Protein AF-A0A8X6WCB4-F1 (afdb_monomer)

Mean predicted aligned error: 22.07 Å

InterPro domains:
  IPR000477 Reverse transcriptase domain [PF00078] (650-810)
  IPR000477 Reverse transcriptase domain [PS50878] (629-819)
  IPR006579 Pre-C2HC domain [PF07530] (255-314)
  IPR006579 Pre-C2HC domain [SM00596] (254-322)
  IPR043502 DNA/RNA polymerase superfamily [SSF56672] (540-805)

Solvent-accessible surface area (backbone atoms only — not comparable to full-atom values): 52122 Å² total; per-residue (Å²): 131,92,86,82,90,86,89,81,88,80,80,88,85,78,88,82,89,78,90,80,92,76,88,79,87,86,87,85,84,86,88,88,85,84,87,78,88,79,82,85,83,89,86,89,86,88,86,89,88,82,89,88,85,87,87,84,87,87,88,83,90,82,89,84,88,89,85,86,90,84,90,88,86,88,87,81,82,88,79,89,85,86,89,89,80,90,92,75,68,71,75,59,54,61,62,48,54,66,50,51,55,61,57,68,74,68,78,85,80,88,90,88,82,91,81,89,87,89,88,88,91,86,82,89,89,88,88,84,88,86,90,85,90,85,90,90,86,89,82,86,89,83,86,85,86,91,91,87,86,90,82,84,84,87,90,81,86,84,80,83,83,74,77,80,79,82,79,76,74,82,86,69,64,51,37,34,34,56,72,77,72,70,53,66,58,56,53,55,55,46,45,75,64,24,78,69,51,48,78,45,86,51,96,81,24,43,32,36,39,53,78,48,74,64,40,45,52,53,48,50,55,50,37,59,76,68,69,53,63,62,48,70,60,80,53,84,85,72,46,59,48,48,35,32,43,31,67,57,63,64,83,66,60,56,67,61,61,46,52,60,42,44,71,74,68,44,56,70,79,40,71,43,69,39,54,42,88,85,80,61,44,74,38,51,35,36,39,40,30,32,50,64,52,94,67,55,70,57,58,62,74,48,46,65,56,97,95,38,65,38,48,48,40,77,60,78,79,81,71,92,84,63,97,66,79,72,76,83,73,88,73,73,75,100,80,68,87,82,77,77,74,69,82,88,77,92,83,84,81,85,75,54,42,52,66,48,80,45,75,43,92,57,84,90,52,90,48,67,52,72,48,75,48,71,42,81,92,43,80,66,68,83,71,82,58,53,71,49,62,42,60,70,51,25,25,52,50,46,60,68,51,82,80,53,72,83,68,48,87,46,74,66,42,42,51,51,28,50,49,47,47,51,48,52,52,50,52,25,47,53,75,26,35,40,78,42,66,95,64,75,83,78,90,68,56,71,65,60,52,49,53,51,49,52,37,53,49,35,47,57,49,26,76,73,69,65,44,67,67,46,47,52,50,32,52,49,52,49,52,47,52,54,50,51,54,49,52,53,54,46,54,57,46,52,59,53,57,75,67,41,41,74,90,78,43,48,36,58,55,57,57,54,72,76,44,86,73,91,73,78,84,59,57,25,57,38,77,96,76,41,72,24,72,52,52,54,48,44,9,40,44,41,39,53,57,45,38,76,49,15,47,61,81,89,57,86,96,34,65,72,58,56,48,53,47,45,50,56,44,49,51,60,69,68,53,88,76,94,68,86,75,91,76,67,49,56,65,59,57,48,54,50,47,71,67,57,67,50,96,44,82,36,18,74,77,61,47,33,46,51,56,62,62,38,59,36,69,71,57,49,48,48,52,29,52,50,48,43,41,32,51,74,68,24,47,42,61,70,89,46,38,43,24,37,24,40,72,43,73,43,87,98,51,65,72,40,39,48,82,36,40,39,79,38,37,25,44,30,51,66,50,54,53,49,32,47,51,53,39,47,57,52,48,53,52,48,66,74,71,55,74,71,50,92,50,53,36,38,84,38,86,96,50,41,73,67,58,54,52,50,51,55,52,49,52,52,52,52,26,57,76,72,72,45,91,77,81,88,84,89,86,79,66,86,59,59,54,36,46,37,52,57,56,72,39,52,49,52,40,57,78,65,70,51,61,62,47,61,53,42,28,48,48,38,60,54,56,90,20,31,36,25,23,47,30,98,90,40,65,28,72,80,41,67,41,74,17,35,48,66,60,72,55,73,37,41,60,56,52,52,49,60,66,60,50,80,64,83,76,50,98,91,44,87,65,72,52,84,107

Nearest PDB structures (foldseek):
  8c8j-assembly1_A  TM=7.013E-01  e=1.090E-15  Homo sapiens
  8uw3-assembly1_A  TM=5.853E-01  e=3.586E-15  Homo sapiens
  8sxu-assembly1_A  TM=6.939E-01  e=5.985E-14  Homo sapiens
  9hql-assembly1_A  TM=4.671E-01  e=7.102E-05  Homo sapiens
  9f5k-assembly1_A  TM=4.704E-01  e=2.213E-04  Homo sapiens

Sequence (819 aa):
MLGVTGKRNAKRSSIPYLDSVCGLMWVGLPGTTTTGLGASPSQTVIGDRRITSPKIPTSSERRLRPGKSTRLGPANSQMQNPPIQMYSSTTRKFRKQKRETKRRFGRLRSPKQLVRKARSPRSSPPPSPTPPSATSVEDARLEGEEEEMDSSQPAELQDQVVEPEVIKKPRIPPFFVSPKGDWRQLVALAKLIAPSFQSQMSGRFLKVTVGDELEYRNLSHWLEQTGVEFKSFMLKKDRPIKVVIRGLPSNTEPEDIKSEIEAEGFKVAKISQMKNYRSKAPMPLFYLQIENGAEAHKIYDFTELFGTRIEVKPFERGNKGSETGRTADCHTPPTAPAVRSVIDLAVFKHIPYNHSVRVLSDLSSDHYPVILEINLNTSLIKNPEQLSTNWSNFKFVLSKKPLPSTDLTSNENIELAISELNQNFSEAFVEASKPKFKNAPKILSPEIKSKIYQRNRLRKFWQRSRCPSIYSEFRTLSREIAKDIKSHSQAQWEKHIEALSPEDNTLWRNSSLLRKPFRSIPPLKGALGSTAITPIEKAEVIADSLQEQFEPNHVADREVFDQRIHEEVANFLATPHVQEIEPTTPTEVLTYVQRIKPKKSPGLDQISNRMLKNLPLKFLLFITFLINQLFKNNYFPDSWKTAVVIPILKPDKNPELAQNYRPISLLSCLSKVYEFVLMQRLNQHCAAVNFIIPQQCGFRPKCSTVHQLLRVTELIHSGFAKHEATGILFLDIAKAFDKIWHDGLLIKLIRLDFPAPLIKSIHSFLSHRSFRVRVDRILSSPRPIRSGLPQGSLSSPLLFTLYVNDIPQTDSSHFSNVC

pLDDT: mean 70.98, std 25.36, range [20.8, 97.38]

Foldseek 3Di:
DDDDDDDDDDDDDDDDDDDDDDDDDDDDDDDDDDDDDDDDDDDDDDDDDDDDDDDDDDDDDDDDDDDDDDDDDDDDDDDDDDDDDDDDPPVVVVVVVVVVVVVVPPDDDDDDDDDDDDDDDDDDDDDDDDDDDDDDDDDDDDDDDDDDDDDDDDDDDDDDPDDDPPPDQFDAKKKWFAPDPDVVVVVVVLCVLAVQWDWDDDPRTITIDGRDPNSVVSSVVVCVVVVTDMDIDDGPQFAWFKKKKAFDDQPDDFVLVVVQVVVVVWAWPDKDFDADPPPRHTDRIMITTTGRDPCNVCVQVDADDPNTGMGIGGDDDDDPPDPPPDPPPPDDPPPDDDLDADDDDPDDDDPFFDKDKDFAPDPPDSYTDIDIDGDPVGDGPPDPQPKDFDLLQLQVQLVPDDQQDLPLQDLVSLVRNVVSVLVSSVVSRVVRIDRDDPDDPDPADPVLVVLVVVLVVLVVVCVPPVDVVSVVVNVVSVVVSVVRVVVVVVVVVVVQVVPDDPVVCSVVVVVVVVDDDDDAQCFAQAPPRDTRHDQQSVQVRLQVVLLVLLDADDDPPCPVVVVVLVVVLVVLLPDDDPDDADQFDLVLLVVVLVPDDQPDAFWPSRDGSSSSVSHDPVVSVVLSSSLRSCLVVLADRPLQQEWAWEWDAAPPDDSRYSVRTDTATRTHPSSQSSLSVLLVRVVVLCVVLVLQDPLDQQPDPPRDPVVLVVVVVVVVVVCVVVVHDDDDDDDDDVSLQSHAQQSLLLVLCVVSVPPSSSSSNSVNSQPFHWYWYGRPHDTYDIRTRRHGDRNHHPCSSVSSSSSCSPPDDDPPDRDHDDD

Secondary structure (DSSP, 8-state):
--------------------------------------------------------------------------------PPPP----SHHHHHHHHHHHHHHHTT--------------------------------------------------------PPP------PPPEEE---S-HHHHHHHHHHH-TT-EEEEETTEEEEE-SSHHHHHHHHHHHHHTT--EE----GGGS-EEEEEESS-TT--HHHHHHHHHHTT--EEEEEEEE-TTT--EEEEEEEEE---GGGGGGGG--EETTEE-EEEE-----TT------------SSS------------S---SEEEEEE---SSSSS--EEEEEETTS------PPEEE-HHHHHHHHHHSPPPPS--SSHHHHHHHHHHHHHHHHHHHHHTEEE--SSPPP---HHHHHHHHHHHHHHHHHHHH--HHHHHHHHHHHHHHHHHHHHHHHHHHHHHHHT--TTTTHHHHHHHHTS-PPPPP--EE-GGG-EE-SHHHHHHHHHHHHHTTSS----TT-HHHHHHHHHHHHHHHHS------PPPPHHHHHHHHHHS-SS----TT---HHHHTT--HHHHHHHHHHHHHHHHTT---GGGTEEEE--EEPTTS-TTBGGGEEP-EE--TTHHHHHHHHHHHHHHHHHHH--S-TTB-SS-TT--HHHHHHHHHHHHHHHHHTT----------TTTTTT--SHHHHHHHHHTT--HHHHHHHHHHHTT-EEEEEETTEEPPPEE--SS--TT-SSHHHHHHHHTTT---BTTB---B--

Radius of gyration: 45.09 Å; Cα contacts (8 Å, |Δi|>4): 803; chains: 1; bounding box: 119×93×126 Å

Organism: Trichonephila clavipes (NCBI:txid2585209)

Structure (mmCIF, N/CA/C/O backbone):
data_AF-A0A8X6WCB4-F1
#
_entry.id   AF-A0A8X6WCB4-F1
#
loop_
_atom_site.group_PDB
_atom_site.id
_atom_site.type_symbol
_atom_site.label_atom_id
_atom_site.label_alt_id
_atom_site.label_comp_id
_atom_site.label_asym_id
_atom_site.label_entity_id
_atom_site.label_seq_id
_atom_site.pdbx_PDB_ins_code
_atom_site.Cartn_x
_atom_site.Cartn_y
_atom_site.Cartn_z
_atom_site.occupancy
_atom_site.B_iso_or_equiv
_atom_site.auth_seq_id
_atom_site.auth_comp_id
_atom_site.auth_asym_id
_atom_site.auth_atom_id
_atom_site.pdbx_PDB_model_num
ATOM 1 N N . MET A 1 1 ? -52.600 -9.130 -45.611 1.00 28.97 1 MET A N 1
ATOM 2 C CA . MET A 1 1 ? -53.657 -10.147 -45.815 1.00 28.97 1 MET A CA 1
ATOM 3 C C . MET A 1 1 ? -53.021 -11.523 -45.726 1.00 28.97 1 MET A C 1
ATOM 5 O O . MET A 1 1 ? -51.832 -11.593 -45.997 1.00 28.97 1 MET A O 1
ATOM 9 N N . LEU A 1 2 ? -53.818 -12.552 -45.410 1.00 25.88 2 LEU A N 1
ATOM 10 C CA . LEU A 1 2 ? -53.472 -13.985 -45.413 1.00 25.88 2 LEU A CA 1
ATOM 11 C C . LEU A 1 2 ? -52.319 -14.432 -44.489 1.00 25.88 2 LEU A C 1
ATOM 13 O O . LEU A 1 2 ? -51.318 -13.753 -44.292 1.00 25.88 2 LEU A O 1
ATOM 17 N N . GLY A 1 3 ? -52.488 -15.619 -43.912 1.00 22.73 3 GLY A N 1
ATOM 18 C CA . GLY A 1 3 ? -51.498 -16.302 -43.086 1.00 22.73 3 GLY A CA 1
ATOM 19 C C . GLY A 1 3 ? -51.922 -17.750 -42.848 1.00 22.73 3 GLY A C 1
ATOM 20 O O . GLY A 1 3 ? -53.114 -18.042 -42.817 1.00 22.73 3 GLY A O 1
ATOM 21 N N . VAL A 1 4 ? -50.943 -18.644 -42.702 1.00 24.61 4 VAL A N 1
ATOM 22 C CA . VAL A 1 4 ? -51.116 -20.097 -42.521 1.00 24.61 4 VAL A CA 1
ATOM 23 C C . VAL A 1 4 ? -50.069 -20.528 -41.484 1.00 24.61 4 VAL A C 1
ATOM 25 O O . VAL A 1 4 ? -48.877 -20.502 -41.758 1.00 24.61 4 VAL A O 1
ATOM 28 N N . THR A 1 5 ? -50.395 -20.579 -40.190 1.00 27.38 5 THR A N 1
ATOM 29 C CA . THR A 1 5 ? -50.854 -21.775 -39.448 1.00 27.38 5 THR A CA 1
ATOM 30 C C . THR A 1 5 ? -50.008 -23.040 -39.655 1.00 27.38 5 THR A C 1
ATOM 32 O O . THR A 1 5 ? -50.206 -23.774 -40.615 1.00 27.38 5 THR A O 1
ATOM 35 N N . GLY A 1 6 ? -49.157 -23.366 -38.675 1.00 24.11 6 GLY A N 1
ATOM 36 C CA . GLY A 1 6 ? -48.469 -24.658 -38.570 1.00 24.11 6 GLY A CA 1
ATOM 37 C C . GLY A 1 6 ? -47.955 -24.902 -37.146 1.00 24.11 6 GLY A C 1
ATOM 38 O O . GLY A 1 6 ? -47.140 -24.136 -36.642 1.00 24.11 6 GLY A O 1
ATOM 39 N N . LYS A 1 7 ? -48.452 -25.946 -36.466 1.00 23.64 7 LYS A N 1
ATOM 40 C CA . LYS A 1 7 ? -48.003 -26.365 -35.121 1.00 23.64 7 LYS A CA 1
ATOM 41 C C . LYS A 1 7 ? -47.250 -27.695 -35.217 1.00 23.64 7 LYS A C 1
ATOM 43 O O . LYS A 1 7 ? -47.822 -28.614 -35.796 1.00 23.64 7 LYS A O 1
ATOM 48 N N . ARG A 1 8 ? -46.124 -27.844 -34.495 1.00 22.77 8 ARG A N 1
ATOM 49 C CA . ARG A 1 8 ? -45.859 -28.897 -33.469 1.00 22.77 8 ARG A CA 1
ATOM 50 C C . ARG A 1 8 ? -44.367 -29.230 -33.297 1.00 22.77 8 ARG A C 1
ATOM 52 O O . ARG A 1 8 ? -43.708 -29.544 -34.273 1.00 22.77 8 ARG A O 1
ATOM 59 N N . ASN A 1 9 ? -43.970 -29.375 -32.024 1.00 22.12 9 ASN A N 1
ATOM 60 C CA . ASN A 1 9 ? -42.912 -30.266 -31.501 1.00 22.12 9 ASN A CA 1
ATOM 61 C C . ASN A 1 9 ? -41.454 -29.975 -31.982 1.00 22.12 9 ASN A C 1
ATOM 63 O O . ASN A 1 9 ? -41.247 -29.243 -32.934 1.00 22.12 9 ASN A O 1
ATOM 67 N N . ALA A 1 10 ? -40.379 -30.439 -31.327 1.00 24.33 10 ALA A N 1
ATOM 68 C CA . ALA A 1 10 ? -40.266 -31.439 -30.262 1.00 24.33 10 ALA A CA 1
ATOM 69 C C . ALA A 1 10 ? -39.114 -31.170 -29.256 1.00 24.33 10 ALA A C 1
ATOM 71 O O . ALA A 1 10 ? -38.167 -30.459 -29.556 1.00 24.33 10 ALA A O 1
ATOM 72 N N . LYS A 1 11 ? -39.224 -31.829 -28.089 1.00 24.12 11 LYS A N 1
ATOM 73 C CA . LYS A 1 11 ? -38.172 -32.402 -27.212 1.00 24.12 11 LYS A CA 1
ATOM 74 C C . LYS A 1 11 ? -36.849 -31.642 -26.957 1.00 24.12 11 LYS A C 1
ATOM 76 O O . LYS A 1 11 ? -36.017 -31.459 -27.834 1.00 24.12 11 LYS A O 1
ATOM 81 N N . ARG A 1 12 ? -36.566 -31.442 -25.660 1.00 25.02 12 ARG A N 1
ATOM 82 C CA . ARG A 1 12 ? -35.192 -31.444 -25.119 1.00 25.02 12 ARG A CA 1
ATOM 83 C C . ARG A 1 12 ? -34.539 -32.821 -25.328 1.00 25.02 12 ARG A C 1
ATOM 85 O O . ARG A 1 12 ? -35.200 -33.835 -25.113 1.00 25.02 12 ARG A O 1
ATOM 92 N N . SER A 1 13 ? -33.236 -32.832 -25.576 1.00 23.19 13 SER A N 1
ATOM 93 C CA . SER A 1 13 ? -32.303 -33.919 -25.239 1.00 23.19 13 SER A CA 1
ATOM 94 C C . SER A 1 13 ? -31.035 -33.299 -24.624 1.00 23.19 13 SER A C 1
ATOM 96 O O . SER A 1 13 ? -30.945 -32.072 -24.513 1.00 23.19 13 SER A O 1
ATOM 98 N N . SER A 1 14 ? -30.113 -34.111 -24.105 1.00 23.00 14 SER A N 1
ATOM 99 C CA . SER A 1 14 ? -29.112 -33.660 -23.126 1.00 23.00 14 SER A CA 1
ATOM 100 C C . SER A 1 14 ? -27.823 -34.476 -23.160 1.00 23.00 14 SER A C 1
ATOM 102 O O . SER A 1 14 ? -27.926 -35.692 -23.289 1.00 23.00 14 SER A O 1
ATOM 104 N N . ILE A 1 15 ? -26.690 -33.820 -22.838 1.00 23.00 15 ILE A N 1
ATOM 105 C CA . ILE A 1 15 ? -25.380 -34.424 -22.475 1.00 23.00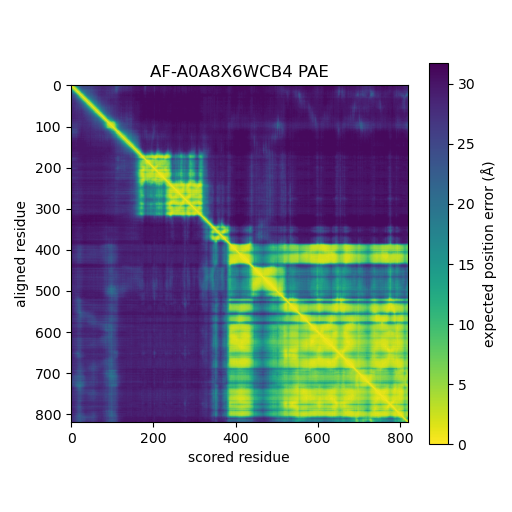 15 ILE A CA 1
ATOM 106 C C . ILE A 1 15 ? -24.655 -35.057 -23.699 1.00 23.00 15 ILE A C 1
ATOM 108 O O . ILE A 1 15 ? -25.341 -35.477 -24.629 1.00 23.00 15 ILE A O 1
ATOM 112 N N . PRO A 1 16 ? -23.300 -35.109 -23.763 1.00 28.41 16 PRO A N 1
ATOM 113 C CA . PRO A 1 16 ? -22.295 -34.725 -22.760 1.00 28.41 16 PRO A CA 1
ATOM 114 C C . PRO A 1 16 ? -21.383 -33.536 -23.131 1.00 28.41 16 PRO A C 1
ATOM 116 O O . PRO A 1 16 ? -21.298 -33.104 -24.276 1.00 28.41 16 PRO A O 1
ATOM 119 N N . TYR A 1 17 ? -20.653 -33.053 -22.122 1.00 27.06 17 TYR A N 1
ATOM 120 C CA . TYR A 1 17 ? -19.337 -32.423 -22.291 1.00 27.06 17 TYR A CA 1
ATOM 121 C C . TYR A 1 17 ? -18.300 -33.545 -22.472 1.00 27.06 17 TYR A C 1
ATOM 123 O O . TYR A 1 17 ? -18.382 -34.544 -21.759 1.00 27.06 17 TYR A O 1
ATOM 131 N N . LEU A 1 18 ? -17.322 -33.377 -23.362 1.00 23.14 18 LEU A N 1
ATOM 132 C CA . LEU A 1 18 ? -16.156 -34.260 -23.462 1.00 23.14 18 LEU A CA 1
ATOM 133 C C . LEU A 1 18 ? -14.881 -33.422 -23.389 1.00 23.14 18 LEU A C 1
ATOM 135 O O . LEU A 1 18 ? -14.783 -32.386 -24.048 1.00 23.14 18 LEU A O 1
ATOM 139 N N . ASP A 1 19 ? -13.924 -33.872 -22.582 1.00 26.66 19 ASP A N 1
ATOM 140 C CA . ASP A 1 19 ? -12.596 -33.272 -22.503 1.00 26.66 19 ASP A CA 1
ATOM 141 C C . ASP A 1 19 ? -11.800 -33.561 -23.782 1.00 26.66 19 ASP A C 1
ATOM 143 O O . ASP A 1 19 ? -11.786 -34.687 -24.279 1.00 26.66 19 ASP A O 1
ATOM 147 N N . SER A 1 20 ? -11.096 -32.552 -24.296 1.00 23.94 20 SER A N 1
ATOM 148 C CA . SER A 1 20 ? -10.191 -32.696 -25.439 1.00 23.94 20 SER A CA 1
ATOM 149 C C . SER A 1 20 ? -8.756 -32.365 -25.030 1.00 23.94 20 SER A C 1
ATOM 151 O O . SER A 1 20 ? -8.320 -31.212 -25.092 1.00 23.94 20 SER A O 1
ATOM 153 N N . VAL A 1 21 ? -8.010 -33.394 -24.627 1.00 27.17 21 VAL A N 1
ATOM 154 C CA . VAL A 1 21 ? -6.544 -33.342 -24.608 1.00 27.17 21 VAL A CA 1
ATOM 155 C C . VAL A 1 21 ? -6.059 -33.224 -26.052 1.00 27.17 21 VAL A C 1
ATOM 157 O O . VAL A 1 21 ? -6.329 -34.109 -26.856 1.00 27.17 21 VAL A O 1
ATOM 160 N N . CYS A 1 22 ? -5.314 -32.164 -26.366 1.00 22.81 22 CYS A N 1
ATOM 161 C CA . CYS A 1 22 ? -4.600 -32.018 -27.635 1.00 22.81 22 CYS A CA 1
ATOM 162 C C . CYS A 1 22 ? -3.202 -31.441 -27.387 1.00 22.81 22 CYS A C 1
ATOM 164 O O . CYS A 1 22 ? -3.008 -30.226 -27.383 1.00 22.81 22 CYS A O 1
ATOM 166 N N . GLY A 1 23 ? -2.220 -32.325 -27.222 1.00 24.28 23 GLY A N 1
ATOM 167 C CA . GLY A 1 23 ? -0.881 -32.048 -27.736 1.00 24.28 23 GLY A CA 1
ATOM 168 C C . GLY A 1 23 ? -0.854 -32.426 -29.218 1.00 24.28 23 GLY A C 1
ATOM 169 O O . GLY A 1 23 ? -1.484 -33.410 -29.601 1.00 24.28 23 GLY A O 1
ATOM 170 N N . LEU A 1 24 ? -0.151 -31.662 -30.051 1.00 24.53 24 LEU A N 1
ATOM 171 C CA . LEU A 1 24 ? 0.047 -32.001 -31.460 1.00 24.53 24 LEU A CA 1
ATOM 172 C C . LEU A 1 24 ? 1.436 -31.548 -31.911 1.00 24.53 24 LEU A C 1
ATOM 174 O O . LEU A 1 24 ? 1.748 -30.359 -31.900 1.00 24.53 24 LEU A O 1
ATOM 178 N N . MET A 1 25 ? 2.260 -32.518 -32.306 1.00 22.14 25 MET A N 1
ATOM 179 C CA . MET A 1 25 ? 3.464 -32.271 -33.098 1.00 22.14 25 MET A CA 1
ATOM 180 C C . MET A 1 25 ? 3.080 -31.675 -34.458 1.00 22.14 25 MET A C 1
ATOM 182 O O . MET A 1 25 ? 1.989 -31.936 -34.966 1.00 22.14 25 MET A O 1
ATOM 186 N N . TRP A 1 26 ? 4.015 -30.974 -35.096 1.00 23.00 26 TRP A N 1
ATOM 187 C CA . TRP A 1 26 ? 3.995 -30.794 -36.547 1.00 23.00 26 TRP A CA 1
ATOM 188 C C . TRP A 1 26 ? 5.187 -31.521 -37.161 1.00 23.00 26 TRP A C 1
ATOM 190 O O . TRP A 1 26 ? 6.337 -31.207 -36.868 1.00 23.00 26 TRP A O 1
ATOM 200 N N . VAL A 1 27 ? 4.888 -32.508 -38.004 1.00 24.27 27 VAL A N 1
ATOM 201 C CA . VAL A 1 27 ? 5.863 -33.222 -38.834 1.00 24.27 27 VAL A CA 1
ATOM 202 C C . VAL A 1 27 ? 5.771 -32.643 -40.241 1.00 24.27 27 VAL A C 1
ATOM 204 O O . VAL A 1 27 ? 4.685 -32.594 -40.813 1.00 24.27 27 VAL A O 1
ATOM 207 N N . GLY A 1 28 ? 6.903 -32.220 -40.799 1.00 23.98 28 GLY A N 1
ATOM 208 C CA . GLY A 1 28 ? 7.016 -31.781 -42.189 1.00 23.98 28 GLY A CA 1
ATOM 209 C C . GLY A 1 28 ? 8.081 -32.595 -42.912 1.00 23.98 28 GLY A C 1
ATOM 210 O O . GLY A 1 28 ? 9.247 -32.551 -42.529 1.00 23.98 28 GLY A O 1
ATOM 211 N N . LEU A 1 29 ? 7.682 -33.328 -43.952 1.00 25.70 29 LEU A N 1
ATOM 212 C CA . LEU A 1 29 ? 8.580 -34.019 -44.883 1.00 25.70 29 LEU A CA 1
ATOM 213 C C . LEU A 1 29 ? 8.402 -33.453 -46.310 1.00 25.70 29 LEU A C 1
ATOM 215 O O . LEU A 1 29 ? 7.396 -32.790 -46.573 1.00 25.70 29 LEU A O 1
ATOM 219 N N . PRO A 1 30 ? 9.406 -33.597 -47.197 1.00 34.78 30 PRO A N 1
ATOM 220 C CA . PRO A 1 30 ? 9.693 -32.568 -48.198 1.00 34.78 30 PRO A CA 1
ATOM 221 C C . PRO A 1 30 ? 9.117 -32.835 -49.596 1.00 34.78 30 PRO A C 1
ATOM 223 O O . PRO A 1 30 ? 8.891 -33.975 -49.991 1.00 34.78 30 PRO A O 1
ATOM 226 N N . GLY A 1 31 ? 9.000 -31.761 -50.384 1.00 26.55 31 GLY A N 1
ATOM 227 C CA . GLY A 1 31 ? 8.931 -31.816 -51.848 1.00 26.55 31 GLY A CA 1
ATOM 228 C C . GLY A 1 31 ? 10.293 -31.477 -52.463 1.00 26.55 31 GLY A C 1
ATOM 229 O O . GLY A 1 31 ? 10.941 -30.523 -52.035 1.00 26.55 31 GLY A O 1
ATOM 230 N N . THR A 1 32 ? 10.741 -32.259 -53.446 1.00 26.75 32 THR A N 1
ATOM 231 C CA . THR A 1 32 ? 12.090 -32.190 -54.032 1.00 26.75 32 THR A CA 1
ATOM 232 C C . THR A 1 32 ? 12.072 -31.822 -55.518 1.00 26.75 32 THR A C 1
ATOM 234 O O . THR A 1 32 ? 11.396 -32.479 -56.301 1.00 26.75 32 THR A O 1
ATOM 237 N N . THR A 1 33 ? 12.917 -30.870 -55.934 1.00 26.75 33 THR A N 1
ATOM 238 C CA . THR A 1 33 ? 13.441 -30.787 -57.316 1.00 26.75 33 THR A CA 1
ATOM 239 C C . THR A 1 33 ? 14.881 -30.260 -57.335 1.00 26.75 33 THR A C 1
ATOM 241 O O . THR A 1 33 ? 15.142 -29.071 -57.196 1.00 26.75 33 THR A O 1
ATOM 244 N N . THR A 1 34 ? 15.777 -31.228 -57.494 1.00 27.22 34 THR A N 1
ATOM 245 C CA . THR A 1 34 ? 17.190 -31.265 -57.922 1.00 27.22 34 THR A CA 1
ATOM 246 C C . THR A 1 34 ? 17.827 -30.128 -58.751 1.00 27.22 34 THR A C 1
ATOM 248 O O . THR A 1 34 ? 17.169 -29.415 -59.498 1.00 27.22 34 THR A O 1
ATOM 251 N N . THR A 1 35 ? 19.173 -30.173 -58.756 1.00 27.14 35 THR A N 1
ATOM 252 C CA . THR A 1 35 ? 20.185 -29.451 -59.575 1.00 27.14 35 THR A CA 1
ATOM 253 C C . THR A 1 35 ? 20.517 -28.002 -59.165 1.00 27.14 35 THR A C 1
ATOM 255 O O . THR A 1 35 ? 19.622 -27.191 -58.986 1.00 27.14 35 THR A O 1
ATOM 258 N N . GLY A 1 36 ? 21.793 -27.615 -59.006 1.00 24.59 36 GLY A N 1
ATOM 259 C CA . GLY A 1 36 ? 23.019 -28.434 -58.926 1.00 24.59 36 GLY A CA 1
ATOM 260 C C . GLY A 1 36 ? 24.323 -27.622 -59.038 1.00 24.59 36 GLY A C 1
ATOM 261 O O . GLY A 1 36 ? 24.354 -26.665 -59.799 1.00 24.59 36 GLY A O 1
ATOM 262 N N . LEU A 1 37 ? 25.393 -28.076 -58.355 1.00 26.23 37 LEU A N 1
ATOM 263 C CA . LEU A 1 37 ? 26.775 -27.528 -58.362 1.00 26.23 37 LEU A CA 1
ATOM 264 C C . LEU A 1 37 ? 26.914 -26.090 -57.783 1.00 26.23 37 LEU A C 1
ATOM 266 O O . LEU A 1 37 ? 26.012 -25.276 -57.896 1.00 26.23 37 LEU A O 1
ATOM 270 N N . GLY A 1 38 ? 28.015 -25.693 -57.134 1.00 23.72 38 GLY A N 1
ATOM 271 C CA . GLY A 1 38 ? 29.203 -26.433 -56.688 1.00 23.72 38 GLY A CA 1
ATOM 272 C C . GLY A 1 38 ? 30.266 -25.488 -56.084 1.00 23.72 38 GLY A C 1
ATOM 273 O O . GLY A 1 38 ? 30.147 -24.278 -56.217 1.00 23.72 38 GLY A O 1
ATOM 274 N N . ALA A 1 39 ? 31.309 -26.063 -55.469 1.00 25.55 39 ALA A N 1
ATOM 275 C CA . ALA A 1 39 ? 32.575 -25.430 -55.048 1.00 25.55 39 ALA A CA 1
ATOM 276 C C . ALA A 1 39 ? 32.557 -24.253 -54.032 1.00 25.55 39 ALA A C 1
ATOM 278 O O . ALA A 1 39 ? 32.147 -23.132 -54.317 1.00 25.55 39 ALA A O 1
ATOM 279 N N . SER A 1 40 ? 33.208 -24.470 -52.883 1.00 23.36 40 SER A N 1
ATOM 280 C CA . SER A 1 40 ? 34.044 -23.429 -52.254 1.00 23.36 40 SER A CA 1
ATOM 281 C C . SER A 1 40 ? 35.341 -23.267 -53.068 1.00 23.36 40 SER A C 1
ATOM 283 O O . SER A 1 40 ? 35.753 -24.225 -53.727 1.00 23.36 40 SER A O 1
ATOM 285 N N . PRO A 1 41 ? 36.031 -22.113 -52.999 1.00 33.62 41 PRO A N 1
ATOM 286 C CA . PRO A 1 41 ? 37.143 -22.068 -52.044 1.00 33.62 41 PRO A CA 1
ATOM 287 C C . PRO A 1 41 ? 37.373 -20.702 -51.372 1.00 33.62 41 PRO A C 1
ATOM 289 O O . PRO A 1 41 ? 36.901 -19.655 -51.806 1.00 33.62 41 PRO A O 1
ATOM 292 N N . SER A 1 42 ? 38.183 -20.724 -50.318 1.00 25.25 42 SER A N 1
ATOM 293 C CA . SER A 1 42 ? 38.829 -19.552 -49.721 1.00 25.25 42 SER A CA 1
ATOM 294 C C . SER A 1 42 ? 40.051 -19.098 -50.527 1.00 25.25 42 SER A C 1
ATOM 296 O O . SER A 1 42 ? 40.881 -19.949 -50.848 1.00 25.25 42 SER A O 1
ATOM 298 N N . GLN A 1 43 ? 40.269 -17.787 -50.696 1.00 26.19 43 GLN A N 1
ATOM 299 C CA . GLN A 1 43 ? 41.632 -17.226 -50.683 1.00 26.19 43 GLN A CA 1
ATOM 300 C C . GLN A 1 43 ? 41.688 -15.709 -50.441 1.00 26.19 43 GLN A C 1
ATOM 302 O O . GLN A 1 43 ? 40.732 -14.977 -50.690 1.00 26.19 43 GLN A O 1
ATOM 307 N N . THR A 1 44 ? 42.839 -15.261 -49.936 1.00 26.00 44 THR A N 1
ATOM 308 C CA . THR A 1 44 ? 43.147 -13.888 -49.508 1.00 26.00 44 THR A CA 1
ATOM 309 C C . THR A 1 44 ? 44.052 -13.199 -50.532 1.00 26.00 44 THR A C 1
ATOM 311 O O . THR A 1 44 ? 45.104 -13.752 -50.842 1.00 26.00 44 THR A O 1
ATOM 314 N N . VAL A 1 45 ? 43.734 -11.976 -50.982 1.00 25.28 45 VAL A N 1
ATOM 315 C CA . VAL A 1 45 ? 44.680 -11.076 -51.687 1.00 25.28 45 VAL A CA 1
ATOM 316 C C . VAL A 1 45 ? 44.436 -9.612 -51.276 1.00 25.28 45 VAL A C 1
ATOM 318 O O . VAL A 1 45 ? 43.328 -9.231 -50.906 1.00 25.28 45 VAL A O 1
ATOM 321 N N . ILE A 1 46 ? 45.501 -8.806 -51.305 1.00 26.42 46 ILE A N 1
ATOM 322 C CA . ILE A 1 46 ? 45.581 -7.391 -50.897 1.00 26.42 46 ILE A CA 1
ATOM 323 C C . ILE A 1 46 ? 45.372 -6.464 -52.117 1.00 26.42 46 ILE A C 1
ATOM 325 O O . ILE A 1 46 ? 45.880 -6.765 -53.194 1.00 26.42 46 ILE A O 1
ATOM 329 N N . GLY A 1 47 ? 44.699 -5.312 -51.956 1.00 25.97 47 GLY A N 1
ATOM 330 C CA . GLY A 1 47 ? 44.491 -4.327 -53.037 1.00 25.97 47 GLY A CA 1
ATOM 331 C C . GLY A 1 47 ? 44.246 -2.892 -52.538 1.00 25.97 47 GLY A C 1
ATOM 332 O O . GLY A 1 47 ? 43.195 -2.594 -51.983 1.00 25.97 47 GLY A O 1
ATOM 333 N N . ASP A 1 48 ? 45.235 -2.014 -52.719 1.00 25.92 48 ASP A N 1
ATOM 334 C CA . ASP A 1 48 ? 45.331 -0.644 -52.173 1.00 25.92 48 ASP A CA 1
ATOM 335 C C . ASP A 1 48 ? 44.566 0.437 -53.003 1.00 25.92 48 ASP A C 1
ATOM 337 O O . ASP A 1 48 ? 44.320 0.254 -54.192 1.00 25.92 48 ASP A O 1
ATOM 341 N N . ARG A 1 49 ? 44.347 1.622 -52.391 1.00 27.42 49 ARG A N 1
ATOM 342 C CA . ARG A 1 49 ? 44.161 2.987 -52.981 1.00 27.42 49 ARG A CA 1
ATOM 343 C C . ARG A 1 49 ? 42.774 3.656 -53.163 1.00 27.42 49 ARG A C 1
ATOM 345 O O . ARG A 1 49 ? 42.136 3.561 -54.200 1.00 27.42 49 ARG A O 1
ATOM 352 N N . ARG A 1 50 ? 42.584 4.655 -52.275 1.00 25.03 50 ARG A N 1
ATOM 353 C CA . ARG A 1 50 ? 42.362 6.112 -52.537 1.00 25.03 50 ARG A CA 1
ATOM 354 C C . ARG A 1 50 ? 40.946 6.737 -52.645 1.00 25.03 50 ARG A C 1
ATOM 356 O O . ARG A 1 50 ? 40.303 6.705 -53.680 1.00 25.03 50 ARG A O 1
ATOM 363 N N . ILE A 1 51 ? 40.671 7.575 -51.631 1.00 25.95 51 ILE A N 1
ATOM 364 C CA . ILE A 1 51 ? 40.318 9.020 -51.698 1.00 25.95 51 ILE A CA 1
ATOM 365 C C . ILE A 1 51 ? 39.092 9.456 -52.534 1.00 25.95 51 ILE A C 1
ATOM 367 O O . ILE A 1 51 ? 39.158 9.557 -53.755 1.00 25.95 51 ILE A O 1
ATOM 371 N N . THR A 1 52 ? 38.085 10.023 -51.852 1.00 25.78 52 THR A N 1
ATOM 372 C CA . THR A 1 52 ? 37.634 11.421 -52.090 1.00 25.78 52 THR A CA 1
ATOM 373 C C . THR A 1 52 ? 36.775 11.960 -50.938 1.00 25.78 52 THR A C 1
ATOM 375 O O . THR A 1 52 ? 36.198 11.201 -50.164 1.00 25.78 52 THR A O 1
ATOM 378 N N . SER A 1 53 ? 36.710 13.290 -50.787 1.00 25.42 53 SER A N 1
ATOM 379 C CA . SER A 1 53 ? 35.879 13.971 -49.777 1.00 25.42 53 SER A CA 1
ATOM 380 C C . SER A 1 53 ? 35.428 15.362 -50.255 1.00 25.42 53 SER A C 1
ATOM 382 O O . SER A 1 53 ? 36.269 16.118 -50.748 1.00 25.42 53 SER A O 1
ATOM 384 N N . PRO A 1 54 ? 34.157 15.755 -50.051 1.00 32.56 54 PRO A N 1
ATOM 385 C CA . PRO A 1 54 ? 33.711 17.152 -50.046 1.00 32.56 54 PRO A CA 1
ATOM 386 C C . PRO A 1 54 ? 33.499 17.618 -48.585 1.00 32.56 54 PRO A C 1
ATOM 388 O O . PRO A 1 54 ? 32.762 16.989 -47.836 1.00 32.56 54 PRO A O 1
ATOM 391 N N . LYS A 1 55 ? 34.274 18.558 -48.032 1.00 26.59 55 LYS A N 1
ATOM 392 C CA . LYS A 1 55 ? 34.385 20.016 -48.287 1.00 26.59 55 LYS A CA 1
ATOM 393 C C . LYS A 1 55 ? 33.230 20.869 -47.733 1.00 26.59 55 LYS A C 1
ATOM 395 O O . LYS A 1 55 ? 32.084 20.757 -48.145 1.00 26.59 55 LYS A O 1
ATOM 400 N N . ILE A 1 56 ? 33.621 21.784 -46.842 1.00 26.55 56 ILE A N 1
ATOM 401 C CA . ILE A 1 56 ? 32.836 22.846 -46.192 1.00 26.55 56 ILE A CA 1
ATOM 402 C C . ILE A 1 56 ? 33.099 24.178 -46.926 1.00 26.55 56 ILE A C 1
ATOM 404 O O . ILE A 1 56 ? 34.236 24.385 -47.361 1.00 26.55 56 ILE A O 1
ATOM 408 N N . PRO A 1 57 ? 32.133 25.113 -47.007 1.00 29.20 57 PRO A N 1
ATOM 409 C CA . PRO A 1 57 ? 32.391 26.509 -47.358 1.00 29.20 57 PRO A CA 1
ATOM 410 C C . PRO A 1 57 ? 32.561 27.423 -46.121 1.00 29.20 57 PRO A C 1
ATOM 412 O O . PRO A 1 57 ? 31.712 27.467 -45.232 1.00 29.20 57 PRO A O 1
ATOM 415 N N . THR A 1 58 ? 33.642 28.204 -46.101 1.00 26.02 58 THR A N 1
ATOM 416 C CA . THR A 1 58 ? 33.780 29.491 -45.376 1.00 26.02 58 THR A CA 1
ATOM 417 C C . THR A 1 58 ? 33.658 30.635 -46.416 1.00 26.02 58 THR A C 1
ATOM 419 O O . THR A 1 58 ? 33.496 30.337 -47.596 1.00 26.02 58 THR A O 1
ATOM 422 N N . SER A 1 59 ? 33.677 31.949 -46.153 1.00 28.72 59 SER A N 1
ATOM 423 C CA . SER A 1 59 ? 34.004 32.807 -44.990 1.00 28.72 59 SER A CA 1
ATOM 424 C C . SER A 1 59 ? 33.030 34.041 -44.984 1.00 28.72 59 SER A C 1
ATOM 426 O O . SER A 1 59 ? 31.983 33.923 -45.609 1.00 28.72 59 SER A O 1
ATOM 428 N N . SER A 1 60 ? 33.155 35.198 -44.302 1.00 25.50 60 SER A N 1
ATOM 429 C CA . SER A 1 60 ? 34.322 36.054 -43.997 1.00 25.50 60 SER A CA 1
ATOM 430 C C . SER A 1 60 ? 34.118 37.076 -42.847 1.00 25.50 60 SER A C 1
ATOM 432 O O . SER A 1 60 ? 33.113 37.774 -42.793 1.00 25.50 60 SER A O 1
ATOM 434 N N . GLU A 1 61 ? 35.150 37.196 -42.004 1.00 29.06 61 GLU A N 1
ATOM 435 C CA . GLU A 1 61 ? 35.689 38.361 -41.255 1.00 29.06 61 GLU A CA 1
ATOM 436 C C . GLU A 1 61 ? 34.911 39.684 -41.000 1.00 29.06 61 GLU A C 1
ATOM 438 O O . GLU A 1 61 ? 34.479 40.359 -41.932 1.00 29.06 61 GLU A O 1
ATOM 443 N N . ARG A 1 62 ? 35.070 40.232 -39.770 1.00 24.84 62 ARG A N 1
ATOM 444 C CA . ARG A 1 62 ? 35.959 41.404 -39.495 1.00 24.84 62 ARG A CA 1
ATOM 445 C C . ARG A 1 62 ? 36.235 41.667 -37.988 1.00 24.84 62 ARG A C 1
ATOM 447 O O . ARG A 1 62 ? 35.317 41.650 -37.186 1.00 24.84 62 ARG A O 1
ATOM 454 N N . ARG A 1 63 ? 37.525 41.917 -37.670 1.00 26.16 63 ARG A N 1
ATOM 455 C CA . ARG A 1 63 ? 38.183 42.859 -36.696 1.00 26.16 63 ARG A CA 1
ATOM 456 C C . ARG A 1 63 ? 37.375 43.427 -35.488 1.00 26.16 63 ARG A C 1
ATOM 458 O O . ARG A 1 63 ? 36.239 43.822 -35.672 1.00 26.16 63 ARG A O 1
ATOM 465 N N . LEU A 1 64 ? 37.918 43.665 -34.273 1.00 25.41 64 LEU A N 1
ATOM 466 C CA . LEU A 1 64 ? 39.299 43.658 -33.712 1.00 25.41 64 LEU A CA 1
ATOM 467 C C . LEU A 1 64 ? 39.288 43.562 -32.141 1.00 25.41 64 LEU A C 1
ATOM 469 O O . LEU A 1 64 ? 38.223 43.552 -31.537 1.00 25.41 64 LEU A O 1
ATOM 473 N N . ARG A 1 65 ? 40.464 43.481 -31.478 1.00 22.50 65 ARG A N 1
ATOM 474 C CA . ARG A 1 65 ? 40.696 43.484 -29.989 1.00 22.50 65 ARG A CA 1
ATOM 475 C C . ARG A 1 65 ? 40.993 44.923 -29.463 1.00 22.50 65 ARG A C 1
ATOM 477 O O . ARG A 1 65 ? 41.124 45.774 -30.344 1.00 22.50 65 ARG A O 1
ATOM 484 N N . PRO A 1 66 ? 41.235 45.244 -28.151 1.00 37.56 66 PRO A N 1
ATOM 485 C CA . PRO A 1 66 ? 41.291 44.475 -26.868 1.00 37.56 66 PRO A CA 1
ATOM 486 C C . PRO A 1 66 ? 40.363 45.088 -25.754 1.00 37.56 66 PRO A C 1
ATOM 488 O O . PRO A 1 66 ? 39.489 45.865 -26.107 1.00 37.56 66 PRO A O 1
ATOM 491 N N . GLY A 1 67 ? 40.431 44.859 -24.420 1.00 25.38 67 GLY A N 1
ATOM 492 C CA . GLY A 1 67 ? 41.118 43.894 -23.521 1.00 25.38 67 GLY A CA 1
ATOM 493 C C . GLY A 1 67 ? 41.327 44.414 -22.060 1.00 25.38 67 GLY A C 1
ATOM 494 O O . GLY A 1 67 ? 40.914 45.520 -21.745 1.00 25.38 67 GLY A O 1
ATOM 495 N N . LYS A 1 68 ? 42.032 43.631 -21.208 1.00 25.98 68 LYS A N 1
ATOM 496 C CA . LYS A 1 68 ? 42.536 43.899 -19.816 1.00 25.98 68 LYS A CA 1
ATOM 497 C C . LYS A 1 68 ? 41.569 43.940 -18.592 1.00 25.98 68 LYS A C 1
ATOM 499 O O . LYS A 1 68 ? 41.031 44.968 -18.216 1.00 25.98 68 LYS A O 1
ATOM 504 N N . SER A 1 69 ? 41.545 42.801 -17.888 1.00 24.59 69 SER A N 1
ATOM 505 C CA . SER A 1 69 ? 41.543 42.560 -16.418 1.00 24.59 69 SER A CA 1
ATOM 506 C C . SER A 1 69 ? 41.703 43.722 -15.405 1.00 24.59 69 SER A C 1
ATOM 508 O O . SER A 1 69 ? 42.745 44.376 -15.421 1.00 24.59 69 SER A O 1
ATOM 510 N N . THR A 1 70 ? 40.879 43.690 -14.337 1.00 27.06 70 THR A N 1
ATOM 511 C CA . THR A 1 70 ? 41.325 43.669 -12.910 1.00 27.06 70 THR A CA 1
ATOM 512 C C . THR A 1 70 ? 40.268 43.051 -11.964 1.00 27.06 70 THR A C 1
ATOM 514 O O . THR A 1 70 ? 39.133 42.805 -12.365 1.00 27.06 70 THR A O 1
ATOM 517 N N . ARG A 1 71 ? 40.654 42.741 -10.711 1.00 27.06 71 ARG A N 1
ATOM 518 C CA . ARG A 1 71 ? 39.783 42.207 -9.635 1.00 27.06 71 ARG A CA 1
ATOM 519 C C . ARG A 1 71 ? 39.084 43.331 -8.856 1.00 27.06 71 ARG A C 1
ATOM 521 O O . ARG A 1 71 ? 39.722 44.356 -8.645 1.00 27.06 71 ARG A O 1
ATOM 528 N N . LEU A 1 72 ? 37.895 43.061 -8.297 1.00 25.28 72 LEU A N 1
ATOM 529 C CA . LEU A 1 72 ? 37.533 43.186 -6.861 1.00 25.28 72 LEU A CA 1
ATOM 530 C C . LEU A 1 72 ? 36.009 43.008 -6.650 1.00 25.28 72 LEU A C 1
ATOM 532 O O . LEU A 1 72 ? 35.219 43.154 -7.576 1.00 25.28 72 LEU A O 1
ATOM 536 N N . GLY A 1 73 ? 35.611 42.700 -5.416 1.00 20.80 73 GLY A N 1
ATOM 537 C CA . GLY A 1 73 ? 34.255 42.900 -4.872 1.00 20.80 73 GLY A CA 1
ATOM 538 C C . GLY A 1 73 ? 34.392 43.477 -3.451 1.00 20.80 73 GLY A C 1
ATOM 539 O O . GLY A 1 73 ? 35.497 43.918 -3.125 1.00 20.80 73 GLY A O 1
ATOM 540 N N . PRO A 1 74 ? 33.384 43.405 -2.558 1.00 50.00 74 PRO A N 1
ATOM 541 C CA . PRO A 1 74 ? 31.973 43.034 -2.738 1.00 50.00 74 PRO A CA 1
ATOM 542 C C . PRO A 1 74 ? 30.999 44.174 -2.326 1.00 50.00 74 PRO A C 1
ATOM 544 O O . PRO A 1 74 ? 31.406 45.149 -1.703 1.00 50.00 74 PRO A O 1
ATOM 547 N N . ALA A 1 75 ? 29.693 44.038 -2.594 1.00 23.06 75 ALA A N 1
ATOM 548 C CA . ALA A 1 75 ? 28.655 44.942 -2.064 1.00 23.06 75 ALA A CA 1
ATOM 549 C C . ALA A 1 75 ? 27.303 44.220 -1.880 1.00 23.06 75 ALA A C 1
ATOM 551 O O . ALA A 1 75 ? 27.104 43.135 -2.426 1.00 23.06 75 ALA A O 1
ATOM 552 N N . ASN A 1 76 ? 26.390 44.795 -1.085 1.00 23.84 76 ASN A N 1
ATOM 553 C CA . ASN A 1 76 ? 25.213 44.097 -0.556 1.00 23.84 76 ASN A CA 1
ATOM 554 C C . ASN A 1 76 ? 23.925 44.952 -0.586 1.00 23.84 76 ASN A C 1
ATOM 556 O O . ASN A 1 76 ? 23.966 46.132 -0.260 1.00 23.84 76 ASN A O 1
ATOM 560 N N . SER A 1 77 ? 22.783 44.289 -0.816 1.00 23.64 77 SER A N 1
ATOM 561 C CA . SER A 1 77 ? 21.404 44.651 -0.408 1.00 23.64 77 SER A CA 1
ATOM 562 C C . SER A 1 77 ? 20.676 45.910 -0.951 1.00 23.64 77 SER A C 1
ATOM 564 O O . SER A 1 77 ? 21.244 46.984 -1.076 1.00 23.64 77 SER A O 1
ATOM 566 N N . GLN A 1 78 ? 19.344 45.751 -1.103 1.00 22.69 78 GLN A N 1
ATOM 567 C CA . GLN A 1 78 ? 18.292 46.746 -1.442 1.00 22.69 78 GLN A CA 1
ATOM 568 C C . GLN A 1 78 ? 18.338 47.274 -2.902 1.00 22.69 78 GLN A C 1
ATOM 570 O O . GLN A 1 78 ? 19.404 47.520 -3.440 1.00 22.69 78 GLN A O 1
ATOM 575 N N . MET A 1 79 ? 17.229 47.401 -3.652 1.00 21.31 79 MET A N 1
ATOM 576 C CA . MET A 1 79 ? 15.878 47.863 -3.279 1.00 21.31 79 MET A CA 1
ATOM 577 C C . MET A 1 79 ? 14.700 47.121 -3.973 1.00 21.31 79 MET A C 1
ATOM 579 O O . MET A 1 79 ? 14.840 46.606 -5.073 1.00 21.31 79 MET A O 1
ATOM 583 N N . GLN A 1 80 ? 13.528 47.180 -3.316 1.00 22.14 80 GLN A N 1
ATOM 584 C CA . GLN A 1 80 ? 12.138 47.275 -3.837 1.00 22.14 80 GLN A CA 1
ATOM 585 C C . GLN A 1 80 ? 11.574 46.294 -4.907 1.00 22.14 80 GLN A C 1
ATOM 587 O O . GLN A 1 80 ? 12.036 46.202 -6.037 1.00 22.14 80 GLN A O 1
ATOM 592 N N . ASN A 1 81 ? 10.419 45.688 -4.577 1.00 24.31 81 ASN A N 1
ATOM 593 C CA . ASN A 1 81 ? 9.501 45.018 -5.517 1.00 24.31 81 ASN A CA 1
ATOM 594 C C . ASN A 1 81 ? 8.352 45.953 -5.957 1.00 24.31 81 ASN A C 1
ATOM 596 O O . ASN A 1 81 ? 7.747 46.585 -5.088 1.00 24.31 81 ASN A O 1
ATOM 600 N N . PRO A 1 82 ? 7.907 45.893 -7.225 1.00 23.17 82 PRO A N 1
ATOM 601 C CA . PRO A 1 82 ? 6.517 46.129 -7.623 1.00 23.17 82 PRO A CA 1
ATOM 602 C C . PRO A 1 82 ? 5.726 44.798 -7.781 1.00 23.17 82 PRO A C 1
ATOM 604 O O . PRO A 1 82 ? 6.330 43.733 -7.928 1.00 23.17 82 PRO A O 1
ATOM 607 N N . PRO A 1 83 ? 4.376 44.804 -7.723 1.00 25.89 83 PRO A N 1
ATOM 608 C CA . PRO A 1 83 ? 3.572 43.581 -7.592 1.00 25.89 83 PRO A CA 1
ATOM 609 C C . PRO A 1 83 ? 3.133 42.940 -8.924 1.00 25.89 83 PRO A C 1
ATOM 611 O O . PRO A 1 83 ? 2.801 43.626 -9.887 1.00 25.89 83 PRO A O 1
ATOM 614 N N . ILE A 1 84 ? 3.006 41.606 -8.939 1.00 27.45 84 ILE A N 1
ATOM 615 C CA . ILE A 1 84 ? 2.441 40.831 -10.061 1.00 27.45 84 ILE A CA 1
ATOM 616 C C . ILE A 1 84 ? 0.978 40.459 -9.774 1.00 27.45 84 ILE A C 1
ATOM 618 O O . ILE A 1 84 ? 0.671 39.863 -8.741 1.00 27.45 84 ILE A O 1
ATOM 622 N N . GLN A 1 85 ? 0.081 40.727 -10.728 1.00 25.58 85 GLN A N 1
ATOM 623 C CA . GLN A 1 85 ? -1.304 40.243 -10.726 1.00 25.58 85 GLN A CA 1
ATOM 624 C C . GLN A 1 85 ? -1.622 39.338 -11.934 1.00 25.58 85 GLN A C 1
ATOM 626 O O . GLN A 1 85 ? -1.050 39.469 -13.008 1.00 25.58 85 GLN A O 1
ATOM 631 N N . MET A 1 86 ? -2.642 38.488 -11.748 1.00 24.33 86 MET A N 1
ATOM 632 C CA . MET A 1 86 ? -3.569 37.997 -12.788 1.00 24.33 86 MET A CA 1
ATOM 633 C C . MET A 1 86 ? -3.035 37.100 -13.929 1.00 24.33 86 MET A C 1
ATOM 635 O O . MET A 1 86 ? -2.903 37.531 -15.066 1.00 24.33 86 MET A O 1
ATOM 639 N N . TYR A 1 87 ? -2.996 35.781 -13.685 1.00 24.64 87 TYR A N 1
ATOM 640 C CA . TYR A 1 87 ? -3.297 34.765 -14.717 1.00 24.64 87 TYR A CA 1
ATOM 641 C C . TYR A 1 87 ? -4.096 33.584 -14.127 1.00 24.64 87 TYR A C 1
ATOM 643 O O . TYR A 1 87 ? -3.540 32.604 -13.638 1.00 24.64 87 TYR A O 1
ATOM 651 N N . SER A 1 88 ? -5.435 33.669 -14.151 1.00 32.28 88 SER A N 1
ATOM 652 C CA . SER A 1 88 ? -6.333 32.651 -13.554 1.00 32.28 88 SER A CA 1
ATOM 653 C C . SER A 1 88 ? -7.588 32.307 -14.382 1.00 32.28 88 SER A C 1
ATOM 655 O O . SER A 1 88 ? -8.381 31.443 -13.999 1.00 32.28 88 SER A O 1
ATOM 657 N N . SER A 1 89 ? -7.783 32.949 -15.537 1.00 26.27 89 SER A N 1
ATOM 658 C CA . SER A 1 89 ? -9.024 32.893 -16.326 1.00 26.27 89 SER A CA 1
ATOM 659 C C . SER A 1 89 ? -9.159 31.642 -17.216 1.00 26.27 89 SER A C 1
ATOM 661 O O . SER A 1 89 ? -10.264 31.115 -17.389 1.00 26.27 89 SER A O 1
ATOM 663 N N . THR A 1 90 ? -8.054 31.122 -17.758 1.00 29.08 90 THR A N 1
ATOM 664 C CA . THR A 1 90 ? -8.047 30.089 -18.815 1.00 29.08 90 THR A CA 1
ATOM 665 C C . THR A 1 90 ? -8.564 28.723 -18.344 1.00 29.08 90 THR A C 1
ATOM 667 O O . THR A 1 90 ? -9.366 28.077 -19.022 1.00 29.08 90 THR A O 1
ATOM 670 N N . THR A 1 91 ? -8.173 28.280 -17.145 1.00 37.44 91 THR A N 1
ATOM 671 C CA . THR A 1 91 ? -8.522 26.947 -16.608 1.00 37.44 91 THR A CA 1
ATOM 672 C C . THR A 1 91 ? -9.993 26.809 -16.198 1.00 37.44 91 THR A C 1
ATOM 674 O O . THR A 1 91 ? -10.503 25.687 -16.090 1.00 37.44 91 THR A O 1
ATOM 677 N N . ARG A 1 92 ? -10.714 27.925 -16.011 1.00 34.03 92 ARG A N 1
ATOM 678 C CA . ARG A 1 92 ? -12.143 27.922 -15.653 1.00 34.03 92 ARG A CA 1
ATOM 679 C C . ARG A 1 92 ? -13.043 27.640 -16.866 1.00 34.03 92 ARG A C 1
ATOM 681 O O . ARG A 1 92 ? -14.042 26.937 -16.711 1.00 34.03 92 ARG A O 1
ATOM 688 N N . LYS A 1 93 ? -12.661 28.090 -18.074 1.00 28.22 93 LYS A N 1
ATOM 689 C CA . LYS A 1 93 ? -13.417 27.867 -19.329 1.00 28.22 93 LYS A CA 1
ATOM 690 C C . LYS A 1 93 ? -13.457 26.381 -19.733 1.00 28.22 93 LYS A C 1
ATOM 692 O O . LYS A 1 93 ? -14.545 25.825 -19.888 1.00 28.22 93 LYS A O 1
ATOM 697 N N . PHE A 1 94 ? -12.308 25.695 -19.767 1.00 33.28 94 PHE A N 1
ATOM 698 C CA . PHE A 1 94 ? -12.221 24.260 -20.113 1.00 33.28 94 PHE A CA 1
ATOM 699 C C . PHE A 1 94 ? -13.078 23.343 -19.216 1.00 33.28 94 PHE A C 1
ATOM 701 O O . PHE A 1 94 ? -13.656 22.357 -19.683 1.00 33.28 94 PHE A O 1
ATOM 708 N N . ARG A 1 95 ? -13.211 23.665 -17.919 1.00 40.28 95 ARG A N 1
ATOM 709 C CA . ARG A 1 95 ? -14.062 22.897 -16.989 1.00 40.28 95 ARG A CA 1
ATOM 710 C C . ARG A 1 95 ? -15.566 23.047 -17.263 1.00 40.28 95 ARG A C 1
ATOM 712 O O . ARG A 1 95 ? -16.320 22.162 -16.857 1.00 40.28 95 ARG A O 1
ATOM 719 N N . LYS A 1 96 ? -16.002 24.111 -17.952 1.00 33.84 96 LYS A N 1
ATOM 720 C CA . LYS A 1 96 ? -17.408 24.315 -18.343 1.00 33.84 96 LYS A CA 1
ATOM 721 C C . LYS A 1 96 ? -17.761 23.481 -19.582 1.00 33.84 96 LYS A C 1
ATOM 723 O O . LYS A 1 96 ? -18.632 22.616 -19.488 1.00 33.84 96 LYS A O 1
ATOM 728 N N . GLN A 1 97 ? -16.970 23.594 -20.655 1.00 30.11 97 GLN A N 1
ATOM 729 C CA . GLN A 1 97 ? -17.139 22.790 -21.878 1.00 30.11 97 GLN A CA 1
ATOM 730 C C . GLN A 1 97 ? -17.164 21.278 -21.594 1.00 30.11 97 GLN A C 1
ATOM 732 O O . GLN A 1 97 ? -18.022 20.567 -22.112 1.00 30.11 97 GLN A O 1
ATOM 737 N N . LYS A 1 98 ? -16.290 20.772 -20.704 1.00 32.69 98 LYS A N 1
ATOM 738 C CA . LYS A 1 98 ? -16.248 19.340 -20.331 1.00 32.69 98 LYS A CA 1
ATOM 739 C C . LYS A 1 98 ? -17.446 18.865 -19.482 1.00 32.69 98 LYS A C 1
ATOM 741 O O . LYS A 1 98 ? -17.631 17.661 -19.311 1.00 32.69 98 LYS A O 1
ATOM 746 N N . ARG A 1 99 ? -18.276 19.780 -18.959 1.00 41.72 99 ARG A N 1
ATOM 747 C CA . ARG A 1 99 ? -19.588 19.470 -18.350 1.00 41.72 99 ARG A CA 1
ATOM 748 C C . ARG A 1 99 ? -20.728 19.544 -19.373 1.00 41.72 99 ARG A C 1
ATOM 750 O O . ARG A 1 99 ? -21.654 18.741 -19.292 1.00 41.72 99 ARG A O 1
ATOM 757 N N . GLU A 1 100 ? -20.656 20.456 -20.338 1.00 34.50 100 GLU A N 1
ATOM 758 C CA . GLU A 1 100 ? -21.683 20.647 -21.374 1.00 34.50 100 GLU A CA 1
ATOM 759 C C . GLU A 1 100 ? -21.667 19.527 -22.428 1.00 34.50 100 GLU A C 1
ATOM 761 O O . GLU A 1 100 ? -22.719 18.957 -22.726 1.00 34.50 100 GLU A O 1
ATOM 766 N N . THR A 1 101 ? -20.490 19.097 -22.899 1.00 36.69 101 THR A N 1
ATOM 767 C CA . THR A 1 101 ? -20.357 17.914 -23.778 1.00 36.69 101 THR A CA 1
ATOM 768 C C . THR A 1 101 ? -20.902 16.647 -23.120 1.00 36.69 101 THR A C 1
ATOM 770 O O . THR A 1 101 ? -21.662 15.900 -23.738 1.00 36.69 101 THR A O 1
ATOM 773 N N . LYS A 1 102 ? -20.614 16.444 -21.826 1.00 36.41 102 LYS A N 1
ATOM 774 C CA . LYS A 1 102 ? -21.115 15.294 -21.056 1.00 36.41 102 LYS A CA 1
ATOM 775 C C . LYS A 1 102 ? -22.625 15.356 -20.762 1.00 36.41 102 LYS A C 1
ATOM 777 O O . LYS A 1 102 ? -23.211 14.327 -20.444 1.00 36.41 102 LYS A O 1
ATOM 782 N N . ARG A 1 103 ? -23.271 16.524 -20.903 1.00 38.62 103 ARG A N 1
ATOM 783 C CA . ARG A 1 103 ? -24.742 16.650 -20.921 1.00 38.62 103 ARG A CA 1
ATOM 784 C C . ARG A 1 103 ? -25.338 16.335 -22.299 1.00 38.62 103 ARG A C 1
ATOM 786 O O . ARG A 1 103 ? -26.389 15.705 -22.342 1.00 38.62 103 ARG A O 1
ATOM 793 N N . ARG A 1 104 ? -24.683 16.719 -23.406 1.00 33.94 104 ARG A N 1
ATOM 794 C CA . ARG A 1 104 ? -25.189 16.464 -24.774 1.00 33.94 104 ARG A CA 1
ATOM 795 C C . ARG A 1 104 ? -25.213 14.976 -25.149 1.00 33.94 104 ARG A C 1
ATOM 797 O O . ARG A 1 104 ? -26.226 14.510 -25.651 1.00 33.94 104 ARG A O 1
ATOM 804 N N . PHE A 1 105 ? -24.170 14.208 -24.828 1.00 32.34 105 PHE A N 1
ATOM 805 C CA . PHE A 1 105 ? -24.104 12.770 -25.163 1.00 32.34 105 PHE A CA 1
ATOM 806 C C . PHE A 1 105 ? -24.862 11.833 -24.195 1.00 32.34 105 PHE A C 1
ATOM 808 O O . PHE A 1 105 ? -24.817 10.617 -24.342 1.00 32.34 105 PHE A O 1
ATOM 815 N N . GLY A 1 106 ? -25.582 12.370 -23.203 1.00 32.34 106 GLY A N 1
ATOM 816 C CA . GLY A 1 106 ? -26.294 11.575 -22.190 1.00 32.34 106 GLY A CA 1
ATOM 817 C C . GLY A 1 106 ? -27.696 11.081 -22.577 1.00 32.34 106 GLY A C 1
ATOM 818 O O . GLY A 1 106 ? -28.392 10.551 -21.713 1.00 32.34 106 GLY A O 1
ATOM 819 N N . ARG A 1 107 ? -28.156 11.292 -23.821 1.00 32.28 107 ARG A N 1
ATOM 820 C CA . ARG A 1 107 ? -29.544 11.023 -24.256 1.00 32.28 107 ARG A CA 1
ATOM 821 C C . ARG A 1 107 ? -29.641 10.243 -25.578 1.00 32.28 107 ARG A C 1
ATOM 823 O O . ARG A 1 107 ? -30.191 10.742 -26.551 1.00 32.28 107 ARG A O 1
ATOM 830 N N . LEU A 1 108 ? -29.185 8.990 -25.580 1.00 29.95 108 LEU A N 1
ATOM 831 C CA . LEU A 1 108 ? -29.581 7.992 -26.584 1.00 29.95 108 LEU A CA 1
ATOM 832 C C . LEU A 1 108 ? -29.914 6.647 -25.914 1.00 29.95 108 LEU A C 1
ATOM 834 O O . LEU A 1 108 ? -29.032 5.857 -25.588 1.00 29.95 108 LEU A O 1
ATOM 838 N N . ARG A 1 109 ? -31.215 6.401 -25.715 1.00 29.89 109 ARG A N 1
ATOM 839 C CA . ARG A 1 109 ? -31.847 5.077 -25.572 1.00 29.89 109 ARG A CA 1
ATOM 840 C C . ARG A 1 109 ? -33.211 5.113 -26.279 1.00 29.89 109 ARG A C 1
ATOM 842 O O . ARG A 1 109 ? -33.746 6.193 -26.518 1.00 29.89 109 ARG A O 1
ATOM 849 N N . SER A 1 110 ? -33.696 3.945 -26.691 1.00 26.64 110 SER A N 1
ATOM 850 C CA . SER A 1 110 ? -34.681 3.756 -27.767 1.00 26.64 110 SER A CA 1
ATOM 851 C C . SER A 1 110 ? -36.155 4.062 -27.405 1.00 26.64 110 SER A C 1
ATOM 853 O O . SER A 1 110 ? -36.502 4.084 -26.223 1.00 26.64 110 SER A O 1
ATOM 855 N N . PRO A 1 111 ? -37.033 4.304 -28.409 1.00 31.42 111 PRO A N 1
ATOM 856 C CA . PRO A 1 111 ? -38.413 4.765 -28.202 1.00 31.42 111 PRO A CA 1
ATOM 857 C C . PRO A 1 111 ? -39.502 3.677 -28.335 1.00 31.42 111 PRO A C 1
ATOM 859 O O . PRO A 1 111 ? -39.346 2.737 -29.112 1.00 31.42 111 PRO A O 1
ATOM 862 N N . LYS A 1 112 ? -40.625 3.879 -27.618 1.00 26.72 112 LYS A N 1
ATOM 863 C CA . LYS A 1 112 ? -42.032 3.410 -27.815 1.00 26.72 112 LYS A CA 1
ATOM 864 C C . LYS A 1 112 ? -42.786 3.622 -26.481 1.00 26.72 112 LYS A C 1
ATOM 866 O O . LYS A 1 112 ? -42.182 3.358 -25.450 1.00 26.72 112 LYS A O 1
ATOM 871 N N . GLN A 1 113 ? -44.053 4.034 -26.344 1.00 29.36 113 GLN A N 1
ATOM 872 C CA . GLN A 1 113 ? -45.025 4.862 -27.098 1.00 29.36 113 GLN A CA 1
ATOM 873 C C . GLN A 1 113 ? -45.781 5.653 -25.985 1.00 29.36 113 GLN A C 1
ATOM 875 O O . GLN A 1 113 ? -46.032 5.086 -24.929 1.00 29.36 113 GLN A O 1
ATOM 880 N N . LEU A 1 114 ? -45.968 6.978 -25.994 1.00 28.05 114 LEU A N 1
ATOM 881 C CA . LEU A 1 114 ? -46.829 7.824 -26.840 1.00 28.05 114 LEU A CA 1
ATOM 882 C C . LEU A 1 114 ? -48.345 7.531 -26.711 1.00 28.05 114 LEU A C 1
ATOM 884 O O . LEU A 1 114 ? -48.796 6.523 -27.236 1.00 28.05 114 LEU A O 1
ATOM 888 N N . VAL A 1 115 ? -49.112 8.451 -26.087 1.00 28.45 115 VAL A N 1
ATOM 889 C CA . VAL A 1 115 ? -50.361 9.086 -26.605 1.00 28.45 115 VAL A CA 1
ATOM 890 C C . VAL A 1 115 ? -50.970 10.066 -25.569 1.00 28.45 115 VAL A C 1
ATOM 892 O O . VAL A 1 115 ? -51.248 9.658 -24.454 1.00 28.45 115 VAL A O 1
ATOM 895 N N . ARG A 1 116 ? -51.146 11.340 -25.995 1.00 28.00 116 ARG A N 1
ATOM 896 C CA . ARG A 1 116 ? -52.164 12.408 -25.701 1.00 28.00 116 ARG A CA 1
ATOM 897 C C . ARG A 1 116 ? -52.840 12.505 -24.299 1.00 28.00 116 ARG A C 1
ATOM 899 O O . ARG A 1 116 ? -53.016 11.526 -23.603 1.00 28.00 116 ARG A O 1
ATOM 906 N N . LYS A 1 117 ? -53.328 13.668 -23.833 1.00 26.86 117 LYS A N 1
ATOM 907 C CA . LYS A 1 117 ? -53.902 14.861 -24.517 1.00 26.86 117 LYS A CA 1
ATOM 908 C C . LYS A 1 117 ? -53.628 16.148 -23.693 1.00 26.86 117 LYS A C 1
ATOM 910 O O . LYS A 1 117 ? -53.115 16.049 -22.586 1.00 26.86 117 LYS A O 1
ATOM 915 N N . ALA A 1 118 ? -53.938 17.341 -24.216 1.00 25.59 118 ALA A N 1
ATOM 916 C CA . ALA A 1 118 ? -53.520 18.632 -23.633 1.00 25.59 118 ALA A CA 1
ATOM 917 C C . ALA A 1 118 ? -54.652 19.675 -23.512 1.00 25.59 118 ALA A C 1
ATOM 919 O O . ALA A 1 118 ? -55.614 19.612 -24.278 1.00 25.59 118 ALA A O 1
ATOM 920 N N . ARG A 1 119 ? -54.472 20.678 -22.631 1.00 25.67 119 ARG A N 1
ATOM 921 C CA . ARG A 1 119 ? -54.985 22.063 -22.768 1.00 25.67 119 ARG A CA 1
ATOM 922 C C . ARG A 1 119 ? -54.212 23.050 -21.864 1.00 25.67 119 ARG A C 1
ATOM 924 O O . ARG A 1 119 ? -53.370 22.623 -21.080 1.00 25.67 119 ARG A O 1
ATOM 931 N N . SER A 1 120 ? -54.430 24.352 -22.063 1.00 27.73 120 SER A N 1
ATOM 932 C CA . SER A 1 120 ? -53.559 25.474 -21.647 1.00 27.73 120 SER A CA 1
ATOM 933 C C . SER A 1 120 ? -54.189 26.427 -20.598 1.00 27.73 120 SER A C 1
ATOM 935 O O . SER A 1 120 ? -55.408 26.394 -20.438 1.00 27.73 120 SER A O 1
ATOM 937 N N . PRO A 1 121 ? -53.402 27.288 -19.906 1.00 42.66 121 PRO A N 1
ATOM 938 C CA . PRO A 1 121 ? -53.855 28.067 -18.739 1.00 42.66 121 PRO A CA 1
ATOM 939 C C . PRO A 1 121 ? -54.114 29.574 -18.982 1.00 42.66 121 PRO A C 1
ATOM 941 O O . PRO A 1 121 ? -53.529 30.166 -19.887 1.00 42.66 121 PRO A O 1
ATOM 944 N N . ARG A 1 122 ? -54.915 30.190 -18.092 1.00 26.56 122 ARG A N 1
ATOM 945 C CA . ARG A 1 122 ? -55.107 31.635 -17.773 1.00 26.56 122 ARG A CA 1
ATOM 946 C C . ARG A 1 122 ? -55.850 31.722 -16.407 1.00 26.56 122 ARG A C 1
ATOM 948 O O . ARG A 1 122 ? -56.544 30.763 -16.092 1.00 26.56 122 ARG A O 1
ATOM 955 N N . SER A 1 123 ? -55.786 32.764 -15.561 1.00 27.12 123 SER A N 1
ATOM 956 C CA . SER A 1 123 ? -54.901 33.952 -15.496 1.00 27.12 123 SER A CA 1
ATOM 957 C C . SER A 1 123 ? -55.083 34.777 -14.190 1.00 27.12 123 SER A C 1
ATOM 959 O O . SER A 1 123 ? -56.210 35.173 -13.918 1.00 27.12 123 SER A O 1
ATOM 961 N N . SER A 1 124 ? -53.967 35.163 -13.531 1.00 28.27 124 SER A N 1
ATOM 962 C CA . SER A 1 124 ? -53.712 36.461 -12.819 1.00 28.27 124 SER A CA 1
ATOM 963 C C . SER A 1 124 ? -54.581 36.904 -11.599 1.00 28.27 124 SER A C 1
ATOM 965 O O . SER A 1 124 ? -55.636 36.329 -11.376 1.00 28.27 124 SER A O 1
ATOM 967 N N . PRO A 1 125 ? -54.220 37.984 -10.854 1.00 36.06 125 PRO A N 1
ATOM 968 C CA . PRO A 1 125 ? -52.951 38.224 -10.127 1.00 36.06 125 PRO A CA 1
ATOM 969 C C . PRO A 1 125 ? -53.150 38.754 -8.659 1.00 36.06 125 PRO A C 1
ATOM 971 O O . PRO A 1 125 ? -54.285 38.980 -8.249 1.00 36.06 125 PRO A O 1
ATOM 974 N N . PRO A 1 126 ? -52.076 38.978 -7.859 1.00 45.94 126 PRO A N 1
ATOM 975 C CA . PRO A 1 126 ? -52.152 39.468 -6.464 1.00 45.94 126 PRO A CA 1
ATOM 976 C C . PRO A 1 126 ? -51.580 40.891 -6.212 1.00 45.94 126 PRO A C 1
ATOM 978 O O . PRO A 1 126 ? -50.701 41.334 -6.956 1.00 45.94 126 PRO A O 1
ATOM 981 N N . PRO A 1 127 ? -51.965 41.545 -5.093 1.00 40.56 127 PRO A N 1
ATOM 982 C CA . PRO A 1 127 ? -51.150 42.574 -4.425 1.00 40.56 127 PRO A CA 1
ATOM 983 C C . PRO A 1 127 ? -50.931 42.325 -2.900 1.00 40.56 127 PRO A C 1
ATOM 985 O O . PRO A 1 127 ? -51.206 41.247 -2.378 1.00 40.56 127 PRO A O 1
ATOM 988 N N . SER A 1 128 ? -50.401 43.339 -2.205 1.00 30.17 128 SER A N 1
ATOM 989 C CA . SER A 1 128 ? -50.209 43.544 -0.743 1.00 30.17 128 SER A CA 1
ATOM 990 C C . SER A 1 128 ? -50.679 45.006 -0.405 1.00 30.17 128 SER A C 1
ATOM 992 O O . SER A 1 128 ? -51.310 45.549 -1.319 1.00 30.17 128 SER A O 1
ATOM 994 N N . PRO A 1 129 ? -50.471 45.710 0.759 1.00 40.72 129 PRO A N 1
ATOM 995 C CA . PRO A 1 129 ? -49.489 45.559 1.863 1.00 40.72 129 PRO A CA 1
ATOM 996 C C . PRO A 1 129 ? -49.977 45.908 3.320 1.00 40.72 129 PRO A C 1
ATOM 998 O O . PRO A 1 129 ? -51.167 45.942 3.610 1.00 40.72 129 PRO A O 1
ATOM 1001 N N . THR A 1 130 ? -49.015 46.138 4.235 1.00 29.58 130 THR A N 1
ATOM 1002 C CA . THR A 1 130 ? -49.061 46.616 5.658 1.00 29.58 130 THR A CA 1
ATOM 1003 C C . THR A 1 130 ? -48.715 48.135 5.764 1.00 29.58 130 THR A C 1
ATOM 1005 O O . THR A 1 130 ? -48.556 48.710 4.685 1.00 29.58 130 THR A O 1
ATOM 1008 N N . PRO A 1 131 ? -48.434 48.816 6.925 1.00 48.78 131 PRO A N 1
ATOM 1009 C CA . PRO A 1 131 ? -48.470 48.524 8.393 1.00 48.78 131 PRO A CA 1
ATOM 1010 C C . PRO A 1 131 ? -49.435 49.543 9.119 1.00 48.78 131 PRO A C 1
ATOM 1012 O O . PRO A 1 131 ? -50.510 49.678 8.539 1.00 48.78 131 PRO A O 1
ATOM 1015 N N . PRO A 1 132 ? -49.200 50.310 10.241 1.00 48.78 132 PRO A N 1
ATOM 1016 C CA . PRO A 1 132 ? -48.213 50.338 11.364 1.00 48.78 132 PRO A CA 1
ATOM 1017 C C . PRO A 1 132 ? -48.801 50.644 12.798 1.00 48.78 132 PRO A C 1
ATOM 1019 O O . PRO A 1 132 ? -50.004 50.549 13.008 1.00 48.78 132 PRO A O 1
ATOM 1022 N N . SER A 1 133 ? -47.948 51.113 13.742 1.00 27.75 133 SER A N 1
ATOM 1023 C CA . SER A 1 133 ? -48.216 51.819 15.042 1.00 27.75 133 SER A CA 1
ATOM 1024 C C . SER A 1 133 ? -48.709 51.003 16.265 1.00 27.75 133 SER A C 1
ATOM 1026 O O . SER A 1 133 ? -49.422 50.026 16.086 1.00 27.75 133 SER A O 1
ATOM 1028 N N . ALA A 1 134 ? -48.387 51.335 17.535 1.00 29.36 134 ALA A N 1
ATOM 1029 C CA . ALA A 1 134 ? -47.288 52.132 18.139 1.00 29.36 134 ALA A CA 1
ATOM 1030 C C . ALA A 1 134 ? -47.113 51.780 19.653 1.00 29.36 134 ALA A C 1
ATOM 1032 O O . ALA A 1 134 ? -47.864 50.969 20.186 1.00 29.36 134 ALA A O 1
ATOM 1033 N N . THR A 1 135 ? -46.105 52.350 20.333 1.00 27.00 135 THR A N 1
ATOM 1034 C CA . THR A 1 135 ? -45.632 51.993 21.698 1.00 27.00 135 THR A CA 1
ATOM 1035 C C . THR A 1 135 ? -45.963 53.005 22.805 1.00 27.00 135 THR A C 1
ATOM 1037 O O . THR A 1 135 ? -45.843 54.205 22.563 1.00 27.00 135 THR A O 1
ATOM 1040 N N . SER A 1 136 ? -46.123 52.532 24.049 1.00 27.36 136 SER A N 1
ATOM 1041 C CA . SER A 1 136 ? -45.647 53.211 25.277 1.00 27.36 136 SER A CA 1
ATOM 1042 C C . SER A 1 136 ? -45.444 52.204 26.434 1.00 27.36 136 SER A C 1
ATOM 1044 O O . SER A 1 136 ? -45.751 51.021 26.278 1.00 27.36 136 SER A O 1
ATOM 1046 N N . VAL A 1 137 ? -44.839 52.649 27.544 1.00 31.66 137 VAL A N 1
ATOM 1047 C CA . VAL A 1 137 ? -44.411 51.858 28.722 1.00 31.66 137 VAL A CA 1
ATOM 1048 C C . VAL A 1 137 ? -44.596 52.714 29.979 1.00 31.66 137 VAL A C 1
ATOM 1050 O O . VAL A 1 137 ? -44.296 53.901 29.909 1.00 31.66 137 VAL A O 1
ATOM 1053 N N . GLU A 1 138 ? -44.994 52.124 31.112 1.00 29.03 138 GLU A N 1
ATOM 1054 C CA . GLU A 1 138 ? -44.774 52.696 32.455 1.00 29.03 138 GLU A CA 1
ATOM 1055 C C . GLU A 1 138 ? -44.766 51.596 33.543 1.00 29.03 138 GLU A C 1
ATOM 1057 O O . GLU A 1 138 ? -45.026 50.432 33.225 1.00 29.03 138 GLU A O 1
ATOM 1062 N N . ASP A 1 139 ? -44.353 51.923 34.778 1.00 29.25 139 ASP A N 1
ATOM 1063 C CA . ASP A 1 139 ? -43.670 50.967 35.674 1.00 29.25 139 ASP A CA 1
ATOM 1064 C C . ASP A 1 139 ? -43.930 51.188 37.194 1.00 29.25 139 ASP A C 1
ATOM 1066 O O . ASP A 1 139 ? -44.087 52.319 37.641 1.00 29.25 139 ASP A O 1
ATOM 1070 N N . ALA A 1 140 ? -43.831 50.094 37.970 1.00 29.08 140 ALA A N 1
ATOM 1071 C CA . ALA A 1 140 ? -43.453 49.992 39.399 1.00 29.08 140 ALA A CA 1
ATOM 1072 C C . ALA A 1 140 ? -44.347 50.489 40.597 1.00 29.08 140 ALA A C 1
ATOM 1074 O O . ALA A 1 140 ? -44.809 51.622 40.630 1.00 29.08 140 ALA A O 1
ATOM 1075 N N . ARG A 1 141 ? -44.339 49.674 41.692 1.00 26.53 141 ARG A N 1
ATOM 1076 C CA . ARG A 1 141 ? -44.537 49.995 43.156 1.00 26.53 141 ARG A CA 1
ATOM 1077 C C . ARG A 1 141 ? -45.979 50.298 43.675 1.00 26.53 141 ARG A C 1
ATOM 1079 O O . ARG A 1 141 ? -46.810 50.705 42.881 1.00 26.53 141 ARG A O 1
ATOM 1086 N N . LEU A 1 142 ? -46.366 50.118 44.964 1.00 28.78 142 LEU A N 1
ATOM 1087 C CA . LEU A 1 142 ? -45.771 49.500 46.190 1.00 28.78 142 LEU A CA 1
ATOM 1088 C C . LEU A 1 142 ? -46.851 49.174 47.282 1.00 28.78 142 LEU A C 1
ATOM 1090 O O . LEU A 1 142 ? -47.961 49.676 47.179 1.00 28.78 142 LEU A O 1
ATOM 1094 N N . GLU A 1 143 ? -46.441 48.431 48.333 1.00 26.78 143 GLU A N 1
ATOM 1095 C CA . GLU A 1 143 ? -46.889 48.453 49.764 1.00 26.78 143 GLU A CA 1
ATOM 1096 C C . GLU A 1 143 ? -48.307 48.039 50.267 1.00 26.78 143 GLU A C 1
ATOM 1098 O O . GLU A 1 143 ? -49.322 48.247 49.614 1.00 26.78 143 GLU A O 1
ATOM 1103 N N . GLY A 1 144 ? -48.309 47.505 51.510 1.00 27.03 144 GLY A N 1
ATOM 1104 C CA . GLY A 1 144 ? -49.416 47.415 52.493 1.00 27.03 144 GLY A CA 1
ATOM 1105 C C . GLY A 1 144 ? -50.383 46.208 52.434 1.00 27.03 144 GLY A C 1
ATOM 1106 O O . GLY A 1 144 ? -50.704 45.733 51.349 1.00 27.03 144 GLY A O 1
ATOM 1107 N N . GLU A 1 145 ? -50.932 45.678 53.543 1.00 28.62 145 GLU A N 1
ATOM 1108 C CA . GLU A 1 145 ? -50.446 45.588 54.946 1.00 28.62 145 GLU A CA 1
ATOM 1109 C C . GLU A 1 145 ? -51.186 44.426 55.688 1.00 28.62 145 GLU A C 1
ATOM 1111 O O . GLU A 1 145 ? -51.738 43.548 55.021 1.00 28.62 145 GLU A O 1
ATOM 1116 N N . GLU A 1 146 ? -51.139 44.349 57.026 1.00 26.28 146 GLU A N 1
ATOM 1117 C CA . GLU A 1 146 ? -51.518 43.178 57.857 1.00 26.28 146 GLU A CA 1
ATOM 1118 C C . GLU A 1 146 ? -52.958 43.217 58.431 1.00 26.28 146 GLU A C 1
ATOM 1120 O O . GLU A 1 146 ? -53.520 44.296 58.572 1.00 26.28 146 GLU A O 1
ATOM 1125 N N . GLU A 1 147 ? -53.514 42.058 58.839 1.00 28.62 147 GLU A N 1
ATOM 1126 C CA . GLU A 1 147 ? -54.279 41.886 60.104 1.00 28.62 147 GLU A CA 1
ATOM 1127 C C . GLU A 1 147 ? -54.594 40.396 60.421 1.00 28.62 147 GLU A C 1
ATOM 1129 O O . GLU A 1 147 ? -54.692 39.559 59.520 1.00 28.62 147 GLU A O 1
ATOM 1134 N N . GLU A 1 148 ? -54.750 40.058 61.711 1.00 26.25 148 GLU A N 1
ATOM 1135 C CA . GLU A 1 148 ? -55.138 38.728 62.232 1.00 26.25 148 GLU A CA 1
ATOM 1136 C C . GLU A 1 148 ? -56.555 38.751 62.840 1.00 26.25 148 GLU A C 1
ATOM 1138 O O . GLU A 1 148 ? -56.909 39.739 63.478 1.00 26.25 148 GLU A O 1
ATOM 1143 N N . MET A 1 149 ? -57.301 37.629 62.815 1.00 26.48 149 MET A N 1
ATOM 1144 C CA . MET A 1 149 ? -58.026 37.176 64.023 1.00 26.48 149 MET A CA 1
ATOM 1145 C C . MET A 1 149 ? -58.458 35.692 63.999 1.00 26.48 149 MET A C 1
ATOM 1147 O O . MET A 1 149 ? -58.473 35.033 62.961 1.00 26.48 149 MET A O 1
ATOM 1151 N N . ASP A 1 150 ? -58.777 35.182 65.192 1.00 24.09 150 ASP A N 1
ATOM 1152 C CA . ASP A 1 150 ? -59.058 33.787 65.565 1.00 24.09 150 ASP A CA 1
ATOM 1153 C C . ASP A 1 150 ? -60.503 33.308 65.272 1.00 24.09 150 ASP A C 1
ATOM 1155 O O . ASP A 1 150 ? -61.435 34.114 65.255 1.00 24.09 150 ASP A O 1
ATOM 1159 N N . SER A 1 151 ? -60.702 31.987 65.104 1.00 25.05 151 SER A N 1
ATOM 1160 C CA . SER A 1 151 ? -61.640 31.175 65.926 1.00 25.05 151 SER A CA 1
ATOM 1161 C C . SER A 1 151 ? -62.008 29.788 65.355 1.00 25.05 151 SER A C 1
ATOM 1163 O O . SER A 1 151 ? -62.486 29.639 64.235 1.00 25.05 151 SER A O 1
ATOM 1165 N N . SER A 1 152 ? -61.945 28.782 66.239 1.00 29.14 152 SER A N 1
ATOM 1166 C CA . SER A 1 152 ? -62.761 27.544 66.283 1.00 29.14 152 SER A CA 1
ATOM 1167 C C . SER A 1 152 ? -62.724 26.498 65.142 1.00 29.14 152 SER A C 1
ATOM 1169 O O . SER A 1 152 ? -63.004 26.756 63.978 1.00 29.14 152 SER A O 1
ATOM 1171 N N . GLN A 1 153 ? -62.524 25.234 65.542 1.00 28.92 153 GLN A N 1
ATOM 1172 C CA . GLN A 1 153 ? -62.999 24.046 64.811 1.00 28.92 153 GLN A CA 1
ATOM 1173 C C . GLN A 1 153 ? -64.459 23.746 65.201 1.00 28.92 153 GLN A C 1
ATOM 1175 O O . GLN A 1 153 ? -64.861 24.042 66.330 1.00 28.92 153 GLN A O 1
ATOM 1180 N N . PRO A 1 154 ? -65.227 23.070 64.332 1.00 29.94 154 PRO A N 1
ATOM 1181 C CA . PRO A 1 154 ? -65.544 21.671 64.652 1.00 29.94 154 PRO A CA 1
ATOM 1182 C C . PRO A 1 154 ? -65.322 20.713 63.465 1.00 29.94 154 PRO A C 1
ATOM 1184 O O . PRO A 1 154 ? -64.959 21.123 62.365 1.00 29.94 154 PRO A O 1
ATOM 1187 N N . ALA A 1 155 ? -65.498 19.410 63.705 1.00 34.69 155 ALA A N 1
ATOM 1188 C CA . ALA A 1 155 ? -65.280 18.358 62.713 1.00 34.69 155 ALA A CA 1
ATOM 1189 C C . ALA A 1 155 ? -66.582 17.933 62.012 1.00 34.69 155 ALA A C 1
ATOM 1191 O O . ALA A 1 155 ? -67.568 17.631 62.680 1.00 34.69 155 ALA A O 1
ATOM 1192 N N . GLU A 1 156 ? -66.539 17.800 60.684 1.00 28.58 156 GLU A N 1
ATOM 1193 C CA . GLU A 1 156 ? -67.582 17.158 59.873 1.00 28.58 156 GLU A CA 1
ATOM 1194 C C . GLU A 1 156 ? -66.991 16.108 58.915 1.00 28.58 156 GLU A C 1
ATOM 1196 O O . GLU A 1 156 ? -65.775 16.003 58.731 1.00 28.58 156 GLU A O 1
ATOM 1201 N N . LEU A 1 157 ? -67.866 15.260 58.369 1.00 34.69 157 LEU A N 1
ATOM 1202 C CA . LEU A 1 157 ? -67.506 14.025 57.677 1.00 34.69 157 LEU A CA 1
ATOM 1203 C C . LEU A 1 157 ? -67.019 14.289 56.243 1.00 34.69 157 LEU A C 1
ATOM 1205 O O . LEU A 1 157 ? -67.585 15.105 55.521 1.00 34.69 157 LEU A O 1
ATOM 1209 N N . GLN A 1 158 ? -66.018 13.527 55.793 1.00 29.48 158 GLN A N 1
ATOM 1210 C CA . GLN A 1 158 ? -65.634 13.482 54.379 1.00 29.48 158 GLN A CA 1
ATOM 1211 C C . GLN A 1 158 ? -66.301 12.296 53.677 1.00 29.48 158 GLN A C 1
ATOM 1213 O O . GLN A 1 158 ? -65.828 11.161 53.772 1.00 29.48 158 GLN A O 1
ATOM 1218 N N . ASP A 1 159 ? -67.372 12.578 52.934 1.00 29.25 159 ASP A N 1
ATOM 1219 C CA . ASP A 1 159 ? -67.927 11.647 51.952 1.00 29.25 159 ASP A CA 1
ATOM 1220 C C . ASP A 1 159 ? -66.875 11.285 50.895 1.00 29.25 159 ASP A C 1
ATOM 1222 O O . ASP A 1 159 ? -66.238 12.150 50.284 1.00 29.25 159 ASP A O 1
ATOM 1226 N N . GLN A 1 160 ? -66.705 9.987 50.635 1.00 31.23 160 GLN A N 1
ATOM 1227 C CA . GLN A 1 160 ? -65.811 9.523 49.578 1.00 31.23 160 GLN A CA 1
ATOM 1228 C C . GLN A 1 160 ? -66.493 9.642 48.214 1.00 31.23 160 GLN A C 1
ATOM 1230 O O . GLN A 1 160 ? -67.213 8.744 47.776 1.00 31.23 160 GLN A O 1
ATOM 1235 N N . VAL A 1 161 ? -66.211 10.737 47.504 1.00 32.72 161 VAL A N 1
ATOM 1236 C CA . VAL A 1 161 ? -66.537 10.870 46.078 1.00 32.72 161 VAL A CA 1
ATOM 1237 C C . VAL A 1 161 ? -65.698 9.867 45.279 1.00 32.72 161 VAL A C 1
ATOM 1239 O O . VAL A 1 161 ? -64.544 10.120 44.933 1.00 32.72 161 VAL A O 1
ATOM 1242 N N . VAL A 1 162 ? -66.280 8.702 44.996 1.00 35.59 162 VAL A N 1
ATOM 1243 C CA . VAL A 1 162 ? -65.662 7.666 44.160 1.00 35.59 162 VAL A CA 1
ATOM 1244 C C . VAL A 1 162 ? -65.706 8.103 42.694 1.00 35.59 162 VAL A C 1
ATOM 1246 O O . VAL A 1 162 ? -66.755 8.045 42.051 1.00 35.59 162 VAL A O 1
ATOM 1249 N N . GLU A 1 163 ? -64.560 8.503 42.135 1.00 35.75 163 GLU A N 1
ATOM 1250 C CA . GLU A 1 163 ? -64.418 8.619 40.679 1.00 35.75 163 GLU A CA 1
ATOM 1251 C C . GLU A 1 163 ? -64.666 7.242 40.023 1.00 35.75 163 GLU A C 1
ATOM 1253 O O . GLU A 1 163 ? -64.061 6.247 40.436 1.00 35.75 163 GLU A O 1
ATOM 1258 N N . PRO A 1 164 ? -65.530 7.138 38.995 1.00 36.69 164 PRO A N 1
ATOM 1259 C CA . PRO A 1 164 ? -65.872 5.850 38.403 1.00 36.69 164 PRO A CA 1
ATOM 1260 C C . PRO A 1 164 ? -64.683 5.250 37.639 1.00 36.69 164 PRO A C 1
ATOM 1262 O O . PRO A 1 164 ? -64.172 5.845 36.685 1.00 36.69 164 PRO A O 1
ATOM 1265 N N . GLU A 1 165 ? -64.270 4.032 38.009 1.00 39.38 165 GLU A N 1
ATOM 1266 C CA . GLU A 1 165 ? -63.192 3.324 37.314 1.00 39.38 165 GLU A CA 1
ATOM 1267 C C . GLU A 1 165 ? -63.492 3.176 35.813 1.00 39.38 165 GLU A C 1
ATOM 1269 O O . GLU A 1 165 ? -64.450 2.521 35.396 1.00 39.38 165 GLU A O 1
ATOM 1274 N N . VAL A 1 166 ? -62.617 3.726 34.965 1.00 42.12 166 VAL A N 1
ATOM 1275 C CA . VAL A 1 166 ? -62.743 3.592 33.507 1.00 42.12 166 VAL A CA 1
ATOM 1276 C C . VAL A 1 166 ? -62.394 2.160 33.084 1.00 42.12 166 VAL A C 1
ATOM 1278 O O . VAL A 1 166 ? -61.237 1.843 32.774 1.00 42.12 166 VAL A O 1
ATOM 1281 N N . ILE A 1 167 ? -63.415 1.297 33.045 1.00 43.09 167 ILE A N 1
ATOM 1282 C CA . ILE A 1 167 ? -63.327 -0.109 32.628 1.00 43.09 167 ILE A CA 1
ATOM 1283 C C . ILE A 1 167 ? -62.752 -0.194 31.206 1.00 43.09 167 ILE A C 1
ATOM 1285 O O . ILE A 1 167 ? -63.411 0.065 30.195 1.00 43.09 167 ILE A O 1
ATOM 1289 N N . LYS A 1 168 ? -61.479 -0.587 31.111 1.00 45.31 168 LYS A N 1
ATOM 1290 C CA . LYS A 1 168 ? -60.765 -0.746 29.838 1.00 45.31 168 LYS A CA 1
ATOM 1291 C C . LYS A 1 168 ? -61.304 -1.972 29.099 1.00 45.31 168 LYS A C 1
ATOM 1293 O O . LYS A 1 168 ? -60.917 -3.094 29.422 1.00 45.31 168 LYS A O 1
ATOM 1298 N N . LYS A 1 169 ? -62.156 -1.741 28.088 1.00 53.31 169 LYS A N 1
ATOM 1299 C CA . LYS A 1 169 ? -62.751 -2.788 27.231 1.00 53.31 169 LYS A CA 1
ATOM 1300 C C . LYS A 1 169 ? -61.719 -3.863 26.821 1.00 53.31 169 LYS A C 1
ATOM 1302 O O . LYS A 1 169 ? -60.583 -3.513 26.468 1.00 53.31 169 LYS A O 1
ATOM 1307 N N . PRO A 1 170 ? -62.085 -5.160 26.855 1.00 58.84 170 PRO A N 1
ATOM 1308 C CA . PRO A 1 170 ? -61.156 -6.253 26.590 1.00 58.84 170 PRO A CA 1
ATOM 1309 C C . PRO A 1 170 ? -60.574 -6.167 25.173 1.00 58.84 170 PRO A C 1
ATOM 1311 O O . PRO A 1 170 ? -61.267 -5.903 24.194 1.00 58.84 170 PRO A O 1
ATOM 1314 N N . ARG A 1 171 ? -59.261 -6.398 25.048 1.00 64.75 171 ARG A N 1
ATOM 1315 C CA . ARG A 1 171 ? -58.570 -6.375 23.749 1.00 64.75 171 ARG A CA 1
ATOM 1316 C C . ARG A 1 171 ? -58.758 -7.697 23.007 1.00 64.75 171 ARG A C 1
ATOM 1318 O O . ARG A 1 171 ? -57.965 -8.624 23.190 1.00 64.75 171 ARG A O 1
ATOM 1325 N N . ILE A 1 172 ? -59.777 -7.737 22.158 1.00 80.50 172 ILE A N 1
ATOM 1326 C CA . ILE A 1 172 ? -60.060 -8.829 21.220 1.00 80.50 172 ILE A CA 1
ATOM 1327 C C . ILE A 1 172 ? -58.910 -8.952 20.192 1.00 80.50 172 ILE A C 1
ATOM 1329 O O . ILE A 1 172 ? -58.390 -7.934 19.718 1.00 80.50 172 ILE A O 1
ATOM 1333 N N . PRO A 1 173 ? -58.446 -10.173 19.870 1.00 80.50 173 PRO A N 1
ATOM 1334 C CA . PRO A 1 173 ? -57.370 -10.388 18.909 1.00 80.50 173 PRO A CA 1
ATOM 1335 C C . PRO A 1 173 ? -57.861 -10.276 17.451 1.00 80.50 173 PRO A C 1
ATOM 1337 O O . PRO A 1 173 ? -58.986 -10.663 17.149 1.00 80.50 173 PRO A O 1
ATOM 1340 N N . PRO A 1 174 ? -57.026 -9.777 16.520 1.00 85.19 174 PRO A N 1
ATOM 1341 C CA . PRO A 1 174 ? -57.381 -9.698 15.106 1.00 85.19 174 PRO A CA 1
ATOM 1342 C C . PRO A 1 174 ? -57.222 -11.040 14.382 1.00 85.19 174 PRO A C 1
ATOM 1344 O O . PRO A 1 174 ? -56.260 -11.775 14.622 1.00 85.19 174 PRO A O 1
ATOM 1347 N N . PHE A 1 175 ? -58.097 -11.280 13.409 1.00 83.12 175 PHE A N 1
ATOM 1348 C CA . PHE A 1 175 ? -57.920 -12.301 12.379 1.00 83.12 175 PHE A CA 1
ATOM 1349 C C . PHE A 1 175 ? -56.994 -11.780 11.267 1.00 83.12 175 PHE A C 1
ATOM 1351 O O . PHE A 1 175 ? -56.963 -10.585 10.967 1.00 83.12 175 PHE A O 1
ATOM 1358 N N . PHE A 1 176 ? -56.261 -12.681 10.618 1.00 84.25 176 PHE A N 1
ATOM 1359 C CA . PHE A 1 176 ? -55.426 -12.414 9.447 1.00 84.25 176 PHE A CA 1
ATOM 1360 C C . PHE A 1 176 ? -55.823 -13.373 8.324 1.00 84.25 176 PHE A C 1
ATOM 1362 O O . PHE A 1 176 ? -55.407 -14.531 8.322 1.00 84.25 176 PHE A O 1
ATOM 1369 N N . VAL A 1 177 ? -56.639 -12.893 7.387 1.00 81.56 177 VAL A N 1
ATOM 1370 C CA . VAL A 1 177 ? -57.192 -13.676 6.270 1.00 81.56 177 VAL A CA 1
ATOM 1371 C C . VAL A 1 177 ? -56.278 -13.579 5.045 1.00 81.56 177 VAL A C 1
ATOM 1373 O O . VAL A 1 177 ? -55.751 -12.507 4.734 1.00 81.56 177 VAL A O 1
ATOM 1376 N N . SER A 1 178 ? -56.067 -14.693 4.346 1.00 75.75 178 SER A N 1
ATOM 1377 C CA . SER A 1 178 ? -55.303 -14.760 3.094 1.00 75.75 178 SER A CA 1
ATOM 1378 C C . SER A 1 178 ? -56.158 -14.246 1.919 1.00 75.75 178 SER A C 1
ATOM 1380 O O . SER A 1 178 ? -57.204 -14.834 1.647 1.00 75.75 178 SER A O 1
ATOM 1382 N N . PRO A 1 179 ? -55.776 -13.169 1.197 1.00 65.38 179 PRO A N 1
ATOM 1383 C CA . PRO A 1 179 ? -56.572 -12.613 0.099 1.00 65.38 179 PRO A CA 1
ATOM 1384 C C . PRO A 1 179 ? -56.388 -13.421 -1.202 1.00 65.38 179 PRO A C 1
ATOM 1386 O O . PRO A 1 179 ? -55.849 -12.931 -2.194 1.00 65.38 179 PRO A O 1
ATOM 1389 N N . LYS A 1 180 ? -56.818 -14.687 -1.182 1.00 61.91 180 LYS A N 1
ATOM 1390 C CA . LYS A 1 180 ? -56.940 -15.563 -2.356 1.00 61.91 180 LYS A CA 1
ATOM 1391 C C . LYS A 1 180 ? -58.378 -15.464 -2.887 1.00 61.91 180 LYS A C 1
ATOM 1393 O O . LYS A 1 180 ? -59.302 -15.872 -2.196 1.00 61.91 180 LYS A O 1
ATOM 1398 N N . GLY A 1 181 ? -58.565 -14.939 -4.100 1.00 63.12 181 GLY A N 1
ATOM 1399 C CA . GLY A 1 181 ? -59.892 -14.748 -4.710 1.00 63.12 181 GLY A CA 1
ATOM 1400 C C . GLY A 1 181 ? -60.538 -13.388 -4.405 1.00 63.12 181 GLY A C 1
ATOM 1401 O O . GLY A 1 181 ? -59.855 -12.434 -4.020 1.00 63.12 181 GLY A O 1
ATOM 1402 N N . ASP A 1 182 ? -61.856 -13.290 -4.605 1.00 66.88 182 ASP A N 1
ATOM 1403 C CA . ASP A 1 182 ? -62.625 -12.040 -4.506 1.00 66.88 182 ASP A CA 1
ATOM 1404 C C . ASP A 1 182 ? -62.871 -11.601 -3.051 1.00 66.88 182 ASP A C 1
ATOM 1406 O O . ASP A 1 182 ? -63.971 -11.664 -2.498 1.00 66.88 182 ASP A O 1
ATOM 1410 N N . TRP A 1 183 ? -61.815 -11.070 -2.430 1.00 68.88 183 TRP A N 1
ATOM 1411 C CA . TRP A 1 183 ? -61.816 -10.525 -1.066 1.00 68.88 183 TRP A CA 1
ATOM 1412 C C . TRP A 1 183 ? -62.929 -9.496 -0.796 1.00 68.88 183 TRP A C 1
ATOM 1414 O O . TRP A 1 183 ? -63.294 -9.289 0.358 1.00 68.88 183 TRP A O 1
ATOM 1424 N N . ARG A 1 184 ? -63.486 -8.863 -1.840 1.00 70.31 184 ARG A N 1
ATOM 1425 C CA . ARG A 1 184 ? -64.638 -7.950 -1.751 1.00 70.31 184 ARG A CA 1
ATOM 1426 C C . ARG A 1 184 ? -65.919 -8.655 -1.301 1.00 70.31 184 ARG A C 1
ATOM 1428 O O . ARG A 1 184 ? -66.634 -8.107 -0.469 1.00 70.31 184 ARG A O 1
ATOM 1435 N N . GLN A 1 185 ? -66.190 -9.858 -1.814 1.00 68.88 185 GLN A N 1
ATOM 1436 C CA . GLN A 1 185 ? -67.346 -10.662 -1.398 1.00 68.88 185 GLN A CA 1
ATOM 1437 C C . GLN A 1 185 ? -67.158 -11.146 0.045 1.00 68.88 185 GLN A C 1
ATOM 1439 O O . GLN A 1 185 ? -68.058 -11.014 0.868 1.00 68.88 185 GLN A O 1
ATOM 1444 N N . LEU A 1 186 ? -65.944 -11.597 0.376 1.00 69.44 186 LEU A N 1
ATOM 1445 C CA . LEU A 1 186 ? -65.559 -12.023 1.725 1.00 69.44 186 LEU A CA 1
ATOM 1446 C C . LEU A 1 186 ? -65.728 -10.879 2.750 1.00 69.44 186 LEU A C 1
ATOM 1448 O O . LEU A 1 186 ? -66.292 -11.083 3.819 1.00 69.44 186 LEU A O 1
ATOM 1452 N N . VAL A 1 187 ? -65.329 -9.652 2.390 1.00 73.25 187 VAL A N 1
ATOM 1453 C CA . VAL A 1 187 ? -65.552 -8.424 3.181 1.00 73.25 187 VAL A CA 1
ATOM 1454 C C . VAL A 1 187 ? -67.037 -8.078 3.341 1.00 73.25 187 VAL A C 1
ATOM 1456 O O . VAL A 1 187 ? -67.435 -7.638 4.418 1.00 73.25 187 VAL A O 1
ATOM 1459 N N . ALA A 1 188 ? -67.862 -8.273 2.308 1.00 73.69 188 ALA A N 1
ATOM 1460 C CA . ALA A 1 188 ? -69.300 -8.014 2.388 1.00 73.69 188 ALA A CA 1
ATOM 1461 C C . ALA A 1 188 ? -70.011 -9.011 3.321 1.00 73.69 188 ALA A C 1
ATOM 1463 O O . ALA A 1 188 ? -70.788 -8.595 4.179 1.00 73.69 188 ALA A O 1
ATOM 1464 N N . LEU A 1 189 ? -69.690 -10.305 3.209 1.00 70.88 189 LEU A N 1
ATOM 1465 C CA . LEU A 1 189 ? -70.237 -11.362 4.066 1.00 70.88 189 LEU A CA 1
ATOM 1466 C C . LEU A 1 189 ? -69.765 -11.223 5.521 1.00 70.88 189 LEU A C 1
ATOM 1468 O O . LEU A 1 189 ? -70.581 -11.289 6.436 1.00 70.88 189 LEU A O 1
ATOM 1472 N N . ALA A 1 190 ? -68.484 -10.916 5.749 1.00 71.62 190 ALA A N 1
ATOM 1473 C CA . ALA A 1 190 ? -67.968 -10.646 7.092 1.00 71.62 190 ALA A CA 1
ATOM 1474 C C . ALA A 1 190 ? -68.695 -9.472 7.780 1.00 71.62 190 ALA A C 1
ATOM 1476 O O . ALA A 1 190 ? -68.907 -9.518 8.989 1.00 71.62 190 ALA A O 1
ATOM 1477 N N . LYS A 1 191 ? -69.142 -8.456 7.022 1.00 77.38 191 LYS A N 1
ATOM 1478 C CA . LYS A 1 191 ? -69.900 -7.313 7.562 1.00 77.38 191 LYS A CA 1
ATOM 1479 C C . LYS A 1 191 ? -71.318 -7.664 8.028 1.00 77.38 191 LYS A C 1
ATOM 1481 O O . LYS A 1 191 ? -71.856 -6.967 8.880 1.00 77.38 191 LYS A O 1
ATOM 1486 N N . LEU A 1 192 ? -71.921 -8.716 7.471 1.00 75.75 192 LEU A N 1
ATOM 1487 C CA . LEU A 1 192 ? -73.231 -9.220 7.903 1.00 75.75 192 LEU A CA 1
ATOM 1488 C C . LEU A 1 192 ? -73.135 -10.025 9.210 1.00 75.75 192 LEU A C 1
ATOM 1490 O O . LEU A 1 192 ? -74.093 -10.061 9.972 1.00 75.75 192 LEU A O 1
ATOM 1494 N N . ILE A 1 193 ? -71.981 -10.648 9.469 1.00 76.88 193 ILE A N 1
ATOM 1495 C CA . ILE A 1 193 ? -71.745 -11.539 10.620 1.00 76.88 193 ILE A CA 1
ATOM 1496 C C . ILE A 1 193 ? -71.130 -10.785 11.809 1.00 76.88 193 ILE A C 1
ATOM 1498 O O . ILE A 1 193 ? -71.428 -11.091 12.962 1.00 76.88 193 ILE A O 1
ATOM 1502 N N . ALA A 1 194 ? -70.292 -9.786 11.528 1.00 78.88 194 ALA A N 1
ATOM 1503 C CA . ALA A 1 194 ? -69.679 -8.897 12.507 1.00 78.88 194 ALA A CA 1
ATOM 1504 C C . ALA A 1 194 ? -69.945 -7.428 12.108 1.00 78.88 194 ALA A C 1
ATOM 1506 O O . ALA A 1 194 ? -69.139 -6.823 11.391 1.00 78.88 194 ALA A O 1
ATOM 1507 N N . PRO A 1 195 ? -71.077 -6.829 12.531 1.00 76.25 195 PRO A N 1
ATOM 1508 C CA . PRO A 1 195 ? -71.423 -5.447 12.190 1.00 76.25 195 PRO A CA 1
ATOM 1509 C C . PRO A 1 195 ? -70.363 -4.421 12.613 1.00 76.25 195 PRO A C 1
ATOM 1511 O O . PRO A 1 195 ? -70.189 -3.403 11.939 1.00 76.25 195 PRO A O 1
ATOM 1514 N N . SER A 1 196 ? -69.622 -4.695 13.694 1.00 78.44 196 SER A N 1
ATOM 1515 C CA . SER A 1 196 ? -68.563 -3.814 14.200 1.00 78.44 196 SER A CA 1
ATOM 1516 C C . SER A 1 196 ? -67.231 -3.907 13.437 1.00 78.44 196 SER A C 1
ATOM 1518 O O . SER A 1 196 ? -66.287 -3.177 13.765 1.00 78.44 196 SER A O 1
ATOM 1520 N N . PHE A 1 197 ? -67.103 -4.808 12.452 1.00 80.12 197 PHE A N 1
ATOM 1521 C CA . PHE A 1 197 ? -65.790 -5.154 11.911 1.00 80.12 197 PHE A CA 1
ATOM 1522 C C . PHE A 1 197 ? -65.108 -4.021 11.131 1.00 80.12 197 PHE A C 1
ATOM 1524 O O . PHE A 1 197 ? -65.718 -3.234 10.404 1.00 80.12 197 PHE A O 1
ATOM 1531 N N . GLN A 1 198 ? -63.781 -4.004 11.233 1.00 80.38 198 GLN A N 1
ATOM 1532 C CA . GLN A 1 198 ? -62.896 -3.153 10.445 1.00 80.38 198 GLN A CA 1
ATOM 1533 C C . GLN A 1 198 ? -61.804 -4.005 9.793 1.00 80.38 198 GLN A C 1
ATOM 1535 O O . GLN A 1 198 ? -61.242 -4.898 10.432 1.00 80.38 198 GLN A O 1
ATOM 1540 N N . SER A 1 199 ? -61.454 -3.702 8.541 1.00 81.94 199 SER A N 1
ATOM 1541 C CA . SER A 1 199 ? -60.343 -4.344 7.826 1.00 81.94 199 SER A CA 1
ATOM 1542 C C . SER A 1 199 ? -59.227 -3.377 7.452 1.00 81.94 199 SER A C 1
ATOM 1544 O O . SER A 1 199 ? -59.477 -2.263 6.999 1.00 81.94 199 SER A O 1
ATOM 1546 N N . GLN A 1 200 ? -57.985 -3.851 7.548 1.00 83.06 200 GLN A N 1
ATOM 1547 C CA . GLN A 1 200 ? -56.781 -3.140 7.125 1.00 83.06 200 GLN A CA 1
ATOM 1548 C C . GLN A 1 200 ? -55.817 -4.112 6.431 1.00 83.06 200 GLN A C 1
ATOM 1550 O O . GLN A 1 200 ? -55.617 -5.237 6.887 1.00 83.06 200 GLN A O 1
ATOM 1555 N N . MET A 1 201 ? -55.166 -3.696 5.343 1.00 77.62 201 MET A N 1
ATOM 1556 C CA . MET A 1 201 ? -54.098 -4.503 4.738 1.00 77.62 201 MET A CA 1
ATOM 1557 C C . MET A 1 201 ? -52.869 -4.545 5.657 1.00 77.62 201 MET A C 1
ATOM 1559 O O . MET A 1 201 ? -52.368 -3.505 6.081 1.00 77.62 201 MET A O 1
ATOM 1563 N N . SER A 1 202 ? -52.366 -5.746 5.954 1.00 70.69 202 SER A N 1
ATOM 1564 C CA . SER A 1 202 ? -51.192 -5.957 6.805 1.00 70.69 202 SER A CA 1
ATOM 1565 C C . SER A 1 202 ? -50.218 -6.932 6.136 1.00 70.69 202 SER A C 1
ATOM 1567 O O . SER A 1 202 ? -50.309 -8.155 6.258 1.00 70.69 202 SER A O 1
ATOM 1569 N N . GLY A 1 203 ? -49.287 -6.377 5.355 1.00 78.31 203 GLY A N 1
ATOM 1570 C CA . GLY A 1 203 ? -48.330 -7.154 4.568 1.00 78.31 203 GLY A CA 1
ATOM 1571 C C . GLY A 1 203 ? -49.017 -7.964 3.465 1.00 78.31 203 GLY A C 1
ATOM 1572 O O . GLY A 1 203 ? -49.411 -7.404 2.449 1.00 78.31 203 GLY A O 1
ATOM 1573 N N . ARG A 1 204 ? -49.133 -9.283 3.661 1.00 77.75 204 ARG A N 1
ATOM 1574 C CA . ARG A 1 204 ? -49.786 -10.220 2.723 1.00 77.75 204 ARG A CA 1
ATOM 1575 C C . ARG A 1 204 ? -51.167 -10.704 3.183 1.00 77.75 204 ARG A C 1
ATOM 1577 O O . ARG A 1 204 ? -51.759 -11.527 2.498 1.00 77.75 204 ARG A O 1
ATOM 1584 N N . PHE A 1 205 ? -51.666 -10.223 4.322 1.00 79.44 205 PHE A N 1
ATOM 1585 C CA . PHE A 1 205 ? -52.937 -10.657 4.905 1.00 79.44 205 PHE A CA 1
ATOM 1586 C C . PHE A 1 205 ? -53.887 -9.475 5.091 1.00 79.44 205 PHE A C 1
ATOM 1588 O O . PHE A 1 205 ? -53.457 -8.361 5.409 1.00 79.44 205 PHE A O 1
ATOM 1595 N N . LEU A 1 206 ? -55.185 -9.722 4.935 1.00 82.00 206 LEU A N 1
ATOM 1596 C CA . LEU A 1 206 ? -56.221 -8.799 5.376 1.00 82.00 206 LEU A CA 1
ATOM 1597 C C . LEU A 1 206 ? -56.373 -8.964 6.892 1.00 82.00 206 LEU A C 1
ATOM 1599 O O . LEU A 1 206 ? -56.830 -10.002 7.369 1.00 82.00 206 LEU A O 1
ATOM 1603 N N . LYS A 1 207 ? -55.942 -7.958 7.655 1.00 85.81 207 LYS A N 1
ATOM 1604 C CA . LYS A 1 207 ? -56.149 -7.907 9.101 1.00 85.81 207 LYS A CA 1
ATOM 1605 C C . LYS A 1 207 ? -57.588 -7.467 9.348 1.00 85.81 207 LYS A C 1
ATOM 1607 O O . LYS A 1 207 ? -57.973 -6.381 8.922 1.00 85.81 207 LYS A O 1
ATOM 1612 N N . VAL A 1 208 ? -58.343 -8.295 10.053 1.00 83.94 208 VAL A N 1
ATOM 1613 C CA . VAL A 1 208 ? -59.748 -8.098 10.408 1.00 83.94 208 VAL A CA 1
ATOM 1614 C C . VAL A 1 208 ? -59.843 -7.952 11.926 1.00 83.94 208 VAL A C 1
ATOM 1616 O O . VAL A 1 208 ? -59.360 -8.800 12.675 1.00 83.94 208 VAL A O 1
ATOM 1619 N N . THR A 1 209 ? -60.415 -6.842 12.384 1.00 85.75 209 THR A N 1
ATOM 1620 C CA . THR A 1 209 ? -60.647 -6.521 13.800 1.00 85.75 209 THR A CA 1
ATOM 1621 C C . THR A 1 209 ? -62.136 -6.418 14.075 1.00 85.75 209 THR A C 1
ATOM 1623 O O . THR A 1 209 ? -62.866 -5.879 13.249 1.00 85.75 209 THR A O 1
ATOM 1626 N N . VAL A 1 210 ? -62.547 -6.912 15.240 1.00 84.81 210 VAL A N 1
ATOM 1627 C CA . VAL A 1 210 ? -63.938 -7.064 15.680 1.00 84.81 210 VAL A CA 1
ATOM 1628 C C . VAL A 1 210 ? -64.082 -6.436 17.073 1.00 84.81 210 VAL A C 1
ATOM 1630 O O . VAL A 1 210 ? -63.122 -6.452 17.848 1.00 84.81 210 VAL A O 1
ATOM 1633 N N . GLY A 1 211 ? -65.236 -5.832 17.359 1.00 78.50 211 GLY A N 1
ATOM 1634 C CA . GLY A 1 211 ? -65.492 -5.032 18.558 1.00 78.50 211 GLY A CA 1
ATOM 1635 C C . GLY A 1 211 ? -66.013 -5.796 19.778 1.00 78.50 211 GLY A C 1
ATOM 1636 O O . GLY A 1 211 ? -65.869 -5.278 20.886 1.00 78.50 211 GLY A O 1
ATOM 1637 N N . ASP A 1 212 ? -66.561 -7.003 19.598 1.00 81.50 212 ASP A N 1
ATOM 1638 C CA . ASP A 1 212 ? -67.107 -7.837 20.680 1.00 81.50 212 ASP A CA 1
ATOM 1639 C C . ASP A 1 212 ? -66.631 -9.311 20.651 1.00 81.50 212 ASP A C 1
ATOM 1641 O O . ASP A 1 212 ? -66.204 -9.833 19.617 1.00 81.50 212 ASP A O 1
ATOM 1645 N N . GLU A 1 213 ? -66.678 -9.983 21.808 1.00 79.69 213 GLU A N 1
ATOM 1646 C CA . GLU A 1 213 ? -66.295 -11.391 21.977 1.00 79.69 213 GLU A CA 1
ATOM 1647 C C . GLU A 1 213 ? -67.284 -12.369 21.305 1.00 79.69 213 GLU A C 1
ATOM 1649 O O . GLU A 1 213 ? -66.845 -13.417 20.822 1.00 79.69 213 GLU A O 1
ATOM 1654 N N . LEU A 1 214 ? -68.581 -12.037 21.206 1.00 79.50 214 LEU A N 1
ATOM 1655 C CA . LEU A 1 214 ? -69.571 -12.857 20.496 1.00 79.50 214 LEU A CA 1
ATOM 1656 C C . LEU A 1 214 ? -69.374 -12.769 18.978 1.00 79.50 214 LEU A C 1
ATOM 1658 O O . LEU A 1 214 ? -69.256 -13.799 18.315 1.00 79.50 214 LEU A O 1
ATOM 1662 N N . GLU A 1 215 ? -69.243 -11.552 18.434 1.00 81.94 215 GLU A N 1
ATOM 1663 C CA . GLU A 1 215 ? -68.907 -11.347 17.016 1.00 81.94 215 GLU A CA 1
ATOM 1664 C C . GLU A 1 215 ? -67.585 -12.051 16.645 1.00 81.94 215 GLU A C 1
ATOM 1666 O O . GLU A 1 215 ? -67.475 -12.637 15.567 1.00 81.94 215 GLU A O 1
ATOM 1671 N N . TYR A 1 216 ? -66.588 -12.054 17.544 1.00 83.75 216 TYR A N 1
ATOM 1672 C CA . TYR A 1 216 ? -65.331 -12.782 17.340 1.00 83.75 216 TYR A CA 1
ATOM 1673 C C . TYR A 1 216 ? -65.555 -14.299 17.216 1.00 83.75 216 TYR A C 1
ATOM 1675 O O . TYR A 1 216 ? -65.013 -14.922 16.301 1.00 83.75 216 TYR A O 1
ATOM 1683 N N . ARG A 1 217 ? -66.356 -14.906 18.105 1.00 82.38 217 ARG A N 1
ATOM 1684 C CA . ARG A 1 217 ? -66.652 -16.350 18.060 1.00 82.38 217 ARG A CA 1
ATOM 1685 C C . ARG A 1 217 ? -67.443 -16.726 16.803 1.00 82.38 217 ARG A C 1
ATOM 1687 O O . ARG A 1 217 ? -67.046 -17.658 16.105 1.00 82.38 217 ARG A O 1
ATOM 1694 N N . ASN A 1 218 ? -68.469 -15.945 16.461 1.00 83.31 218 ASN A N 1
ATOM 1695 C CA . ASN A 1 218 ? -69.276 -16.140 15.252 1.00 83.31 218 ASN A CA 1
ATOM 1696 C C . ASN A 1 218 ? -68.421 -16.065 13.975 1.00 83.31 218 ASN A C 1
ATOM 1698 O O . ASN A 1 218 ? -68.553 -16.907 13.086 1.00 83.31 218 ASN A O 1
ATOM 1702 N N . LEU A 1 219 ? -67.504 -15.092 13.897 1.00 82.38 219 LEU A N 1
ATOM 1703 C CA . LEU A 1 219 ? -66.628 -14.929 12.739 1.00 82.38 219 LEU A CA 1
ATOM 1704 C C . LEU A 1 219 ? -65.574 -16.043 12.624 1.00 82.38 219 LEU A C 1
ATOM 1706 O O . LEU A 1 219 ? -65.274 -16.449 11.504 1.00 82.38 219 LEU A O 1
ATOM 1710 N N . SER A 1 220 ? -65.039 -16.568 13.737 1.00 82.00 220 SER A N 1
ATOM 1711 C CA . SER A 1 220 ? -64.127 -17.728 13.695 1.00 82.00 220 SER A CA 1
ATOM 1712 C C . SER A 1 220 ? -64.845 -18.956 13.137 1.00 82.00 220 SER A C 1
ATOM 1714 O O . SER A 1 220 ? -64.414 -19.511 12.130 1.00 82.00 220 SER A O 1
ATOM 1716 N N . HIS A 1 221 ? -66.005 -19.296 13.708 1.00 84.44 221 HIS A N 1
ATOM 1717 C CA . HIS A 1 221 ? -66.811 -20.440 13.281 1.00 84.44 221 HIS A CA 1
ATOM 1718 C C . HIS A 1 221 ? -67.211 -20.349 11.798 1.00 84.44 221 HIS A C 1
ATOM 1720 O O . HIS A 1 221 ? -67.100 -21.328 11.064 1.00 84.44 221 HIS A O 1
ATOM 1726 N N . TRP A 1 222 ? -67.599 -19.164 11.313 1.00 83.06 222 TRP A N 1
ATOM 1727 C CA . TRP A 1 222 ? -67.903 -18.966 9.893 1.00 83.06 222 TRP A CA 1
ATOM 1728 C C . TRP A 1 222 ? -66.670 -19.086 8.981 1.00 83.06 222 TRP A C 1
ATOM 1730 O O . TRP A 1 222 ? -66.758 -19.696 7.914 1.00 83.06 222 TRP A O 1
ATOM 1740 N N . LEU A 1 223 ? -65.511 -18.544 9.376 1.00 80.94 223 LEU A N 1
ATOM 1741 C CA . LEU A 1 223 ? -64.265 -18.689 8.607 1.00 80.94 223 LEU A CA 1
ATOM 1742 C C . LEU A 1 223 ? -63.792 -20.154 8.544 1.00 80.94 223 LEU A C 1
ATOM 1744 O O . LEU A 1 223 ? -63.245 -20.579 7.527 1.00 80.94 223 LEU A O 1
ATOM 1748 N N . GLU A 1 224 ? -64.036 -20.922 9.608 1.00 80.62 224 GLU A N 1
ATOM 1749 C CA . GLU A 1 224 ? -63.777 -22.364 9.687 1.00 80.62 224 GLU A CA 1
ATOM 1750 C C . GLU A 1 224 ? -64.735 -23.145 8.770 1.00 80.62 224 GLU A C 1
ATOM 1752 O O . GLU A 1 224 ? -64.276 -23.892 7.905 1.00 80.62 224 GLU A O 1
ATOM 1757 N N . GLN A 1 225 ? -66.050 -22.904 8.863 1.00 79.81 225 GLN A N 1
ATOM 1758 C CA . GLN A 1 225 ? -67.063 -23.534 8.001 1.00 79.81 225 GLN A CA 1
ATOM 1759 C C . GLN A 1 225 ? -66.896 -23.207 6.508 1.00 79.81 225 GLN A C 1
ATOM 1761 O O . GLN A 1 225 ? -67.200 -24.042 5.659 1.00 79.81 225 GLN A O 1
ATOM 1766 N N . THR A 1 226 ? -66.407 -22.011 6.166 1.00 75.88 226 THR A N 1
ATOM 1767 C CA . THR A 1 226 ? -66.160 -21.604 4.769 1.00 75.88 226 THR A CA 1
ATOM 1768 C C . THR A 1 226 ? -64.796 -22.041 4.224 1.00 75.88 226 THR A C 1
ATOM 1770 O O . THR A 1 226 ? -64.491 -21.768 3.063 1.00 75.88 226 THR A O 1
ATOM 1773 N N . GLY A 1 227 ? -63.964 -22.724 5.023 1.00 73.88 227 GLY A N 1
ATOM 1774 C CA . GLY A 1 227 ? -62.658 -23.242 4.591 1.00 73.88 227 GLY A CA 1
ATOM 1775 C C . GLY A 1 227 ? -61.630 -22.160 4.230 1.00 73.88 227 GLY A C 1
ATOM 1776 O O . GLY A 1 227 ? -60.674 -22.423 3.497 1.00 73.88 227 GLY A O 1
ATOM 1777 N N . VAL A 1 228 ? -61.820 -20.927 4.708 1.00 77.62 228 VAL A N 1
ATOM 1778 C CA . VAL A 1 228 ? -60.966 -19.783 4.369 1.00 77.62 228 VAL A CA 1
ATOM 1779 C C . VAL A 1 228 ? -59.643 -19.867 5.135 1.00 77.62 228 VAL A C 1
ATOM 1781 O O . VAL A 1 228 ? -59.621 -19.993 6.353 1.00 77.62 228 VAL A O 1
ATOM 1784 N N . GLU A 1 229 ? -58.502 -19.716 4.452 1.00 76.81 229 GLU A N 1
ATOM 1785 C CA . GLU A 1 229 ? -57.199 -19.625 5.129 1.00 76.81 229 GLU A CA 1
ATOM 1786 C C . GLU A 1 229 ? -57.095 -18.350 5.989 1.00 76.81 229 GLU A C 1
ATOM 1788 O O . GLU A 1 229 ? -56.781 -17.262 5.485 1.00 76.81 229 GLU A O 1
ATOM 1793 N N . PHE A 1 230 ? -57.276 -18.488 7.303 1.00 81.62 230 PHE A N 1
ATOM 1794 C CA . PHE A 1 230 ? -57.045 -17.423 8.278 1.00 81.62 230 PHE A CA 1
ATOM 1795 C C . PHE A 1 230 ? -56.055 -17.824 9.379 1.00 81.62 230 PHE A C 1
ATOM 1797 O O . PHE A 1 230 ? -55.684 -18.985 9.547 1.00 81.62 230 PHE A O 1
ATOM 1804 N N . LYS A 1 231 ? -55.599 -16.826 10.142 1.00 79.31 231 LYS A N 1
ATOM 1805 C CA . LYS A 1 231 ? -54.862 -17.005 11.400 1.00 79.31 231 LYS A CA 1
ATOM 1806 C C . LYS A 1 231 ? -55.425 -16.065 12.455 1.00 79.31 231 LYS A C 1
ATOM 1808 O O . LYS A 1 231 ? -55.601 -14.883 12.178 1.00 79.31 231 LYS A O 1
ATOM 1813 N N . SER A 1 232 ? -55.672 -16.569 13.657 1.00 80.56 232 SER A N 1
ATOM 1814 C CA . SER A 1 232 ? -56.122 -15.777 14.808 1.00 80.56 232 SER A CA 1
ATOM 1815 C C . SER A 1 232 ? -55.417 -16.253 16.083 1.00 80.56 232 SER A C 1
ATOM 1817 O O . SER A 1 232 ? -54.613 -17.185 16.046 1.00 80.56 232 SER A O 1
ATOM 1819 N N . PHE A 1 233 ? -55.688 -15.603 17.213 1.00 76.94 233 PHE A N 1
ATOM 1820 C CA . PHE A 1 233 ? -55.186 -16.007 18.529 1.00 76.94 233 PHE A CA 1
ATOM 1821 C C . PHE A 1 233 ? -56.370 -16.249 19.463 1.00 76.94 233 PHE A C 1
ATOM 1823 O O . PHE A 1 233 ? -57.220 -15.375 19.547 1.00 76.94 233 PHE A O 1
ATOM 1830 N N . MET A 1 234 ? -56.385 -17.346 20.227 1.00 71.62 234 MET A N 1
ATOM 1831 C CA . MET A 1 234 ? -57.448 -17.613 21.215 1.00 71.62 234 MET A CA 1
ATOM 1832 C C . MET A 1 234 ? -57.669 -16.414 22.155 1.00 71.62 234 MET A C 1
ATOM 1834 O O . MET A 1 234 ? -56.695 -15.755 22.561 1.00 71.62 234 MET A O 1
ATOM 1838 N N . LEU A 1 235 ? -58.926 -16.140 22.521 1.00 71.75 235 LEU A N 1
ATOM 1839 C CA . LEU A 1 235 ? -59.300 -15.107 23.496 1.00 71.75 235 LEU A CA 1
ATOM 1840 C C . LEU A 1 235 ? -58.543 -15.309 24.815 1.00 71.75 235 LEU A C 1
ATOM 1842 O O . LEU A 1 235 ? -58.129 -16.417 25.141 1.00 71.75 235 LEU A O 1
ATOM 1846 N N . LYS A 1 236 ? -58.325 -14.243 25.597 1.00 64.88 236 LYS A N 1
ATOM 1847 C CA . LYS A 1 236 ? -57.563 -14.362 26.857 1.00 64.88 236 LYS A CA 1
ATOM 1848 C C . LYS A 1 236 ? -58.209 -15.324 27.863 1.00 64.88 236 LYS A C 1
ATOM 1850 O O . LYS A 1 236 ? -57.467 -16.006 28.558 1.00 64.88 236 LYS A O 1
ATOM 1855 N N . LYS A 1 237 ? -59.545 -15.353 27.905 1.00 64.69 237 LYS A N 1
ATOM 1856 C CA . LYS A 1 237 ? -60.369 -16.219 28.764 1.00 64.69 237 LYS A CA 1
ATOM 1857 C C . LYS A 1 237 ? -60.280 -17.704 28.384 1.00 64.69 237 LYS A C 1
ATOM 1859 O O . LYS A 1 237 ? -60.488 -18.558 29.232 1.00 64.69 237 LYS A O 1
ATOM 1864 N N . ASP A 1 238 ? -59.894 -18.002 27.145 1.00 69.00 238 ASP A N 1
ATOM 1865 C CA . ASP A 1 238 ? -59.930 -19.350 26.564 1.00 69.00 238 ASP A CA 1
ATOM 1866 C C . ASP A 1 238 ? -58.507 -19.948 26.443 1.00 69.00 238 ASP A C 1
ATOM 1868 O O . ASP A 1 238 ? -58.229 -20.783 25.585 1.00 69.00 238 ASP A O 1
ATOM 1872 N N . ARG A 1 239 ? -57.546 -19.465 27.248 1.00 74.62 239 ARG A N 1
ATOM 1873 C CA . ARG A 1 239 ? -56.137 -19.901 27.202 1.00 74.62 239 ARG A CA 1
ATOM 1874 C C . ARG A 1 239 ? -55.802 -20.802 28.387 1.00 74.62 239 ARG A C 1
ATOM 1876 O O . ARG A 1 239 ? -56.017 -20.370 29.514 1.00 74.62 239 ARG A O 1
ATOM 1883 N N . PRO A 1 240 ? -55.176 -21.972 28.163 1.00 81.12 240 PRO A N 1
ATOM 1884 C CA . PRO A 1 240 ? -54.753 -22.838 29.254 1.00 81.12 240 PRO A CA 1
ATOM 1885 C C . PRO A 1 240 ? -53.701 -22.148 30.130 1.00 81.12 240 PRO A C 1
ATOM 1887 O O . PRO A 1 240 ? -52.762 -21.517 29.618 1.00 81.12 240 PRO A O 1
ATOM 1890 N N . ILE A 1 241 ? -53.858 -22.294 31.445 1.00 83.62 241 ILE A N 1
ATOM 1891 C CA . ILE A 1 241 ? -52.956 -21.759 32.469 1.00 83.62 241 ILE A CA 1
ATOM 1892 C C . ILE A 1 241 ? -51.625 -22.521 32.402 1.00 83.62 241 ILE A C 1
ATOM 1894 O O . ILE A 1 241 ? -51.563 -23.685 32.004 1.00 83.62 241 ILE A O 1
ATOM 1898 N N . LYS A 1 242 ? -50.517 -21.834 32.702 1.00 88.25 242 LYS A N 1
ATOM 1899 C CA . LYS A 1 242 ? -49.153 -22.352 32.529 1.00 88.25 242 LYS A CA 1
ATOM 1900 C C . LYS A 1 242 ? -48.328 -22.043 33.766 1.00 88.25 242 LYS A C 1
ATOM 1902 O O . LYS A 1 242 ? -48.051 -20.871 34.027 1.00 88.25 242 LYS A O 1
ATOM 1907 N N . VAL A 1 243 ? -47.908 -23.082 34.477 1.00 90.19 243 VAL A N 1
ATOM 1908 C CA . VAL A 1 243 ? -47.175 -22.968 35.744 1.00 90.19 243 VAL A CA 1
ATOM 1909 C C . VAL A 1 243 ? -45.896 -23.807 35.736 1.00 90.19 243 VAL A C 1
ATOM 1911 O O . VAL A 1 243 ? -45.642 -24.594 34.822 1.00 90.19 243 VAL A O 1
ATOM 1914 N N . VAL A 1 244 ? -45.059 -23.581 36.741 1.00 90.75 244 VAL A N 1
ATOM 1915 C CA . VAL A 1 244 ? -43.875 -24.366 37.069 1.00 90.75 244 VAL A CA 1
ATOM 1916 C C . VAL A 1 244 ? -43.964 -24.749 38.535 1.00 90.75 244 VAL A C 1
ATOM 1918 O O . VAL A 1 244 ? -44.042 -23.865 39.389 1.00 90.75 244 VAL A O 1
ATOM 1921 N N . ILE A 1 245 ? -43.920 -26.048 38.803 1.00 89.25 245 ILE A N 1
ATOM 1922 C CA . ILE A 1 245 ? -43.828 -26.615 40.148 1.00 89.25 245 ILE A CA 1
ATOM 1923 C C . ILE A 1 245 ? -42.350 -26.694 40.540 1.00 89.25 245 ILE A C 1
ATOM 1925 O O . ILE A 1 245 ? -41.489 -27.038 39.719 1.00 89.25 245 ILE A O 1
ATOM 1929 N N . ARG A 1 246 ? -42.065 -26.359 41.797 1.00 87.62 246 ARG A N 1
ATOM 1930 C CA . ARG A 1 246 ? -40.748 -26.428 42.443 1.00 87.62 246 ARG A CA 1
ATOM 1931 C C . ARG A 1 246 ? -40.875 -27.140 43.787 1.00 87.62 246 ARG A C 1
ATOM 1933 O O . ARG A 1 246 ? -41.959 -27.149 44.352 1.00 87.62 246 ARG A O 1
ATOM 1940 N N . GLY A 1 247 ? -39.772 -27.668 44.312 1.00 81.38 247 GLY A N 1
ATOM 1941 C CA . GLY A 1 247 ? -39.722 -28.364 45.610 1.00 81.38 247 GLY A CA 1
ATOM 1942 C C . GLY A 1 247 ? -39.553 -29.878 45.472 1.00 81.38 247 GLY A C 1
ATOM 1943 O O . GLY A 1 247 ? -38.825 -30.478 46.253 1.00 81.38 247 GLY A O 1
ATOM 1944 N N . LEU A 1 248 ? -40.111 -30.472 44.412 1.00 85.75 248 LEU A N 1
ATOM 1945 C CA . LEU A 1 248 ? -39.924 -31.890 44.096 1.00 85.75 248 LEU A CA 1
ATOM 1946 C C . LEU A 1 248 ? -38.503 -32.197 43.579 1.00 85.75 248 LEU A C 1
ATOM 1948 O O . LEU A 1 248 ? -37.951 -31.406 42.800 1.00 85.75 248 LEU A O 1
ATOM 1952 N N . PRO A 1 249 ? -37.910 -33.346 43.954 1.00 82.38 249 PRO A N 1
ATOM 1953 C CA . PRO A 1 249 ? -36.569 -33.731 43.530 1.00 82.38 249 PRO A CA 1
ATOM 1954 C C . PRO A 1 249 ? -36.526 -34.146 42.048 1.00 82.38 249 PRO A C 1
ATOM 1956 O O . PRO A 1 249 ? -37.534 -34.494 41.427 1.00 82.38 249 PRO A O 1
ATOM 1959 N N . SER A 1 250 ? -35.330 -34.111 41.452 1.00 80.94 250 SER A N 1
ATOM 1960 C CA . SER A 1 250 ? -35.129 -34.293 40.003 1.00 80.94 250 SER A CA 1
ATOM 1961 C C . SER A 1 250 ? -35.302 -35.729 39.483 1.00 80.94 250 SER A C 1
ATOM 1963 O O . SER A 1 250 ? -35.142 -35.945 38.283 1.00 80.94 250 SER A O 1
ATOM 1965 N N . ASN A 1 251 ? -35.609 -36.690 40.356 1.00 83.31 251 ASN A N 1
ATOM 1966 C CA . ASN A 1 251 ? -35.924 -38.086 40.035 1.00 83.31 251 ASN A CA 1
ATOM 1967 C C . ASN A 1 251 ? -37.430 -38.414 40.094 1.00 83.31 251 ASN A C 1
ATOM 1969 O O . ASN A 1 251 ? -37.785 -39.561 39.863 1.00 83.31 251 ASN A O 1
ATOM 1973 N N . THR A 1 252 ? -38.299 -37.445 40.407 1.00 85.00 252 THR A N 1
ATOM 1974 C CA . THR A 1 252 ? -39.763 -37.633 40.348 1.00 85.00 252 THR A CA 1
ATOM 1975 C C . THR A 1 252 ? -40.211 -37.732 38.888 1.00 85.00 252 THR A C 1
ATOM 1977 O O . THR A 1 252 ? -39.831 -36.867 38.088 1.00 85.00 252 THR A O 1
ATOM 1980 N N . GLU A 1 253 ? -41.012 -38.738 38.529 1.00 87.69 253 GLU A N 1
ATOM 1981 C CA . GLU A 1 253 ? -41.518 -38.879 37.160 1.00 87.69 253 GLU A CA 1
ATOM 1982 C C . GLU A 1 253 ? -42.698 -37.920 36.884 1.00 87.69 253 GLU A C 1
ATOM 1984 O O . GLU A 1 253 ? -43.511 -37.647 37.770 1.00 87.69 253 GLU A O 1
ATOM 1989 N N . PRO A 1 254 ? -42.827 -37.358 35.663 1.00 88.44 254 PRO A N 1
ATOM 1990 C CA . PRO A 1 254 ? -43.889 -36.395 35.372 1.00 88.44 254 PRO A CA 1
ATOM 1991 C C . PRO A 1 254 ? -45.310 -36.973 35.374 1.00 88.44 254 PRO A C 1
ATOM 1993 O O . PRO A 1 254 ? -46.242 -36.233 35.674 1.00 88.44 254 PRO A O 1
ATOM 1996 N N . GLU A 1 255 ? -45.515 -38.246 35.022 1.00 87.75 255 GLU A N 1
ATOM 1997 C CA . GLU A 1 255 ? -46.876 -38.810 34.993 1.00 87.75 255 GLU A CA 1
ATOM 1998 C C . GLU A 1 255 ? -47.442 -39.020 36.409 1.00 87.75 255 GLU A C 1
ATOM 2000 O O . GLU A 1 255 ? -48.636 -38.802 36.608 1.00 87.75 255 GLU A O 1
ATOM 2005 N N . ASP A 1 256 ? -46.595 -39.300 37.409 1.00 88.19 256 ASP A N 1
ATOM 2006 C CA . ASP A 1 256 ? -47.008 -39.386 38.817 1.00 88.19 256 ASP A CA 1
ATOM 2007 C C . ASP A 1 256 ? -47.585 -38.038 39.279 1.00 88.19 256 ASP A C 1
ATOM 2009 O O . ASP A 1 256 ? -48.725 -37.967 39.738 1.00 88.19 256 ASP A O 1
ATOM 2013 N N . ILE A 1 257 ? -46.830 -36.947 39.068 1.00 87.75 257 ILE A N 1
ATOM 2014 C CA . ILE A 1 257 ? -47.239 -35.567 39.405 1.00 87.75 257 ILE A CA 1
ATOM 2015 C C . ILE A 1 257 ? -48.554 -35.199 38.707 1.00 87.75 257 ILE A C 1
ATOM 2017 O O . ILE A 1 257 ? -49.382 -34.478 39.260 1.00 87.75 257 ILE A O 1
ATOM 2021 N N . LYS A 1 258 ? -48.751 -35.672 37.473 1.00 89.06 258 LYS A N 1
ATOM 2022 C CA . LYS A 1 258 ? -50.005 -35.470 36.751 1.00 89.06 258 LYS A CA 1
ATOM 2023 C C . LYS A 1 258 ? -51.157 -36.235 37.409 1.00 89.06 258 LYS A C 1
ATOM 2025 O O . LYS A 1 258 ? -52.222 -35.648 37.544 1.00 89.06 258 LYS A O 1
ATOM 2030 N N . SER A 1 259 ? -50.957 -37.483 37.835 1.00 87.44 259 SER A N 1
ATOM 2031 C CA . SER A 1 259 ? -52.016 -38.287 38.462 1.00 87.44 259 SER A CA 1
ATOM 2032 C C . SER A 1 259 ? -52.526 -37.691 39.782 1.00 87.44 259 SER A C 1
ATOM 2034 O O . SER A 1 259 ? -53.735 -37.639 39.991 1.00 87.44 259 SER A O 1
ATOM 2036 N N . GLU A 1 260 ? -51.633 -37.154 40.621 1.00 88.38 260 GLU A N 1
ATOM 2037 C CA . GLU A 1 260 ? -51.989 -36.490 41.886 1.00 88.38 260 GLU A CA 1
ATOM 2038 C C . GLU A 1 260 ? -52.770 -35.182 41.626 1.00 88.38 260 GLU A C 1
ATOM 2040 O O . GLU A 1 260 ? -53.796 -34.921 42.247 1.00 88.38 260 GLU A O 1
ATOM 2045 N N . ILE A 1 261 ? -52.362 -34.403 40.617 1.00 87.75 261 ILE A N 1
ATOM 2046 C CA . ILE A 1 261 ? -53.039 -33.156 40.215 1.00 87.75 261 ILE A CA 1
ATOM 2047 C C . ILE A 1 261 ? -54.386 -33.412 39.505 1.00 87.75 261 ILE A C 1
ATOM 2049 O O . ILE A 1 261 ? -55.315 -32.614 39.639 1.00 87.75 261 ILE A O 1
ATOM 2053 N N . GLU A 1 262 ? -54.519 -34.513 38.760 1.00 88.44 262 GLU A N 1
ATOM 2054 C CA . GLU A 1 262 ? -55.781 -34.915 38.121 1.00 88.44 262 GLU A CA 1
ATOM 2055 C C . GLU A 1 262 ? -56.779 -35.516 39.129 1.00 88.44 262 GLU A C 1
ATOM 2057 O O . GLU A 1 262 ? -57.984 -35.317 38.962 1.00 88.44 262 GLU A O 1
ATOM 2062 N N . ALA A 1 263 ? -56.309 -36.163 40.206 1.00 85.38 263 ALA A N 1
ATOM 2063 C CA . ALA A 1 263 ? -57.151 -36.606 41.324 1.00 85.38 263 ALA A CA 1
ATOM 2064 C C . ALA A 1 263 ? -57.813 -35.422 42.059 1.00 85.38 263 ALA A C 1
ATOM 2066 O O . ALA A 1 263 ? -58.993 -35.485 42.399 1.00 85.38 263 ALA A O 1
ATOM 2067 N N . GLU A 1 264 ? -57.092 -34.307 42.191 1.00 80.00 264 GLU A N 1
ATOM 2068 C CA . GLU A 1 264 ? -57.577 -33.023 42.727 1.00 80.00 264 GLU A CA 1
ATOM 2069 C C . GLU A 1 264 ? -58.422 -32.211 41.714 1.00 80.00 264 GLU A C 1
ATOM 2071 O O . GLU A 1 264 ? -58.721 -31.032 41.909 1.00 80.00 264 GLU A O 1
ATOM 2076 N N . GLY A 1 265 ? -58.833 -32.829 40.600 1.00 80.31 265 GLY A N 1
ATOM 2077 C CA . GLY A 1 265 ? -59.801 -32.275 39.649 1.00 80.31 265 GLY A CA 1
ATOM 2078 C C . GLY A 1 265 ? -59.240 -31.305 38.600 1.00 80.31 265 GLY A C 1
ATOM 2079 O O . GLY A 1 265 ? -60.004 -30.791 37.774 1.00 80.31 265 GLY A O 1
ATOM 2080 N N . PHE A 1 266 ? -57.927 -31.057 38.563 1.00 86.19 266 PHE A N 1
ATOM 2081 C CA . PHE A 1 266 ? -57.313 -30.190 37.551 1.00 86.19 266 PHE A CA 1
ATOM 2082 C C . PHE A 1 266 ? -57.013 -30.957 36.254 1.00 86.19 266 PHE A C 1
ATOM 2084 O O . PHE A 1 266 ? -56.201 -31.876 36.231 1.00 86.19 266 PHE A O 1
ATOM 2091 N N . LYS A 1 267 ? -57.583 -30.529 35.119 1.00 83.69 267 LYS A N 1
ATOM 2092 C CA . LYS A 1 267 ? -57.307 -31.148 33.807 1.00 83.69 267 LYS A CA 1
ATOM 2093 C C . LYS A 1 267 ? -55.929 -30.763 33.256 1.00 83.69 267 LYS A C 1
ATOM 2095 O O . LYS A 1 267 ? -55.732 -29.629 32.801 1.00 83.69 267 LYS A O 1
ATOM 2100 N N . VAL A 1 268 ? -54.983 -31.703 33.241 1.00 86.56 268 VAL A N 1
ATOM 2101 C CA . VAL A 1 268 ? -53.598 -31.466 32.802 1.00 86.56 268 VAL A CA 1
ATOM 2102 C C . VAL A 1 268 ? -53.439 -31.696 31.295 1.00 86.56 268 VAL A C 1
ATOM 2104 O O . VAL A 1 268 ? -53.146 -32.785 30.812 1.00 86.56 268 VAL A O 1
ATOM 2107 N N . ALA A 1 269 ? -53.523 -30.613 30.520 1.00 83.19 269 ALA A N 1
ATOM 2108 C CA . ALA A 1 269 ? -53.277 -30.642 29.076 1.00 83.19 269 ALA A CA 1
ATOM 2109 C C . ALA A 1 269 ? -51.823 -30.993 28.692 1.00 83.19 269 ALA A C 1
ATOM 2111 O O . ALA A 1 269 ? -51.571 -31.412 27.560 1.00 83.19 269 ALA A O 1
ATOM 2112 N N . LYS A 1 270 ? -50.845 -30.744 29.578 1.00 86.44 270 LYS A N 1
ATOM 2113 C CA . LYS A 1 270 ? -49.451 -31.201 29.421 1.00 86.44 270 LYS A CA 1
ATOM 2114 C C . LYS A 1 270 ? -48.640 -31.060 30.708 1.00 86.44 270 LYS A C 1
ATOM 2116 O O . LYS A 1 270 ? -48.640 -29.985 31.304 1.00 86.44 270 LYS A O 1
ATOM 2121 N N . ILE A 1 271 ? -47.802 -32.052 31.003 1.00 90.44 271 ILE A N 1
ATOM 2122 C CA . ILE A 1 271 ? -46.667 -31.922 31.924 1.00 90.44 271 ILE A CA 1
ATOM 2123 C C . ILE A 1 271 ? -45.326 -32.206 31.214 1.00 90.44 271 ILE A C 1
ATOM 2125 O O . ILE A 1 271 ? -45.290 -32.823 30.146 1.00 90.44 271 ILE A O 1
ATOM 2129 N N . SER A 1 272 ? -44.215 -31.689 31.748 1.00 90.00 272 SER A N 1
ATOM 2130 C CA . SER A 1 272 ? -42.846 -32.089 31.379 1.00 90.00 272 SER A CA 1
ATOM 2131 C C . SER A 1 272 ? -41.803 -31.535 32.355 1.00 90.00 272 SER A C 1
ATOM 2133 O O . SER A 1 272 ? -41.797 -30.331 32.622 1.00 90.00 272 SER A O 1
ATOM 2135 N N . GLN A 1 273 ? -40.850 -32.355 32.797 1.00 90.12 273 GLN A N 1
ATOM 2136 C CA . GLN A 1 273 ? -39.689 -31.881 33.559 1.00 90.12 273 GLN A CA 1
ATOM 2137 C C . GLN A 1 273 ? -38.782 -30.974 32.701 1.00 90.12 273 GLN A C 1
ATOM 2139 O O . GLN A 1 273 ? -38.510 -31.255 31.528 1.00 90.12 273 GLN A O 1
ATOM 2144 N N . MET A 1 274 ? -38.302 -29.867 33.272 1.00 84.50 274 MET A N 1
ATOM 2145 C CA . MET A 1 274 ? -37.392 -28.941 32.596 1.00 84.50 274 MET A CA 1
ATOM 2146 C C . MET A 1 274 ? -35.951 -29.474 32.596 1.00 84.50 274 MET A C 1
ATOM 2148 O O . MET A 1 274 ? -35.513 -30.133 33.533 1.00 84.50 274 MET A O 1
ATOM 2152 N N . LYS A 1 275 ? -35.186 -29.156 31.543 1.00 85.38 275 LYS A N 1
ATOM 2153 C CA . LYS A 1 275 ? -33.783 -29.579 31.383 1.00 85.38 275 LYS A CA 1
ATOM 2154 C C . LYS A 1 275 ? -32.854 -28.376 31.234 1.00 85.38 275 LYS A C 1
ATOM 2156 O O . LYS A 1 275 ? -33.193 -27.401 30.558 1.00 85.38 275 LYS A O 1
ATOM 2161 N N . ASN A 1 276 ? -31.666 -28.453 31.831 1.00 78.75 276 ASN A N 1
ATOM 2162 C CA . ASN A 1 276 ? -30.662 -27.392 31.789 1.00 78.75 276 ASN A CA 1
ATOM 2163 C C . ASN A 1 276 ? -30.248 -27.102 30.335 1.00 78.75 276 ASN A C 1
ATOM 2165 O O . ASN A 1 276 ? -29.860 -28.002 29.587 1.00 78.75 276 ASN A O 1
ATOM 2169 N N . TYR A 1 277 ? -30.297 -25.831 29.920 1.00 71.62 277 TYR A N 1
ATOM 2170 C CA . TYR A 1 277 ? -30.030 -25.451 28.530 1.00 71.62 277 TYR A CA 1
ATOM 2171 C C . TYR A 1 277 ? -28.633 -25.866 28.035 1.00 71.62 277 TYR A C 1
ATOM 2173 O O . TYR A 1 277 ? -28.503 -26.234 26.864 1.00 71.62 277 TYR A O 1
ATOM 2181 N N . ARG A 1 278 ? -27.610 -25.819 28.904 1.00 63.62 278 ARG A N 1
ATOM 2182 C CA . ARG A 1 278 ? -26.221 -26.162 28.559 1.00 63.62 278 ARG A CA 1
ATOM 2183 C C . ARG A 1 278 ? -25.965 -27.666 28.659 1.00 63.62 278 ARG A C 1
ATOM 2185 O O . ARG A 1 278 ? -25.628 -28.269 27.649 1.00 63.62 278 ARG A O 1
ATOM 2192 N N . SER A 1 279 ? -26.157 -28.263 29.837 1.00 80.06 279 SER A N 1
ATOM 2193 C CA . SER A 1 279 ? -25.784 -29.664 30.106 1.00 80.06 279 SER A CA 1
ATOM 2194 C C . SER A 1 279 ? -26.838 -30.704 29.712 1.00 80.06 279 SER A C 1
ATOM 2196 O O . SER A 1 279 ? -26.548 -31.891 29.759 1.00 80.06 279 SER A O 1
ATOM 2198 N N . LYS A 1 280 ? -28.065 -30.290 29.362 1.00 77.56 280 LYS A N 1
ATOM 2199 C CA . LYS A 1 280 ? -29.239 -31.156 29.094 1.00 77.56 280 LYS A CA 1
ATOM 2200 C C . LYS A 1 280 ? -29.698 -32.047 30.256 1.00 77.56 280 LYS A C 1
ATOM 2202 O O . LYS A 1 280 ? -30.716 -32.719 30.111 1.00 77.56 280 LYS A O 1
ATOM 2207 N N . ALA A 1 281 ? -29.018 -31.996 31.400 1.00 79.81 281 ALA A N 1
ATOM 2208 C CA . ALA A 1 281 ? -29.421 -32.666 32.629 1.00 79.81 281 ALA A CA 1
ATOM 2209 C C . ALA A 1 281 ? -30.837 -32.237 33.080 1.00 79.81 281 ALA A C 1
ATOM 2211 O O . ALA A 1 281 ? -31.224 -31.084 32.831 1.00 79.81 281 ALA A O 1
ATOM 2212 N N . PRO A 1 282 ? -31.601 -33.132 33.733 1.00 83.25 282 PRO A N 1
ATOM 2213 C CA . PRO A 1 282 ? -32.877 -32.794 34.359 1.00 83.25 282 PRO A CA 1
ATOM 2214 C C . PRO A 1 282 ? -32.717 -31.718 35.443 1.00 83.25 282 PRO A C 1
ATOM 2216 O O . PRO A 1 282 ? -31.627 -31.502 35.974 1.00 83.25 282 PRO A O 1
ATOM 2219 N N . MET A 1 283 ? -33.805 -31.018 35.755 1.00 81.69 283 MET A N 1
ATOM 2220 C CA . MET A 1 283 ? -33.875 -30.022 36.826 1.00 81.69 283 MET A CA 1
ATOM 2221 C C . MET A 1 283 ? -35.068 -30.318 37.748 1.00 81.69 283 MET A C 1
ATOM 2223 O O . MET A 1 283 ? -36.086 -30.800 37.251 1.00 81.69 283 MET A O 1
ATOM 2227 N N . PRO A 1 284 ? -35.002 -29.961 39.047 1.00 87.00 284 PRO A N 1
ATOM 2228 C CA . PRO A 1 284 ? -36.136 -30.002 39.980 1.00 87.00 284 PRO A CA 1
ATOM 2229 C C . PRO A 1 284 ? -37.126 -28.850 39.699 1.00 87.00 284 PRO A C 1
ATOM 2231 O O . PRO A 1 284 ? -37.351 -27.961 40.519 1.00 87.00 284 PRO A O 1
ATOM 2234 N N . LEU A 1 285 ? -37.635 -28.806 38.466 1.00 88.94 285 LEU A N 1
ATOM 2235 C CA . LEU A 1 285 ? -38.570 -27.818 37.932 1.00 88.94 285 LEU A CA 1
ATOM 2236 C C . LEU A 1 285 ? -39.483 -28.525 36.927 1.00 88.94 285 LEU A C 1
ATOM 2238 O O . LEU A 1 285 ? -39.018 -28.964 35.871 1.00 88.94 285 LEU A O 1
ATOM 2242 N N . PHE A 1 286 ? -40.776 -28.602 37.220 1.00 90.12 286 PHE A N 1
ATOM 2243 C CA . PHE A 1 286 ? -41.744 -29.315 36.385 1.00 90.12 286 PHE A CA 1
ATOM 2244 C C . PHE A 1 286 ? -42.689 -28.314 35.723 1.00 90.12 286 PHE A C 1
ATOM 2246 O O . PHE A 1 286 ? -43.366 -27.545 36.399 1.00 90.12 286 PHE A O 1
ATOM 2253 N N . TYR A 1 287 ? -42.693 -28.273 34.388 1.00 91.38 287 TYR A N 1
ATOM 2254 C CA . TYR A 1 287 ? -43.572 -27.401 33.610 1.00 91.38 287 TYR A CA 1
ATOM 2255 C C . TYR A 1 287 ? -44.940 -28.058 33.426 1.00 91.38 287 TYR A C 1
ATOM 2257 O O . TYR A 1 287 ? -45.011 -29.184 32.935 1.00 91.38 287 TYR A O 1
ATOM 2265 N N . LEU A 1 288 ? -46.002 -27.320 33.748 1.00 90.50 288 LEU A N 1
ATOM 2266 C CA . LEU A 1 288 ? -47.387 -27.776 33.691 1.00 90.50 288 LEU A CA 1
ATOM 2267 C C . LEU A 1 288 ? -48.244 -26.820 32.843 1.00 90.50 288 LEU A C 1
ATOM 2269 O O . LEU A 1 288 ? -48.063 -25.595 32.852 1.00 90.50 288 LEU A O 1
ATOM 2273 N N . GLN A 1 289 ? -49.197 -27.383 32.108 1.00 88.88 289 GLN A N 1
ATOM 2274 C CA . GLN A 1 289 ? -50.244 -26.676 31.383 1.00 88.88 289 GLN A CA 1
ATOM 2275 C C . GLN A 1 289 ? -51.601 -27.284 31.751 1.00 88.88 289 GLN A C 1
ATOM 2277 O O . GLN A 1 289 ? -51.819 -28.467 31.501 1.00 88.88 289 GLN A O 1
ATOM 2282 N N . ILE A 1 290 ? -52.503 -26.461 32.282 1.00 87.56 290 ILE A N 1
ATOM 2283 C CA . ILE A 1 290 ? -53.841 -26.855 32.750 1.00 87.56 290 ILE A CA 1
ATOM 2284 C C . ILE A 1 290 ? -54.889 -26.233 31.825 1.00 87.56 290 ILE A C 1
ATOM 2286 O O . ILE A 1 290 ? -54.727 -25.087 31.393 1.00 87.56 290 ILE A O 1
ATOM 2290 N N . GLU A 1 291 ? -55.942 -26.972 31.486 1.00 83.75 291 GLU A N 1
ATOM 2291 C CA . GLU A 1 291 ? -57.080 -26.431 30.730 1.00 83.75 291 GLU A CA 1
ATOM 2292 C C . GLU A 1 291 ? -57.820 -25.357 31.538 1.00 83.75 291 GLU A C 1
ATOM 2294 O O . GLU A 1 291 ? -57.904 -25.443 32.760 1.00 83.75 291 GLU A O 1
ATOM 2299 N N . ASN A 1 292 ? -58.344 -24.316 30.883 1.00 72.44 292 ASN A N 1
ATOM 2300 C CA . ASN A 1 292 ? -58.995 -23.243 31.632 1.00 72.44 292 ASN A CA 1
ATOM 2301 C C . ASN A 1 292 ? -60.447 -23.604 31.973 1.00 72.44 292 ASN A C 1
ATOM 2303 O O . ASN A 1 292 ? -61.271 -23.789 31.079 1.00 72.44 292 ASN A O 1
ATOM 2307 N N . GLY A 1 293 ? -60.750 -23.651 33.266 1.00 72.25 293 GLY A N 1
ATOM 2308 C CA . GLY A 1 293 ? -62.083 -23.832 33.840 1.00 72.25 293 GLY A CA 1
ATOM 2309 C C . GLY A 1 293 ? -62.221 -22.986 35.107 1.00 72.25 293 GLY A C 1
ATOM 2310 O O . GLY A 1 293 ? -61.242 -22.373 35.533 1.00 72.25 293 GLY A O 1
ATOM 2311 N N . ALA A 1 294 ? -63.412 -22.946 35.711 1.00 67.62 294 ALA A N 1
ATOM 2312 C CA . ALA A 1 294 ? -63.699 -22.087 36.871 1.00 67.62 294 ALA A CA 1
ATOM 2313 C C . ALA A 1 294 ? -62.676 -22.257 38.015 1.00 67.62 294 ALA A C 1
ATOM 2315 O O . ALA A 1 294 ? -62.139 -21.276 38.524 1.00 67.62 294 ALA A O 1
ATOM 2316 N N . GLU A 1 295 ? -62.323 -23.507 38.321 1.00 70.44 295 GLU A N 1
ATOM 2317 C CA . GLU A 1 295 ? -61.411 -23.863 39.413 1.00 70.44 295 GLU A CA 1
ATOM 2318 C C . GLU A 1 295 ? -59.921 -23.792 39.039 1.00 70.44 295 GLU A C 1
ATOM 2320 O O . GLU A 1 295 ? -59.064 -23.825 39.917 1.00 70.44 295 GLU A O 1
ATOM 2325 N N . ALA A 1 296 ? -59.569 -23.651 37.753 1.00 74.88 296 ALA A N 1
ATOM 2326 C CA . ALA A 1 296 ? -58.189 -23.818 37.272 1.00 74.88 296 ALA A CA 1
ATOM 2327 C C . ALA A 1 296 ? -57.192 -22.778 37.831 1.00 74.88 296 ALA A C 1
ATOM 2329 O O . ALA A 1 296 ? -55.977 -22.970 37.757 1.00 74.88 296 ALA A O 1
ATOM 2330 N N . HIS A 1 297 ? -57.693 -21.684 38.412 1.00 78.88 297 HIS A N 1
ATOM 2331 C CA . HIS A 1 297 ? -56.881 -20.699 39.123 1.00 78.88 297 HIS A CA 1
ATOM 2332 C C . HIS A 1 297 ? -56.422 -21.152 40.523 1.00 78.88 297 HIS A C 1
ATOM 2334 O O . HIS A 1 297 ? -55.401 -20.646 40.981 1.00 78.88 297 HIS A O 1
ATOM 2340 N N . LYS A 1 298 ? -57.085 -22.128 41.164 1.00 81.88 298 LYS A N 1
ATOM 2341 C CA . LYS A 1 298 ? -56.728 -22.631 42.509 1.00 81.88 298 LYS A CA 1
ATOM 2342 C C . LYS A 1 298 ? -55.417 -23.424 42.563 1.00 81.88 298 LYS A C 1
ATOM 2344 O O . LYS A 1 298 ? -54.899 -23.696 43.638 1.00 81.88 298 LYS A O 1
ATOM 2349 N N . ILE A 1 299 ? -54.813 -23.746 41.415 1.00 83.62 299 ILE A N 1
ATOM 2350 C CA . ILE A 1 299 ? -53.509 -24.431 41.367 1.00 83.62 299 ILE A CA 1
ATOM 2351 C C . ILE A 1 299 ? -52.385 -23.633 42.057 1.00 83.62 299 ILE A C 1
ATOM 2353 O O . ILE A 1 299 ? -51.378 -24.207 42.456 1.00 83.62 299 ILE A O 1
ATOM 2357 N N . TYR A 1 300 ? -52.520 -22.309 42.204 1.00 85.06 300 TYR A N 1
ATOM 2358 C CA . TYR A 1 300 ? -51.527 -21.499 42.923 1.00 85.06 300 TYR A CA 1
ATOM 2359 C C . TYR A 1 300 ? -51.585 -21.673 44.448 1.00 85.06 300 TYR A C 1
ATOM 2361 O O . TYR A 1 300 ? -50.606 -21.350 45.117 1.00 85.06 300 TYR A O 1
ATOM 2369 N N . ASP A 1 301 ? -52.687 -22.215 44.972 1.00 83.06 301 ASP A N 1
ATOM 2370 C CA . ASP A 1 301 ? -52.884 -22.515 46.394 1.00 83.06 301 ASP A CA 1
ATOM 2371 C C . ASP A 1 301 ? -52.357 -23.924 46.757 1.00 83.06 301 ASP A C 1
ATOM 2373 O O . ASP A 1 301 ? -52.239 -24.282 47.931 1.00 83.06 301 ASP A O 1
ATOM 2377 N N . PHE A 1 302 ? -51.982 -24.719 45.744 1.00 82.62 302 PHE A N 1
ATOM 2378 C CA . PHE A 1 302 ? -51.437 -26.065 45.900 1.00 82.62 302 PHE A CA 1
ATOM 2379 C C . PHE A 1 302 ? -50.014 -26.014 46.481 1.00 82.62 302 PHE A C 1
ATOM 2381 O O . PHE A 1 302 ? -49.097 -25.445 45.881 1.00 82.62 302 PHE A O 1
ATOM 2388 N N . THR A 1 303 ? -49.828 -26.583 47.674 1.00 83.19 303 THR A N 1
ATOM 2389 C CA . THR A 1 303 ? -48.626 -26.364 48.508 1.00 83.19 303 THR A CA 1
ATOM 2390 C C . THR A 1 303 ? -47.886 -27.636 48.923 1.00 83.19 303 THR A C 1
ATOM 2392 O O . THR A 1 303 ? -46.776 -27.535 49.451 1.00 83.19 303 THR A O 1
ATOM 2395 N N . GLU A 1 304 ? -48.417 -28.819 48.616 1.00 84.56 304 GLU A N 1
ATOM 2396 C CA . GLU A 1 304 ? -47.827 -30.123 48.941 1.00 84.56 304 GLU A CA 1
ATOM 2397 C C . GLU A 1 304 ? -48.132 -31.138 47.824 1.00 84.56 304 GLU A C 1
ATOM 2399 O O . GLU A 1 304 ? -49.211 -31.087 47.251 1.00 84.56 304 GLU A O 1
ATOM 2404 N N . LEU A 1 305 ? -47.179 -32.010 47.480 1.00 83.75 305 LEU A N 1
ATOM 2405 C CA . LEU A 1 305 ? -47.326 -33.164 46.568 1.00 83.75 305 LEU A CA 1
ATOM 2406 C C . LEU A 1 305 ? -46.460 -34.301 47.130 1.00 83.75 305 LEU A C 1
ATOM 2408 O O . LEU A 1 305 ? -45.329 -34.033 47.545 1.00 83.75 305 LEU A O 1
ATOM 2412 N N . PHE A 1 306 ? -46.943 -35.543 47.166 1.00 81.88 306 PHE A N 1
ATOM 2413 C CA . PHE A 1 306 ? -46.234 -36.703 47.741 1.00 81.88 306 PHE A CA 1
ATOM 2414 C C . PHE A 1 306 ? -45.672 -36.473 49.163 1.00 81.88 306 PHE A C 1
ATOM 2416 O O . PHE A 1 306 ? -44.540 -36.860 49.466 1.00 81.88 306 PHE A O 1
ATOM 2423 N N . GLY A 1 307 ? -46.405 -35.766 50.031 1.00 76.50 307 GLY A N 1
ATOM 2424 C CA . GLY A 1 307 ? -45.925 -35.397 51.375 1.00 76.50 307 GLY A CA 1
ATOM 2425 C C . GLY A 1 307 ? -44.748 -34.404 51.386 1.00 76.50 307 GLY A C 1
ATOM 2426 O O . GLY A 1 307 ? -44.047 -34.259 52.387 1.00 76.50 307 GLY A O 1
ATOM 2427 N N . THR A 1 308 ? -44.462 -33.762 50.247 1.00 80.50 308 THR A N 1
ATOM 2428 C CA . THR A 1 308 ? -43.343 -32.833 50.052 1.00 80.50 308 THR A CA 1
ATOM 2429 C C . THR A 1 308 ? -43.869 -31.437 49.744 1.00 80.50 308 THR A C 1
ATOM 2431 O O . THR A 1 308 ? -44.626 -31.234 48.796 1.00 80.50 308 THR A O 1
ATOM 2434 N N . ARG A 1 309 ? -43.424 -30.435 50.509 1.00 85.44 309 ARG A N 1
ATOM 2435 C CA . ARG A 1 309 ? -43.833 -29.038 50.312 1.00 85.44 309 ARG A CA 1
ATOM 2436 C C . ARG A 1 309 ? -43.335 -28.482 48.972 1.00 85.44 309 ARG A C 1
ATOM 2438 O O . ARG A 1 309 ? -42.132 -28.486 48.701 1.00 85.44 309 ARG A O 1
ATOM 2445 N N . ILE A 1 310 ? -44.246 -27.931 48.174 1.00 89.19 310 ILE A N 1
ATOM 2446 C CA . ILE A 1 310 ? -43.969 -27.372 46.844 1.00 89.19 310 ILE A CA 1
ATOM 2447 C C . ILE A 1 310 ? -44.202 -25.855 46.755 1.00 89.19 310 ILE A C 1
ATOM 2449 O O . ILE A 1 310 ? -44.750 -25.217 47.650 1.00 89.19 310 ILE A O 1
ATOM 2453 N N . GLU A 1 311 ? -43.781 -25.269 45.632 1.00 87.50 311 GLU A N 1
ATOM 2454 C CA . GLU A 1 311 ? -44.099 -23.897 45.228 1.00 87.50 311 GLU A CA 1
ATOM 2455 C C . GLU A 1 311 ? -44.566 -23.877 43.761 1.00 87.50 311 GLU A C 1
ATOM 2457 O O . GLU A 1 311 ? -43.785 -24.189 42.854 1.00 87.50 311 GLU A O 1
ATOM 2462 N N . VAL A 1 312 ? -45.817 -23.469 43.514 1.00 88.19 312 VAL A N 1
ATOM 2463 C CA . VAL A 1 312 ? -46.382 -23.289 42.164 1.00 88.19 312 VAL A CA 1
ATOM 2464 C C . VAL A 1 312 ? -46.218 -21.836 41.710 1.00 88.19 312 VAL A C 1
ATOM 2466 O O . VAL A 1 312 ? -46.702 -20.908 42.353 1.00 88.19 312 VAL A O 1
ATOM 2469 N N . LYS A 1 313 ? -45.546 -21.605 40.573 1.00 86.25 313 LYS A N 1
ATOM 2470 C CA . LYS A 1 313 ? -45.337 -20.254 40.007 1.00 86.25 313 LYS A CA 1
ATOM 2471 C C . LYS A 1 313 ? -45.742 -20.141 38.537 1.00 86.25 313 LYS A C 1
ATOM 2473 O O . LYS A 1 313 ? -45.577 -21.103 37.793 1.00 86.25 313 LYS A O 1
ATOM 2478 N N . PRO A 1 314 ? -46.218 -18.974 38.063 1.00 85.69 314 PRO A N 1
ATOM 2479 C CA . PRO A 1 314 ? -46.577 -18.779 36.658 1.00 85.69 314 PRO A CA 1
ATOM 2480 C C . PRO A 1 314 ? -45.357 -18.920 35.729 1.00 85.69 314 PRO A C 1
ATOM 2482 O O . PRO A 1 314 ? -44.252 -18.470 36.037 1.00 85.69 314 PRO A O 1
ATOM 2485 N N . PHE A 1 315 ? -45.553 -19.535 34.560 1.00 82.06 315 PHE A N 1
ATOM 2486 C CA . PHE A 1 315 ? -44.476 -19.821 33.608 1.00 82.06 315 PHE A CA 1
ATOM 2487 C C . PHE A 1 315 ? -44.153 -18.626 32.694 1.00 82.06 315 PHE A C 1
ATOM 2489 O O . PHE A 1 315 ? -44.774 -18.426 31.644 1.00 82.06 315 PHE A O 1
ATOM 2496 N N . GLU A 1 316 ? -43.113 -17.863 33.039 1.00 75.19 316 GLU A N 1
ATOM 2497 C CA . GLU A 1 316 ? -42.544 -16.848 32.146 1.00 75.19 316 GLU A CA 1
ATOM 2498 C C . GLU A 1 316 ? -41.638 -17.472 31.066 1.00 75.19 316 GLU A C 1
ATOM 2500 O O . GLU A 1 316 ? -40.588 -18.054 31.349 1.00 75.19 316 GLU A O 1
ATOM 2505 N N . ARG A 1 317 ? -41.982 -17.286 29.782 1.00 52.53 317 ARG A N 1
ATOM 2506 C CA . ARG A 1 317 ? -41.044 -17.555 28.678 1.00 52.53 317 ARG A CA 1
ATOM 2507 C C . ARG A 1 317 ? -40.010 -16.434 28.585 1.00 52.53 317 ARG A C 1
ATOM 2509 O O . ARG A 1 317 ? -40.336 -15.335 28.143 1.00 52.53 317 ARG A O 1
ATOM 2516 N N . GLY A 1 318 ? -38.753 -16.739 28.905 1.00 43.72 318 GLY A N 1
ATOM 2517 C CA . GLY A 1 318 ? -37.631 -15.815 28.717 1.00 43.72 318 GLY A CA 1
ATOM 2518 C C . GLY A 1 318 ? -37.530 -15.301 27.273 1.00 43.72 318 GLY A C 1
ATOM 2519 O O . GLY A 1 318 ? -37.367 -16.082 26.331 1.00 43.72 318 GLY A O 1
ATOM 2520 N N . ASN A 1 319 ? -37.621 -13.980 27.098 1.00 33.16 319 ASN A N 1
ATOM 2521 C CA . ASN A 1 319 ? -37.591 -13.330 25.787 1.00 33.16 319 ASN A CA 1
ATOM 2522 C C . ASN A 1 319 ? -36.214 -13.474 25.117 1.00 33.16 319 ASN A C 1
ATOM 2524 O O . ASN A 1 319 ? -35.248 -12.805 25.488 1.00 33.16 319 ASN A O 1
ATOM 2528 N N . LYS A 1 320 ? -36.135 -14.285 24.054 1.00 37.00 320 LYS A N 1
ATOM 2529 C CA . LYS A 1 320 ? -34.990 -14.292 23.129 1.00 37.00 320 LYS A CA 1
ATOM 2530 C C . LYS A 1 320 ? -34.991 -13.010 22.285 1.00 37.00 320 LYS A C 1
ATOM 2532 O O . LYS A 1 320 ? -35.456 -13.028 21.149 1.00 37.00 320 LYS A O 1
ATOM 2537 N N . GLY A 1 321 ? -34.490 -11.905 22.837 1.00 33.69 321 GLY A N 1
ATOM 2538 C CA . GLY A 1 321 ? -34.388 -10.646 22.087 1.00 33.69 321 GLY A CA 1
ATOM 2539 C C . GLY A 1 321 ? -34.397 -9.343 22.885 1.00 33.69 321 GLY A C 1
ATOM 2540 O O . GLY A 1 321 ? -34.734 -8.313 22.310 1.00 33.69 321 GLY A O 1
ATOM 2541 N N . SER A 1 322 ? -34.042 -9.341 24.173 1.00 26.39 322 SER A N 1
ATOM 2542 C CA . SER A 1 322 ? -33.834 -8.089 24.913 1.00 26.39 322 SER A CA 1
ATOM 2543 C C . SER A 1 322 ? -32.696 -8.207 25.925 1.00 26.39 322 SER A C 1
ATOM 2545 O O . SER A 1 322 ? -32.885 -8.759 27.007 1.00 26.39 322 SER A O 1
ATOM 2547 N N . GLU A 1 323 ? -31.542 -7.607 25.615 1.00 37.38 323 GLU A N 1
ATOM 2548 C CA . GLU A 1 323 ? -30.500 -7.273 26.601 1.00 37.38 323 GLU A CA 1
ATOM 2549 C C . GLU A 1 323 ? -30.949 -6.091 27.480 1.00 37.38 323 GLU A C 1
ATOM 2551 O O . GLU A 1 323 ? -30.310 -5.046 27.573 1.00 37.38 323 GLU A O 1
ATOM 2556 N N . THR A 1 324 ? -32.088 -6.258 28.145 1.00 27.86 324 THR A N 1
ATOM 2557 C CA . THR A 1 324 ? -32.410 -5.513 29.356 1.00 27.86 324 THR A CA 1
ATOM 2558 C C . THR A 1 324 ? -31.968 -6.384 30.517 1.00 27.86 324 THR A C 1
ATOM 2560 O O . THR A 1 324 ? -32.759 -7.176 31.034 1.00 27.86 324 THR A O 1
ATOM 2563 N N . GLY A 1 325 ? -30.698 -6.261 30.907 1.00 32.91 325 GLY A N 1
ATOM 2564 C CA . GLY A 1 325 ? -30.273 -6.725 32.222 1.00 32.91 325 GLY A CA 1
ATOM 2565 C C . GLY A 1 325 ? -31.145 -6.013 33.248 1.00 32.91 325 GLY A C 1
ATOM 2566 O O . GLY A 1 325 ? -31.003 -4.803 33.433 1.00 32.91 325 GLY A O 1
ATOM 2567 N N . ARG A 1 326 ? -32.115 -6.731 33.828 1.00 29.58 326 ARG A N 1
ATOM 2568 C CA . ARG A 1 326 ? -32.925 -6.174 34.907 1.00 29.58 326 ARG A CA 1
ATOM 2569 C C . ARG A 1 326 ? -31.975 -5.841 36.045 1.00 29.58 326 ARG A C 1
ATOM 2571 O O . ARG A 1 326 ? -31.116 -6.644 36.408 1.00 29.58 326 ARG A O 1
ATOM 2578 N N . THR A 1 327 ? -32.160 -4.641 36.571 1.00 27.64 327 THR A N 1
ATOM 2579 C CA . THR A 1 327 ? -31.762 -4.278 37.920 1.00 27.64 327 THR A CA 1
ATOM 2580 C C . THR A 1 327 ? -32.018 -5.456 38.853 1.00 27.64 327 THR A C 1
ATOM 2582 O O . THR A 1 327 ? -33.130 -5.982 38.905 1.00 27.64 327 THR A O 1
ATOM 2585 N N . ALA A 1 328 ? -30.987 -5.878 39.583 1.00 27.59 328 ALA A N 1
ATOM 2586 C CA . ALA A 1 328 ? -31.202 -6.612 40.817 1.00 27.59 328 ALA A CA 1
ATOM 2587 C C . ALA A 1 328 ? -31.782 -5.600 41.812 1.00 27.59 328 ALA A C 1
ATOM 2589 O O . ALA A 1 328 ? -31.047 -4.951 42.553 1.00 27.59 328 ALA A O 1
ATOM 2590 N N . ASP A 1 329 ? -33.095 -5.380 41.728 1.00 27.44 329 ASP A N 1
ATOM 2591 C CA . ASP A 1 329 ? -33.821 -4.551 42.678 1.00 27.44 329 ASP A CA 1
ATOM 2592 C C . ASP A 1 329 ? -33.745 -5.257 44.035 1.00 27.44 329 ASP A C 1
ATOM 2594 O O . ASP A 1 329 ? -34.341 -6.312 44.252 1.00 27.44 329 ASP A O 1
ATOM 2598 N N . CYS A 1 330 ? -32.907 -4.708 44.913 1.00 25.52 330 CYS A N 1
ATOM 2599 C CA . CYS A 1 330 ? -32.494 -5.296 46.180 1.00 25.52 330 CYS A CA 1
ATOM 2600 C C . CYS A 1 330 ? -33.604 -5.204 47.240 1.00 25.52 330 CYS A C 1
ATOM 2602 O O . CYS A 1 330 ? -33.496 -4.473 48.223 1.00 25.52 330 CYS A O 1
ATOM 2604 N N . HIS A 1 331 ? -34.676 -5.962 47.022 1.00 29.48 331 HIS A N 1
ATOM 2605 C CA . HIS A 1 331 ? -35.714 -6.243 48.005 1.00 29.48 331 HIS A CA 1
ATOM 2606 C C . HIS A 1 331 ? -35.520 -7.658 48.554 1.00 29.48 331 HIS A C 1
ATOM 2608 O O . HIS A 1 331 ? -36.079 -8.630 48.048 1.00 29.48 331 HIS A O 1
ATOM 2614 N N . THR A 1 332 ? -34.701 -7.769 49.600 1.00 29.59 332 THR A N 1
ATOM 2615 C CA . THR A 1 332 ? -34.738 -8.920 50.509 1.00 29.59 332 THR A CA 1
ATOM 2616 C C . THR A 1 332 ? -36.066 -8.936 51.283 1.00 29.59 332 THR A C 1
ATOM 2618 O O . THR A 1 332 ? -36.637 -7.865 51.511 1.00 29.59 332 THR A O 1
ATOM 2621 N N . PRO A 1 333 ? -36.558 -10.108 51.728 1.00 29.34 333 PRO A N 1
ATOM 2622 C CA . PRO A 1 333 ? -37.700 -10.187 52.640 1.00 29.34 333 PRO A CA 1
ATOM 2623 C C . PRO A 1 333 ? -37.445 -9.422 53.955 1.00 29.34 333 PRO A C 1
ATOM 2625 O O . PRO A 1 333 ? -36.285 -9.274 54.353 1.00 29.34 333 PRO A O 1
ATOM 2628 N N . PRO A 1 334 ? -38.494 -8.964 54.663 1.00 34.16 334 PRO A N 1
ATOM 2629 C CA . PRO A 1 334 ? -38.373 -8.164 55.887 1.00 34.16 334 PRO A CA 1
ATOM 2630 C C . PRO A 1 334 ? -38.030 -9.003 57.140 1.00 34.16 334 PRO A C 1
ATOM 2632 O O . PRO A 1 334 ? -38.634 -8.826 58.193 1.00 34.16 334 PRO A O 1
ATOM 2635 N N . THR A 1 335 ? -37.073 -9.933 57.040 1.00 33.94 335 THR A N 1
ATOM 2636 C CA . THR A 1 335 ? -36.697 -10.875 58.117 1.00 33.94 335 THR A CA 1
ATOM 2637 C C . THR A 1 335 ? -35.184 -11.151 58.178 1.00 33.94 335 THR A C 1
ATOM 2639 O O . THR A 1 335 ? -34.761 -12.299 58.288 1.00 33.94 335 THR A O 1
ATOM 2642 N N . ALA A 1 336 ? -34.353 -10.107 58.082 1.00 31.25 336 ALA A N 1
ATOM 2643 C CA . ALA A 1 336 ? -32.925 -10.141 58.438 1.00 31.25 336 ALA A CA 1
ATOM 2644 C C . ALA A 1 336 ? -32.390 -8.712 58.692 1.00 31.25 336 ALA A C 1
ATOM 2646 O O . ALA A 1 336 ? -32.848 -7.778 58.027 1.00 31.25 336 ALA A O 1
ATOM 2647 N N . PRO A 1 337 ? -31.419 -8.504 59.605 1.00 37.84 337 PRO A N 1
ATOM 2648 C CA . PRO A 1 337 ? -30.777 -7.202 59.784 1.00 37.84 337 PRO A CA 1
ATOM 2649 C C . PRO A 1 337 ? -29.950 -6.826 58.543 1.00 37.84 337 PRO A C 1
ATOM 2651 O O . PRO A 1 337 ? -29.123 -7.598 58.060 1.00 37.84 337 PRO A O 1
ATOM 2654 N N . ALA A 1 338 ? -30.180 -5.626 58.007 1.00 37.31 338 ALA A N 1
ATOM 2655 C CA . ALA A 1 338 ? -29.620 -5.207 56.723 1.00 37.31 338 ALA A CA 1
ATOM 2656 C C . ALA A 1 338 ? -28.134 -4.802 56.817 1.00 37.31 338 ALA A C 1
ATOM 2658 O O . ALA A 1 338 ? -27.810 -3.642 57.092 1.00 37.31 338 ALA A O 1
ATOM 2659 N N . VAL A 1 339 ? -27.233 -5.746 56.523 1.00 39.22 339 VAL A N 1
ATOM 2660 C CA . VAL A 1 339 ? -25.797 -5.475 56.335 1.00 39.22 339 VAL A CA 1
ATOM 2661 C C . VAL A 1 339 ? -25.604 -4.497 55.171 1.00 39.22 339 VAL A C 1
ATOM 2663 O O . VAL A 1 339 ? -26.082 -4.711 54.055 1.00 39.22 339 VAL A O 1
ATOM 2666 N N . ARG A 1 340 ? -24.913 -3.383 55.435 1.00 38.97 340 ARG A N 1
ATOM 2667 C CA . ARG A 1 340 ? -24.717 -2.290 54.474 1.00 38.97 340 ARG A CA 1
ATOM 2668 C C . ARG A 1 340 ? -23.487 -2.552 53.605 1.00 38.97 340 ARG A C 1
ATOM 2670 O O . ARG A 1 340 ? -22.433 -1.992 53.876 1.00 38.97 340 ARG A O 1
ATOM 2677 N N . SER A 1 341 ? -23.626 -3.334 52.536 1.00 38.22 341 SER A N 1
ATOM 2678 C CA . SER A 1 341 ? -22.532 -3.542 51.576 1.00 38.22 341 SER A CA 1
ATOM 2679 C C . SER A 1 341 ? -22.084 -2.214 50.938 1.00 38.22 341 SER A C 1
ATOM 2681 O O . SER A 1 341 ? -22.740 -1.691 50.026 1.00 38.22 341 SER A O 1
ATOM 2683 N N . VAL A 1 342 ? -20.968 -1.661 51.414 1.00 49.09 342 VAL A N 1
ATOM 2684 C CA . VAL A 1 342 ? -20.222 -0.604 50.721 1.00 49.09 342 VAL A CA 1
ATOM 2685 C C . VAL A 1 342 ? -19.556 -1.226 49.485 1.00 49.09 342 VAL A C 1
ATOM 2687 O O . VAL A 1 342 ? -19.317 -2.430 49.440 1.00 49.09 342 VAL A O 1
ATOM 2690 N N . ILE A 1 343 ? -19.339 -0.433 48.432 1.00 53.12 343 ILE A N 1
ATOM 2691 C CA . ILE A 1 343 ? -18.737 -0.921 47.184 1.00 53.12 343 ILE A CA 1
ATOM 2692 C C . ILE A 1 343 ? -17.267 -0.518 47.151 1.00 53.12 343 ILE A C 1
ATOM 2694 O O . ILE A 1 343 ? -16.964 0.665 46.974 1.00 53.12 343 ILE A O 1
ATOM 2698 N N . ASP A 1 344 ? -16.375 -1.502 47.219 1.00 58.62 344 ASP A N 1
ATOM 2699 C CA . ASP A 1 344 ? -14.957 -1.304 46.935 1.00 58.62 344 ASP A CA 1
ATOM 2700 C C . ASP A 1 344 ? -14.740 -1.030 45.444 1.00 58.62 344 ASP A C 1
ATOM 2702 O O . ASP A 1 344 ? -15.134 -1.801 44.565 1.00 58.62 344 ASP A O 1
ATOM 2706 N N . LEU A 1 345 ? -14.136 0.121 45.143 1.00 59.19 345 LEU A N 1
ATOM 2707 C CA . LEU A 1 345 ? -14.001 0.639 43.782 1.00 59.19 345 LEU A CA 1
ATOM 2708 C C . LEU A 1 345 ? -12.536 0.724 43.358 1.00 59.19 345 LEU A C 1
ATOM 2710 O O . LEU A 1 345 ? -11.886 1.764 43.464 1.00 59.19 345 LEU A O 1
ATOM 2714 N N . ALA A 1 346 ? -12.044 -0.367 42.778 1.00 57.31 346 ALA A N 1
ATOM 2715 C CA . ALA A 1 346 ? -10.760 -0.395 42.093 1.00 57.31 346 ALA A CA 1
ATOM 2716 C C . ALA A 1 346 ? -10.870 0.338 40.732 1.00 57.31 346 ALA A C 1
ATOM 2718 O O . ALA A 1 346 ? -11.369 -0.208 39.746 1.00 57.31 346 ALA A O 1
ATOM 2719 N N . VAL A 1 347 ? -10.458 1.613 40.683 1.00 60.81 347 VAL A N 1
ATOM 2720 C CA . VAL A 1 347 ? -10.589 2.486 39.496 1.00 60.81 347 VAL A CA 1
ATOM 2721 C C . VAL A 1 347 ? -9.244 2.674 38.794 1.00 60.81 347 VAL A C 1
ATOM 2723 O O . VAL A 1 347 ? -8.338 3.316 39.320 1.00 60.81 347 VAL A O 1
ATOM 2726 N N . PHE A 1 348 ? -9.129 2.174 37.561 1.00 61.53 348 PHE A N 1
ATOM 2727 C CA . PHE A 1 348 ? -7.878 2.196 36.793 1.00 61.53 348 PHE A CA 1
ATOM 2728 C C . PHE A 1 348 ? -7.900 3.205 35.645 1.00 61.53 348 PHE A C 1
ATOM 2730 O O . PHE A 1 348 ? -8.924 3.430 34.996 1.00 61.53 348 PHE A O 1
ATOM 2737 N N . LYS A 1 349 ? -6.723 3.743 35.312 1.00 48.53 349 LYS A N 1
ATOM 2738 C CA . LYS A 1 349 ? -6.510 4.560 34.114 1.00 48.53 349 LYS A CA 1
ATOM 2739 C C . LYS A 1 349 ? -5.149 4.238 33.494 1.00 48.53 349 LYS A C 1
ATOM 2741 O O . LYS A 1 349 ? -4.122 4.656 34.008 1.00 48.53 349 LYS A O 1
ATOM 2746 N N . HIS A 1 350 ? -5.171 3.532 32.364 1.00 54.34 350 HIS A N 1
ATOM 2747 C CA . HIS A 1 350 ? -3.988 3.164 31.569 1.00 54.34 350 HIS A CA 1
ATOM 2748 C C . HIS A 1 350 ? -2.940 2.280 32.283 1.00 54.34 350 HIS A C 1
ATOM 2750 O O . HIS A 1 350 ? -1.746 2.482 32.089 1.00 54.34 350 HIS A O 1
ATOM 2756 N N . ILE A 1 351 ? -3.364 1.251 33.032 1.00 56.53 351 ILE A N 1
ATOM 2757 C CA . ILE A 1 351 ? -2.474 0.112 33.339 1.00 56.53 351 ILE A CA 1
ATOM 2758 C C . ILE A 1 351 ? -2.212 -0.629 32.010 1.00 56.53 351 ILE A C 1
ATOM 2760 O O . ILE A 1 351 ? -3.184 -1.053 31.379 1.00 56.53 351 ILE A O 1
ATOM 2764 N N . PRO A 1 352 ? -0.956 -0.764 31.537 1.00 53.72 352 PRO A N 1
ATOM 2765 C CA . PRO A 1 352 ? -0.672 -1.316 30.207 1.00 53.72 352 PRO A CA 1
ATOM 2766 C C . PRO A 1 352 ? -0.429 -2.840 30.200 1.00 53.72 352 PRO A C 1
ATOM 2768 O O . PRO A 1 352 ? -0.289 -3.437 29.129 1.00 53.72 352 PRO A O 1
ATOM 2771 N N . TYR A 1 353 ? -0.374 -3.450 31.385 1.00 62.16 353 TYR A N 1
ATOM 2772 C CA . TYR A 1 353 ? -0.102 -4.866 31.638 1.00 62.16 353 TYR A CA 1
ATOM 2773 C C . TYR A 1 353 ? -1.390 -5.699 31.737 1.00 62.16 353 TYR A C 1
ATOM 2775 O O . TYR A 1 353 ? -2.476 -5.154 31.986 1.00 62.16 353 TYR A O 1
ATOM 2783 N N . ASN A 1 354 ? -1.274 -7.028 31.614 1.00 63.28 354 ASN A N 1
ATOM 2784 C CA . ASN A 1 354 ? -2.360 -7.920 32.026 1.00 63.28 354 ASN A CA 1
ATOM 2785 C C . ASN A 1 354 ? -2.657 -7.716 33.513 1.00 63.28 354 ASN A C 1
ATOM 2787 O O . ASN A 1 354 ? -1.747 -7.679 34.341 1.00 63.28 354 ASN A O 1
ATOM 2791 N N . HIS A 1 355 ? -3.939 -7.605 33.838 1.00 70.31 355 HIS A N 1
ATOM 2792 C CA . HIS A 1 355 ? -4.421 -7.491 35.203 1.00 70.31 355 HIS A CA 1
ATOM 2793 C C . HIS A 1 355 ? -5.623 -8.408 35.413 1.00 70.31 355 HIS A C 1
ATOM 2795 O O . HIS A 1 355 ? -6.388 -8.681 34.486 1.00 70.31 355 HIS A O 1
ATOM 2801 N N . SER A 1 356 ? -5.761 -8.890 36.639 1.00 70.50 356 SER A N 1
ATOM 2802 C CA . SER A 1 356 ? -6.816 -9.788 37.096 1.00 70.50 356 SER A CA 1
ATOM 2803 C C . SER A 1 356 ? -7.428 -9.181 38.356 1.00 70.50 356 SER A C 1
ATOM 2805 O O . SER A 1 356 ? -6.719 -8.601 39.175 1.00 70.50 356 SER A O 1
ATOM 2807 N N . VAL A 1 357 ? -8.751 -9.259 38.483 1.00 73.19 357 VAL A N 1
ATOM 2808 C CA . VAL A 1 357 ? -9.482 -8.782 39.660 1.00 73.19 357 VAL A CA 1
ATOM 2809 C C . VAL A 1 357 ? -10.206 -9.975 40.256 1.00 73.19 357 VAL A C 1
ATOM 2811 O O . VAL A 1 357 ? -10.974 -10.638 39.556 1.00 73.19 357 VAL A O 1
ATOM 2814 N N . ARG A 1 358 ? -9.954 -10.254 41.534 1.00 70.06 358 ARG A N 1
ATOM 2815 C CA . ARG A 1 358 ? -10.560 -11.367 42.269 1.00 70.06 358 ARG A CA 1
ATOM 2816 C C . ARG A 1 358 ? -11.195 -10.836 43.544 1.00 70.06 358 ARG A C 1
ATOM 2818 O O . ARG A 1 358 ? -10.563 -10.093 44.287 1.00 70.06 358 ARG A O 1
ATOM 2825 N N . VAL A 1 359 ? -12.436 -11.231 43.794 1.00 68.69 359 VAL A N 1
ATOM 2826 C CA . VAL A 1 359 ? -13.099 -10.991 45.079 1.00 68.69 359 VAL A CA 1
ATOM 2827 C C . VAL A 1 359 ? -12.714 -12.138 46.008 1.00 68.69 359 VAL A C 1
ATOM 2829 O O . VAL A 1 359 ? -12.882 -13.301 45.638 1.00 68.69 359 VAL A O 1
ATOM 2832 N N . LEU A 1 360 ? -12.179 -11.820 47.183 1.00 65.12 360 LEU A N 1
ATOM 2833 C CA . LEU A 1 360 ? -11.949 -12.787 48.246 1.00 65.12 360 LEU A CA 1
ATOM 2834 C C . LEU A 1 360 ? -13.250 -13.022 49.014 1.00 65.12 360 LEU A C 1
ATOM 2836 O O . LEU A 1 360 ? -13.920 -12.080 49.434 1.00 65.12 360 LEU A O 1
ATOM 2840 N N . SER A 1 361 ? -13.567 -14.288 49.266 1.00 55.19 361 SER A N 1
ATOM 2841 C CA . SER A 1 361 ? -14.575 -14.692 50.248 1.00 55.19 361 SER A CA 1
ATOM 2842 C C . SER A 1 361 ? -13.951 -14.776 51.646 1.00 55.19 361 SER A C 1
ATOM 2844 O O . SER A 1 361 ? -13.954 -15.840 52.264 1.00 55.19 361 SER A O 1
ATOM 2846 N N . ASP A 1 362 ? -13.352 -13.677 52.104 1.00 53.03 362 ASP A N 1
ATOM 2847 C CA . ASP A 1 362 ? -12.883 -13.552 53.485 1.00 53.03 362 ASP A CA 1
ATOM 2848 C C . ASP A 1 362 ? -14.080 -13.256 54.405 1.00 53.03 362 ASP A C 1
ATOM 2850 O O . ASP A 1 362 ? -14.994 -12.524 54.023 1.00 53.03 362 ASP A O 1
ATOM 2854 N N . LEU A 1 363 ? -14.092 -13.862 55.592 1.00 51.12 363 LEU A N 1
ATOM 2855 C CA . LEU A 1 363 ? -15.165 -13.753 56.588 1.00 51.12 363 LEU A CA 1
ATOM 2856 C C . LEU A 1 363 ? -14.809 -12.801 57.744 1.00 51.12 363 LEU A C 1
ATOM 2858 O O . LEU A 1 363 ? -15.632 -12.587 58.629 1.00 51.12 363 LEU A O 1
ATOM 2862 N N . SER A 1 364 ? -13.597 -12.238 57.747 1.00 46.69 364 SER A N 1
ATOM 2863 C CA . SER A 1 364 ? -13.092 -11.336 58.793 1.00 46.69 364 SER A CA 1
ATOM 2864 C C . SER A 1 364 ? -13.455 -9.854 58.598 1.00 46.69 364 SER A C 1
ATOM 2866 O O . SER A 1 364 ? -13.112 -9.028 59.443 1.00 46.69 364 SER A O 1
ATOM 2868 N N . SER A 1 365 ? -14.153 -9.506 57.511 1.00 51.97 365 SER A N 1
ATOM 2869 C CA . SER A 1 365 ? -14.465 -8.125 57.115 1.00 51.97 365 SER A CA 1
ATOM 2870 C C . SER A 1 365 ? -15.967 -7.904 56.879 1.00 51.97 365 SER A C 1
ATOM 2872 O O . SER A 1 365 ? -16.692 -8.833 56.523 1.00 51.97 365 SER A O 1
ATOM 2874 N N . ASP A 1 366 ? -16.444 -6.663 57.038 1.00 52.78 366 ASP A N 1
ATOM 2875 C CA . ASP A 1 366 ? -17.840 -6.263 56.769 1.00 52.78 366 ASP A CA 1
ATOM 2876 C C . ASP A 1 366 ? -18.148 -6.050 55.268 1.00 52.78 366 ASP A C 1
ATOM 2878 O O . ASP A 1 366 ? -19.290 -5.789 54.876 1.00 52.78 366 ASP A O 1
ATOM 2882 N N . HIS A 1 367 ? -17.130 -6.211 54.422 1.00 63.69 367 HIS A N 1
ATOM 2883 C CA . HIS A 1 367 ? -17.158 -6.154 52.963 1.00 63.69 367 HIS A CA 1
ATOM 2884 C C . HIS A 1 367 ? -16.270 -7.268 52.380 1.00 63.69 367 HIS A C 1
ATOM 2886 O O . HIS A 1 367 ? -15.321 -7.705 53.025 1.00 63.69 367 HIS A O 1
ATOM 2892 N N . TYR A 1 368 ? -16.543 -7.726 51.153 1.00 62.28 368 TYR A N 1
ATOM 2893 C CA . TYR A 1 368 ? -15.708 -8.734 50.483 1.00 62.28 368 TYR A CA 1
ATOM 2894 C C . TYR A 1 368 ? -14.446 -8.087 49.881 1.00 62.28 368 TYR A C 1
ATOM 2896 O O . TYR A 1 368 ? -14.578 -7.364 48.887 1.00 62.28 368 TYR A O 1
ATOM 2904 N N . PRO A 1 369 ? -13.227 -8.344 50.400 1.00 68.56 369 PRO A N 1
ATOM 2905 C CA . PRO A 1 369 ? -12.042 -7.635 49.933 1.00 68.56 369 PRO A CA 1
ATOM 2906 C C . PRO A 1 369 ? -11.676 -8.003 48.487 1.00 68.56 369 PRO A C 1
ATOM 2908 O O . PRO A 1 369 ? -11.813 -9.146 48.046 1.00 68.56 369 PRO A O 1
ATOM 2911 N N . VAL A 1 370 ? -11.189 -7.020 47.724 1.00 69.38 370 VAL A N 1
ATOM 2912 C CA . VAL A 1 370 ? -10.918 -7.159 46.284 1.00 69.38 370 VAL A CA 1
ATOM 2913 C C . VAL A 1 370 ? -9.416 -7.111 46.002 1.00 69.38 370 VAL A C 1
ATOM 2915 O O . VAL A 1 370 ? -8.788 -6.059 46.110 1.00 69.38 370 VAL A O 1
ATOM 2918 N N . ILE A 1 371 ? -8.843 -8.235 45.565 1.00 74.06 371 ILE A N 1
ATOM 2919 C CA . ILE A 1 371 ? -7.468 -8.295 45.059 1.00 74.06 371 ILE A CA 1
ATOM 2920 C C . ILE A 1 371 ? -7.420 -7.812 43.604 1.00 74.06 371 ILE A C 1
ATOM 2922 O O . ILE A 1 371 ? -8.181 -8.272 42.748 1.00 74.06 371 ILE A O 1
ATOM 2926 N N . LEU A 1 372 ? -6.443 -6.949 43.316 1.00 77.06 372 LEU A N 1
ATOM 2927 C CA . LEU A 1 372 ? -5.963 -6.635 41.972 1.00 77.06 372 LEU A CA 1
ATOM 2928 C C . LEU A 1 372 ? -4.574 -7.256 41.766 1.00 77.06 372 LEU A C 1
ATOM 2930 O O . LEU A 1 372 ? -3.596 -6.818 42.365 1.00 77.06 372 LEU A O 1
ATOM 2934 N N . GLU A 1 373 ? -4.471 -8.221 40.860 1.00 73.69 373 GLU A N 1
ATOM 2935 C CA . GLU A 1 373 ? -3.195 -8.739 40.362 1.00 73.69 373 GLU A CA 1
ATOM 2936 C C . GLU A 1 373 ? -2.776 -7.927 39.126 1.00 73.69 373 GLU A C 1
ATOM 2938 O O . GLU A 1 373 ? -3.563 -7.793 38.188 1.00 73.69 373 GLU A O 1
ATOM 2943 N N . ILE A 1 374 ? -1.537 -7.422 39.075 1.00 75.62 374 ILE A N 1
ATOM 2944 C CA . ILE A 1 374 ? -0.956 -6.784 37.877 1.00 75.62 374 ILE A CA 1
ATOM 2945 C C . ILE A 1 374 ? 0.290 -7.570 37.463 1.00 75.62 374 ILE A C 1
ATOM 2947 O O . ILE A 1 374 ? 1.289 -7.588 38.177 1.00 75.62 374 ILE A O 1
ATOM 2951 N N . ASN A 1 375 ? 0.254 -8.209 36.294 1.00 74.38 375 ASN A N 1
ATOM 2952 C CA . ASN A 1 375 ? 1.353 -9.035 35.802 1.00 74.38 375 ASN A CA 1
ATOM 2953 C C . ASN A 1 375 ? 2.331 -8.207 34.950 1.00 74.38 375 ASN A C 1
ATOM 2955 O O . ASN A 1 375 ? 2.211 -8.134 33.722 1.00 74.38 375 ASN A O 1
ATOM 2959 N N . LEU A 1 376 ? 3.317 -7.605 35.620 1.00 69.75 376 LEU A N 1
ATOM 2960 C CA . LEU A 1 376 ? 4.367 -6.774 35.012 1.00 69.75 376 LEU A CA 1
ATOM 2961 C C . LEU A 1 376 ? 5.226 -7.518 33.971 1.00 69.75 376 LEU A C 1
ATOM 2963 O O . LEU A 1 376 ? 5.796 -6.883 33.088 1.00 69.75 376 LEU A O 1
ATOM 2967 N N . ASN A 1 377 ? 5.264 -8.854 34.016 1.00 62.34 377 ASN A N 1
ATOM 2968 C CA . ASN A 1 377 ? 6.071 -9.689 33.119 1.00 62.34 377 ASN A CA 1
ATOM 2969 C C . ASN A 1 377 ? 5.373 -9.975 31.771 1.00 62.34 377 ASN A C 1
ATOM 2971 O O . ASN A 1 377 ? 5.891 -10.735 30.953 1.00 62.34 377 ASN A O 1
ATOM 2975 N N . THR A 1 378 ? 4.189 -9.402 31.522 1.00 49.91 378 THR A N 1
ATOM 2976 C CA . THR A 1 378 ? 3.423 -9.622 30.282 1.00 49.91 378 THR A CA 1
ATOM 2977 C C . THR A 1 378 ? 3.574 -8.483 29.277 1.00 49.91 378 THR A C 1
ATOM 2979 O O . THR A 1 378 ? 3.558 -7.302 29.621 1.00 49.91 378 THR A O 1
ATOM 2982 N N . SER A 1 379 ? 3.678 -8.840 27.994 1.00 48.84 379 SER A N 1
ATOM 2983 C CA . SER A 1 379 ? 3.793 -7.878 26.897 1.00 48.84 379 SER A CA 1
ATOM 2984 C C . SER A 1 379 ? 2.573 -6.952 26.811 1.00 48.84 379 SER A C 1
ATOM 2986 O O . SER A 1 379 ? 1.440 -7.434 26.778 1.00 48.84 379 SER A O 1
ATOM 2988 N N . LEU A 1 380 ? 2.830 -5.644 26.694 1.00 45.84 380 LEU A N 1
ATOM 2989 C CA . LEU A 1 380 ? 1.844 -4.554 26.635 1.00 45.84 380 LEU A CA 1
ATOM 2990 C C . LEU A 1 380 ? 0.580 -4.913 25.832 1.00 45.84 380 LEU A C 1
ATOM 2992 O O . LEU A 1 380 ? 0.673 -5.228 24.638 1.00 45.84 380 LEU A O 1
ATOM 2996 N N . ILE A 1 381 ? -0.608 -4.766 26.434 1.00 43.00 381 ILE A N 1
ATOM 2997 C CA . ILE A 1 381 ? -1.882 -4.989 25.730 1.00 43.00 381 ILE A CA 1
ATOM 2998 C C . ILE A 1 381 ? -2.094 -3.870 24.702 1.00 43.00 381 ILE A C 1
ATOM 3000 O O . ILE A 1 381 ? -2.710 -2.836 24.977 1.00 43.00 381 ILE A O 1
ATOM 3004 N N . LYS A 1 382 ? -1.615 -4.086 23.472 1.00 41.28 382 LYS A N 1
ATOM 3005 C CA . LYS A 1 382 ? -1.827 -3.195 22.321 1.00 41.28 382 LYS A CA 1
ATOM 3006 C C . LYS A 1 382 ? -3.279 -3.265 21.837 1.00 41.28 382 LYS A C 1
ATOM 3008 O O . LYS A 1 382 ? -3.559 -3.756 20.747 1.00 41.28 382 LYS A O 1
ATOM 3013 N N . ASN A 1 383 ? -4.209 -2.746 22.638 1.00 39.84 383 ASN A N 1
ATOM 3014 C CA . ASN A 1 383 ? -5.571 -2.435 22.217 1.00 39.84 383 ASN A CA 1
ATOM 3015 C C . ASN A 1 383 ? -5.526 -1.274 21.207 1.00 39.84 383 ASN A C 1
ATOM 3017 O O . ASN A 1 383 ? -5.244 -0.144 21.608 1.00 39.84 383 ASN A O 1
ATOM 3021 N N . PRO A 1 384 ? -5.830 -1.490 19.910 1.00 44.09 384 PRO A N 1
ATOM 3022 C CA . PRO A 1 384 ? -5.882 -0.414 18.938 1.00 44.09 384 PRO A CA 1
ATOM 3023 C C . PRO A 1 384 ? -7.250 0.267 19.036 1.00 44.09 384 PRO A C 1
ATOM 3025 O O . PRO A 1 384 ? -8.086 0.185 18.131 1.00 44.09 384 PRO A O 1
ATOM 3028 N N . GLU A 1 385 ? -7.490 0.947 20.158 1.00 53.19 385 GLU A N 1
ATOM 3029 C CA . GLU A 1 385 ? -8.435 2.055 20.145 1.00 53.19 385 GLU A CA 1
ATOM 3030 C C . GLU A 1 385 ? -7.974 3.052 19.076 1.00 53.19 385 GLU A C 1
ATOM 3032 O O . GLU A 1 385 ? -6.775 3.229 18.845 1.00 53.19 385 GLU A O 1
ATOM 3037 N N . GLN A 1 386 ? -8.912 3.680 18.363 1.00 58.47 386 GLN A N 1
ATOM 3038 C CA . GLN A 1 386 ? -8.537 4.623 17.308 1.00 58.47 386 GLN A CA 1
ATOM 3039 C C . GLN A 1 386 ? -7.667 5.724 17.925 1.00 58.47 386 GLN A C 1
ATOM 3041 O O . GLN A 1 386 ? -8.071 6.331 18.908 1.00 58.47 386 GLN A O 1
ATOM 3046 N N . LEU A 1 387 ? -6.488 6.007 17.376 1.00 68.75 387 LEU A N 1
ATOM 3047 C CA . LEU A 1 387 ? -5.647 7.079 17.909 1.00 68.75 387 LEU A CA 1
ATOM 3048 C C . LEU A 1 387 ? -6.048 8.436 17.318 1.00 68.75 387 LEU A C 1
ATOM 3050 O O . LEU A 1 387 ? -6.304 8.574 16.117 1.00 68.75 387 LEU A O 1
ATOM 3054 N N . SER A 1 388 ? -6.100 9.448 18.181 1.00 79.69 388 SER A N 1
ATOM 3055 C CA . SER A 1 388 ? -6.285 10.853 17.827 1.00 79.69 388 SER A CA 1
ATOM 3056 C C . SER A 1 388 ? -4.972 11.603 18.033 1.00 79.69 388 SER A C 1
ATOM 3058 O O . SER A 1 388 ? -4.702 12.134 19.109 1.00 79.69 388 SER A O 1
ATOM 3060 N N . THR A 1 389 ? -4.146 11.623 16.990 1.00 85.06 389 THR A N 1
ATOM 3061 C CA . THR A 1 389 ? -2.843 12.299 16.969 1.00 85.06 389 THR A CA 1
ATOM 3062 C C . THR A 1 389 ? -2.991 13.810 16.793 1.00 85.06 389 THR A C 1
ATOM 3064 O O . THR A 1 389 ? -3.640 14.264 15.843 1.00 85.06 389 THR A O 1
ATOM 3067 N N . ASN A 1 390 ? -2.350 14.592 17.664 1.00 90.62 390 ASN A N 1
ATOM 3068 C CA . ASN A 1 390 ? -2.149 16.024 17.461 1.00 90.62 390 ASN A CA 1
ATOM 3069 C C . ASN A 1 390 ? -0.946 16.227 16.526 1.00 90.62 390 ASN A C 1
ATOM 3071 O O . ASN A 1 390 ? 0.202 16.091 16.938 1.00 90.62 390 ASN A O 1
ATOM 3075 N N . TRP A 1 391 ? -1.210 16.560 15.263 1.00 92.75 391 TRP A N 1
ATOM 3076 C CA . TRP A 1 391 ? -0.174 16.677 14.230 1.00 92.75 391 TRP A CA 1
ATOM 3077 C C . TRP A 1 391 ? 0.784 17.859 14.434 1.00 92.75 391 TRP A C 1
ATOM 3079 O O . TRP A 1 391 ? 1.949 17.759 14.052 1.00 92.75 391 TRP A O 1
ATOM 3089 N N . SER A 1 392 ? 0.340 18.927 15.104 1.00 92.88 392 SER A N 1
ATOM 3090 C CA . SER A 1 392 ? 1.220 20.025 15.519 1.00 92.88 392 SER A CA 1
ATOM 3091 C C . SER A 1 392 ? 2.178 19.572 16.623 1.00 92.88 392 SER A C 1
ATOM 3093 O O . SER A 1 392 ? 3.371 19.855 16.545 1.00 92.88 392 SER A O 1
ATOM 3095 N N . ASN A 1 393 ? 1.687 18.796 17.601 1.00 92.19 393 ASN A N 1
ATOM 3096 C CA . ASN A 1 393 ? 2.545 18.219 18.640 1.00 92.19 393 ASN A CA 1
ATOM 3097 C C . ASN A 1 393 ? 3.510 17.176 18.062 1.00 92.19 393 ASN A C 1
ATOM 3099 O O . ASN A 1 393 ? 4.686 17.210 18.384 1.00 92.19 393 ASN A O 1
ATOM 3103 N N . PHE A 1 394 ? 3.050 16.312 17.149 1.00 95.38 394 PHE A N 1
ATOM 3104 C CA . PHE A 1 394 ? 3.908 15.359 16.430 1.00 95.38 394 PHE A CA 1
ATOM 3105 C C . PHE A 1 394 ? 5.093 16.069 15.765 1.00 95.38 394 PHE A C 1
ATOM 3107 O O . PHE A 1 394 ? 6.237 15.658 15.939 1.00 95.38 394 PHE A O 1
ATOM 3114 N N . LYS A 1 395 ? 4.832 17.177 15.057 1.00 95.38 395 LYS A N 1
ATOM 3115 C CA . LYS A 1 395 ? 5.883 17.983 14.427 1.00 95.38 395 LYS A CA 1
ATOM 3116 C C . LYS A 1 395 ? 6.817 18.630 15.457 1.00 95.38 395 LYS A C 1
ATOM 3118 O O . LYS A 1 395 ? 8.019 18.680 15.219 1.00 95.38 395 LYS A O 1
ATOM 3123 N N . PHE A 1 396 ? 6.298 19.105 16.591 1.00 94.44 396 PHE A N 1
ATOM 3124 C CA . PHE A 1 396 ? 7.118 19.674 17.666 1.00 94.44 396 PHE A CA 1
ATOM 3125 C C . PHE A 1 396 ? 8.026 18.620 18.321 1.00 94.44 396 PHE A C 1
ATOM 3127 O O . PHE A 1 396 ? 9.243 18.797 18.328 1.00 94.44 396 PHE A O 1
ATOM 3134 N N . VAL A 1 397 ? 7.467 17.497 18.777 1.00 94.56 397 VAL A N 1
ATOM 3135 C CA . VAL A 1 397 ? 8.204 16.378 19.392 1.00 94.56 397 VAL A CA 1
ATOM 3136 C C . VAL A 1 397 ? 9.271 15.842 18.439 1.00 94.56 397 VAL A C 1
ATOM 3138 O O . VAL A 1 397 ? 10.451 15.784 18.787 1.00 94.56 397 VAL A O 1
ATOM 3141 N N . LEU A 1 398 ? 8.898 15.558 17.187 1.00 96.06 398 LEU A N 1
ATOM 3142 C CA . LEU A 1 398 ? 9.850 15.114 16.170 1.00 96.06 398 LEU A CA 1
ATOM 3143 C C . LEU A 1 398 ? 10.913 16.186 15.866 1.00 96.06 398 LEU A C 1
ATOM 3145 O O . LEU A 1 398 ? 12.041 15.844 15.543 1.00 96.06 398 LEU A O 1
ATOM 3149 N N . SER A 1 399 ? 10.629 17.486 16.014 1.00 94.81 399 SER A N 1
ATOM 3150 C CA . SER A 1 399 ? 11.668 18.520 15.856 1.00 94.81 399 SER A CA 1
ATOM 3151 C C . SER A 1 399 ? 12.731 18.499 16.965 1.00 94.81 399 SER A C 1
ATOM 3153 O O . SER A 1 399 ? 13.847 18.970 16.727 1.00 94.81 399 SER A O 1
ATOM 3155 N N . LYS A 1 400 ? 12.424 17.919 18.135 1.00 94.75 400 LYS A N 1
ATOM 3156 C CA . LYS A 1 400 ? 13.344 17.773 19.277 1.00 94.75 400 LYS A CA 1
ATOM 3157 C C . LYS A 1 400 ? 14.155 16.474 19.253 1.00 94.75 400 LYS A C 1
ATOM 3159 O O . LYS A 1 400 ? 15.310 16.507 19.659 1.00 94.75 400 LYS A O 1
ATOM 3164 N N . LYS A 1 401 ? 13.603 15.376 18.724 1.00 94.56 401 LYS A N 1
ATOM 3165 C CA . LYS A 1 401 ? 14.324 14.104 18.500 1.00 94.56 401 LYS A CA 1
ATOM 3166 C C . LYS A 1 401 ? 15.621 14.301 17.682 1.00 94.56 401 LYS A C 1
ATOM 3168 O O . LYS A 1 401 ? 15.634 15.196 16.828 1.00 94.56 401 LYS A O 1
ATOM 3173 N N . PRO A 1 402 ? 16.701 13.526 17.913 1.00 94.69 402 PRO A N 1
ATOM 3174 C CA . PRO A 1 402 ? 17.936 13.623 17.126 1.00 94.69 402 PRO A CA 1
ATOM 3175 C C . PRO A 1 402 ? 17.691 13.276 15.648 1.00 94.69 402 PRO A C 1
ATOM 3177 O O . PRO A 1 402 ? 16.657 12.707 15.300 1.00 94.69 402 PRO A O 1
ATOM 3180 N N . LEU A 1 403 ? 18.622 13.647 14.767 1.00 94.44 403 LEU A N 1
ATOM 3181 C CA . LEU A 1 403 ? 18.689 13.039 13.434 1.00 94.44 403 LEU A CA 1
ATOM 3182 C C . LEU A 1 403 ? 19.457 11.707 13.529 1.00 94.44 403 LEU A C 1
ATOM 3184 O O . LEU A 1 403 ? 20.311 11.603 14.409 1.00 94.44 403 LEU A O 1
ATOM 3188 N N . PRO A 1 404 ? 19.178 10.729 12.647 1.00 93.62 404 PRO A N 1
ATOM 3189 C CA . PRO A 1 404 ? 20.008 9.534 12.508 1.00 93.62 404 PRO A CA 1
ATOM 3190 C C . PRO A 1 404 ? 21.444 9.858 12.071 1.00 93.62 404 PRO A C 1
ATOM 3192 O O . PRO A 1 404 ? 21.723 10.987 11.648 1.00 93.62 404 PRO A O 1
ATOM 3195 N N . SER A 1 405 ? 22.331 8.858 12.112 1.00 89.31 405 SER A N 1
ATOM 3196 C CA . SER A 1 405 ? 23.712 9.000 11.618 1.00 89.31 405 SER A CA 1
ATOM 3197 C C . SER A 1 405 ? 23.783 9.564 10.189 1.00 89.31 405 SER A C 1
ATOM 3199 O O . SER A 1 405 ? 22.981 9.226 9.314 1.00 89.31 405 SER A O 1
ATOM 3201 N N . THR A 1 406 ? 24.768 10.434 9.946 1.00 89.06 406 THR A N 1
ATOM 3202 C CA . THR A 1 406 ? 25.073 10.996 8.619 1.00 89.06 406 THR A CA 1
ATOM 3203 C C . THR A 1 406 ? 26.140 10.217 7.856 1.00 89.06 406 THR A C 1
ATOM 3205 O O . THR A 1 406 ? 26.299 10.450 6.658 1.00 89.06 406 THR A O 1
ATOM 3208 N N . ASP A 1 407 ? 26.865 9.304 8.511 1.00 90.56 407 ASP A N 1
ATOM 3209 C CA . ASP A 1 407 ? 27.693 8.333 7.798 1.00 90.56 407 ASP A CA 1
ATOM 3210 C C . ASP A 1 407 ? 26.788 7.241 7.224 1.00 90.56 407 ASP A C 1
ATOM 3212 O O . ASP A 1 407 ? 26.335 6.349 7.934 1.00 90.56 407 ASP A O 1
ATOM 3216 N N . LEU A 1 408 ? 26.523 7.347 5.925 1.00 91.00 408 LEU A N 1
ATOM 3217 C CA . LEU A 1 408 ? 25.728 6.409 5.137 1.00 91.00 408 LEU A CA 1
ATOM 3218 C C . LEU A 1 408 ? 26.590 5.773 4.032 1.00 91.00 408 LEU A C 1
ATOM 3220 O O . LEU A 1 408 ? 26.113 5.545 2.923 1.00 91.00 408 LEU A O 1
ATOM 3224 N N . THR A 1 409 ? 27.885 5.571 4.299 1.00 87.25 409 THR A N 1
ATOM 3225 C CA . THR A 1 409 ? 28.828 4.998 3.323 1.00 87.25 409 THR A CA 1
ATOM 3226 C C . THR A 1 409 ? 28.557 3.521 3.043 1.00 87.25 409 THR A C 1
ATOM 3228 O O . THR A 1 409 ? 28.605 3.111 1.884 1.00 87.25 409 THR A O 1
ATOM 3231 N N . SER A 1 410 ? 28.213 2.732 4.066 1.00 92.69 410 SER A N 1
ATOM 3232 C CA . SER A 1 410 ? 27.836 1.319 3.936 1.00 92.69 410 SER A CA 1
ATOM 3233 C C . SER A 1 410 ? 26.313 1.120 3.876 1.00 92.69 410 SER A C 1
ATOM 3235 O O . SER A 1 410 ? 25.530 1.925 4.389 1.00 92.69 410 SER A O 1
ATOM 3237 N N . ASN A 1 411 ? 25.877 0.003 3.286 1.00 93.25 411 ASN A N 1
ATOM 3238 C CA . ASN A 1 411 ? 24.457 -0.374 3.254 1.00 93.25 411 ASN A CA 1
ATOM 3239 C C . ASN A 1 411 ? 23.922 -0.747 4.653 1.00 93.25 411 ASN A C 1
ATOM 3241 O O . ASN A 1 411 ? 22.743 -0.547 4.937 1.00 93.25 411 ASN A O 1
ATOM 3245 N N . GLU A 1 412 ? 24.794 -1.220 5.547 1.00 93.69 412 GLU A N 1
ATOM 3246 C CA . GLU A 1 412 ? 24.467 -1.507 6.948 1.00 93.69 412 GLU A CA 1
ATOM 3247 C C . GLU A 1 412 ? 24.171 -0.215 7.722 1.00 93.69 412 GLU A C 1
ATOM 3249 O O . GLU A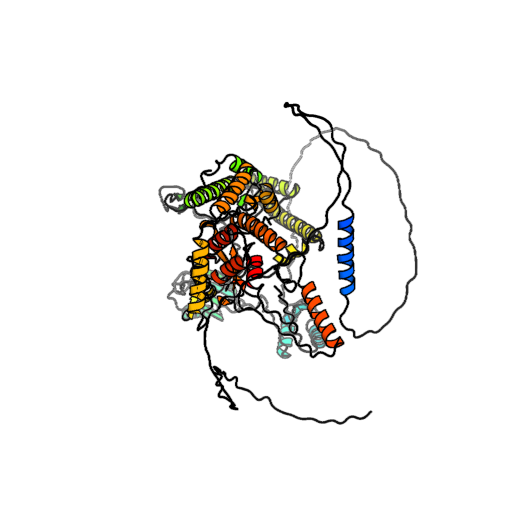 1 412 ? 23.131 -0.110 8.373 1.00 93.69 412 GLU A O 1
ATOM 3254 N N . ASN A 1 413 ? 25.009 0.816 7.563 1.00 94.56 413 ASN A N 1
ATOM 3255 C CA . ASN A 1 413 ? 24.785 2.134 8.163 1.00 94.56 413 ASN A CA 1
ATOM 3256 C C . ASN A 1 413 ? 23.492 2.781 7.633 1.00 94.56 413 ASN A C 1
ATOM 3258 O O . ASN A 1 413 ? 22.773 3.447 8.379 1.00 94.56 413 ASN A O 1
ATOM 3262 N N . ILE A 1 414 ? 23.159 2.545 6.358 1.00 95.56 414 ILE A N 1
ATOM 3263 C CA . ILE A 1 414 ? 21.892 2.964 5.746 1.00 95.56 414 ILE A CA 1
ATOM 3264 C C . ILE A 1 414 ? 20.682 2.301 6.426 1.00 95.56 414 ILE A C 1
ATOM 3266 O O . ILE A 1 414 ? 19.726 3.003 6.764 1.00 95.56 414 ILE A O 1
ATOM 3270 N N . GLU A 1 415 ? 20.702 0.986 6.662 1.00 95.56 415 GLU A N 1
ATOM 3271 C CA . GLU A 1 415 ? 19.607 0.299 7.367 1.00 95.56 415 GLU A CA 1
ATOM 3272 C C . GLU A 1 415 ? 19.513 0.708 8.843 1.00 95.56 415 GLU A C 1
ATOM 3274 O O . GLU A 1 415 ? 18.407 0.923 9.348 1.00 95.56 415 GLU A O 1
ATOM 3279 N N . LEU A 1 416 ? 20.645 0.914 9.525 1.00 95.31 416 LEU A N 1
ATOM 3280 C CA . LEU A 1 416 ? 20.672 1.457 10.888 1.00 95.31 416 LEU A CA 1
ATOM 3281 C C . LEU A 1 416 ? 20.023 2.848 10.944 1.00 95.31 416 LEU A C 1
ATOM 3283 O O . LEU A 1 416 ? 19.096 3.061 11.727 1.00 95.31 416 LEU A O 1
ATOM 3287 N N . ALA A 1 417 ? 20.409 3.766 10.055 1.00 96.12 417 ALA A N 1
ATOM 3288 C CA . ALA A 1 417 ? 19.834 5.108 9.993 1.00 96.12 417 ALA A CA 1
ATOM 3289 C C . ALA A 1 417 ? 18.338 5.110 9.611 1.00 96.12 417 ALA A C 1
ATOM 3291 O O . ALA A 1 417 ? 17.571 5.963 10.071 1.00 96.12 417 ALA A O 1
ATOM 3292 N N . ILE A 1 418 ? 17.885 4.145 8.801 1.00 96.06 418 ILE A N 1
ATOM 3293 C CA . ILE A 1 418 ? 16.459 3.927 8.516 1.00 96.06 418 ILE A CA 1
ATOM 3294 C C . ILE A 1 418 ? 15.733 3.382 9.754 1.00 96.06 418 ILE A C 1
ATOM 3296 O O . ILE A 1 418 ? 14.625 3.833 10.050 1.00 96.06 418 ILE A O 1
ATOM 3300 N N . SER A 1 419 ? 16.343 2.474 10.516 1.00 95.19 419 SER A N 1
ATOM 3301 C CA . SER A 1 419 ? 15.798 1.965 11.779 1.00 95.19 419 SER A CA 1
ATOM 3302 C C . SER A 1 419 ? 15.632 3.086 12.815 1.00 95.19 419 SER A C 1
ATOM 3304 O O . SER A 1 419 ? 14.534 3.284 13.341 1.00 95.19 419 SER A O 1
ATOM 3306 N N . GLU A 1 420 ? 16.664 3.912 13.010 1.00 95.62 420 GLU A N 1
ATOM 3307 C CA . GLU A 1 420 ? 16.628 5.113 13.855 1.00 95.62 420 GLU A CA 1
ATOM 3308 C C . GLU A 1 420 ? 15.536 6.097 13.402 1.00 95.62 420 GLU A C 1
ATOM 3310 O O . GLU A 1 420 ? 14.784 6.631 14.223 1.00 95.62 420 GLU A O 1
ATOM 3315 N N . LEU A 1 421 ? 15.390 6.327 12.092 1.00 95.81 421 LEU A N 1
ATOM 3316 C CA . LEU A 1 421 ? 14.329 7.170 11.530 1.00 95.81 421 LEU A CA 1
ATOM 3317 C C . LEU A 1 421 ? 12.929 6.607 11.842 1.00 95.81 421 LEU A C 1
ATOM 3319 O O . LEU A 1 421 ? 12.040 7.351 12.270 1.00 95.81 421 LEU A O 1
ATOM 3323 N N . ASN A 1 422 ? 12.745 5.294 11.681 1.00 95.19 422 ASN A N 1
ATOM 3324 C CA . ASN A 1 422 ? 11.497 4.587 11.971 1.00 95.19 422 ASN A CA 1
ATOM 3325 C C . ASN A 1 422 ? 11.146 4.635 13.470 1.00 95.19 422 ASN A C 1
ATOM 3327 O O . ASN A 1 422 ? 9.980 4.846 13.825 1.00 95.19 422 ASN A O 1
ATOM 3331 N N . GLN A 1 423 ? 12.141 4.495 14.353 1.00 94.94 423 GLN A N 1
ATOM 3332 C CA . GLN A 1 423 ? 11.983 4.611 15.803 1.00 94.94 423 GLN A CA 1
ATOM 3333 C C . GLN A 1 423 ? 11.589 6.036 16.207 1.00 94.94 423 GLN A C 1
ATOM 3335 O O . GLN A 1 423 ? 10.539 6.223 16.825 1.00 94.94 423 GLN A O 1
ATOM 3340 N N . ASN A 1 424 ? 12.348 7.051 15.777 1.00 95.56 424 ASN A N 1
ATOM 3341 C CA . ASN A 1 424 ? 12.052 8.464 16.049 1.00 95.56 424 ASN A CA 1
ATOM 3342 C C . ASN A 1 424 ? 10.629 8.855 15.603 1.00 95.56 424 ASN A C 1
ATOM 3344 O O . ASN A 1 424 ? 9.916 9.573 16.309 1.00 95.56 424 ASN A O 1
ATOM 3348 N N . PHE A 1 425 ? 10.186 8.351 14.446 1.00 94.81 425 PHE A N 1
ATOM 3349 C CA . PHE A 1 425 ? 8.826 8.553 13.942 1.00 94.81 425 PHE A CA 1
ATOM 3350 C C . PHE A 1 425 ? 7.764 7.839 14.786 1.00 94.81 425 PHE A C 1
ATOM 3352 O O . PHE A 1 425 ? 6.690 8.402 15.012 1.00 94.81 425 PHE A O 1
ATOM 3359 N N . SER A 1 426 ? 8.044 6.618 15.243 1.00 92.81 426 SER A N 1
ATOM 3360 C CA . SER A 1 426 ? 7.124 5.812 16.052 1.00 92.81 426 SER A CA 1
ATOM 3361 C C . SER A 1 426 ? 6.935 6.400 17.450 1.00 92.81 426 SER A C 1
ATOM 3363 O O . SER A 1 426 ? 5.801 6.568 17.896 1.00 92.81 426 SER A O 1
ATOM 3365 N N . GLU A 1 427 ? 8.024 6.795 18.110 1.00 92.38 427 GLU A N 1
ATOM 3366 C CA . GLU A 1 427 ? 8.000 7.437 19.428 1.00 92.38 427 GLU A CA 1
ATOM 3367 C C . GLU A 1 427 ? 7.250 8.772 19.388 1.00 92.38 427 GLU A C 1
ATOM 3369 O O . GLU A 1 427 ? 6.291 8.964 20.138 1.00 92.38 427 GLU A O 1
ATOM 3374 N N . ALA A 1 428 ? 7.600 9.661 18.448 1.00 93.69 428 ALA A N 1
ATOM 3375 C CA . ALA A 1 428 ? 6.910 10.941 18.288 1.00 93.69 428 ALA A CA 1
ATOM 3376 C C . ALA A 1 428 ? 5.419 10.763 17.940 1.00 93.69 428 ALA A C 1
ATOM 3378 O O . ALA A 1 428 ? 4.584 11.585 18.326 1.00 93.69 428 ALA A O 1
ATOM 3379 N N . PHE A 1 429 ? 5.057 9.689 17.226 1.00 91.75 429 PHE A N 1
ATOM 3380 C CA . PHE A 1 429 ? 3.662 9.353 16.942 1.00 91.75 429 PHE A CA 1
ATOM 3381 C C . PHE A 1 429 ? 2.905 8.867 18.183 1.00 91.75 429 PHE A C 1
ATOM 3383 O O . PHE A 1 429 ? 1.750 9.263 18.357 1.00 91.75 429 PHE A O 1
ATOM 3390 N N . VAL A 1 430 ? 3.525 8.051 19.042 1.00 89.38 430 VAL A N 1
ATOM 3391 C CA . VAL A 1 430 ? 2.933 7.600 20.312 1.00 89.38 430 VAL A CA 1
ATOM 3392 C C . VAL A 1 430 ? 2.739 8.786 21.257 1.00 89.38 430 VAL A C 1
ATOM 3394 O O . VAL A 1 430 ? 1.616 9.021 21.696 1.00 89.38 430 VAL A O 1
ATOM 3397 N N . GLU A 1 431 ? 3.780 9.588 21.488 1.00 89.62 431 GLU A N 1
ATOM 3398 C CA . GLU A 1 431 ? 3.751 10.750 22.390 1.00 89.62 431 GLU A CA 1
ATOM 3399 C C . GLU A 1 431 ? 2.713 11.807 21.959 1.00 89.62 431 GLU A C 1
ATOM 3401 O O . GLU A 1 431 ? 1.987 12.375 22.777 1.00 89.62 431 GLU A O 1
ATOM 3406 N N . ALA A 1 432 ? 2.570 12.038 20.650 1.00 89.06 432 ALA A N 1
ATOM 3407 C CA . ALA A 1 432 ? 1.575 12.961 20.109 1.00 89.06 432 ALA A CA 1
ATOM 3408 C C . ALA A 1 432 ? 0.155 12.373 19.969 1.00 89.06 432 ALA A C 1
ATOM 3410 O O . ALA A 1 432 ? -0.750 13.087 19.518 1.00 89.06 432 ALA A O 1
ATOM 3411 N N . SER A 1 433 ? -0.067 11.103 20.324 1.00 86.88 433 SER A N 1
ATOM 3412 C CA . SER A 1 433 ? -1.353 10.412 20.174 1.00 86.88 433 SER A CA 1
ATOM 3413 C C . SER A 1 433 ? -2.074 10.189 21.497 1.00 86.88 433 SER A C 1
ATOM 3415 O O . SER A 1 433 ? -1.489 9.826 22.508 1.00 86.88 433 SER A O 1
ATOM 3417 N N . LYS A 1 434 ? -3.400 10.354 21.473 1.00 79.31 434 LYS A N 1
ATOM 3418 C CA . LYS A 1 434 ? -4.289 10.016 22.594 1.00 79.31 434 LYS A CA 1
ATOM 3419 C C . LYS A 1 434 ? -5.360 9.023 22.128 1.00 79.31 434 LYS A C 1
ATOM 3421 O O . LYS A 1 434 ? -5.772 9.112 20.964 1.00 79.31 434 LYS A O 1
ATOM 3426 N N . PRO A 1 435 ? -5.830 8.090 22.978 1.00 66.62 435 PRO A N 1
ATOM 3427 C CA . PRO A 1 435 ? -6.942 7.211 22.628 1.00 66.62 435 PRO A CA 1
ATOM 3428 C C . PRO A 1 435 ? -8.192 8.042 22.316 1.00 66.62 435 PRO A C 1
ATOM 3430 O O . PRO A 1 435 ? -8.558 8.966 23.045 1.00 66.62 435 PRO A O 1
ATOM 3433 N N . LYS A 1 436 ? -8.834 7.745 21.187 1.00 58.53 436 LYS A N 1
ATOM 3434 C CA . LYS A 1 436 ? -10.048 8.417 20.727 1.00 58.53 436 LYS A CA 1
ATOM 3435 C C . LYS A 1 436 ? -11.258 7.638 21.225 1.00 58.53 436 LYS A C 1
ATOM 3437 O O . LYS A 1 436 ? -11.618 6.605 20.655 1.00 58.53 436 LYS A O 1
ATOM 3442 N N . PHE A 1 437 ? -11.925 8.187 22.235 1.00 51.94 437 PHE A N 1
ATOM 3443 C CA . PHE A 1 437 ? -13.212 7.689 22.716 1.00 51.94 437 PHE A CA 1
ATOM 3444 C C . PHE A 1 437 ? -14.180 7.441 21.546 1.00 51.94 437 PHE A C 1
ATOM 3446 O O . PHE A 1 437 ? -14.330 8.286 20.657 1.00 51.94 437 PHE A O 1
ATOM 3453 N N . LYS A 1 438 ? -14.830 6.266 21.536 1.00 51.31 438 LYS A N 1
ATOM 3454 C CA . LYS A 1 438 ? -15.706 5.810 20.434 1.00 51.31 438 LYS A CA 1
ATOM 3455 C C . LYS A 1 438 ? -16.797 6.831 20.091 1.00 51.31 438 LYS A C 1
ATOM 3457 O O . LYS A 1 438 ? -17.103 7.028 18.918 1.00 51.31 438 LYS A O 1
ATOM 3462 N N . ASN A 1 439 ? -17.318 7.501 21.116 1.00 49.72 439 ASN A N 1
ATOM 3463 C CA . ASN A 1 439 ? -18.267 8.596 21.002 1.00 49.72 439 ASN A CA 1
ATOM 3464 C C . ASN A 1 439 ? -17.550 9.913 21.316 1.00 49.72 439 ASN A C 1
ATOM 3466 O O . ASN A 1 439 ? -16.993 10.065 22.403 1.00 49.72 439 ASN A O 1
ATOM 3470 N N . ALA A 1 440 ? -17.622 10.886 20.406 1.00 49.50 440 ALA A N 1
ATOM 3471 C CA . ALA A 1 440 ? -17.416 12.278 20.795 1.00 49.50 440 ALA A CA 1
ATOM 3472 C C . ALA A 1 440 ? -18.516 12.678 21.803 1.00 49.50 440 ALA A C 1
ATOM 3474 O O . ALA A 1 440 ? -19.642 12.176 21.684 1.00 49.50 440 ALA A O 1
ATOM 3475 N N . PRO A 1 441 ? -18.239 13.555 22.786 1.00 56.06 441 PRO A N 1
ATOM 3476 C CA . PRO A 1 441 ? -19.274 14.029 23.699 1.00 56.06 441 PRO A CA 1
ATOM 3477 C C . PRO A 1 441 ? -20.400 14.684 22.890 1.00 56.06 441 PRO A C 1
ATOM 3479 O O . PRO A 1 441 ? -20.146 15.572 22.075 1.00 56.06 441 PRO A O 1
ATOM 3482 N N . LYS A 1 442 ? -21.645 14.227 23.087 1.00 64.25 442 LYS A N 1
ATOM 3483 C CA . LYS A 1 442 ? -22.803 14.808 22.395 1.00 64.25 442 LYS A CA 1
ATOM 3484 C C . LYS A 1 442 ? -22.881 16.298 22.723 1.00 64.25 442 LYS A C 1
ATOM 3486 O O . LYS A 1 442 ? -22.896 16.672 23.895 1.00 64.25 442 LYS A O 1
ATOM 3491 N N . ILE A 1 443 ? -22.982 17.139 21.696 1.00 71.88 443 ILE A N 1
ATOM 3492 C CA . ILE A 1 443 ? -23.237 18.571 21.868 1.00 71.88 443 ILE A CA 1
ATOM 3493 C C . ILE A 1 443 ? -24.721 18.723 22.217 1.00 71.88 443 ILE A C 1
ATOM 3495 O O . ILE A 1 443 ? -25.559 18.865 21.330 1.00 71.88 443 ILE A O 1
ATOM 3499 N N . LEU A 1 444 ? -25.039 18.598 23.507 1.00 81.81 444 LEU A N 1
ATOM 3500 C CA . LEU A 1 444 ? -26.374 18.791 24.080 1.00 81.81 444 LEU A CA 1
ATOM 3501 C C . LEU A 1 444 ? -26.708 20.289 24.174 1.00 81.81 444 LEU A C 1
ATOM 3503 O O . LEU A 1 444 ? -25.800 21.101 24.399 1.00 81.81 444 LEU A O 1
ATOM 3507 N N . SER A 1 445 ? -27.994 20.641 24.052 1.00 86.69 445 SER A N 1
ATOM 3508 C CA . SER A 1 445 ? -28.473 22.014 24.277 1.00 86.69 445 SER A CA 1
ATOM 3509 C C . SER A 1 445 ? -28.205 22.484 25.721 1.00 86.69 445 SER A C 1
ATOM 3511 O O . SER A 1 445 ? -28.014 21.650 26.619 1.00 86.69 445 SER A O 1
ATOM 3513 N N . PRO A 1 446 ? -28.182 23.808 25.978 1.00 87.62 446 PRO A N 1
ATOM 3514 C CA . PRO A 1 446 ? -28.110 24.348 27.335 1.00 87.62 446 PRO A CA 1
ATOM 3515 C C . PRO A 1 446 ? -29.242 23.842 28.244 1.00 87.62 446 PRO A C 1
ATOM 3517 O O . PRO A 1 446 ? -28.980 23.510 29.398 1.00 87.62 446 PRO A O 1
ATOM 3520 N N . GLU A 1 447 ? -30.464 23.687 27.722 1.00 89.25 447 GLU A N 1
ATOM 3521 C CA . GLU A 1 447 ? -31.623 23.213 28.497 1.00 89.25 447 GLU A CA 1
ATOM 3522 C C . GLU A 1 447 ? -31.409 21.784 29.009 1.00 89.25 447 GLU A C 1
ATOM 3524 O O . GLU A 1 447 ? -31.562 21.515 30.200 1.00 89.25 447 GLU A O 1
ATOM 3529 N N . ILE A 1 448 ? -30.971 20.867 28.135 1.00 88.94 448 ILE A N 1
ATOM 3530 C CA . ILE A 1 448 ? -30.688 19.475 28.511 1.00 88.94 448 ILE A CA 1
ATOM 3531 C C . ILE A 1 448 ? -29.562 19.419 29.557 1.00 88.94 448 ILE A C 1
ATOM 3533 O O . ILE A 1 448 ? -29.622 18.606 30.481 1.00 88.94 448 ILE A O 1
ATOM 3537 N N . LYS A 1 449 ? -28.551 20.297 29.467 1.00 87.75 449 LYS A N 1
ATOM 3538 C CA . LYS A 1 449 ? -27.500 20.412 30.497 1.00 87.75 449 LYS A CA 1
ATOM 3539 C C . LYS A 1 449 ? -28.070 20.902 31.835 1.00 87.75 449 LYS A C 1
ATOM 3541 O O . LYS A 1 449 ? -27.704 20.347 32.870 1.00 87.75 449 LYS A O 1
ATOM 3546 N N . SER A 1 450 ? -28.986 21.873 31.813 1.00 89.69 450 SER A N 1
ATOM 3547 C CA . SER A 1 450 ? -29.676 22.384 33.005 1.00 89.69 450 SER A CA 1
ATOM 3548 C C . SER A 1 450 ? -30.532 21.302 33.676 1.00 89.69 450 SER A C 1
ATOM 3550 O O . SER A 1 450 ? -30.323 21.002 34.853 1.00 89.69 450 SER A O 1
ATOM 3552 N N . LYS A 1 451 ? -31.380 20.591 32.914 1.00 90.00 451 LYS A N 1
ATOM 3553 C CA . LYS A 1 451 ? -32.137 19.432 33.424 1.00 90.00 451 LYS A CA 1
ATOM 3554 C C . LYS A 1 451 ? -31.209 18.355 34.002 1.00 90.00 451 LYS A C 1
ATOM 3556 O O . LYS A 1 451 ? -31.479 17.815 35.073 1.00 90.00 451 LYS A O 1
ATOM 3561 N N . ILE A 1 452 ? -30.078 18.057 33.350 1.00 87.81 452 ILE A N 1
ATOM 3562 C CA . ILE A 1 452 ? -29.068 17.112 33.869 1.00 87.81 452 ILE A CA 1
ATOM 3563 C C . ILE A 1 452 ? -28.489 17.577 35.213 1.00 87.81 452 ILE A C 1
ATOM 3565 O O . ILE A 1 452 ? -28.319 16.748 36.110 1.00 87.81 452 ILE A O 1
ATOM 3569 N N . TYR A 1 453 ? -28.212 18.873 35.378 1.00 88.00 453 TYR A N 1
ATOM 3570 C CA . TYR A 1 453 ? -27.748 19.441 36.645 1.00 88.00 453 TYR A CA 1
ATOM 3571 C C . TYR A 1 453 ? -28.820 19.335 37.741 1.00 88.00 453 TYR A C 1
ATOM 3573 O O . TYR A 1 453 ? -28.537 18.799 38.814 1.00 88.00 453 TYR A O 1
ATOM 3581 N N . GLN A 1 454 ? -30.063 19.730 37.451 1.00 88.69 454 GLN A N 1
ATOM 3582 C CA . GLN A 1 454 ? -31.209 19.598 38.361 1.00 88.69 454 GLN A CA 1
ATOM 3583 C C . GLN A 1 454 ? -31.444 18.136 38.783 1.00 88.69 454 GLN A C 1
ATOM 3585 O O . GLN A 1 454 ? -31.520 17.842 39.973 1.00 88.69 454 GLN A O 1
ATOM 3590 N N . ARG A 1 455 ? -31.432 17.183 37.841 1.00 92.06 455 ARG A N 1
ATOM 3591 C CA . ARG A 1 455 ? -31.523 15.739 38.132 1.00 92.06 455 ARG A CA 1
ATOM 3592 C C . ARG A 1 455 ? -30.372 15.262 39.020 1.00 92.06 455 ARG A C 1
ATOM 3594 O O . ARG A 1 455 ? -30.581 14.451 39.919 1.00 92.06 455 ARG A O 1
ATOM 3601 N N . ASN A 1 456 ? -29.151 15.743 38.785 1.00 81.94 456 ASN A N 1
ATOM 3602 C CA . ASN A 1 456 ? -28.000 15.403 39.621 1.00 81.94 456 ASN A CA 1
ATOM 3603 C C . ASN A 1 456 ? -28.117 16.008 41.035 1.00 81.94 456 ASN A C 1
ATOM 3605 O O . ASN A 1 456 ? -27.694 15.359 41.992 1.00 81.94 456 ASN A O 1
ATOM 3609 N N . ARG A 1 457 ? -28.722 17.197 41.182 1.00 86.44 457 ARG A N 1
ATOM 3610 C CA . ARG A 1 457 ? -29.091 17.793 42.478 1.00 86.44 457 ARG A CA 1
ATOM 3611 C C . ARG A 1 457 ? -30.133 16.920 43.184 1.00 86.44 457 ARG A C 1
ATOM 3613 O O . ARG A 1 457 ? -29.834 16.421 44.264 1.00 86.44 457 ARG A O 1
ATOM 3620 N N . LEU A 1 458 ? -31.279 16.641 42.558 1.00 84.06 458 LEU A N 1
ATOM 3621 C CA . LEU A 1 458 ? -32.339 15.785 43.119 1.00 84.06 458 LEU A CA 1
ATOM 3622 C C . LEU A 1 458 ? -31.817 14.401 43.533 1.00 84.06 458 LEU A C 1
ATOM 3624 O O . LEU A 1 458 ? -32.102 13.949 44.638 1.00 84.06 458 LEU A O 1
ATOM 3628 N N . ARG A 1 459 ? -30.960 13.765 42.717 1.00 83.56 459 ARG A N 1
ATOM 3629 C CA . ARG A 1 459 ? -30.303 12.495 43.078 1.00 83.56 459 ARG A CA 1
ATOM 3630 C C . ARG A 1 459 ? -29.492 12.613 44.374 1.00 83.56 459 ARG A C 1
ATOM 3632 O O . ARG A 1 459 ? -29.622 11.743 45.228 1.00 83.56 459 ARG A O 1
ATOM 3639 N N . LYS A 1 460 ? -28.685 13.671 44.538 1.00 80.81 460 LYS A N 1
ATOM 3640 C CA . LYS A 1 460 ? -27.902 13.911 45.766 1.00 80.81 460 LYS A CA 1
ATOM 3641 C C . LYS A 1 460 ? -28.792 14.173 46.986 1.00 80.81 460 LYS A C 1
ATOM 3643 O O . LYS A 1 460 ? -28.459 13.706 48.071 1.00 80.81 460 LYS A O 1
ATOM 3648 N N . PHE A 1 461 ? -29.902 14.896 46.819 1.00 76.12 461 PHE A N 1
ATOM 3649 C CA . PHE A 1 461 ? -30.867 15.130 47.898 1.00 76.12 461 PHE A CA 1
ATOM 3650 C C . PHE A 1 461 ? -31.567 13.827 48.307 1.00 76.12 461 PHE A C 1
ATOM 3652 O O . PHE A 1 461 ? -31.482 13.450 49.472 1.00 76.12 461 PHE A O 1
ATOM 3659 N N . TRP A 1 462 ? -32.129 13.072 47.356 1.00 79.81 462 TRP A N 1
ATOM 3660 C CA . TRP A 1 462 ? -32.735 11.763 47.625 1.00 79.81 462 TRP A CA 1
ATOM 3661 C C . TRP A 1 462 ? -31.753 10.768 48.263 1.00 79.81 462 TRP A C 1
ATOM 3663 O O . TRP A 1 462 ? -32.128 10.049 49.182 1.00 79.81 462 TRP A O 1
ATOM 3673 N N . GLN A 1 463 ? -30.481 10.740 47.846 1.00 76.88 463 GLN A N 1
ATOM 3674 C CA . GLN A 1 463 ? -29.478 9.864 48.469 1.00 76.88 463 GLN A CA 1
ATOM 3675 C C . GLN A 1 463 ? -29.282 10.137 49.972 1.00 76.88 463 GLN A C 1
ATOM 3677 O O . GLN A 1 463 ? -28.937 9.202 50.695 1.00 76.88 463 GLN A O 1
ATOM 3682 N N . ARG A 1 464 ? -29.525 11.377 50.426 1.00 79.06 464 ARG A N 1
ATOM 3683 C CA . ARG A 1 464 ? -29.447 11.804 51.833 1.00 79.06 464 ARG A CA 1
ATOM 3684 C C . ARG A 1 464 ? -30.771 11.621 52.581 1.00 79.06 464 ARG A C 1
ATOM 3686 O O . ARG A 1 464 ? -30.771 11.001 53.633 1.00 79.06 464 ARG A O 1
ATOM 3693 N N . SER A 1 465 ? -31.882 12.136 52.049 1.00 81.06 465 SER A N 1
ATOM 3694 C CA . SER A 1 465 ? -33.181 12.156 52.748 1.00 81.06 465 SER A CA 1
ATOM 3695 C C . SER A 1 465 ? -34.057 10.924 52.515 1.00 81.06 465 SER A C 1
ATOM 3697 O O . SER A 1 465 ? -35.041 10.739 53.218 1.00 81.06 465 SER A O 1
ATOM 3699 N N . ARG A 1 466 ? -33.757 10.115 51.487 1.00 82.38 466 ARG A N 1
ATOM 3700 C CA . ARG A 1 466 ? -34.528 8.942 51.020 1.00 82.38 466 ARG A CA 1
ATOM 3701 C C . ARG A 1 466 ? -36.012 9.179 50.690 1.00 82.38 466 ARG A C 1
ATOM 3703 O O . ARG A 1 466 ? -36.688 8.231 50.301 1.00 82.38 466 ARG A O 1
ATOM 3710 N N . CYS A 1 467 ? -36.488 10.424 50.736 1.00 83.38 467 CYS A N 1
ATOM 3711 C CA . CYS A 1 467 ? -37.896 10.781 50.569 1.00 83.38 467 CYS A CA 1
ATOM 3712 C C . CYS A 1 467 ? -38.491 10.321 49.210 1.00 83.38 467 CYS A C 1
ATOM 3714 O O . CYS A 1 467 ? -37.891 10.603 48.162 1.00 83.38 467 CYS A O 1
ATOM 3716 N N . PRO A 1 468 ? -39.668 9.655 49.189 1.00 84.81 468 PRO A N 1
ATOM 3717 C CA . PRO A 1 468 ? -40.295 9.158 47.960 1.00 84.81 468 PRO A CA 1
ATOM 3718 C C . PRO A 1 468 ? -40.662 10.228 46.918 1.00 84.81 468 PRO A C 1
ATOM 3720 O O . PRO A 1 468 ? -40.550 9.957 45.721 1.00 84.81 468 PRO A O 1
ATOM 3723 N N . SER A 1 469 ? -41.050 11.444 47.327 1.00 86.38 469 SER A N 1
ATOM 3724 C CA . SER A 1 469 ? -41.394 12.533 46.391 1.00 86.38 469 SER A CA 1
ATOM 3725 C C . SER A 1 469 ? -40.196 12.921 45.519 1.00 86.38 469 SER A C 1
ATOM 3727 O O . SER A 1 469 ? -40.265 12.849 44.291 1.00 86.38 469 SER A O 1
ATOM 3729 N N . ILE A 1 470 ? -39.046 13.170 46.152 1.00 83.44 470 ILE A N 1
ATOM 3730 C CA . ILE A 1 470 ? -37.778 13.505 45.487 1.00 83.44 470 ILE A CA 1
ATOM 3731 C C . ILE A 1 470 ? -37.321 12.360 44.560 1.00 83.44 470 ILE A C 1
ATOM 3733 O O . ILE A 1 470 ? -36.731 12.608 43.506 1.00 83.44 470 ILE A O 1
ATOM 3737 N N . TYR A 1 471 ? -37.625 11.096 44.893 1.00 84.06 471 TYR A N 1
ATOM 3738 C CA . TYR A 1 471 ? -37.389 9.962 43.988 1.00 84.06 471 TYR A CA 1
ATOM 3739 C C . TYR A 1 471 ? -38.305 9.985 42.753 1.00 84.06 471 TYR A C 1
ATOM 3741 O O . TYR A 1 471 ? -37.847 9.697 41.642 1.00 84.06 471 TYR A O 1
ATOM 3749 N N . SER A 1 472 ? -39.581 10.342 42.925 1.00 88.62 472 SER A N 1
ATOM 3750 C CA . SER A 1 472 ? -40.556 10.481 41.836 1.00 88.62 472 SER A CA 1
ATOM 3751 C C . SER A 1 472 ? -40.178 11.616 40.876 1.00 88.62 472 SER A C 1
ATOM 3753 O O . SER A 1 472 ? -40.122 11.408 39.659 1.00 88.62 472 SER A O 1
ATOM 3755 N N . GLU A 1 473 ? -39.804 12.781 41.410 1.00 89.31 473 GLU A N 1
ATOM 3756 C CA . GLU A 1 473 ? -39.251 13.907 40.645 1.00 89.31 473 GLU A CA 1
ATOM 3757 C C . GLU A 1 473 ? -37.979 13.496 39.894 1.00 89.31 473 GLU A C 1
ATOM 3759 O O . GLU A 1 473 ? -37.885 13.662 38.676 1.00 89.31 473 GLU A O 1
ATOM 3764 N N . PHE A 1 474 ? -37.021 12.867 40.588 1.00 87.88 474 PHE A N 1
ATOM 3765 C CA . PHE A 1 474 ? -35.794 12.348 39.985 1.00 87.88 474 PHE A CA 1
ATOM 3766 C C . PHE A 1 474 ? -36.081 11.361 38.840 1.00 87.88 474 PHE A C 1
ATOM 3768 O O . PHE A 1 474 ? -35.449 11.462 37.782 1.00 87.88 474 PHE A O 1
ATOM 3775 N N . ARG A 1 475 ? -37.036 10.430 38.997 1.00 89.19 475 ARG A N 1
ATOM 3776 C CA . ARG A 1 475 ? -37.457 9.515 37.919 1.00 89.19 475 ARG A CA 1
ATOM 3777 C C . ARG A 1 475 ? -38.132 10.256 36.767 1.00 89.19 475 ARG A C 1
ATOM 3779 O O . ARG A 1 475 ? -37.902 9.901 35.613 1.00 89.19 475 ARG A O 1
ATOM 3786 N N . THR A 1 476 ? -38.957 11.258 37.041 1.00 92.69 476 THR A N 1
ATOM 3787 C CA . THR A 1 476 ? -39.683 12.027 36.017 1.00 92.69 476 THR A CA 1
ATOM 3788 C C . THR A 1 476 ? -38.726 12.865 35.182 1.00 92.69 476 THR A C 1
ATOM 3790 O O . THR A 1 476 ? -38.635 12.649 33.972 1.00 92.69 476 THR A O 1
ATOM 3793 N N . LEU A 1 477 ? -37.876 13.660 35.828 1.00 91.62 477 LEU A N 1
ATOM 3794 C CA . LEU A 1 477 ? -36.842 14.441 35.158 1.00 91.62 477 LEU A CA 1
ATOM 3795 C C . LEU A 1 477 ? -35.825 13.543 34.421 1.00 91.62 477 LEU A C 1
ATOM 3797 O O . LEU A 1 477 ? -35.342 13.893 33.346 1.00 91.62 477 LEU A O 1
ATOM 3801 N N . SER A 1 478 ? -35.542 12.334 34.928 1.00 88.00 478 SER A N 1
ATOM 3802 C CA . SER A 1 478 ? -34.721 11.342 34.209 1.00 88.00 478 SER A CA 1
ATOM 3803 C C . SER A 1 478 ? -35.389 10.802 32.937 1.00 88.00 478 SER A C 1
ATOM 3805 O O . SER A 1 478 ? -34.700 10.612 31.933 1.00 88.00 478 SER A O 1
ATOM 3807 N N . ARG A 1 479 ? -36.713 10.572 32.952 1.00 91.06 479 ARG A N 1
ATOM 3808 C CA . ARG A 1 479 ? -37.491 10.174 31.762 1.00 91.06 479 ARG A CA 1
ATOM 3809 C C . ARG A 1 479 ? -37.529 11.294 30.724 1.00 91.06 479 ARG A C 1
ATOM 3811 O O . ARG A 1 479 ? -37.335 11.020 29.541 1.00 91.06 479 ARG A O 1
ATOM 3818 N N . GLU A 1 480 ? -37.711 12.539 31.159 1.00 93.25 480 GLU A N 1
ATOM 3819 C CA . GLU A 1 480 ? -37.637 13.714 30.285 1.00 93.25 480 GLU A CA 1
ATOM 3820 C C . GLU A 1 480 ? -36.269 13.851 29.628 1.00 93.25 480 GLU A C 1
ATOM 3822 O O . GLU A 1 480 ? -36.188 13.871 28.410 1.00 93.25 480 GLU A O 1
ATOM 3827 N N . ILE A 1 481 ? -35.176 13.831 30.396 1.00 90.88 481 ILE A N 1
ATOM 3828 C CA . ILE A 1 481 ? -33.815 13.924 29.843 1.00 90.88 481 ILE A CA 1
ATOM 3829 C C . ILE A 1 481 ? -33.555 12.818 28.807 1.00 90.88 481 ILE A C 1
ATOM 3831 O O . ILE A 1 481 ? -32.898 13.066 27.798 1.00 90.88 481 ILE A O 1
ATOM 3835 N N . ALA A 1 482 ? -34.086 11.607 29.005 1.00 88.00 482 ALA A N 1
ATOM 3836 C CA . ALA A 1 482 ? -33.991 10.534 28.015 1.00 88.00 482 ALA A CA 1
ATOM 3837 C C . ALA A 1 482 ? -34.802 10.823 26.732 1.00 88.00 482 ALA A C 1
ATOM 3839 O O . ALA A 1 482 ? -34.311 10.556 25.631 1.00 88.00 482 ALA A O 1
ATOM 3840 N N . LYS A 1 483 ? -36.007 11.400 26.857 1.00 93.31 483 LYS A N 1
ATOM 3841 C CA . LYS A 1 483 ? -36.836 11.874 25.733 1.00 93.31 483 LYS A CA 1
ATOM 3842 C C . LYS A 1 483 ? -36.141 13.016 24.985 1.00 93.31 483 LYS A C 1
ATOM 3844 O O . LYS A 1 483 ? -35.947 12.915 23.777 1.00 93.31 483 LYS A O 1
ATOM 3849 N N . ASP A 1 484 ? -35.691 14.039 25.699 1.00 92.00 484 ASP A N 1
ATOM 3850 C CA . ASP A 1 484 ? -35.093 15.258 25.154 1.00 92.00 484 ASP A CA 1
ATOM 3851 C C . ASP A 1 484 ? -33.758 14.950 24.453 1.00 92.00 484 ASP A C 1
ATOM 3853 O O . ASP A 1 484 ? -33.533 15.385 23.325 1.00 92.00 484 ASP A O 1
ATOM 3857 N N . ILE A 1 485 ? -32.906 14.093 25.039 1.00 89.88 485 ILE A N 1
ATOM 3858 C CA . ILE A 1 485 ? -31.684 13.598 24.376 1.00 89.88 485 ILE A CA 1
ATOM 3859 C C . ILE A 1 485 ? -32.018 12.810 23.103 1.00 89.88 485 ILE A C 1
ATOM 3861 O O . ILE A 1 485 ? -31.260 12.901 22.132 1.00 89.88 485 ILE A O 1
ATOM 3865 N N . LYS A 1 486 ? -33.111 12.033 23.075 1.00 88.44 486 LYS A N 1
ATOM 3866 C CA . LYS A 1 486 ? -33.538 11.301 21.873 1.00 88.44 486 LYS A CA 1
ATOM 3867 C C . LYS A 1 486 ? -33.988 12.273 20.781 1.00 88.44 486 LYS A C 1
ATOM 3869 O O . LYS A 1 486 ? -33.433 12.207 19.687 1.00 88.44 486 LYS A O 1
ATOM 3874 N N . SER A 1 487 ? -34.904 13.192 21.090 1.00 90.75 487 SER A N 1
ATOM 3875 C CA . SER A 1 487 ? -35.399 14.217 20.160 1.00 90.75 487 SER A CA 1
ATOM 3876 C C . SER A 1 487 ? -34.263 15.078 19.606 1.00 90.75 487 SER A C 1
ATOM 3878 O O . SER A 1 487 ? -34.133 15.223 18.396 1.00 90.75 487 SER A O 1
ATOM 3880 N N . HIS A 1 488 ? -33.363 15.559 20.469 1.00 89.44 488 HIS A N 1
ATOM 3881 C CA . HIS A 1 488 ? -32.188 16.342 20.073 1.00 89.44 488 HIS A CA 1
ATOM 3882 C C . HIS A 1 488 ? -31.226 15.551 19.175 1.00 89.44 488 HIS A C 1
ATOM 3884 O O . HIS A 1 488 ? -30.713 16.078 18.192 1.00 89.44 488 HIS A O 1
ATOM 3890 N N . SER A 1 489 ? -31.010 14.261 19.467 1.00 83.81 489 SER A N 1
ATOM 3891 C CA . SER A 1 489 ? -30.188 13.389 18.609 1.00 83.81 489 SER A CA 1
ATOM 3892 C C . SER A 1 489 ? -30.833 13.138 17.242 1.00 83.81 489 SER A C 1
ATOM 3894 O O . SER A 1 489 ? -30.114 12.971 16.261 1.00 83.81 489 SER A O 1
ATOM 3896 N N . GLN A 1 490 ? -32.167 13.095 17.181 1.00 87.62 490 GLN A N 1
ATOM 3897 C CA . GLN A 1 490 ? -32.925 12.923 15.945 1.00 87.62 490 GLN A CA 1
ATOM 3898 C C . GLN A 1 490 ? -32.911 14.208 15.101 1.00 87.62 490 GLN A C 1
ATOM 3900 O O . GLN A 1 490 ? -32.490 14.144 13.952 1.00 87.62 490 GLN A O 1
ATOM 3905 N N . ALA A 1 491 ? -33.202 15.372 15.687 1.00 89.12 491 ALA A N 1
ATOM 3906 C CA . ALA A 1 491 ? -33.139 16.662 14.993 1.00 89.12 491 ALA A CA 1
ATOM 3907 C C . ALA A 1 491 ? -31.723 16.986 14.468 1.00 89.12 491 ALA A C 1
ATOM 3909 O O . ALA A 1 491 ? -31.560 17.504 13.364 1.00 89.12 491 ALA A O 1
ATOM 3910 N N . GLN A 1 492 ? -30.668 16.623 15.216 1.00 86.00 492 GLN A N 1
ATOM 3911 C CA . GLN A 1 492 ? -29.283 16.712 14.728 1.00 86.00 492 GLN A CA 1
ATOM 3912 C C . GLN A 1 492 ? -29.002 15.783 13.533 1.00 86.00 492 GLN A C 1
ATOM 3914 O O . GLN A 1 492 ? -28.150 16.102 12.704 1.00 86.00 492 GLN A O 1
ATOM 3919 N N . TRP A 1 493 ? -29.691 14.644 13.435 1.00 82.81 493 TRP A N 1
ATOM 3920 C CA . TRP A 1 493 ? -29.540 13.689 12.336 1.00 82.81 493 TRP A CA 1
ATOM 3921 C C . TRP A 1 493 ? -30.364 14.078 11.102 1.00 82.81 493 TRP A C 1
ATOM 3923 O O . TRP A 1 493 ? -29.860 13.983 9.986 1.00 82.81 493 TRP A O 1
ATOM 3933 N N . GLU A 1 494 ? -31.579 14.589 11.295 1.00 89.12 494 GLU A N 1
ATOM 3934 C CA . GLU A 1 494 ? -32.436 15.147 10.241 1.00 89.12 494 GLU A CA 1
ATOM 3935 C C . GLU A 1 494 ? -31.738 16.335 9.566 1.00 89.12 494 GLU A C 1
ATOM 3937 O O . GLU A 1 494 ? -31.456 16.275 8.369 1.00 89.12 494 GLU A O 1
ATOM 3942 N N . LYS A 1 495 ? -31.266 17.314 10.351 1.00 89.38 495 LYS A N 1
ATOM 3943 C CA . LYS A 1 495 ? -30.459 18.442 9.855 1.00 89.38 495 LYS A CA 1
ATOM 3944 C C . LYS A 1 495 ? -29.148 18.013 9.177 1.00 89.38 495 LYS A C 1
ATOM 3946 O O . LYS A 1 495 ? -28.649 18.702 8.288 1.00 89.38 495 LYS A O 1
ATOM 3951 N N . HIS A 1 496 ? -28.568 16.874 9.572 1.00 84.81 496 HIS A N 1
ATOM 3952 C CA . HIS A 1 496 ? -27.394 16.306 8.893 1.00 84.81 496 HIS A CA 1
ATOM 3953 C C . HIS A 1 496 ? -27.748 15.651 7.552 1.00 84.81 496 HIS A C 1
ATOM 3955 O O . HIS A 1 496 ? -26.940 15.720 6.630 1.00 84.81 496 HIS A O 1
ATOM 3961 N N . ILE A 1 497 ? -28.933 15.042 7.423 1.00 85.25 497 ILE A N 1
ATOM 3962 C CA . ILE A 1 497 ? -29.451 14.482 6.163 1.00 85.25 497 ILE A CA 1
ATOM 3963 C C . ILE A 1 497 ? -29.827 15.596 5.178 1.00 85.25 497 ILE A C 1
ATOM 3965 O O . ILE A 1 497 ? -29.462 15.513 4.006 1.00 85.25 497 ILE A O 1
ATOM 3969 N N . GLU A 1 498 ? -30.494 16.651 5.644 1.00 88.12 498 GLU A N 1
ATOM 3970 C CA . GLU A 1 498 ? -30.858 17.825 4.835 1.00 88.12 498 GLU A CA 1
ATOM 3971 C C . GLU A 1 498 ? -29.624 18.523 4.238 1.00 88.12 498 GLU A C 1
ATOM 3973 O O . GLU A 1 498 ? -29.652 18.989 3.101 1.00 88.12 498 GLU A O 1
ATOM 3978 N N . ALA A 1 499 ? -28.498 18.517 4.958 1.00 87.69 499 ALA A N 1
ATOM 3979 C CA . ALA A 1 499 ? -27.221 19.064 4.499 1.00 87.69 499 ALA A CA 1
ATOM 3980 C C . ALA A 1 499 ? -26.455 18.177 3.477 1.00 87.69 499 ALA A C 1
ATOM 3982 O O . ALA A 1 499 ? -25.304 18.477 3.135 1.00 87.69 499 ALA A O 1
ATOM 3983 N N . LEU A 1 500 ? -27.029 17.070 2.980 1.00 87.38 500 LEU A N 1
ATOM 3984 C CA . LEU A 1 500 ? -26.346 16.151 2.052 1.00 87.38 500 LEU A CA 1
ATOM 3985 C C . LEU A 1 500 ? -26.535 16.515 0.571 1.00 87.38 500 LEU A C 1
ATOM 3987 O O . LEU A 1 500 ? -27.361 15.942 -0.138 1.00 87.38 500 LEU A O 1
ATOM 3991 N N . SER A 1 501 ? -25.665 17.391 0.070 1.00 83.75 501 SER A N 1
ATOM 3992 C CA . SER A 1 501 ? -25.548 17.709 -1.360 1.00 83.75 501 SER A CA 1
ATOM 3993 C C . SER A 1 501 ? -24.985 16.542 -2.217 1.00 83.75 501 SER A C 1
ATOM 3995 O O . SER A 1 501 ? -24.026 15.856 -1.819 1.00 83.75 501 SER A O 1
ATOM 3997 N N . PRO A 1 502 ? -25.518 16.332 -3.442 1.00 78.44 502 PRO A N 1
ATOM 3998 C CA . PRO A 1 502 ? -24.878 15.529 -4.487 1.00 78.44 502 PRO A CA 1
ATOM 3999 C C . PRO A 1 502 ? -23.574 16.141 -5.034 1.00 78.44 502 PRO A C 1
ATOM 4001 O O . PRO A 1 502 ? -22.639 15.398 -5.338 1.00 78.44 502 PRO A O 1
ATOM 4004 N N . GLU A 1 503 ? -23.491 17.471 -5.160 1.00 79.38 503 GLU A N 1
ATOM 4005 C CA . GLU A 1 503 ? -22.323 18.203 -5.677 1.00 79.38 503 GLU A CA 1
ATOM 4006 C C . GLU A 1 503 ? -21.071 17.977 -4.814 1.00 79.38 503 GLU A C 1
ATOM 4008 O O . GLU A 1 503 ? -19.994 17.678 -5.342 1.00 79.38 503 GLU A O 1
ATOM 4013 N N . ASP A 1 504 ? -21.219 18.046 -3.488 1.00 78.62 504 ASP A N 1
ATOM 4014 C CA . ASP A 1 504 ? -20.108 17.971 -2.526 1.00 78.62 504 ASP A CA 1
ATOM 4015 C C . ASP A 1 504 ? -19.673 16.537 -2.180 1.00 78.62 504 ASP A C 1
ATOM 4017 O O . ASP A 1 504 ? -18.757 16.311 -1.381 1.00 78.62 504 ASP A O 1
ATOM 4021 N N . ASN A 1 505 ? -20.287 15.532 -2.815 1.00 75.00 505 ASN A N 1
ATOM 4022 C CA . ASN A 1 505 ? -20.075 14.101 -2.561 1.00 75.00 505 ASN A CA 1
ATOM 4023 C C . ASN A 1 505 ? -20.403 13.661 -1.113 1.00 75.00 505 ASN A C 1
ATOM 4025 O O . ASN A 1 505 ? -20.086 12.528 -0.734 1.00 75.00 505 ASN A O 1
ATOM 4029 N N . THR A 1 506 ? -21.032 14.506 -0.288 1.00 81.25 506 THR A N 1
ATOM 4030 C CA . THR A 1 506 ? -21.422 14.169 1.094 1.00 81.25 506 THR A CA 1
ATOM 4031 C C . THR A 1 506 ? -22.509 13.096 1.099 1.00 81.25 506 THR A C 1
ATOM 4033 O O . THR A 1 506 ? -22.367 12.087 1.796 1.00 81.25 506 THR A O 1
ATOM 4036 N N . LEU A 1 507 ? -23.505 13.230 0.216 1.00 83.06 507 LEU A N 1
ATOM 4037 C CA . LEU A 1 507 ? -24.529 12.214 -0.043 1.00 83.06 507 LEU A CA 1
ATOM 4038 C C . LEU A 1 507 ? -23.922 10.869 -0.482 1.00 83.06 507 LEU A C 1
ATOM 4040 O O . LEU A 1 507 ? -24.313 9.812 0.017 1.00 83.06 507 LEU A O 1
ATOM 4044 N N . TRP A 1 508 ? -22.920 10.884 -1.371 1.00 75.69 508 TRP A N 1
ATOM 4045 C CA . TRP A 1 508 ? -22.242 9.661 -1.828 1.00 75.69 508 TRP A CA 1
ATOM 4046 C C . TRP A 1 508 ? -21.459 8.979 -0.699 1.00 75.69 508 TRP A C 1
ATOM 4048 O O . TRP A 1 508 ? -21.523 7.761 -0.552 1.00 75.69 508 TRP A O 1
ATOM 4058 N N . ARG A 1 509 ? -20.762 9.751 0.148 1.00 73.62 509 ARG A N 1
ATOM 4059 C CA . ARG A 1 509 ? -20.036 9.207 1.307 1.00 73.62 509 ARG A CA 1
ATOM 4060 C C . ARG A 1 509 ? -20.987 8.544 2.300 1.00 73.62 509 ARG A C 1
ATOM 4062 O O . ARG A 1 509 ? -20.765 7.386 2.639 1.00 73.62 509 ARG A O 1
ATOM 4069 N N . ASN A 1 510 ? -22.057 9.217 2.717 1.00 75.69 510 ASN A N 1
ATOM 4070 C CA . ASN A 1 510 ? -22.982 8.645 3.700 1.00 75.69 510 ASN A CA 1
ATOM 4071 C C . ASN A 1 510 ? -23.782 7.465 3.127 1.00 75.69 510 ASN A C 1
ATOM 4073 O O . ASN A 1 510 ? -23.863 6.423 3.770 1.00 75.69 510 ASN A O 1
ATOM 4077 N N . SER A 1 511 ? -24.255 7.542 1.878 1.00 77.06 511 SER A N 1
ATOM 4078 C CA . SER A 1 511 ? -24.893 6.388 1.221 1.00 77.06 511 SER A CA 1
ATOM 4079 C C . SER A 1 511 ? -23.928 5.227 0.935 1.00 77.06 511 SER A C 1
ATOM 4081 O O . SER A 1 511 ? -24.379 4.093 0.783 1.00 77.06 511 SER A O 1
ATOM 4083 N N . SER A 1 512 ? -22.606 5.450 0.908 1.00 66.94 512 SER A N 1
ATOM 4084 C CA . SER A 1 512 ? -21.627 4.354 0.843 1.00 66.94 512 SER A CA 1
ATOM 4085 C C . SER A 1 512 ? -21.507 3.568 2.157 1.00 66.94 512 SER A C 1
ATOM 4087 O O . SER A 1 512 ? -21.226 2.374 2.104 1.00 66.94 512 SER A O 1
ATOM 4089 N N . LEU A 1 513 ? -21.799 4.187 3.311 1.00 65.44 513 LEU A N 1
ATOM 4090 C CA . LEU A 1 513 ? -21.846 3.515 4.622 1.00 65.44 513 LEU A CA 1
ATOM 4091 C C . LEU A 1 513 ? -23.086 2.619 4.792 1.00 65.44 513 LEU A C 1
ATOM 4093 O O . LEU A 1 513 ? -23.079 1.725 5.630 1.00 65.44 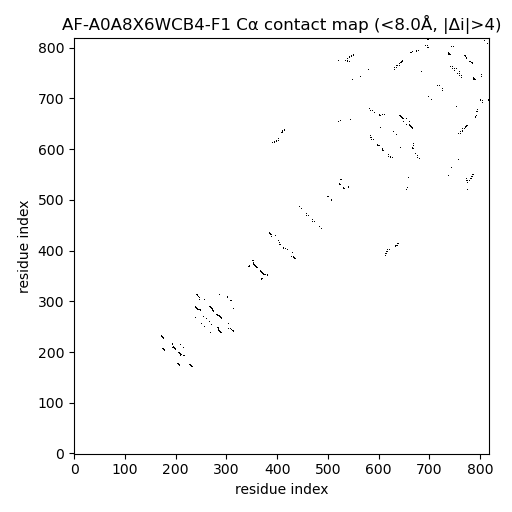513 LEU A O 1
ATOM 4097 N N . LEU A 1 514 ? -24.125 2.830 3.977 1.00 67.56 514 LEU A N 1
ATOM 4098 C CA . LEU A 1 514 ? -25.324 1.983 3.902 1.00 67.56 514 LEU A CA 1
ATOM 4099 C C . LEU A 1 514 ? -25.149 0.771 2.963 1.00 67.56 514 LEU A C 1
ATOM 4101 O O . LEU A 1 514 ? -26.083 -0.005 2.765 1.00 67.56 514 LEU A O 1
ATOM 4105 N N . ARG A 1 515 ? -23.973 0.605 2.342 1.00 61.44 515 ARG A N 1
ATOM 4106 C CA . ARG A 1 515 ? -23.655 -0.555 1.491 1.00 61.44 515 ARG A CA 1
ATOM 4107 C C . ARG A 1 515 ? -23.128 -1.711 2.348 1.00 61.44 515 ARG A C 1
ATOM 4109 O O . ARG A 1 515 ? -22.796 -1.523 3.513 1.00 61.44 515 ARG A O 1
ATOM 4116 N N . LYS A 1 516 ? -23.095 -2.919 1.763 1.00 55.47 516 LYS A N 1
ATOM 4117 C CA . LYS A 1 516 ? -22.786 -4.191 2.451 1.0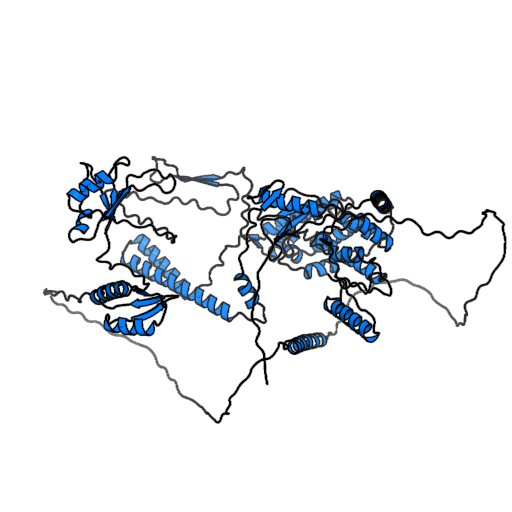0 55.47 516 LYS A CA 1
ATOM 4118 C C . LYS A 1 516 ? -21.611 -4.038 3.443 1.00 55.47 516 LYS A C 1
ATOM 4120 O O . LYS A 1 516 ? -20.565 -3.535 3.027 1.00 55.47 516 LYS A O 1
ATOM 4125 N N . PRO A 1 517 ? -21.748 -4.494 4.706 1.00 57.91 517 PRO A N 1
ATOM 4126 C CA . PRO A 1 517 ? -20.674 -4.410 5.692 1.00 57.91 517 PRO A CA 1
ATOM 4127 C C . PRO A 1 517 ? -19.446 -5.211 5.248 1.00 57.91 517 PRO A C 1
ATOM 4129 O O . PRO A 1 517 ? -19.547 -6.116 4.413 1.00 57.91 517 PRO A O 1
ATOM 4132 N N . PHE A 1 518 ? -18.290 -4.897 5.841 1.00 59.03 518 PHE A N 1
ATOM 4133 C CA . PHE A 1 518 ? -17.069 -5.681 5.663 1.00 59.03 518 PHE A CA 1
ATOM 4134 C C . PHE A 1 518 ? -17.345 -7.151 6.003 1.00 59.03 518 PHE A C 1
ATOM 4136 O O . PHE A 1 518 ? -17.740 -7.477 7.122 1.00 59.03 518 PHE A O 1
ATOM 4143 N N . ARG A 1 519 ? -17.158 -8.031 5.018 1.00 65.88 519 ARG A N 1
ATOM 4144 C CA . ARG A 1 519 ? -17.235 -9.479 5.204 1.00 65.88 519 ARG A CA 1
ATOM 4145 C C . ARG A 1 519 ? -15.844 -9.968 5.584 1.00 65.88 519 ARG A C 1
ATOM 4147 O O . ARG A 1 519 ? -14.916 -9.774 4.803 1.00 65.88 519 ARG A O 1
ATOM 4154 N N . SER A 1 520 ? -15.716 -10.592 6.756 1.00 79.25 520 SER A N 1
ATOM 4155 C CA . SER A 1 520 ? -14.514 -11.369 7.077 1.00 79.25 520 SER A CA 1
ATOM 4156 C C . SER A 1 520 ? -14.356 -12.511 6.064 1.00 79.25 520 SER A C 1
ATOM 4158 O O . SER A 1 520 ? -15.324 -12.927 5.417 1.00 79.25 520 SER A O 1
ATOM 4160 N N . ILE A 1 521 ? -13.125 -12.984 5.901 1.00 85.94 521 ILE A N 1
ATOM 4161 C CA . ILE A 1 521 ? -12.785 -14.067 4.981 1.00 85.94 521 ILE A CA 1
ATOM 4162 C C . ILE A 1 521 ? -13.408 -15.364 5.539 1.00 85.94 521 ILE A C 1
ATOM 4164 O O . ILE A 1 521 ? -13.121 -15.721 6.691 1.00 85.94 521 ILE A O 1
ATOM 4168 N N . PRO A 1 522 ? -14.285 -16.057 4.781 1.00 88.81 522 PRO A N 1
ATOM 4169 C CA . PRO A 1 522 ? -14.871 -17.325 5.219 1.00 88.81 522 PRO A CA 1
ATOM 4170 C C . PRO A 1 522 ? -13.781 -18.404 5.325 1.00 88.81 522 PRO A C 1
ATOM 4172 O O . PRO A 1 522 ? -12.628 -18.134 4.985 1.00 88.81 522 PRO A O 1
ATOM 4175 N N . PRO A 1 523 ? -14.090 -19.612 5.823 1.00 91.50 523 PRO A N 1
ATOM 4176 C CA . PRO A 1 523 ? -13.150 -20.723 5.745 1.00 91.50 523 PRO A CA 1
ATOM 4177 C C . PRO A 1 523 ? -12.630 -20.910 4.313 1.00 91.50 523 PRO A C 1
ATOM 4179 O O . PRO A 1 523 ? -13.411 -20.852 3.361 1.00 91.50 523 PRO A O 1
ATOM 4182 N N . LEU A 1 524 ? -11.316 -21.079 4.166 1.00 91.62 524 LEU A N 1
ATOM 4183 C CA . LEU A 1 524 ? -10.669 -21.268 2.867 1.00 91.62 524 LEU A CA 1
ATOM 4184 C C . LEU A 1 524 ? -10.310 -22.734 2.665 1.00 91.62 524 LEU A C 1
ATOM 4186 O O . LEU A 1 524 ? -9.926 -23.415 3.613 1.00 91.62 524 LEU A O 1
ATOM 4190 N N . LYS A 1 525 ? -10.381 -23.198 1.421 1.00 87.50 525 LYS A N 1
ATOM 4191 C CA . LYS A 1 525 ? -9.877 -24.514 1.021 1.00 87.50 525 LYS A CA 1
ATOM 4192 C C . LYS A 1 525 ? -8.377 -24.389 0.765 1.00 87.50 525 LYS A C 1
ATOM 4194 O O . LYS A 1 525 ? -7.970 -23.671 -0.149 1.00 87.50 525 LYS A O 1
ATOM 4199 N N . GLY A 1 526 ? -7.581 -25.018 1.625 1.00 78.62 526 GLY A N 1
ATOM 4200 C CA . GLY A 1 526 ? -6.133 -25.123 1.489 1.00 78.62 526 GLY A CA 1
ATOM 4201 C C . GLY A 1 526 ? -5.725 -26.279 0.578 1.00 78.62 526 GLY A C 1
ATOM 4202 O O . GLY A 1 526 ? -6.566 -26.961 -0.015 1.00 78.62 526 GLY A O 1
ATOM 4203 N N . ALA A 1 527 ? -4.418 -26.525 0.497 1.00 66.25 527 ALA A N 1
ATOM 4204 C CA . ALA A 1 527 ? -3.895 -27.731 -0.134 1.00 66.25 527 ALA A CA 1
ATOM 4205 C C . ALA A 1 527 ? -4.449 -28.999 0.551 1.00 66.25 527 ALA A C 1
ATOM 4207 O O . ALA A 1 527 ? -4.831 -28.979 1.728 1.00 66.25 527 ALA A O 1
ATOM 4208 N N . LEU A 1 528 ? -4.505 -30.104 -0.202 1.00 65.06 528 LEU A N 1
ATOM 4209 C CA . LEU A 1 528 ? -4.950 -31.426 0.270 1.00 65.06 528 LEU A CA 1
ATOM 4210 C C . LEU A 1 528 ? -6.384 -31.462 0.854 1.00 65.06 528 LEU A C 1
ATOM 4212 O O . LEU A 1 528 ? -6.725 -32.361 1.614 1.00 65.06 528 LEU A O 1
ATOM 4216 N N . GLY A 1 529 ? -7.240 -30.488 0.518 1.00 70.62 529 GLY A N 1
ATOM 4217 C CA . GLY A 1 529 ? -8.633 -30.431 0.991 1.00 70.62 529 GLY A CA 1
ATOM 4218 C C . GLY A 1 529 ? -8.808 -29.949 2.438 1.00 70.62 529 GLY A C 1
ATOM 4219 O O . GLY A 1 529 ? -9.935 -29.887 2.933 1.00 70.62 529 GLY A O 1
ATOM 4220 N N . SER A 1 530 ? -7.717 -29.561 3.104 1.00 80.25 530 SER A N 1
ATOM 4221 C CA . SER A 1 530 ? -7.752 -28.927 4.425 1.00 80.25 530 SER A CA 1
ATOM 4222 C C . SER A 1 530 ? -8.601 -27.644 4.417 1.00 80.25 530 SER A C 1
ATOM 4224 O O . SER A 1 530 ? -8.687 -26.935 3.411 1.00 80.25 530 SER A O 1
ATOM 4226 N N . THR A 1 531 ? -9.258 -27.331 5.538 1.00 87.75 531 THR A N 1
ATOM 4227 C CA . THR A 1 531 ? -10.100 -26.129 5.666 1.00 87.75 531 THR A CA 1
ATOM 4228 C C . THR A 1 531 ? -9.499 -25.163 6.682 1.00 87.75 531 THR A C 1
ATOM 4230 O O . THR A 1 531 ? -9.525 -25.422 7.880 1.00 87.75 531 THR A O 1
ATOM 4233 N N . ALA A 1 532 ? -8.991 -24.030 6.198 1.00 88.75 532 ALA A N 1
ATOM 4234 C CA . ALA A 1 532 ? -8.409 -22.960 7.001 1.00 88.75 532 ALA A CA 1
ATOM 4235 C C . ALA A 1 532 ? -9.505 -22.087 7.633 1.00 88.75 532 ALA A C 1
ATOM 4237 O O . ALA A 1 532 ? -10.216 -21.351 6.941 1.00 88.75 532 ALA A O 1
ATOM 4238 N N . ILE A 1 533 ? -9.638 -22.150 8.957 1.00 88.00 533 ILE A N 1
ATOM 4239 C CA . ILE A 1 533 ? -10.687 -21.505 9.754 1.00 88.00 533 ILE A CA 1
ATOM 4240 C C . ILE A 1 533 ? -10.133 -20.297 10.516 1.00 88.00 533 ILE A C 1
ATOM 4242 O O . ILE A 1 533 ? -10.780 -19.238 10.520 1.00 88.00 533 ILE A O 1
ATOM 4246 N N . THR A 1 534 ? -8.956 -20.413 11.138 1.00 88.50 534 THR A N 1
ATOM 4247 C CA . THR A 1 534 ? -8.374 -19.315 11.927 1.00 88.50 534 THR A CA 1
ATOM 4248 C C . THR A 1 534 ? -7.759 -18.228 11.032 1.00 88.50 534 THR A C 1
ATOM 4250 O O . THR A 1 534 ? -7.462 -18.470 9.858 1.00 88.50 534 THR A O 1
ATOM 4253 N N . PRO A 1 535 ? -7.551 -16.994 11.539 1.00 88.00 535 PRO A N 1
ATOM 4254 C CA . PRO A 1 535 ? -6.942 -15.933 10.739 1.00 88.00 535 PRO A CA 1
ATOM 4255 C C . PRO A 1 535 ? -5.486 -16.219 10.339 1.00 88.00 535 PRO A C 1
ATOM 4257 O O . PRO A 1 535 ? -5.052 -15.685 9.324 1.00 88.00 535 PRO A O 1
ATOM 4260 N N . ILE A 1 536 ? -4.748 -17.053 11.089 1.00 91.88 536 ILE A N 1
ATOM 4261 C CA . ILE A 1 536 ? -3.383 -17.460 10.716 1.00 91.88 536 ILE A CA 1
ATOM 4262 C C . ILE A 1 536 ? -3.406 -18.479 9.571 1.00 91.88 536 ILE A C 1
ATOM 4264 O O . ILE A 1 536 ? -2.806 -18.211 8.537 1.00 91.88 536 ILE A O 1
ATOM 4268 N N . GLU A 1 537 ? -4.192 -19.558 9.669 1.00 90.75 537 GLU A N 1
ATOM 4269 C CA . GLU A 1 537 ? -4.344 -20.541 8.578 1.00 90.75 537 GLU A CA 1
ATOM 4270 C C . GLU A 1 537 ? -4.788 -19.869 7.269 1.00 90.75 537 GLU A C 1
ATOM 4272 O O . GLU A 1 537 ? -4.275 -20.168 6.195 1.00 90.75 537 GLU A O 1
ATOM 4277 N N . LYS A 1 538 ? -5.718 -18.908 7.354 1.00 92.38 538 LYS A N 1
ATOM 4278 C CA . LYS A 1 538 ? -6.183 -18.131 6.194 1.00 92.38 538 LYS A CA 1
ATOM 4279 C C . LYS A 1 538 ? -5.117 -17.197 5.628 1.00 92.38 538 LYS A C 1
ATOM 4281 O O . LYS A 1 538 ? -5.181 -16.872 4.445 1.00 92.38 538 LYS A O 1
ATOM 4286 N N . ALA A 1 539 ? -4.182 -16.728 6.453 1.00 93.50 539 ALA A N 1
ATOM 4287 C CA . ALA A 1 539 ? -3.061 -15.923 5.992 1.00 93.50 539 ALA A CA 1
ATOM 4288 C C . ALA A 1 539 ? -2.030 -16.800 5.267 1.00 93.50 539 ALA A C 1
ATOM 4290 O O . ALA A 1 539 ? -1.640 -16.430 4.164 1.00 93.50 539 ALA A O 1
ATOM 4291 N N . GLU A 1 540 ? -1.669 -17.966 5.818 1.00 94.50 540 GLU A N 1
ATOM 4292 C CA . GLU A 1 540 ? -0.760 -18.921 5.161 1.00 94.50 540 GLU A CA 1
ATOM 4293 C C . GLU A 1 540 ? -1.353 -19.464 3.849 1.00 94.50 540 GLU A C 1
ATOM 4295 O O . GLU A 1 540 ? -0.736 -19.305 2.806 1.00 94.50 540 GLU A O 1
ATOM 4300 N N . VAL A 1 541 ? -2.598 -19.962 3.832 1.00 93.94 541 VAL A N 1
ATOM 4301 C CA . VAL A 1 541 ? -3.232 -20.505 2.605 1.00 93.94 541 VAL A CA 1
ATOM 4302 C C . VAL A 1 541 ? -3.335 -19.470 1.472 1.00 93.94 541 VAL A C 1
ATOM 4304 O O . VAL A 1 541 ? -3.242 -19.818 0.293 1.00 93.94 541 VAL A O 1
ATOM 4307 N N . ILE A 1 542 ? -3.500 -18.182 1.795 1.00 93.19 542 ILE A N 1
ATOM 4308 C CA . ILE A 1 542 ? -3.419 -17.106 0.794 1.00 93.19 542 ILE A CA 1
ATOM 4309 C C . ILE A 1 542 ? -1.961 -16.795 0.427 1.00 93.19 542 ILE A C 1
ATOM 4311 O O . ILE A 1 542 ? -1.704 -16.456 -0.725 1.00 93.19 542 ILE A O 1
ATOM 4315 N N . ALA A 1 543 ? -1.014 -16.885 1.363 1.00 93.88 543 ALA A N 1
ATOM 4316 C CA . ALA A 1 543 ? 0.401 -16.637 1.102 1.00 93.88 543 ALA A CA 1
ATOM 4317 C C . ALA A 1 543 ? 1.005 -17.702 0.178 1.00 93.88 543 ALA A C 1
ATOM 4319 O O . ALA A 1 543 ? 1.664 -17.346 -0.794 1.00 93.88 543 ALA A O 1
ATOM 4320 N N . ASP A 1 544 ? 0.699 -18.973 0.416 1.00 92.75 544 ASP A N 1
ATOM 4321 C CA . ASP A 1 544 ? 1.142 -20.117 -0.386 1.00 92.75 544 ASP A CA 1
ATOM 4322 C C . ASP A 1 544 ? 0.572 -20.022 -1.799 1.00 92.75 544 ASP A C 1
ATOM 4324 O O . ASP A 1 544 ? 1.313 -19.962 -2.780 1.00 92.75 544 ASP A O 1
ATOM 4328 N N . SER A 1 545 ? -0.750 -19.837 -1.895 1.00 91.56 545 SER A N 1
ATOM 4329 C CA . SER A 1 545 ? -1.424 -19.642 -3.177 1.00 91.56 545 SER A CA 1
ATOM 4330 C C . SER A 1 545 ? -0.971 -18.373 -3.907 1.00 91.56 545 SER A C 1
ATOM 4332 O O . SER A 1 545 ? -1.210 -18.265 -5.104 1.00 91.56 545 SER A O 1
ATOM 4334 N N . LEU A 1 546 ? -0.341 -17.395 -3.244 1.00 90.06 546 LEU A N 1
ATOM 4335 C CA . LEU A 1 546 ? 0.306 -16.248 -3.896 1.00 90.06 546 LEU A CA 1
ATOM 4336 C C . LEU A 1 546 ? 1.761 -16.533 -4.284 1.00 90.06 546 LEU A C 1
ATOM 4338 O O . LEU A 1 546 ? 2.186 -16.055 -5.331 1.00 90.06 546 LEU A O 1
ATOM 4342 N N . GLN A 1 547 ? 2.511 -17.313 -3.502 1.00 91.62 547 GLN A N 1
ATOM 4343 C CA . GLN A 1 547 ? 3.886 -17.693 -3.833 1.00 91.62 547 GLN A CA 1
ATOM 4344 C C . GLN A 1 547 ? 3.926 -18.460 -5.162 1.00 91.62 547 GLN A C 1
ATOM 4346 O O . GLN A 1 547 ? 4.677 -18.071 -6.051 1.00 91.62 547 GLN A O 1
ATOM 4351 N N . GLU A 1 548 ? 3.013 -19.420 -5.357 1.00 88.69 548 GLU A N 1
ATOM 4352 C CA . GLU A 1 548 ? 2.768 -20.125 -6.634 1.00 88.69 548 GLU A CA 1
ATOM 4353 C C . GLU A 1 548 ? 2.565 -19.190 -7.847 1.00 88.69 548 GLU A C 1
ATOM 4355 O O . GLU A 1 548 ? 2.697 -19.604 -8.998 1.00 88.69 548 GLU A O 1
ATOM 4360 N N . GLN A 1 549 ? 2.177 -17.929 -7.620 1.00 86.69 549 GLN A N 1
ATOM 4361 C CA . GLN A 1 549 ? 1.893 -16.949 -8.675 1.00 86.69 549 GLN A CA 1
ATOM 4362 C C . GLN A 1 549 ? 3.086 -16.042 -8.986 1.00 86.69 549 GLN A C 1
ATOM 4364 O O . GLN A 1 549 ? 3.100 -15.467 -10.073 1.00 86.69 549 GLN A O 1
ATOM 4369 N N . PHE A 1 550 ? 4.053 -15.944 -8.066 1.00 86.50 550 PHE A N 1
ATOM 4370 C CA . PHE A 1 550 ? 5.281 -15.156 -8.192 1.00 86.50 550 PHE A CA 1
ATOM 4371 C C . PHE A 1 550 ? 6.501 -15.999 -8.608 1.00 86.50 550 PHE A C 1
ATOM 4373 O O . PHE A 1 550 ? 7.618 -15.480 -8.625 1.00 86.50 550 PHE A O 1
ATOM 4380 N N . GLU A 1 551 ? 6.324 -17.270 -8.972 1.00 86.12 551 GLU A N 1
ATOM 4381 C CA . GLU A 1 551 ? 7.364 -18.076 -9.628 1.00 86.12 551 GLU A CA 1
ATOM 4382 C C . GLU A 1 551 ? 7.468 -17.737 -11.138 1.00 86.12 551 GLU A C 1
ATOM 4384 O O . GLU A 1 551 ? 6.436 -17.475 -11.776 1.00 86.12 551 GLU A O 1
ATOM 4389 N N . PRO A 1 552 ? 8.682 -17.745 -11.732 1.00 82.38 552 PRO A N 1
ATOM 4390 C CA . PRO A 1 552 ? 8.886 -17.529 -13.166 1.00 82.38 552 PRO A CA 1
ATOM 4391 C C . PRO A 1 552 ? 8.073 -18.473 -14.071 1.00 82.38 552 PRO A C 1
ATOM 4393 O O . PRO A 1 552 ? 7.628 -19.550 -13.676 1.00 82.38 552 PRO A O 1
ATOM 4396 N N . ASN A 1 553 ? 7.889 -18.082 -15.335 1.00 80.75 553 ASN A N 1
ATOM 4397 C CA . ASN A 1 553 ? 7.297 -18.971 -16.335 1.00 80.75 553 ASN A CA 1
ATOM 4398 C C . ASN A 1 553 ? 8.350 -19.959 -16.844 1.00 80.75 553 ASN A C 1
ATOM 4400 O O . ASN A 1 553 ? 9.151 -19.593 -17.699 1.00 80.75 553 ASN A O 1
ATOM 4404 N N . HIS A 1 554 ? 8.306 -21.206 -16.377 1.00 73.06 554 HIS A N 1
ATOM 4405 C CA . HIS A 1 554 ? 9.041 -22.292 -17.022 1.00 73.06 554 HIS A CA 1
ATOM 4406 C C . HIS A 1 554 ? 8.523 -22.485 -18.454 1.00 73.06 554 HIS A C 1
ATOM 4408 O O . HIS A 1 554 ? 7.325 -22.684 -18.673 1.00 73.06 554 HIS A O 1
ATOM 4414 N N . VAL A 1 555 ? 9.430 -22.410 -19.424 1.00 74.69 555 VAL A N 1
ATOM 4415 C CA . VAL A 1 555 ? 9.184 -22.702 -20.838 1.00 74.69 555 VAL A CA 1
ATOM 4416 C C . VAL A 1 555 ? 10.293 -23.649 -21.274 1.00 74.69 555 VAL A C 1
ATOM 4418 O O . VAL A 1 555 ? 11.461 -23.367 -21.009 1.00 74.69 555 VAL A O 1
ATOM 4421 N N . ALA A 1 556 ? 9.932 -24.762 -21.914 1.00 64.06 556 ALA A N 1
ATOM 4422 C CA . ALA A 1 556 ? 10.909 -25.698 -22.460 1.00 64.06 556 ALA A CA 1
ATOM 4423 C C . ALA A 1 556 ? 11.884 -24.987 -23.418 1.00 64.06 556 ALA A C 1
ATOM 4425 O O . ALA A 1 556 ? 11.553 -23.954 -24.008 1.00 64.06 556 ALA A O 1
ATOM 4426 N N . ASP A 1 557 ? 13.093 -25.532 -23.529 1.00 67.88 557 ASP A N 1
ATOM 4427 C CA . ASP A 1 557 ? 14.151 -25.080 -24.442 1.00 67.88 557 ASP A CA 1
ATOM 4428 C C . ASP A 1 557 ? 14.665 -23.639 -24.211 1.00 67.88 557 ASP A C 1
ATOM 4430 O O . ASP A 1 557 ? 15.370 -23.081 -25.054 1.00 67.88 557 ASP A O 1
ATOM 4434 N N . ARG A 1 558 ? 14.364 -23.023 -23.053 1.00 79.00 558 ARG A N 1
ATOM 4435 C CA . ARG A 1 558 ? 14.866 -21.681 -22.686 1.00 79.00 558 ARG A CA 1
ATOM 4436 C C . ARG A 1 558 ? 16.053 -21.636 -21.740 1.00 79.00 558 ARG A C 1
ATOM 4438 O O . ARG A 1 558 ? 16.685 -20.591 -21.673 1.00 79.00 558 ARG A O 1
ATOM 4445 N N . GLU A 1 559 ? 16.382 -22.710 -21.031 1.00 80.88 559 GLU A N 1
ATOM 4446 C CA . GLU A 1 559 ? 17.331 -22.655 -19.904 1.00 80.88 559 GLU A CA 1
ATOM 4447 C C . GLU A 1 559 ? 18.698 -22.063 -20.300 1.00 80.88 559 GLU A C 1
ATOM 4449 O O . GLU A 1 559 ? 19.208 -21.177 -19.618 1.00 80.88 559 GLU A O 1
ATOM 4454 N N . VAL A 1 560 ? 19.223 -22.429 -21.476 1.00 85.12 560 VAL A N 1
ATOM 4455 C CA . VAL A 1 560 ? 20.469 -21.871 -22.044 1.00 85.12 560 VAL A CA 1
ATOM 4456 C C . VAL A 1 560 ? 20.343 -20.380 -22.405 1.00 85.12 560 VAL A C 1
ATOM 4458 O O . VAL A 1 560 ? 21.298 -19.614 -22.266 1.00 85.12 560 VAL A O 1
ATOM 4461 N N . PHE A 1 561 ? 19.170 -19.936 -22.870 1.00 87.31 561 PHE A N 1
ATOM 4462 C CA . PHE A 1 561 ? 18.913 -18.522 -23.156 1.00 87.31 561 PHE A CA 1
ATOM 4463 C C . PHE A 1 561 ? 18.821 -17.714 -21.859 1.00 87.31 561 PHE A C 1
ATOM 4465 O O . PHE A 1 561 ? 19.457 -16.665 -21.754 1.00 87.31 561 PHE A O 1
ATOM 4472 N N . ASP A 1 562 ? 18.057 -18.206 -20.884 1.00 88.25 562 ASP A N 1
ATOM 4473 C CA . ASP A 1 562 ? 17.821 -17.532 -19.610 1.00 88.25 562 ASP A CA 1
ATOM 4474 C C . ASP A 1 562 ? 19.122 -17.457 -18.787 1.00 88.25 562 ASP A C 1
ATOM 4476 O O . ASP A 1 562 ? 19.437 -16.386 -18.267 1.00 88.25 562 ASP A O 1
ATOM 4480 N N . GLN A 1 563 ? 19.942 -18.520 -18.769 1.00 88.88 563 GLN A N 1
ATOM 4481 C CA . GLN A 1 563 ? 21.280 -18.514 -18.159 1.00 88.88 563 GLN A CA 1
ATOM 4482 C C . GLN A 1 563 ? 22.204 -17.474 -18.810 1.00 88.88 563 GLN A C 1
ATOM 4484 O O . GLN A 1 563 ? 22.788 -16.652 -18.108 1.00 88.88 563 GLN A O 1
ATOM 4489 N N . ARG A 1 564 ? 22.304 -17.441 -20.145 1.00 92.56 564 ARG A N 1
ATOM 4490 C CA . ARG A 1 564 ? 23.143 -16.452 -20.846 1.00 92.56 564 ARG A CA 1
ATOM 4491 C C . ARG A 1 564 ? 22.710 -15.010 -20.548 1.00 92.56 564 ARG A C 1
ATOM 4493 O O . ARG A 1 564 ? 23.554 -14.128 -20.420 1.00 92.56 564 ARG A O 1
ATOM 4500 N N . ILE A 1 565 ? 21.404 -14.755 -20.440 1.00 93.19 565 ILE A N 1
ATOM 4501 C CA . ILE A 1 565 ? 20.871 -13.434 -20.066 1.00 93.19 565 ILE A CA 1
ATOM 4502 C C . ILE A 1 565 ? 21.196 -13.108 -18.600 1.00 93.19 565 ILE A C 1
ATOM 4504 O O . ILE A 1 565 ? 21.540 -11.967 -18.296 1.00 93.19 565 ILE A O 1
ATOM 4508 N N . HIS A 1 566 ? 21.135 -14.095 -17.703 1.00 93.31 566 HIS A N 1
ATOM 4509 C CA . HIS A 1 566 ? 21.551 -13.945 -16.309 1.00 93.31 566 HIS A CA 1
ATOM 4510 C C . HIS A 1 566 ? 23.043 -13.586 -16.199 1.00 93.31 566 HIS A C 1
ATOM 4512 O O . HIS A 1 566 ? 23.397 -12.653 -15.484 1.00 93.31 566 HIS A O 1
ATOM 4518 N N . GLU A 1 567 ? 23.910 -14.247 -16.970 1.00 94.50 567 GLU A N 1
ATOM 4519 C CA . GLU A 1 567 ? 25.346 -13.948 -17.062 1.00 94.50 567 GLU A CA 1
ATOM 4520 C C . GLU A 1 567 ? 25.614 -12.548 -17.654 1.00 94.50 567 GLU A C 1
ATOM 4522 O O . GLU A 1 567 ? 26.421 -11.792 -17.111 1.00 94.50 567 GLU A O 1
ATOM 4527 N N . GLU A 1 568 ? 24.912 -12.149 -18.722 1.00 95.44 568 GLU A N 1
ATOM 4528 C CA . GLU A 1 568 ? 25.000 -10.805 -19.326 1.00 95.44 568 GLU A CA 1
ATOM 4529 C C . GLU A 1 568 ? 24.618 -9.705 -18.312 1.00 95.44 568 GLU A C 1
ATOM 4531 O O . GLU A 1 568 ? 25.321 -8.698 -18.176 1.00 95.44 568 GLU A O 1
ATOM 4536 N N . VAL A 1 569 ? 23.551 -9.926 -17.532 1.00 96.06 569 VAL A N 1
ATOM 4537 C CA . VAL A 1 569 ? 23.118 -9.028 -16.449 1.00 96.06 569 VAL A CA 1
ATOM 4538 C C . VAL A 1 569 ? 24.115 -9.028 -15.285 1.00 96.06 569 VAL A C 1
ATOM 4540 O O . VAL A 1 569 ? 24.501 -7.952 -14.827 1.00 96.06 569 VAL A O 1
ATOM 4543 N N . ALA A 1 570 ? 24.579 -10.190 -14.819 1.00 95.62 570 ALA A N 1
ATOM 4544 C CA . ALA A 1 570 ? 25.537 -10.302 -13.718 1.00 95.62 570 ALA A CA 1
ATOM 4545 C C . ALA A 1 570 ? 26.856 -9.576 -14.032 1.00 95.62 570 ALA A C 1
ATOM 4547 O O . ALA A 1 570 ? 27.345 -8.801 -13.207 1.00 95.62 570 ALA A O 1
ATOM 4548 N N . ASN A 1 571 ? 27.375 -9.740 -15.253 1.00 95.69 571 ASN A N 1
ATOM 4549 C CA . ASN A 1 571 ? 28.558 -9.028 -15.729 1.00 95.69 571 ASN A CA 1
ATOM 4550 C C . ASN A 1 571 ? 28.345 -7.504 -15.713 1.00 95.69 571 ASN A C 1
ATOM 4552 O O . ASN A 1 571 ? 29.156 -6.785 -15.131 1.00 95.69 571 ASN A O 1
ATOM 4556 N N . PHE A 1 572 ? 27.220 -7.001 -16.240 1.00 95.38 572 PHE A N 1
ATOM 4557 C CA . PHE A 1 572 ? 26.892 -5.567 -16.199 1.00 95.38 572 PHE A CA 1
ATOM 4558 C C . PHE A 1 572 ? 26.779 -5.011 -14.765 1.00 95.38 572 PHE A C 1
ATOM 4560 O O . PHE A 1 572 ? 27.195 -3.878 -14.486 1.00 95.38 572 PHE A O 1
ATOM 4567 N N . LEU A 1 573 ? 26.211 -5.798 -13.843 1.00 94.06 573 LEU A N 1
ATOM 4568 C CA . LEU A 1 573 ? 26.078 -5.443 -12.429 1.00 94.06 573 LEU A CA 1
ATOM 4569 C C . LEU A 1 573 ? 27.434 -5.427 -11.705 1.00 94.06 573 LEU A C 1
ATOM 4571 O O . LEU A 1 573 ? 27.639 -4.556 -10.855 1.00 94.06 573 LEU A O 1
ATOM 4575 N N . ALA A 1 574 ? 28.361 -6.320 -12.060 1.00 93.00 574 ALA A N 1
ATOM 4576 C CA . ALA A 1 574 ? 29.721 -6.362 -11.522 1.00 93.00 574 ALA A CA 1
ATOM 4577 C C . ALA A 1 574 ? 30.622 -5.239 -12.075 1.00 93.00 574 ALA A C 1
ATOM 4579 O O . ALA A 1 574 ? 31.417 -4.668 -11.329 1.00 93.00 574 ALA A O 1
AT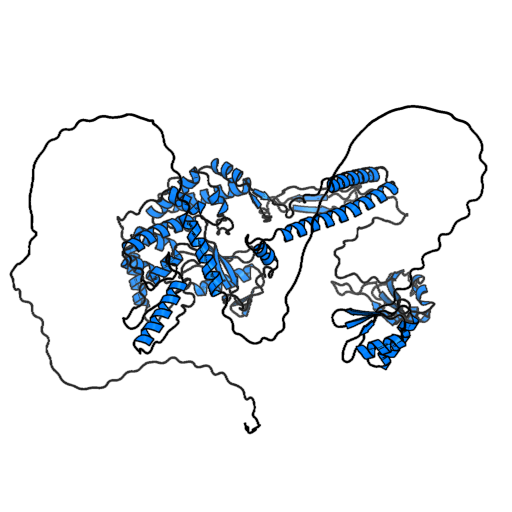OM 4580 N N . THR A 1 575 ? 30.478 -4.869 -13.354 1.00 90.62 575 THR A N 1
ATOM 4581 C CA . THR A 1 575 ? 31.262 -3.791 -13.984 1.00 90.62 575 THR A CA 1
ATOM 4582 C C . THR A 1 575 ? 31.093 -2.449 -13.243 1.00 90.62 575 THR A C 1
ATOM 4584 O O . THR A 1 575 ? 29.959 -2.062 -12.932 1.00 90.62 575 THR A O 1
ATOM 4587 N N . PRO A 1 576 ? 32.173 -1.696 -12.954 1.00 87.19 576 PRO A N 1
ATOM 4588 C CA . PRO A 1 576 ? 32.078 -0.329 -12.445 1.00 87.19 576 PRO A CA 1
ATOM 4589 C C . PRO A 1 576 ? 31.678 0.646 -13.565 1.00 87.19 576 PRO A C 1
ATOM 4591 O O . PRO A 1 576 ? 32.227 0.598 -14.661 1.00 87.19 576 PRO A O 1
ATOM 4594 N N . HIS A 1 577 ? 30.749 1.564 -13.283 1.00 87.06 577 HIS A N 1
ATOM 4595 C CA . HIS A 1 577 ? 30.265 2.564 -14.248 1.00 87.06 577 HIS A CA 1
ATOM 4596 C C . HIS A 1 577 ? 30.430 3.970 -13.670 1.00 87.06 577 HIS A C 1
ATOM 4598 O O . HIS A 1 577 ? 30.040 4.209 -12.530 1.00 87.06 577 HIS A O 1
ATOM 4604 N N . VAL A 1 578 ? 30.964 4.904 -14.461 1.00 75.12 578 VAL A N 1
ATOM 4605 C CA . VAL A 1 578 ? 31.299 6.283 -14.032 1.00 75.12 578 VAL A CA 1
ATOM 4606 C C . VAL A 1 578 ? 30.206 7.290 -14.442 1.00 75.12 578 VAL A C 1
ATOM 4608 O O . VAL A 1 578 ? 30.472 8.447 -14.750 1.00 75.12 578 VAL A O 1
ATOM 4611 N N . GLN A 1 579 ? 28.952 6.837 -14.509 1.00 80.56 579 GLN A N 1
ATOM 4612 C CA . GLN A 1 579 ? 27.803 7.676 -14.857 1.00 80.56 579 GLN A CA 1
ATOM 4613 C C . GLN A 1 579 ? 27.183 8.265 -13.585 1.00 80.56 579 GLN A C 1
ATOM 4615 O O . GLN A 1 579 ? 26.686 7.520 -12.742 1.00 80.56 579 GLN A O 1
ATOM 4620 N N . GLU A 1 580 ? 27.168 9.591 -13.456 1.00 79.19 580 GLU A N 1
ATOM 4621 C CA . GLU A 1 580 ? 26.417 10.277 -12.398 1.00 79.19 580 GLU A CA 1
ATOM 4622 C C . GLU A 1 580 ? 24.957 10.527 -12.812 1.00 79.19 580 GLU A C 1
ATOM 4624 O O . GLU A 1 580 ? 24.624 10.601 -13.996 1.00 79.19 580 GLU A O 1
ATOM 4629 N N . ILE A 1 581 ? 24.070 10.679 -11.823 1.00 87.44 581 ILE A N 1
ATOM 4630 C CA . ILE A 1 581 ? 22.660 11.037 -12.030 1.00 87.44 581 ILE A CA 1
ATOM 4631 C C . ILE A 1 581 ? 22.310 12.323 -11.276 1.00 87.44 581 ILE A C 1
ATOM 4633 O O . ILE A 1 581 ? 22.893 12.621 -10.236 1.00 87.44 581 ILE A O 1
ATOM 4637 N N . GLU A 1 582 ? 21.324 13.070 -11.781 1.00 90.00 582 GLU A N 1
ATOM 4638 C CA . GLU A 1 582 ? 20.870 14.335 -11.187 1.00 90.00 582 GLU A CA 1
ATOM 4639 C C . GLU A 1 582 ? 20.507 14.157 -9.690 1.00 90.00 582 GLU A C 1
ATOM 4641 O O . GLU A 1 582 ? 19.578 13.399 -9.369 1.00 90.00 582 GLU A O 1
ATOM 4646 N N . PRO A 1 583 ? 21.196 14.843 -8.755 1.00 92.44 583 PRO A N 1
ATOM 4647 C CA . PRO A 1 583 ? 20.969 14.665 -7.326 1.00 92.44 583 PRO A CA 1
ATOM 4648 C C . PRO A 1 583 ? 19.577 15.154 -6.913 1.00 92.44 583 PRO A C 1
ATOM 4650 O O . PRO A 1 583 ? 19.042 16.127 -7.439 1.00 92.44 583 PRO A O 1
ATOM 4653 N N . THR A 1 584 ? 18.971 14.471 -5.947 1.00 95.62 584 THR A N 1
ATOM 4654 C CA . THR A 1 584 ? 17.645 14.809 -5.416 1.00 95.62 584 THR A CA 1
ATOM 4655 C C . THR A 1 584 ? 17.696 16.113 -4.637 1.00 95.62 584 THR A C 1
ATOM 4657 O O . THR A 1 584 ? 18.513 16.277 -3.727 1.00 95.62 584 THR A O 1
ATOM 4660 N N . THR A 1 585 ? 16.763 17.011 -4.934 1.00 96.62 585 THR A N 1
ATOM 4661 C CA . THR A 1 585 ? 16.574 18.271 -4.211 1.00 96.62 585 THR A CA 1
ATOM 4662 C C . THR A 1 585 ? 15.492 18.142 -3.127 1.00 96.62 585 THR A C 1
ATOM 4664 O O . THR A 1 585 ? 14.509 17.411 -3.302 1.00 96.62 585 THR A O 1
ATOM 4667 N N . PRO A 1 586 ? 15.569 18.915 -2.022 1.00 96.94 586 PRO A N 1
ATOM 4668 C CA . PRO A 1 586 ? 14.511 18.923 -1.007 1.00 96.94 586 PRO A CA 1
ATOM 4669 C C . PRO A 1 586 ? 13.147 19.358 -1.564 1.00 96.94 586 PRO A C 1
ATOM 4671 O O . PRO A 1 586 ? 12.102 18.970 -1.041 1.00 96.94 586 PRO A O 1
ATOM 4674 N N . THR A 1 587 ? 13.149 20.141 -2.647 1.00 96.12 587 THR A N 1
ATOM 4675 C CA . THR A 1 587 ? 11.953 20.621 -3.348 1.00 96.12 587 THR A CA 1
ATOM 4676 C C . THR A 1 587 ? 11.204 19.492 -4.057 1.00 96.12 587 THR A C 1
ATOM 4678 O O . THR A 1 587 ? 9.972 19.474 -4.014 1.00 96.12 587 THR A O 1
ATOM 4681 N N . GLU A 1 588 ? 11.900 18.520 -4.656 1.00 95.19 588 GLU A N 1
ATOM 4682 C CA . GLU A 1 588 ? 11.278 17.331 -5.265 1.00 95.19 588 GLU A CA 1
ATOM 4683 C C . GLU A 1 588 ? 10.588 16.471 -4.198 1.00 95.19 588 GLU A C 1
ATOM 4685 O O . GLU A 1 588 ? 9.391 16.175 -4.304 1.00 95.19 588 GLU A O 1
ATOM 4690 N N . VAL A 1 589 ? 11.311 16.163 -3.113 1.00 96.62 589 VAL A N 1
ATOM 4691 C CA . VAL A 1 589 ? 10.799 15.403 -1.961 1.00 96.62 589 VAL A CA 1
ATOM 4692 C C . VAL A 1 589 ? 9.581 16.101 -1.347 1.00 96.62 589 VAL A C 1
ATOM 4694 O O . VAL A 1 589 ? 8.530 15.481 -1.161 1.00 96.62 589 VAL A O 1
ATOM 4697 N N . LEU A 1 590 ? 9.676 17.411 -1.090 1.00 95.88 590 LEU A N 1
ATOM 4698 C CA . LEU A 1 590 ? 8.578 18.216 -0.554 1.00 95.88 590 LEU A CA 1
ATOM 4699 C C . LEU A 1 590 ? 7.366 18.226 -1.490 1.00 95.88 590 LEU A C 1
ATOM 4701 O O . LEU A 1 590 ? 6.232 18.071 -1.034 1.00 95.88 590 LEU A O 1
ATOM 4705 N N . THR A 1 591 ? 7.592 18.367 -2.795 1.00 94.31 591 THR A N 1
ATOM 4706 C CA . THR A 1 591 ? 6.535 18.377 -3.813 1.00 94.31 591 THR A CA 1
ATOM 4707 C C . THR A 1 591 ? 5.771 17.054 -3.834 1.00 94.31 591 THR A C 1
ATOM 4709 O O . THR A 1 591 ? 4.537 17.056 -3.898 1.00 94.31 591 THR A O 1
ATOM 4712 N N . TYR A 1 592 ? 6.462 15.918 -3.718 1.00 95.19 592 TYR A N 1
ATOM 4713 C CA . TYR A 1 592 ? 5.813 14.615 -3.581 1.00 95.19 592 TYR A CA 1
ATOM 4714 C C . TYR A 1 592 ? 5.044 14.492 -2.255 1.00 95.19 592 TYR A C 1
ATOM 4716 O O . TYR A 1 592 ? 3.843 14.195 -2.259 1.00 95.19 592 TYR A O 1
ATOM 4724 N N . VAL A 1 593 ? 5.684 14.809 -1.125 1.00 95.56 593 VAL A N 1
ATOM 4725 C CA . VAL A 1 593 ? 5.082 14.752 0.220 1.00 95.56 593 VAL A CA 1
ATOM 4726 C C . VAL A 1 593 ? 3.847 15.654 0.346 1.00 95.56 593 VAL A C 1
ATOM 4728 O O . VAL A 1 593 ? 2.858 15.270 0.970 1.00 95.56 593 VAL A O 1
ATOM 4731 N N . GLN A 1 594 ? 3.811 16.817 -0.304 1.00 93.69 594 GLN A N 1
ATOM 4732 C CA . GLN A 1 594 ? 2.608 17.652 -0.354 1.00 93.69 594 GLN A CA 1
ATOM 4733 C C . GLN A 1 594 ? 1.472 17.007 -1.169 1.00 93.69 594 GLN A C 1
ATOM 4735 O O . GLN A 1 594 ? 0.298 17.186 -0.826 1.00 93.69 594 GLN A O 1
ATOM 4740 N N . ARG A 1 595 ? 1.781 16.209 -2.200 1.00 93.56 595 ARG A N 1
ATOM 4741 C CA . ARG A 1 595 ? 0.802 15.583 -3.112 1.00 93.56 595 ARG A CA 1
ATOM 4742 C C . ARG A 1 595 ? 0.217 14.256 -2.607 1.00 93.56 595 ARG A C 1
ATOM 4744 O O . ARG A 1 595 ? -0.916 13.938 -2.978 1.00 93.56 595 ARG A O 1
ATOM 4751 N N . ILE A 1 596 ? 0.905 13.492 -1.747 1.00 93.94 596 ILE A N 1
ATOM 4752 C CA . ILE A 1 596 ? 0.400 12.182 -1.268 1.00 93.94 596 ILE A CA 1
ATOM 4753 C C . ILE A 1 596 ? -0.982 12.272 -0.592 1.00 93.94 596 ILE A C 1
ATOM 4755 O O . ILE A 1 596 ? -1.354 13.272 0.029 1.00 93.94 596 ILE A O 1
ATOM 4759 N N . LYS A 1 597 ? -1.773 11.196 -0.677 1.00 92.19 597 LYS A N 1
ATOM 4760 C CA . LYS A 1 597 ? -3.101 11.120 -0.042 1.00 92.19 597 LYS A CA 1
ATOM 4761 C C . LYS A 1 597 ? -2.943 10.700 1.432 1.00 92.19 597 LYS A C 1
ATOM 4763 O O . LYS A 1 597 ? -2.469 9.590 1.669 1.00 92.19 597 LYS A O 1
ATOM 4768 N N . PRO A 1 598 ? -3.346 11.522 2.425 1.00 89.19 598 PRO A N 1
ATOM 4769 C CA . PRO A 1 598 ? -2.999 11.294 3.835 1.00 89.19 598 PRO A CA 1
ATOM 4770 C C . PRO A 1 598 ? -3.719 10.096 4.472 1.00 89.19 598 PRO A C 1
ATOM 4772 O O . PRO A 1 598 ? -3.178 9.465 5.369 1.00 89.19 598 PRO A O 1
ATOM 4775 N N . LYS A 1 599 ? -4.934 9.758 4.018 1.00 86.88 599 LYS A N 1
ATOM 4776 C CA . LYS A 1 599 ? -5.709 8.602 4.508 1.00 86.88 599 LYS A CA 1
ATOM 4777 C C . LYS A 1 599 ? -5.383 7.331 3.705 1.00 86.88 599 LYS A C 1
ATOM 4779 O O . LYS A 1 599 ? -6.263 6.754 3.070 1.00 86.88 599 LYS A O 1
ATOM 4784 N N . LYS A 1 600 ? -4.108 6.948 3.679 1.00 88.06 600 LYS A N 1
ATOM 4785 C CA . LYS A 1 600 ? -3.612 5.678 3.125 1.00 88.06 600 LYS A CA 1
ATOM 4786 C C . LYS A 1 600 ? -3.011 4.849 4.260 1.00 88.06 600 LYS A C 1
ATOM 4788 O O . LYS A 1 600 ? -2.437 5.425 5.181 1.00 88.06 600 LYS A O 1
ATOM 4793 N N . SER A 1 601 ? -3.176 3.532 4.189 1.00 87.31 601 SER A N 1
ATOM 4794 C CA . SER A 1 601 ? -2.556 2.590 5.125 1.00 87.31 601 SER A CA 1
ATOM 4795 C C . SER A 1 601 ? -1.025 2.623 4.987 1.00 87.31 601 SER A C 1
ATOM 4797 O O . SER A 1 601 ? -0.557 2.781 3.855 1.00 87.31 601 SER A O 1
ATOM 4799 N N . PRO A 1 602 ? -0.270 2.486 6.093 1.00 91.50 602 PRO A N 1
ATOM 4800 C CA . PRO A 1 602 ? 1.188 2.350 6.069 1.00 91.50 602 PRO A CA 1
ATOM 4801 C C . PRO A 1 602 ? 1.618 0.956 5.579 1.00 91.50 602 PRO A C 1
ATOM 4803 O O . PRO A 1 602 ? 0.757 0.103 5.341 1.00 91.50 602 PRO A O 1
ATOM 4806 N N . GLY A 1 603 ? 2.930 0.734 5.443 1.00 90.44 603 GLY A N 1
ATOM 4807 C CA . GLY A 1 603 ? 3.514 -0.580 5.164 1.00 90.44 603 GLY A CA 1
ATOM 4808 C C . GLY A 1 603 ? 3.716 -1.415 6.432 1.00 90.44 603 GLY A C 1
ATOM 4809 O O . GLY A 1 603 ? 2.972 -1.276 7.406 1.00 90.44 603 GLY A O 1
ATOM 4810 N N . LEU A 1 604 ? 4.732 -2.286 6.427 1.00 89.94 604 LEU A N 1
ATOM 4811 C CA . LEU A 1 604 ? 5.170 -3.015 7.627 1.00 89.94 604 LEU A CA 1
ATOM 4812 C C . LEU A 1 604 ? 5.718 -2.054 8.701 1.00 89.94 604 LEU A C 1
ATOM 4814 O O . LEU A 1 604 ? 5.409 -2.211 9.879 1.00 89.94 604 LEU A O 1
ATOM 4818 N N . ASP A 1 605 ? 6.423 -1.012 8.252 1.00 90.50 605 ASP A N 1
ATOM 4819 C CA . ASP A 1 605 ? 7.017 0.101 9.012 1.00 90.50 605 ASP A CA 1
ATOM 4820 C C . ASP A 1 605 ? 6.046 0.919 9.888 1.00 90.50 605 ASP A C 1
ATOM 4822 O O . ASP A 1 605 ? 6.480 1.705 10.723 1.00 90.50 605 ASP A O 1
ATOM 4826 N N . GLN A 1 606 ? 4.732 0.792 9.682 1.00 89.81 606 GLN A N 1
ATOM 4827 C CA . GLN A 1 606 ? 3.677 1.621 10.289 1.00 89.81 606 GLN A CA 1
ATOM 4828 C C . GLN A 1 606 ? 3.778 3.142 10.029 1.00 89.81 606 GLN A C 1
ATOM 4830 O O . GLN A 1 606 ? 2.888 3.893 10.444 1.00 89.81 606 GLN A O 1
ATOM 4835 N N . ILE A 1 607 ? 4.764 3.615 9.258 1.00 92.75 607 ILE A N 1
ATOM 4836 C CA . ILE A 1 607 ? 4.909 5.028 8.894 1.00 92.75 607 ILE A CA 1
ATOM 4837 C C . ILE A 1 607 ? 3.767 5.426 7.968 1.00 92.75 607 ILE A C 1
ATOM 4839 O O . ILE A 1 607 ? 3.628 4.933 6.852 1.00 92.75 607 ILE A O 1
ATOM 4843 N N . SER A 1 608 ? 2.933 6.359 8.421 1.00 93.62 608 SER A N 1
ATOM 4844 C CA . SER A 1 608 ? 1.771 6.808 7.657 1.00 93.62 608 SER A CA 1
ATOM 4845 C C . SER A 1 608 ? 2.072 8.024 6.777 1.00 93.62 608 SER A C 1
ATOM 4847 O O . SER A 1 608 ? 2.815 8.933 7.154 1.00 93.62 608 SER A O 1
ATOM 4849 N N . ASN A 1 609 ? 1.348 8.148 5.658 1.00 94.62 609 ASN A N 1
ATOM 4850 C CA . ASN A 1 609 ? 1.337 9.366 4.834 1.00 94.62 609 ASN A CA 1
ATOM 4851 C C . ASN A 1 609 ? 0.976 10.649 5.620 1.00 94.62 609 ASN A C 1
ATOM 4853 O O . ASN A 1 609 ? 1.208 11.746 5.120 1.00 94.62 609 ASN A O 1
ATOM 4857 N N . ARG A 1 610 ? 0.380 10.557 6.819 1.00 94.00 610 ARG A N 1
ATOM 4858 C CA . ARG A 1 610 ? 0.142 11.722 7.690 1.00 94.00 610 ARG A CA 1
ATOM 4859 C C . ARG A 1 610 ? 1.392 12.167 8.441 1.00 94.00 610 ARG A C 1
ATOM 4861 O O . ARG A 1 610 ? 1.558 13.369 8.612 1.00 94.00 610 ARG A O 1
ATOM 4868 N N . MET A 1 611 ? 2.257 11.240 8.841 1.00 95.00 611 MET A N 1
ATOM 4869 C CA . MET A 1 611 ? 3.532 11.552 9.495 1.00 95.00 611 MET A CA 1
ATOM 4870 C C . MET A 1 611 ? 4.447 12.285 8.512 1.00 95.00 611 MET A C 1
ATOM 4872 O O . MET A 1 611 ? 4.891 13.389 8.812 1.00 95.00 611 MET A O 1
ATOM 4876 N N . LEU A 1 612 ? 4.571 11.774 7.277 1.00 95.38 612 LEU A N 1
ATOM 4877 C CA . LEU A 1 612 ? 5.325 12.444 6.208 1.00 95.38 612 LEU A CA 1
ATOM 4878 C C . LEU A 1 612 ? 4.821 13.873 5.919 1.00 95.38 612 LEU A C 1
ATOM 4880 O O . LEU A 1 612 ? 5.618 14.788 5.743 1.00 95.38 612 LEU A O 1
ATOM 4884 N N . LYS A 1 613 ? 3.502 14.119 5.942 1.00 95.00 613 LYS A N 1
ATOM 4885 C CA . LYS A 1 613 ? 2.956 15.481 5.756 1.00 95.00 613 LYS A CA 1
ATOM 4886 C C . LYS A 1 613 ? 3.226 16.460 6.901 1.00 95.00 613 LYS A C 1
ATOM 4888 O O . LYS A 1 613 ? 2.974 17.648 6.724 1.00 95.00 613 LYS A O 1
ATOM 4893 N N . ASN A 1 614 ? 3.698 15.990 8.053 1.00 94.56 614 ASN A N 1
ATOM 4894 C CA . ASN A 1 614 ? 3.951 16.816 9.235 1.00 94.56 614 ASN A CA 1
ATOM 4895 C C . ASN A 1 614 ? 5.427 16.787 9.664 1.00 94.56 614 ASN A C 1
ATOM 4897 O O . ASN A 1 614 ? 5.738 17.076 10.816 1.00 94.56 614 ASN A O 1
ATOM 4901 N N . LEU A 1 615 ? 6.340 16.470 8.740 1.00 94.69 615 LEU A N 1
ATOM 4902 C CA . LEU A 1 615 ? 7.777 16.479 9.006 1.00 94.69 615 LEU A CA 1
ATOM 4903 C C . LEU A 1 615 ? 8.293 17.885 9.386 1.00 94.69 615 LEU A C 1
ATOM 4905 O O . LEU A 1 615 ? 7.902 18.889 8.775 1.00 94.69 615 LEU A O 1
ATOM 4909 N N . PRO A 1 616 ? 9.208 17.981 10.367 1.00 95.69 616 PRO A N 1
ATOM 4910 C CA . PRO A 1 616 ? 10.107 19.120 10.526 1.00 95.69 616 PRO A CA 1
ATOM 4911 C C . PRO A 1 616 ? 11.055 19.257 9.327 1.00 95.69 616 PRO A C 1
ATOM 4913 O O . PRO A 1 616 ? 11.425 18.259 8.709 1.00 95.69 616 PRO A O 1
ATOM 4916 N N . LEU A 1 617 ? 11.522 20.480 9.052 1.00 94.81 617 LEU A N 1
ATOM 4917 C CA . LEU A 1 617 ? 12.446 20.752 7.942 1.00 94.81 617 LEU A CA 1
ATOM 4918 C C . LEU A 1 617 ? 13.726 19.901 8.022 1.00 94.81 617 LEU A C 1
ATOM 4920 O O . LEU A 1 617 ? 14.136 19.337 7.015 1.00 94.81 617 LEU A O 1
ATOM 4924 N N . LYS A 1 618 ? 14.301 19.716 9.220 1.00 95.69 618 LYS A N 1
ATOM 4925 C CA . LYS A 1 618 ? 15.517 18.903 9.400 1.00 95.69 618 LYS A CA 1
ATOM 4926 C C . LYS A 1 618 ? 15.355 17.445 8.941 1.00 95.69 618 LYS A C 1
ATOM 4928 O O . LYS A 1 618 ? 16.259 16.899 8.324 1.00 95.69 618 LYS A O 1
ATOM 4933 N N . PHE A 1 619 ? 14.183 16.843 9.158 1.00 96.38 619 PHE A N 1
ATOM 4934 C CA . PHE A 1 619 ? 13.897 15.473 8.716 1.00 96.38 619 PHE A CA 1
ATOM 4935 C C . PHE A 1 619 ? 13.589 15.383 7.217 1.00 96.38 619 PHE A C 1
ATOM 4937 O O . PHE A 1 619 ? 13.913 14.381 6.591 1.00 96.38 619 PHE A O 1
ATOM 4944 N N . LEU A 1 620 ? 13.015 16.432 6.618 1.00 96.56 620 LEU A N 1
ATOM 4945 C CA . LEU A 1 620 ? 12.871 16.535 5.162 1.00 96.56 620 LEU A CA 1
ATOM 4946 C C . LEU A 1 620 ? 14.246 16.603 4.470 1.00 96.56 620 LEU A C 1
ATOM 4948 O O . LEU A 1 620 ? 14.473 15.906 3.481 1.00 96.56 620 LEU A O 1
ATOM 4952 N N . LEU A 1 621 ? 15.166 17.407 5.013 1.00 96.88 621 LEU A N 1
ATOM 4953 C CA . LEU A 1 621 ? 16.547 17.498 4.533 1.00 96.88 621 LEU A CA 1
ATOM 4954 C C . LEU A 1 621 ? 17.283 16.160 4.704 1.00 96.88 621 LEU A C 1
ATOM 4956 O O . LEU A 1 621 ? 17.861 15.672 3.738 1.00 96.88 621 LEU A O 1
ATOM 4960 N N . PHE A 1 622 ? 17.172 15.517 5.873 1.00 97.25 622 PHE A N 1
ATOM 4961 C CA . PHE A 1 622 ? 17.763 14.196 6.111 1.00 97.25 622 PHE A CA 1
ATOM 4962 C C . PHE A 1 622 ? 17.237 13.122 5.144 1.00 97.25 622 PHE A C 1
ATOM 4964 O O . PHE A 1 622 ? 18.029 12.398 4.554 1.00 97.25 622 PHE A O 1
ATOM 4971 N N . ILE A 1 623 ? 15.922 13.052 4.898 1.00 97.06 623 ILE A N 1
ATOM 4972 C CA . ILE A 1 623 ? 15.348 12.114 3.912 1.00 97.06 623 ILE A CA 1
ATOM 4973 C C . ILE A 1 623 ? 15.874 12.396 2.496 1.00 97.06 623 ILE A C 1
ATOM 4975 O O . ILE A 1 623 ? 16.089 11.462 1.730 1.00 97.06 623 ILE A O 1
ATOM 4979 N N . THR A 1 624 ? 16.118 13.662 2.147 1.00 97.38 624 THR A N 1
ATOM 4980 C CA . THR A 1 624 ? 16.709 14.024 0.848 1.00 97.38 624 THR A CA 1
ATOM 4981 C C . THR A 1 624 ? 18.165 13.553 0.748 1.00 97.38 624 THR A C 1
ATOM 4983 O O . THR A 1 624 ? 18.552 12.968 -0.260 1.00 97.38 624 THR A O 1
ATOM 4986 N N . PHE A 1 625 ? 18.956 13.755 1.808 1.00 96.62 625 PHE A N 1
ATOM 4987 C CA . PHE A 1 625 ? 20.332 13.260 1.907 1.00 96.62 625 PHE A CA 1
ATOM 4988 C C . PHE A 1 625 ? 20.389 11.729 1.811 1.00 96.62 625 PHE A C 1
ATOM 4990 O O . PHE A 1 625 ? 21.108 11.207 0.964 1.00 96.62 625 PHE A O 1
ATOM 4997 N N . LEU A 1 626 ? 19.562 11.021 2.589 1.00 97.00 626 LEU A N 1
ATOM 4998 C CA . LEU A 1 626 ? 19.419 9.564 2.543 1.00 97.00 626 LEU A CA 1
ATOM 4999 C C . LEU A 1 626 ? 19.124 9.070 1.119 1.00 97.00 626 LEU A C 1
ATOM 5001 O O . LEU A 1 626 ? 19.824 8.193 0.631 1.00 97.00 626 LEU A O 1
ATOM 5005 N N . ILE A 1 627 ? 18.144 9.659 0.421 1.00 96.50 627 ILE A N 1
ATOM 5006 C CA . ILE A 1 627 ? 17.808 9.281 -0.964 1.00 96.50 627 ILE A CA 1
ATOM 5007 C C . ILE A 1 627 ? 19.015 9.437 -1.906 1.00 96.50 627 ILE A C 1
ATOM 5009 O O . ILE A 1 627 ? 19.228 8.576 -2.758 1.00 96.50 627 ILE A O 1
ATOM 5013 N N . ASN A 1 628 ? 19.834 10.478 -1.735 1.00 95.31 628 ASN A N 1
ATOM 5014 C CA . ASN A 1 628 ? 21.042 10.666 -2.543 1.00 95.31 628 ASN A CA 1
ATOM 5015 C C . ASN A 1 628 ? 22.125 9.616 -2.250 1.00 95.31 628 ASN A C 1
ATOM 5017 O O . ASN A 1 628 ? 22.769 9.152 -3.188 1.00 95.31 628 ASN A O 1
ATOM 5021 N N . GLN A 1 629 ? 22.282 9.179 -0.997 1.00 95.00 629 GLN A N 1
ATOM 5022 C CA . GLN A 1 629 ? 23.207 8.086 -0.664 1.00 95.00 629 GLN A CA 1
ATOM 5023 C C . GLN A 1 629 ? 22.684 6.723 -1.151 1.00 95.00 629 GLN A C 1
ATOM 5025 O O . GLN A 1 629 ? 23.456 5.940 -1.693 1.00 95.00 629 GLN A O 1
ATOM 5030 N N . LEU A 1 630 ? 21.368 6.470 -1.094 1.00 95.50 630 LEU A N 1
ATOM 5031 C CA . LEU A 1 630 ? 20.750 5.279 -1.704 1.00 95.50 630 LEU A CA 1
ATOM 5032 C C . LEU A 1 630 ? 21.027 5.188 -3.213 1.00 95.50 630 LEU A C 1
ATOM 5034 O O . LEU A 1 630 ? 21.310 4.109 -3.729 1.00 95.50 630 LEU A O 1
ATOM 5038 N N . PHE A 1 631 ? 20.979 6.317 -3.927 1.00 93.50 631 PHE A N 1
ATOM 5039 C CA . PHE A 1 631 ? 21.375 6.367 -5.335 1.00 93.50 631 PHE A CA 1
ATOM 5040 C C . PHE A 1 631 ? 22.879 6.164 -5.536 1.00 93.50 631 PHE A C 1
ATOM 5042 O O . PHE A 1 631 ? 23.257 5.356 -6.377 1.00 93.50 631 PHE A O 1
ATOM 5049 N N . LYS A 1 632 ? 23.732 6.830 -4.747 1.00 92.06 632 LYS A N 1
ATOM 5050 C CA . LYS A 1 632 ? 25.194 6.676 -4.823 1.00 92.06 632 LYS A CA 1
ATOM 5051 C C . LYS A 1 632 ? 25.642 5.222 -4.600 1.00 92.06 632 LYS A C 1
ATOM 5053 O O . LYS A 1 632 ? 26.491 4.720 -5.331 1.00 92.06 632 LYS A O 1
ATOM 5058 N N . ASN A 1 633 ? 25.024 4.537 -3.640 1.00 92.44 633 ASN A N 1
ATOM 5059 C CA . ASN A 1 633 ? 25.285 3.133 -3.319 1.00 92.44 633 ASN A CA 1
ATOM 5060 C C . ASN A 1 633 ? 24.520 2.149 -4.225 1.00 92.44 633 ASN A C 1
ATOM 5062 O O . ASN A 1 633 ? 24.710 0.940 -4.114 1.00 92.44 633 ASN A O 1
ATOM 5066 N N . ASN A 1 634 ? 23.657 2.639 -5.124 1.00 93.75 634 ASN A N 1
ATOM 5067 C CA . ASN A 1 634 ? 22.761 1.843 -5.974 1.00 93.75 634 ASN A CA 1
ATOM 5068 C C . ASN A 1 634 ? 21.834 0.884 -5.195 1.00 93.75 634 ASN A C 1
ATOM 5070 O O . ASN A 1 634 ? 21.367 -0.123 -5.730 1.00 93.75 634 ASN A O 1
ATOM 5074 N N . TYR A 1 635 ? 21.570 1.190 -3.925 1.00 95.00 635 TYR A N 1
ATOM 5075 C CA . TYR A 1 635 ? 20.957 0.285 -2.960 1.00 95.00 635 TYR A CA 1
ATOM 5076 C C . TYR A 1 635 ? 19.500 0.665 -2.683 1.00 95.00 635 TYR A C 1
ATOM 5078 O O . TYR A 1 635 ? 19.173 1.824 -2.427 1.00 95.00 635 TYR A O 1
ATOM 5086 N N . PHE A 1 636 ? 18.614 -0.330 -2.706 1.00 96.38 636 PHE A N 1
ATOM 5087 C CA . PHE A 1 636 ? 17.255 -0.211 -2.194 1.00 96.38 636 PHE A CA 1
ATOM 5088 C C . PHE A 1 636 ? 17.167 -0.947 -0.842 1.00 96.38 636 PHE A C 1
ATOM 5090 O O . PHE A 1 636 ? 17.460 -2.144 -0.815 1.00 96.38 636 PHE A O 1
ATOM 5097 N N . PRO A 1 637 ? 16.736 -0.286 0.250 1.00 96.31 637 PRO A N 1
ATOM 5098 C CA . PRO A 1 637 ? 16.674 -0.872 1.591 1.00 96.31 637 PRO A CA 1
ATOM 5099 C C . PRO A 1 637 ? 15.871 -2.176 1.673 1.00 96.31 637 PRO A C 1
ATOM 5101 O O . PRO A 1 637 ? 14.722 -2.252 1.228 1.00 96.31 637 PRO A O 1
ATOM 5104 N N . ASP A 1 638 ? 16.453 -3.200 2.289 1.00 94.31 638 ASP A N 1
ATOM 5105 C CA . ASP A 1 638 ? 15.830 -4.485 2.609 1.00 94.31 638 ASP A CA 1
ATOM 5106 C C . ASP A 1 638 ? 14.622 -4.325 3.546 1.00 94.31 638 ASP A C 1
ATOM 5108 O O . ASP A 1 638 ? 13.576 -4.958 3.335 1.00 94.31 638 ASP A O 1
ATOM 5112 N N . SER A 1 639 ? 14.676 -3.375 4.487 1.00 91.88 639 SER A N 1
ATOM 5113 C CA . SER A 1 639 ? 13.520 -2.996 5.317 1.00 91.88 639 SER A CA 1
ATOM 5114 C C . SER A 1 639 ? 12.330 -2.462 4.499 1.00 91.88 639 SER A C 1
ATOM 5116 O O . SER A 1 639 ? 11.183 -2.498 4.957 1.00 91.88 639 SER A O 1
ATOM 5118 N N . TRP A 1 640 ? 12.558 -2.023 3.255 1.00 94.88 640 TRP A N 1
ATOM 5119 C CA . TRP A 1 640 ? 11.529 -1.571 2.309 1.00 94.88 640 TRP A CA 1
ATOM 5120 C C . TRP A 1 640 ? 11.120 -2.641 1.277 1.00 94.88 640 TRP A C 1
ATOM 5122 O O . TRP A 1 640 ? 10.138 -2.453 0.544 1.00 94.88 640 TRP A O 1
ATOM 5132 N N . LYS A 1 641 ? 11.829 -3.775 1.197 1.00 94.50 641 LYS A N 1
ATOM 5133 C CA . LYS A 1 641 ? 11.520 -4.867 0.253 1.00 94.50 641 LYS A CA 1
ATOM 5134 C C . LYS A 1 641 ? 10.311 -5.696 0.683 1.00 94.50 641 LYS A C 1
ATOM 5136 O O . LYS A 1 641 ? 9.543 -6.134 -0.180 1.00 94.50 641 LYS A O 1
ATOM 5141 N N . THR A 1 642 ? 10.086 -5.835 1.989 1.00 93.94 642 THR A N 1
ATOM 5142 C CA . THR A 1 642 ? 8.983 -6.630 2.556 1.00 93.94 642 THR A CA 1
ATOM 5143 C C . THR A 1 642 ? 7.621 -5.937 2.399 1.00 93.94 642 THR A C 1
ATOM 5145 O O . THR A 1 642 ? 7.385 -4.855 2.941 1.00 93.94 642 THR A O 1
ATOM 5148 N N . ALA A 1 643 ? 6.684 -6.576 1.694 1.00 94.25 643 ALA A N 1
ATOM 5149 C CA . ALA A 1 643 ? 5.325 -6.071 1.476 1.00 94.25 643 ALA A CA 1
ATOM 5150 C C . ALA A 1 643 ? 4.288 -6.685 2.439 1.00 94.25 643 ALA A C 1
ATOM 5152 O O . ALA A 1 643 ? 4.264 -7.898 2.634 1.00 94.25 643 ALA A O 1
ATOM 5153 N N . VAL A 1 644 ? 3.353 -5.883 2.968 1.00 94.44 644 VAL A N 1
ATOM 5154 C CA . VAL A 1 644 ? 2.167 -6.416 3.673 1.00 94.44 644 VAL A CA 1
ATOM 5155 C C . VAL A 1 644 ? 0.989 -6.509 2.703 1.00 94.44 644 VAL A C 1
ATOM 5157 O O . VAL A 1 644 ? 0.408 -5.494 2.320 1.00 94.44 644 VAL A O 1
ATOM 5160 N N . VAL A 1 645 ? 0.633 -7.723 2.294 1.00 93.12 645 VAL A N 1
ATOM 5161 C CA . VAL A 1 645 ? -0.409 -7.993 1.296 1.00 93.12 645 VAL A CA 1
ATOM 5162 C C . VAL A 1 645 ? -1.783 -8.082 1.953 1.00 93.12 645 VAL A C 1
ATOM 5164 O O . VAL A 1 645 ? -2.005 -8.880 2.863 1.00 93.12 645 VAL A O 1
ATOM 5167 N N . ILE A 1 646 ? -2.731 -7.279 1.464 1.00 91.38 646 ILE A N 1
ATOM 5168 C CA . ILE A 1 646 ? -4.137 -7.326 1.884 1.00 91.38 646 ILE A CA 1
ATOM 5169 C C . ILE A 1 646 ? -4.965 -8.031 0.803 1.00 91.38 646 ILE A C 1
ATOM 5171 O O . ILE A 1 646 ? -5.101 -7.475 -0.289 1.00 91.38 646 ILE A O 1
ATOM 5175 N N . PRO A 1 647 ? -5.541 -9.213 1.077 1.00 90.56 647 PRO A N 1
ATOM 5176 C CA . PRO A 1 647 ? -6.343 -9.929 0.096 1.00 90.56 647 PRO A CA 1
ATOM 5177 C C . PRO A 1 647 ? -7.720 -9.273 -0.076 1.00 90.56 647 PRO A C 1
ATOM 5179 O O . PRO A 1 647 ? -8.472 -9.107 0.885 1.00 90.56 647 PRO A O 1
ATOM 5182 N N . ILE A 1 648 ? -8.085 -8.925 -1.314 1.00 88.81 648 ILE A N 1
ATOM 5183 C CA . ILE A 1 648 ? -9.424 -8.417 -1.660 1.00 88.81 648 ILE A CA 1
ATOM 5184 C C . ILE A 1 648 ? -10.085 -9.325 -2.695 1.00 88.81 648 ILE A C 1
ATOM 5186 O O . ILE A 1 648 ? -9.582 -9.486 -3.804 1.00 88.81 648 ILE A O 1
ATOM 5190 N N . LEU A 1 649 ? -11.239 -9.890 -2.341 1.00 89.94 649 LEU A N 1
ATOM 5191 C CA . LEU A 1 649 ? -12.022 -10.784 -3.195 1.00 89.94 649 LEU A CA 1
ATOM 5192 C C . LEU A 1 649 ? -12.360 -10.133 -4.551 1.00 89.94 649 LEU A C 1
ATOM 5194 O O . LEU A 1 649 ? -12.864 -9.007 -4.605 1.00 89.94 649 LEU A O 1
ATOM 5198 N N . LYS A 1 650 ? -12.112 -10.857 -5.649 1.00 87.06 650 LYS A N 1
ATOM 5199 C CA . LYS A 1 650 ? -12.546 -10.484 -7.005 1.00 87.06 650 LYS A CA 1
ATOM 5200 C C . LYS A 1 650 ? -14.087 -10.446 -7.049 1.00 87.06 650 LYS A C 1
ATOM 5202 O O . LYS A 1 650 ? -14.708 -11.354 -6.495 1.00 87.06 650 LYS A O 1
ATOM 5207 N N . PRO A 1 651 ? -14.721 -9.438 -7.684 1.00 85.50 651 PRO A N 1
ATOM 5208 C CA . PRO A 1 651 ? -16.178 -9.377 -7.795 1.00 85.50 651 PRO A CA 1
ATOM 5209 C C . PRO A 1 651 ? -16.774 -10.689 -8.313 1.00 85.50 651 PRO A C 1
ATOM 5211 O O . PRO A 1 651 ? -16.242 -11.282 -9.250 1.00 85.50 651 PRO A O 1
ATOM 5214 N N . ASP A 1 652 ? -17.854 -11.127 -7.665 1.00 86.25 652 ASP A N 1
ATOM 5215 C CA . ASP A 1 652 ? -18.698 -12.256 -8.075 1.00 86.25 652 ASP A CA 1
ATOM 5216 C C . ASP A 1 652 ? -17.951 -13.599 -8.265 1.00 86.25 652 ASP A C 1
ATOM 5218 O O . ASP A 1 652 ? -18.359 -14.466 -9.036 1.00 86.25 652 ASP A O 1
ATOM 5222 N N . LYS A 1 653 ? -16.859 -13.796 -7.509 1.00 89.94 653 LYS A N 1
ATOM 5223 C CA . LYS A 1 653 ? -16.113 -15.062 -7.397 1.00 89.94 653 LYS A CA 1
ATOM 5224 C C . LYS A 1 653 ? -16.336 -15.761 -6.046 1.00 89.94 653 LYS A C 1
ATOM 5226 O O . LYS A 1 653 ? -16.676 -15.115 -5.055 1.00 89.94 653 LYS A O 1
ATOM 5231 N N . ASN A 1 654 ? -16.121 -17.084 -6.001 1.00 89.00 654 ASN A N 1
ATOM 5232 C CA . ASN A 1 654 ? -16.262 -17.891 -4.780 1.00 89.00 654 ASN A CA 1
ATOM 5233 C C . ASN A 1 654 ? -15.221 -17.457 -3.716 1.00 89.00 654 ASN A C 1
ATOM 5235 O O . ASN A 1 654 ? -14.023 -17.557 -3.997 1.00 89.00 654 ASN A O 1
ATOM 5239 N N . PRO A 1 655 ? -15.641 -17.011 -2.514 1.00 89.56 655 PRO A N 1
ATOM 5240 C CA . PRO A 1 655 ? -14.736 -16.566 -1.456 1.00 89.56 655 PRO A CA 1
ATOM 5241 C C . PRO A 1 655 ? -14.009 -17.690 -0.698 1.00 89.56 655 PRO A C 1
ATOM 5243 O O . PRO A 1 655 ? -13.143 -17.385 0.107 1.00 89.56 655 PRO A O 1
ATOM 5246 N N . GLU A 1 656 ? -14.326 -18.964 -0.928 1.00 90.56 656 GLU A N 1
ATOM 5247 C CA . GLU A 1 656 ? -13.636 -20.105 -0.293 1.00 90.56 656 GLU A CA 1
ATOM 5248 C C . GLU A 1 656 ? -12.270 -20.425 -0.930 1.00 90.56 656 GLU A C 1
ATOM 5250 O O . GLU A 1 656 ? -11.516 -21.241 -0.403 1.00 90.56 656 GLU A O 1
ATOM 5255 N N . LEU A 1 657 ? -11.955 -19.829 -2.087 1.00 89.69 657 LEU A N 1
ATOM 5256 C CA . LEU A 1 657 ? -10.769 -20.153 -2.886 1.00 89.69 657 LEU A CA 1
ATOM 5257 C C . LEU A 1 657 ? -9.754 -19.005 -2.832 1.00 89.69 657 LEU A C 1
ATOM 5259 O O . LEU A 1 657 ? -10.048 -17.899 -3.291 1.00 89.69 657 LEU A O 1
ATOM 5263 N N . ALA A 1 658 ? -8.540 -19.272 -2.341 1.00 90.38 658 ALA A N 1
ATOM 5264 C CA . ALA A 1 658 ? -7.476 -18.269 -2.204 1.00 90.38 658 ALA A CA 1
ATOM 5265 C C . ALA A 1 658 ? -7.163 -17.538 -3.528 1.00 90.38 658 ALA A C 1
ATOM 5267 O O . ALA A 1 658 ? -7.090 -16.308 -3.569 1.00 90.38 658 ALA A O 1
ATOM 5268 N N . GLN A 1 659 ? -7.126 -18.278 -4.641 1.00 88.44 659 GLN A N 1
ATOM 5269 C CA . GLN A 1 659 ? -6.916 -17.754 -5.997 1.00 88.44 659 GLN A CA 1
ATOM 5270 C C . GLN A 1 659 ? -7.950 -16.693 -6.438 1.00 88.44 659 GLN A C 1
ATOM 5272 O O . GLN A 1 659 ? -7.693 -15.923 -7.368 1.00 88.44 659 GLN A O 1
ATOM 5277 N N . ASN A 1 660 ? -9.123 -16.611 -5.795 1.00 90.44 660 ASN A N 1
ATOM 5278 C CA . ASN A 1 660 ? -10.139 -15.594 -6.089 1.00 90.44 660 ASN A CA 1
ATOM 5279 C C . ASN A 1 660 ? -9.893 -14.248 -5.395 1.00 90.44 660 ASN A C 1
ATOM 5281 O O . ASN A 1 660 ? -10.614 -13.287 -5.666 1.00 90.44 660 ASN A O 1
ATOM 5285 N N . TYR A 1 661 ? -8.863 -14.127 -4.562 1.00 89.50 661 TYR A N 1
ATOM 5286 C CA . TYR A 1 661 ? -8.438 -12.854 -3.991 1.00 89.50 661 TYR A CA 1
ATOM 5287 C C . TYR A 1 661 ? -7.428 -12.149 -4.915 1.00 89.50 661 TYR A C 1
ATOM 5289 O O . TYR A 1 661 ? -6.742 -12.766 -5.730 1.00 89.50 661 TYR A O 1
ATOM 5297 N N . ARG A 1 662 ? -7.394 -10.817 -4.850 1.00 83.94 662 ARG A N 1
ATOM 5298 C CA . ARG A 1 662 ? -6.337 -9.965 -5.411 1.00 83.94 662 ARG A CA 1
ATOM 5299 C C . ARG A 1 662 ? -5.388 -9.584 -4.275 1.00 83.94 662 ARG A C 1
ATOM 5301 O O . ARG A 1 662 ? -5.903 -9.156 -3.235 1.00 83.94 662 ARG A O 1
ATOM 5308 N N . PRO A 1 663 ? -4.061 -9.681 -4.444 1.00 87.50 663 PRO A N 1
ATOM 5309 C CA . PRO A 1 663 ? -3.140 -9.051 -3.513 1.00 87.50 663 PRO A CA 1
ATOM 5310 C C . PRO A 1 663 ? -3.282 -7.521 -3.602 1.00 87.50 663 PRO A C 1
ATOM 5312 O O . PRO A 1 663 ? -3.613 -6.970 -4.648 1.00 87.50 663 PRO A O 1
ATOM 5315 N N . ILE A 1 664 ? -3.051 -6.813 -2.498 1.00 87.50 664 ILE A N 1
ATOM 5316 C CA . ILE A 1 664 ? -2.788 -5.368 -2.506 1.00 87.50 664 ILE A CA 1
ATOM 5317 C C . ILE A 1 664 ? -1.613 -5.114 -1.572 1.00 87.50 664 ILE A C 1
ATOM 5319 O O . ILE A 1 664 ? -1.756 -5.232 -0.353 1.00 87.50 664 ILE A O 1
ATOM 5323 N N . SER A 1 665 ? -0.463 -4.757 -2.140 1.00 90.62 665 SER A N 1
ATOM 5324 C CA . SER A 1 665 ? 0.792 -4.630 -1.401 1.00 90.62 665 SER A CA 1
ATOM 5325 C C . SER A 1 665 ? 0.912 -3.273 -0.711 1.00 90.62 665 SER A C 1
ATOM 5327 O O . SER A 1 665 ? 1.087 -2.221 -1.335 1.00 90.62 665 SER A O 1
ATOM 5329 N N . LEU A 1 666 ? 0.868 -3.290 0.619 1.00 92.00 666 LEU A N 1
ATOM 5330 C CA . LEU A 1 666 ? 1.223 -2.153 1.457 1.00 92.00 666 LEU A CA 1
ATOM 5331 C C . LEU A 1 666 ? 2.750 -2.101 1.620 1.00 92.00 666 LEU A C 1
ATOM 5333 O O . LEU A 1 666 ? 3.315 -2.662 2.556 1.00 92.00 666 LEU A O 1
ATOM 5337 N N . LEU A 1 667 ? 3.411 -1.441 0.666 1.00 93.25 667 LEU A N 1
ATOM 5338 C CA . LEU A 1 667 ? 4.832 -1.062 0.764 1.00 93.25 667 LEU A CA 1
ATOM 5339 C C . LEU A 1 667 ? 5.010 0.144 1.704 1.00 93.25 667 LEU A C 1
ATOM 5341 O O . LEU A 1 667 ? 4.074 0.941 1.843 1.00 93.25 667 LEU A O 1
ATOM 5345 N N . SER A 1 668 ? 6.215 0.323 2.252 1.00 94.31 668 SER A N 1
ATOM 5346 C CA . SER A 1 668 ? 6.606 1.472 3.089 1.00 94.31 668 SER A CA 1
ATOM 5347 C C . SER A 1 668 ? 6.187 2.826 2.495 1.00 94.31 668 SER A C 1
ATOM 5349 O O . SER A 1 668 ? 6.159 3.016 1.272 1.00 94.31 668 SER A O 1
ATOM 5351 N N . CYS A 1 669 ? 5.884 3.796 3.359 1.00 94.31 669 CYS A N 1
ATOM 5352 C CA . CYS A 1 669 ? 5.642 5.174 2.933 1.00 94.31 669 CYS A CA 1
ATOM 5353 C C . CYS A 1 669 ? 6.936 5.929 2.578 1.00 94.31 669 CYS A C 1
ATOM 5355 O O . CYS A 1 669 ? 6.869 6.809 1.721 1.00 94.31 669 CYS A O 1
ATOM 5357 N N . LEU A 1 670 ? 8.085 5.572 3.168 1.00 94.69 670 LEU A N 1
ATOM 5358 C CA . LEU A 1 670 ? 9.400 6.129 2.815 1.00 94.69 670 LEU A CA 1
ATOM 5359 C C . LEU A 1 670 ? 9.918 5.561 1.490 1.00 94.69 670 LEU A C 1
ATOM 5361 O O . LEU A 1 670 ? 10.350 6.337 0.640 1.00 94.69 670 LEU A O 1
ATOM 5365 N N . SER A 1 671 ? 9.752 4.253 1.251 1.00 95.19 671 SER A N 1
ATOM 5366 C CA . SER A 1 671 ? 10.127 3.639 -0.036 1.00 95.19 671 SER A CA 1
ATOM 5367 C C . SER A 1 671 ? 9.504 4.348 -1.236 1.00 95.19 671 SER A C 1
ATOM 5369 O O . SER A 1 671 ? 10.187 4.650 -2.207 1.00 95.19 671 SER A O 1
ATOM 5371 N N . LYS A 1 672 ? 8.238 4.763 -1.114 1.00 94.88 672 LYS A N 1
ATOM 5372 C CA . LYS A 1 672 ? 7.518 5.498 -2.158 1.00 94.88 672 LYS A CA 1
ATOM 5373 C C . LYS A 1 672 ? 7.999 6.936 -2.369 1.00 94.88 672 LYS A C 1
ATOM 5375 O O . LYS A 1 672 ? 7.564 7.562 -3.329 1.00 94.88 672 LYS A O 1
ATOM 5380 N N . VAL A 1 673 ? 8.843 7.483 -1.493 1.00 95.94 673 VAL A N 1
ATOM 5381 C CA . VAL A 1 673 ? 9.552 8.751 -1.735 1.00 95.94 673 VAL A CA 1
ATOM 5382 C C . VAL A 1 673 ? 10.758 8.491 -2.640 1.00 95.94 673 VAL A C 1
ATOM 5384 O O . VAL A 1 673 ? 10.910 9.177 -3.645 1.00 95.94 673 VAL A O 1
ATOM 5387 N N . TYR A 1 674 ? 11.548 7.452 -2.350 1.00 96.06 674 TYR A N 1
ATOM 5388 C CA . TYR A 1 674 ? 12.653 7.016 -3.210 1.00 96.06 674 TYR A CA 1
ATOM 5389 C C . TYR A 1 674 ? 12.155 6.551 -4.592 1.00 96.06 674 TYR A C 1
ATOM 5391 O O . TYR A 1 674 ? 12.613 7.054 -5.615 1.00 96.06 674 TYR A O 1
ATOM 5399 N N . GLU A 1 675 ? 11.131 5.687 -4.641 1.00 95.81 675 GLU A N 1
ATOM 5400 C CA . GLU A 1 675 ? 10.499 5.241 -5.894 1.00 95.81 675 GLU A CA 1
ATOM 5401 C C . GLU A 1 675 ? 9.963 6.409 -6.735 1.00 95.81 675 GLU A C 1
ATOM 5403 O O . GLU A 1 675 ? 9.956 6.313 -7.959 1.00 95.81 675 GLU A O 1
ATOM 5408 N N . PHE A 1 676 ? 9.499 7.501 -6.112 1.00 95.31 676 PHE A N 1
ATOM 5409 C CA . PHE A 1 676 ? 9.039 8.686 -6.841 1.00 95.31 676 PHE A CA 1
ATOM 5410 C C . PHE A 1 676 ? 10.194 9.368 -7.586 1.00 95.31 676 PHE A C 1
ATOM 5412 O O . PHE A 1 676 ? 10.029 9.714 -8.755 1.00 95.31 676 PHE A O 1
ATOM 5419 N N . VAL A 1 677 ? 11.355 9.523 -6.942 1.00 95.69 677 VAL A N 1
ATOM 5420 C CA . VAL A 1 677 ? 12.542 10.131 -7.565 1.00 95.69 677 VAL A CA 1
ATOM 5421 C C . VAL A 1 677 ? 13.133 9.198 -8.621 1.00 95.69 677 VAL A C 1
ATOM 5423 O O . VAL A 1 677 ? 13.386 9.638 -9.738 1.00 95.69 677 VAL A O 1
ATOM 5426 N N . LEU A 1 678 ? 13.246 7.896 -8.330 1.00 95.06 678 LEU A N 1
ATOM 5427 C CA . LEU A 1 678 ? 13.669 6.881 -9.304 1.00 95.06 678 LEU A CA 1
ATOM 5428 C C . LEU A 1 678 ? 12.766 6.916 -10.548 1.00 95.06 678 LEU A C 1
ATOM 5430 O O . LEU A 1 678 ? 13.250 7.024 -11.670 1.00 95.06 678 LEU A O 1
ATOM 5434 N N . MET A 1 679 ? 11.444 6.925 -10.356 1.00 93.38 679 MET A N 1
ATOM 5435 C CA . MET A 1 679 ? 10.470 7.074 -11.438 1.00 93.38 679 MET A CA 1
ATOM 5436 C C . MET A 1 679 ? 10.634 8.408 -12.190 1.00 93.38 679 MET A C 1
ATOM 5438 O O . MET A 1 679 ? 10.419 8.434 -13.401 1.00 93.38 679 MET A O 1
ATOM 5442 N N . GLN A 1 680 ? 11.018 9.506 -11.530 1.00 92.62 680 GLN A N 1
ATOM 5443 C CA . GLN A 1 680 ? 11.282 10.785 -12.197 1.00 92.62 680 GLN A CA 1
ATOM 5444 C C . GLN A 1 680 ? 12.517 10.703 -13.109 1.00 92.62 680 GLN A C 1
ATOM 5446 O O . GLN A 1 680 ? 12.387 11.006 -14.296 1.00 92.62 680 GLN A O 1
ATOM 5451 N N . ARG A 1 681 ? 13.657 10.205 -12.604 1.00 93.19 681 ARG A N 1
ATOM 5452 C CA . ARG A 1 681 ? 14.893 10.029 -13.394 1.00 93.19 681 ARG A CA 1
ATOM 5453 C C . ARG A 1 681 ? 14.678 9.072 -14.577 1.00 93.19 681 ARG A C 1
ATOM 5455 O O . ARG A 1 681 ? 15.064 9.385 -15.700 1.00 93.19 681 ARG A O 1
ATOM 5462 N N . LEU A 1 682 ? 13.948 7.969 -14.371 1.00 92.06 682 LEU A N 1
ATOM 5463 C CA . LEU A 1 682 ? 13.553 7.053 -15.452 1.00 92.06 682 LEU A CA 1
ATOM 5464 C C . LEU A 1 682 ? 12.683 7.744 -16.518 1.00 92.06 682 LEU A C 1
ATOM 5466 O O . LEU A 1 682 ? 12.914 7.548 -17.708 1.00 92.06 682 LEU A O 1
ATOM 5470 N N . ASN A 1 683 ? 11.705 8.573 -16.125 1.00 90.12 683 ASN A N 1
ATOM 5471 C CA . ASN A 1 683 ? 10.882 9.326 -17.083 1.00 90.12 683 ASN A CA 1
ATOM 5472 C C . ASN A 1 683 ? 11.682 10.403 -17.837 1.00 90.12 683 ASN A C 1
ATOM 5474 O O . ASN A 1 683 ? 11.373 10.649 -19.001 1.00 90.12 683 ASN A O 1
ATOM 5478 N N . GLN A 1 684 ? 12.687 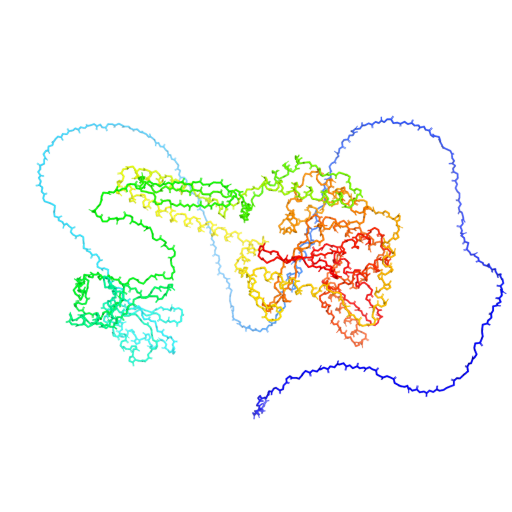11.032 -17.213 1.00 89.94 684 GLN A N 1
ATOM 5479 C CA . GLN A 1 684 ? 13.587 11.975 -17.893 1.00 89.94 684 GLN A CA 1
ATOM 5480 C C . GLN A 1 684 ? 14.346 11.270 -19.031 1.00 89.94 684 GLN A C 1
ATOM 5482 O O . GLN A 1 684 ? 14.292 11.741 -20.165 1.00 89.94 684 GLN A O 1
ATOM 5487 N N . HIS A 1 685 ? 14.934 10.093 -18.773 1.00 89.69 685 HIS A N 1
ATOM 5488 C CA . HIS A 1 685 ? 15.584 9.271 -19.810 1.00 89.69 685 HIS A CA 1
ATOM 5489 C C . HIS A 1 685 ? 14.606 8.832 -20.913 1.00 89.69 685 HIS A C 1
ATOM 5491 O O . HIS A 1 685 ? 14.861 9.041 -22.099 1.00 89.69 685 HIS A O 1
ATOM 5497 N N . CYS A 1 686 ? 13.425 8.322 -20.535 1.00 88.56 686 CYS A N 1
ATOM 5498 C CA . CYS A 1 686 ? 12.377 7.933 -21.491 1.00 88.56 686 CYS A CA 1
ATOM 5499 C C . CYS A 1 686 ? 11.944 9.081 -22.416 1.00 88.56 686 CYS A C 1
ATOM 5501 O O . CYS A 1 686 ? 11.588 8.840 -23.570 1.00 88.56 686 CYS A O 1
ATOM 5503 N N . ALA A 1 687 ? 11.930 10.318 -21.911 1.00 85.81 687 ALA A N 1
ATOM 5504 C CA . ALA A 1 687 ? 11.554 11.502 -22.676 1.00 85.81 687 ALA A CA 1
ATOM 5505 C C . ALA A 1 687 ? 12.683 12.020 -23.582 1.00 85.81 687 ALA A C 1
ATOM 5507 O O . ALA A 1 687 ? 12.381 12.623 -24.609 1.00 85.81 687 ALA A O 1
ATOM 5508 N N . ALA A 1 688 ? 13.949 11.779 -23.224 1.00 85.12 688 ALA A N 1
ATOM 5509 C CA . ALA A 1 688 ? 15.109 12.154 -24.029 1.00 85.12 688 ALA A CA 1
ATOM 5510 C C . ALA A 1 688 ? 15.300 11.223 -25.240 1.00 85.12 688 ALA A C 1
ATOM 5512 O O . ALA A 1 688 ? 15.478 11.704 -26.355 1.00 85.12 688 ALA A O 1
ATOM 5513 N N . VAL A 1 689 ? 15.212 9.902 -25.034 1.00 81.06 689 VAL A N 1
ATOM 5514 C CA . VAL A 1 689 ? 15.447 8.895 -26.092 1.00 81.06 689 VAL A CA 1
ATOM 5515 C C . VAL A 1 689 ? 14.163 8.541 -26.868 1.00 81.06 689 VAL A C 1
ATOM 5517 O O . VAL A 1 689 ? 14.221 8.087 -28.005 1.00 81.06 689 VAL A O 1
ATOM 5520 N N . ASN A 1 690 ? 12.979 8.780 -26.286 1.00 80.00 690 ASN A N 1
ATOM 5521 C CA . ASN A 1 690 ? 11.660 8.622 -26.925 1.00 80.00 690 ASN A CA 1
ATOM 5522 C C . ASN A 1 690 ? 11.355 7.215 -27.507 1.00 80.00 690 ASN A C 1
ATOM 5524 O O . ASN A 1 690 ? 10.514 7.066 -28.392 1.00 80.00 690 ASN A O 1
ATOM 5528 N N . PHE A 1 691 ? 11.955 6.153 -26.963 1.00 78.12 691 PHE A N 1
ATOM 5529 C CA . PHE A 1 691 ? 11.716 4.767 -27.402 1.00 78.12 691 PHE A CA 1
ATOM 5530 C C . PHE A 1 691 ? 10.286 4.235 -27.148 1.00 78.12 691 PHE A C 1
ATOM 5532 O O . PHE A 1 691 ? 9.945 3.165 -27.649 1.00 78.12 691 PHE A O 1
ATOM 5539 N N . ILE A 1 692 ? 9.435 4.921 -26.365 1.00 81.12 692 ILE A N 1
ATOM 5540 C CA . ILE A 1 692 ? 8.113 4.388 -25.976 1.00 81.12 692 ILE A CA 1
ATOM 5541 C C . ILE A 1 692 ? 7.124 4.454 -27.147 1.00 81.12 692 ILE A C 1
ATOM 5543 O O . ILE A 1 692 ? 6.642 5.539 -27.506 1.00 81.12 692 ILE A O 1
ATOM 5547 N N . ILE A 1 693 ? 6.740 3.284 -27.668 1.00 81.44 693 ILE A N 1
ATOM 5548 C CA . ILE A 1 693 ? 5.937 3.140 -28.893 1.00 81.44 693 ILE A CA 1
ATOM 5549 C C . ILE A 1 693 ? 4.634 3.976 -28.852 1.00 81.44 693 ILE A C 1
ATOM 5551 O O . ILE A 1 693 ? 3.917 3.955 -27.844 1.00 81.44 693 ILE A O 1
ATOM 5555 N N . PRO A 1 694 ? 4.266 4.722 -29.916 1.00 80.38 694 PRO A N 1
ATOM 5556 C CA . PRO A 1 694 ? 3.031 5.527 -29.956 1.00 80.38 694 PRO A CA 1
ATOM 5557 C C . PRO A 1 694 ? 1.725 4.736 -29.749 1.00 80.38 694 PRO A C 1
ATOM 5559 O O . PRO A 1 694 ? 0.675 5.308 -29.465 1.00 80.38 694 PRO A O 1
ATOM 5562 N N . GLN A 1 695 ? 1.777 3.416 -29.922 1.00 81.19 695 GLN A N 1
ATOM 5563 C CA . GLN A 1 695 ? 0.710 2.435 -29.728 1.00 81.19 695 GLN A CA 1
ATOM 5564 C C . GLN A 1 695 ? 0.382 2.194 -28.243 1.00 81.19 695 GLN A C 1
ATOM 5566 O O . GLN A 1 695 ? -0.692 1.674 -27.936 1.00 81.19 695 GLN A O 1
ATOM 5571 N N . GLN A 1 696 ? 1.293 2.554 -27.333 1.00 82.00 696 GLN A N 1
ATOM 5572 C CA . GLN A 1 696 ? 1.198 2.305 -25.897 1.00 82.00 696 GLN A CA 1
ATOM 5573 C C . GLN A 1 696 ? 0.538 3.487 -25.169 1.00 82.00 696 GLN A C 1
ATOM 5575 O O . GLN A 1 696 ? 1.180 4.503 -24.880 1.00 82.00 696 GLN A O 1
ATOM 5580 N N . CYS A 1 697 ? -0.755 3.344 -24.855 1.00 80.75 697 CYS A N 1
ATOM 5581 C CA . CYS A 1 697 ? -1.502 4.282 -24.006 1.00 80.75 697 CYS A CA 1
ATOM 5582 C C . CYS A 1 697 ? -1.591 3.853 -22.531 1.00 80.75 697 CYS A C 1
ATOM 5584 O O . CYS A 1 697 ? -1.996 4.674 -21.703 1.00 80.75 697 CYS A O 1
ATOM 5586 N N . GLY A 1 698 ? -1.239 2.608 -22.193 1.00 81.69 698 GLY A N 1
ATOM 5587 C CA . GLY A 1 698 ? -1.210 2.103 -20.822 1.00 81.69 698 GLY A CA 1
ATOM 5588 C C . GLY A 1 698 ? -0.219 2.895 -19.970 1.00 81.69 698 GLY A C 1
ATOM 5589 O O . GLY A 1 698 ? 0.926 3.091 -20.362 1.00 81.69 698 GLY A O 1
ATOM 5590 N N . PHE A 1 699 ? -0.687 3.414 -18.831 1.00 76.69 699 PHE A N 1
ATOM 5591 C CA . PHE A 1 699 ? 0.065 4.211 -17.839 1.00 76.69 699 PHE A CA 1
ATOM 5592 C C . PHE A 1 699 ? 0.797 5.485 -18.334 1.00 76.69 699 PHE A C 1
ATOM 5594 O O . PHE A 1 699 ? 1.254 6.278 -17.506 1.00 76.69 699 PHE A O 1
ATOM 5601 N N . ARG A 1 700 ? 0.861 5.742 -19.646 1.00 80.38 700 ARG A N 1
ATOM 5602 C CA . ARG A 1 700 ? 1.579 6.865 -20.266 1.00 80.38 700 ARG A CA 1
ATOM 5603 C C . ARG A 1 700 ? 0.937 8.220 -19.909 1.00 80.38 700 ARG A C 1
ATOM 5605 O O . ARG A 1 700 ? -0.272 8.397 -20.093 1.00 80.38 700 ARG A O 1
ATOM 5612 N N . PRO A 1 701 ? 1.708 9.223 -19.438 1.00 78.56 701 PRO A N 1
ATOM 5613 C CA . PRO A 1 701 ? 1.187 10.564 -19.182 1.00 78.56 701 PRO A CA 1
ATOM 5614 C C . PRO A 1 701 ? 0.492 11.171 -20.409 1.00 78.56 701 PRO A C 1
ATOM 5616 O O . PRO A 1 701 ? 0.947 11.007 -21.535 1.00 78.56 701 PRO A O 1
ATOM 5619 N N . LYS A 1 702 ? -0.601 11.913 -20.178 1.00 82.69 702 LYS A N 1
ATOM 5620 C CA . LYS A 1 702 ? -1.487 12.523 -21.199 1.00 82.69 702 LYS A CA 1
ATOM 5621 C C . LYS A 1 702 ? -2.300 11.526 -22.057 1.00 82.69 702 LYS A C 1
ATOM 5623 O O . LYS A 1 702 ? -3.293 11.949 -22.648 1.00 82.69 702 LYS A O 1
ATOM 5628 N N . CYS A 1 703 ? -1.977 10.231 -22.067 1.00 83.62 703 CYS A N 1
ATOM 5629 C CA . CYS A 1 703 ? -2.775 9.193 -22.729 1.00 83.62 703 CYS A CA 1
ATOM 5630 C C . CYS A 1 703 ? -4.019 8.782 -21.913 1.00 83.62 703 CYS A C 1
ATOM 5632 O O . CYS A 1 703 ? -4.211 9.196 -20.769 1.00 83.62 703 CYS A O 1
ATOM 5634 N N . SER A 1 704 ? -4.927 8.018 -22.537 1.00 87.69 704 SER A N 1
ATOM 5635 C CA . SER A 1 704 ? -6.128 7.461 -21.891 1.00 87.69 704 SER A CA 1
ATOM 5636 C C . SER A 1 704 ? -6.781 6.394 -22.774 1.00 87.69 704 SER A C 1
ATOM 5638 O O . SER A 1 704 ? -6.595 6.410 -23.990 1.00 87.69 704 SER A O 1
ATOM 5640 N N . THR A 1 705 ? -7.627 5.539 -22.192 1.00 87.38 705 THR A N 1
ATOM 5641 C CA . THR A 1 705 ? -8.397 4.511 -22.921 1.00 87.38 705 THR A CA 1
ATOM 5642 C C . THR A 1 705 ? -9.281 5.070 -24.044 1.00 87.38 705 THR A C 1
ATOM 5644 O O . THR A 1 705 ? -9.533 4.377 -25.024 1.00 87.38 705 THR A O 1
ATOM 5647 N N . VAL A 1 706 ? -9.705 6.338 -23.956 1.00 89.50 706 VAL A N 1
ATOM 5648 C CA . VAL A 1 706 ? -10.474 7.016 -25.017 1.00 89.50 706 VAL A CA 1
ATOM 5649 C C . VAL A 1 706 ? -9.626 7.234 -26.274 1.00 89.50 706 VAL A C 1
ATOM 5651 O O . VAL A 1 706 ? -10.152 7.131 -27.377 1.00 89.50 706 VAL A O 1
ATOM 5654 N N . HIS A 1 707 ? -8.321 7.489 -26.129 1.00 87.38 707 HIS A N 1
ATOM 5655 C CA . HIS A 1 707 ? -7.423 7.652 -27.275 1.00 87.38 707 HIS A CA 1
ATOM 5656 C C . HIS A 1 707 ? -7.195 6.319 -28.000 1.00 87.38 707 HIS A C 1
ATOM 5658 O O . HIS A 1 707 ? -7.208 6.298 -29.228 1.00 87.38 707 HIS A O 1
ATOM 5664 N N . GLN A 1 708 ? -7.072 5.201 -27.270 1.00 86.25 708 GLN A N 1
ATOM 5665 C CA . GLN A 1 708 ? -6.957 3.888 -27.914 1.00 86.25 708 GLN A CA 1
ATOM 5666 C C . GLN A 1 708 ? -8.269 3.457 -28.579 1.00 86.25 708 GLN A C 1
ATOM 5668 O O . GLN A 1 708 ? -8.235 2.943 -29.690 1.00 86.25 708 GLN A O 1
ATOM 5673 N N . LEU A 1 709 ? -9.424 3.718 -27.950 1.00 89.75 709 LEU A N 1
ATOM 5674 C CA . LEU A 1 709 ? -10.731 3.453 -28.563 1.00 89.75 709 LEU A CA 1
ATOM 5675 C C . LEU A 1 709 ? -10.912 4.249 -29.863 1.00 89.75 709 LEU A C 1
ATOM 5677 O O . LEU A 1 709 ? -11.360 3.685 -30.858 1.00 89.75 709 LEU A O 1
ATOM 5681 N N . LEU A 1 710 ? -10.520 5.529 -29.876 1.00 90.25 710 LEU A N 1
ATOM 5682 C CA . LEU A 1 710 ? -10.515 6.344 -31.092 1.00 90.25 710 LEU A CA 1
ATOM 5683 C C . LEU A 1 710 ? -9.586 5.744 -32.157 1.00 90.25 710 LEU A C 1
ATOM 5685 O O . LEU A 1 710 ? -10.027 5.557 -33.283 1.00 90.25 710 LEU A O 1
ATOM 5689 N N . ARG A 1 711 ? -8.350 5.365 -31.796 1.00 86.56 711 ARG A N 1
ATOM 5690 C CA . ARG A 1 711 ? -7.396 4.738 -32.726 1.00 86.56 711 ARG A CA 1
ATOM 5691 C C . ARG A 1 711 ? -7.944 3.445 -33.336 1.00 86.56 711 ARG A C 1
ATOM 5693 O O . ARG A 1 711 ? -7.869 3.280 -34.544 1.00 86.56 711 ARG A O 1
ATOM 5700 N N . VAL A 1 712 ? -8.523 2.552 -32.532 1.00 88.75 712 VAL A N 1
ATOM 5701 C CA . VAL A 1 712 ? -9.134 1.304 -33.026 1.00 88.75 712 VAL A CA 1
ATOM 5702 C C . VAL A 1 712 ? -10.325 1.594 -33.947 1.00 88.75 712 VAL A C 1
ATOM 5704 O O . VAL A 1 712 ? -10.454 0.961 -34.988 1.00 88.75 712 VAL A O 1
ATOM 5707 N N . THR A 1 713 ? -11.160 2.581 -33.607 1.00 91.31 713 THR A N 1
ATOM 5708 C CA . THR A 1 713 ? -12.309 2.986 -34.438 1.00 91.31 713 THR A CA 1
ATOM 5709 C C . THR A 1 713 ? -11.854 3.553 -35.789 1.00 91.31 713 THR A C 1
ATOM 5711 O O . THR A 1 713 ? -12.405 3.185 -36.822 1.00 91.31 713 THR A O 1
ATOM 5714 N N . GLU A 1 714 ? -10.811 4.386 -35.795 1.00 90.69 714 GLU A N 1
ATOM 5715 C CA . GLU A 1 714 ? -10.235 4.975 -37.009 1.00 90.69 714 GLU A CA 1
ATOM 5716 C C . GLU A 1 714 ? -9.616 3.913 -37.928 1.00 90.69 714 GLU A C 1
ATOM 5718 O O . GLU A 1 714 ? -9.842 3.928 -39.134 1.00 90.69 714 GLU A O 1
ATOM 5723 N N . LEU A 1 715 ? -8.891 2.941 -37.365 1.00 88.12 715 LEU A N 1
ATOM 5724 C CA . LEU A 1 715 ? -8.323 1.830 -38.134 1.00 88.12 715 LEU A CA 1
ATOM 5725 C C . LEU A 1 715 ? -9.409 0.954 -38.774 1.00 88.12 715 LEU A C 1
ATOM 5727 O O . LEU A 1 715 ? -9.268 0.552 -39.926 1.00 88.12 715 LEU A O 1
ATOM 5731 N N . ILE A 1 716 ? -10.518 0.716 -38.064 1.00 90.50 716 ILE A N 1
ATOM 5732 C CA . ILE A 1 716 ? -11.677 -0.005 -38.607 1.00 90.50 716 ILE A CA 1
ATOM 5733 C C . ILE A 1 716 ? -12.315 0.771 -39.769 1.00 90.50 716 ILE A C 1
ATOM 5735 O O . ILE A 1 716 ? -12.587 0.182 -40.815 1.00 90.50 716 ILE A O 1
ATOM 5739 N N . HIS A 1 717 ? -12.504 2.088 -39.629 1.00 92.00 717 HIS A N 1
ATOM 5740 C CA . HIS A 1 717 ? -13.018 2.928 -40.716 1.00 92.00 717 HIS A CA 1
ATOM 5741 C C . HIS A 1 717 ? -12.062 3.013 -41.914 1.00 92.00 717 HIS A C 1
ATOM 5743 O O . HIS A 1 717 ? -12.529 2.956 -43.049 1.00 92.00 717 HIS A O 1
ATOM 5749 N N . SER A 1 718 ? -10.750 3.097 -41.680 1.00 90.56 718 SER A N 1
ATOM 5750 C CA . SER A 1 718 ? -9.731 3.130 -42.736 1.00 90.56 718 SER A CA 1
ATOM 5751 C C . SER A 1 718 ? -9.719 1.835 -43.552 1.00 90.56 718 SER A C 1
ATOM 5753 O O . SER A 1 718 ? -9.781 1.892 -44.778 1.00 90.56 718 SER A O 1
ATOM 5755 N N . GLY A 1 719 ? -9.757 0.670 -42.892 1.00 90.06 719 GLY A N 1
ATOM 5756 C CA . GLY A 1 719 ? -9.862 -0.618 -43.583 1.00 90.06 719 GLY A CA 1
ATOM 5757 C C . GLY A 1 719 ? -11.134 -0.722 -44.433 1.00 90.06 719 GLY A C 1
ATOM 5758 O O . GLY A 1 719 ? -11.060 -1.041 -45.618 1.00 90.06 719 GLY A O 1
ATOM 5759 N N . PHE A 1 720 ? -12.295 -0.334 -43.887 1.00 91.62 720 PHE A N 1
ATOM 5760 C CA . PHE A 1 720 ? -13.543 -0.287 -44.663 1.00 91.62 720 PHE A CA 1
ATOM 5761 C C . PHE A 1 720 ? -13.476 0.674 -45.862 1.00 91.62 720 PHE A C 1
ATOM 5763 O O . PHE A 1 720 ? -13.983 0.337 -46.930 1.00 91.62 720 PHE A O 1
ATOM 5770 N N . ALA A 1 721 ? -12.841 1.842 -45.717 1.00 93.56 721 ALA A N 1
ATOM 5771 C CA . ALA A 1 721 ? -12.704 2.834 -46.787 1.00 93.56 721 ALA A CA 1
ATOM 5772 C C . ALA A 1 721 ? -11.781 2.382 -47.935 1.00 93.56 721 ALA A C 1
ATOM 5774 O O . ALA A 1 721 ? -11.911 2.880 -49.050 1.00 93.56 721 ALA A O 1
ATOM 5775 N N . LYS A 1 722 ? -10.876 1.433 -47.677 1.00 92.81 722 LYS A N 1
ATOM 5776 C CA . LYS A 1 722 ? -10.009 0.800 -48.683 1.00 92.81 722 LYS A CA 1
ATOM 5777 C C . LYS A 1 722 ? -10.539 -0.546 -49.204 1.00 92.81 722 LYS A C 1
ATOM 5779 O O . LYS A 1 722 ? -9.875 -1.175 -50.022 1.00 92.81 722 LYS A O 1
ATOM 5784 N N . HIS A 1 723 ? -11.684 -1.015 -48.704 1.00 92.19 723 HIS A N 1
ATOM 5785 C CA . HIS A 1 723 ? -12.207 -2.372 -48.927 1.00 92.19 723 HIS A CA 1
ATOM 5786 C C . HIS A 1 723 ? -11.306 -3.514 -48.389 1.00 92.19 723 HIS A C 1
ATOM 5788 O O . HIS A 1 723 ? -11.366 -4.642 -48.875 1.00 92.19 723 HIS A O 1
ATOM 5794 N N . GLU A 1 724 ? -10.499 -3.248 -47.354 1.00 89.81 724 GLU A N 1
ATOM 5795 C CA . GLU A 1 724 ? -9.685 -4.250 -46.647 1.00 89.81 724 GLU A CA 1
ATOM 5796 C C . GLU A 1 724 ? -10.540 -5.128 -45.703 1.00 89.81 724 GLU A C 1
ATOM 5798 O O . GLU A 1 724 ? -11.517 -4.678 -45.096 1.00 89.81 724 GLU A O 1
ATOM 5803 N N . ALA A 1 725 ? -10.141 -6.392 -45.522 1.00 87.06 725 ALA A N 1
ATOM 5804 C CA . ALA A 1 725 ? -10.795 -7.333 -44.610 1.00 87.06 725 ALA A CA 1
ATOM 5805 C C . ALA A 1 725 ? -10.334 -7.134 -43.148 1.00 87.06 725 ALA A C 1
ATOM 5807 O O . ALA A 1 725 ? -9.463 -7.844 -42.646 1.00 87.06 725 ALA A O 1
ATOM 5808 N N . THR A 1 726 ? -10.914 -6.154 -42.450 1.00 86.50 726 THR A N 1
ATOM 5809 C CA . THR A 1 726 ? -10.510 -5.794 -41.079 1.00 86.50 726 THR A CA 1
ATOM 5810 C C . THR A 1 726 ? -10.882 -6.851 -40.027 1.00 86.50 726 THR A C 1
ATOM 5812 O O . THR A 1 726 ? -12.053 -7.015 -39.682 1.00 86.50 726 THR A O 1
ATOM 5815 N N . GLY A 1 727 ? -9.876 -7.497 -39.430 1.00 86.38 727 GLY A N 1
ATOM 5816 C CA . GLY A 1 727 ? -10.007 -8.311 -38.213 1.00 86.38 727 GLY A CA 1
ATOM 5817 C C . GLY A 1 727 ? -9.566 -7.573 -36.938 1.00 86.38 727 GLY A C 1
ATOM 5818 O O . GLY A 1 727 ? -8.831 -6.589 -36.998 1.00 86.38 727 GLY A O 1
ATOM 5819 N N . ILE A 1 728 ? -9.978 -8.065 -35.763 1.00 86.75 728 ILE A N 1
ATOM 5820 C CA . ILE A 1 728 ? -9.478 -7.592 -34.461 1.00 86.75 728 ILE A CA 1
ATOM 5821 C C . ILE A 1 728 ? -9.253 -8.764 -33.499 1.00 86.75 728 ILE A C 1
ATOM 5823 O O . ILE A 1 728 ? -10.115 -9.626 -33.341 1.00 86.75 728 ILE A O 1
ATOM 5827 N N . LEU A 1 729 ? -8.089 -8.779 -32.844 1.00 87.06 729 LEU A N 1
ATOM 5828 C CA . LEU A 1 729 ? -7.690 -9.789 -31.866 1.00 87.06 729 LEU A CA 1
ATOM 5829 C C . LEU A 1 729 ? -7.516 -9.134 -30.492 1.00 87.06 729 LEU A C 1
ATOM 5831 O O . LEU A 1 729 ? -6.774 -8.163 -30.351 1.00 87.06 729 LEU A O 1
ATOM 5835 N N . PHE A 1 730 ? -8.183 -9.680 -29.475 1.00 87.12 730 PHE A N 1
ATOM 5836 C CA . PHE A 1 730 ? -8.045 -9.241 -28.087 1.00 87.12 730 PHE A CA 1
ATOM 5837 C C . PHE A 1 730 ? -7.172 -10.235 -27.319 1.00 87.12 730 PHE A C 1
ATOM 5839 O O . PHE A 1 730 ? -7.531 -11.403 -27.190 1.00 87.12 730 PHE A O 1
ATOM 5846 N N . LEU A 1 731 ? -6.039 -9.761 -26.799 1.00 86.31 731 LEU A N 1
ATOM 5847 C CA . LEU A 1 731 ? -5.118 -10.536 -25.968 1.00 86.31 731 LEU A CA 1
ATOM 5848 C C . LEU A 1 731 ? -5.169 -10.013 -24.526 1.00 86.31 731 LEU A C 1
ATOM 5850 O O . LEU A 1 731 ? -5.050 -8.808 -24.309 1.00 86.31 731 LEU A O 1
ATOM 5854 N N . ASP A 1 732 ? -5.322 -10.912 -23.554 1.00 84.69 732 ASP A N 1
ATOM 5855 C CA . ASP A 1 732 ? -5.233 -10.613 -22.118 1.00 84.69 732 ASP A CA 1
ATOM 5856 C C . ASP A 1 732 ? -4.083 -11.424 -21.505 1.00 84.69 732 ASP A C 1
ATOM 5858 O O . ASP A 1 732 ? -3.999 -12.640 -21.687 1.00 84.69 732 ASP A O 1
ATOM 5862 N N . ILE A 1 733 ? -3.172 -10.751 -20.800 1.00 82.69 733 ILE A N 1
ATOM 5863 C CA . ILE A 1 733 ? -1.978 -11.382 -20.229 1.00 82.69 733 ILE A CA 1
ATOM 5864 C C . ILE A 1 733 ? -2.298 -11.804 -18.794 1.00 82.69 733 ILE A C 1
ATOM 5866 O O . ILE A 1 733 ? -2.313 -10.994 -17.862 1.00 82.69 733 ILE A O 1
ATOM 5870 N N . ALA A 1 734 ? -2.532 -13.104 -18.609 1.00 81.12 734 ALA A N 1
ATOM 5871 C CA . ALA A 1 734 ? -2.871 -13.684 -17.317 1.00 81.12 734 ALA A CA 1
ATOM 5872 C C . ALA A 1 734 ? -1.822 -13.332 -16.243 1.00 81.12 734 ALA A C 1
ATOM 5874 O O . ALA A 1 734 ? -0.699 -13.831 -16.260 1.00 81.12 734 ALA A O 1
ATOM 5875 N N . LYS A 1 735 ? -2.223 -12.494 -15.274 1.00 77.94 735 LYS A N 1
ATOM 5876 C CA . LYS A 1 735 ? -1.383 -12.028 -14.150 1.00 77.94 735 LYS A CA 1
ATOM 5877 C C . LYS A 1 735 ? -0.131 -11.251 -14.599 1.00 77.94 735 LYS A C 1
ATOM 5879 O O . LYS A 1 735 ? 0.933 -11.383 -14.006 1.00 77.94 735 LYS A O 1
ATOM 5884 N N . ALA A 1 736 ? -0.269 -10.410 -15.629 1.00 82.12 736 ALA A N 1
ATOM 5885 C CA . ALA A 1 736 ? 0.829 -9.692 -16.289 1.00 82.12 736 ALA A CA 1
ATOM 5886 C C . ALA A 1 736 ? 1.853 -9.008 -15.355 1.00 82.12 736 ALA A C 1
ATOM 5888 O O . ALA A 1 736 ? 3.047 -9.035 -15.634 1.00 82.12 736 ALA A O 1
ATOM 5889 N N . PHE A 1 737 ? 1.405 -8.403 -14.248 1.00 83.38 737 PHE A N 1
ATOM 5890 C CA . PHE A 1 737 ? 2.298 -7.771 -13.268 1.00 83.38 737 PHE A CA 1
ATOM 5891 C C . PHE A 1 737 ? 3.003 -8.772 -12.349 1.00 83.38 737 PHE A C 1
ATOM 5893 O O . PHE A 1 737 ? 4.117 -8.497 -11.921 1.00 83.38 737 PHE A O 1
ATOM 5900 N N . ASP A 1 738 ? 2.383 -9.911 -12.050 1.00 84.69 738 ASP A N 1
ATOM 5901 C CA . ASP A 1 738 ? 2.873 -10.880 -11.064 1.00 84.69 738 ASP A CA 1
ATOM 5902 C C . ASP A 1 738 ? 3.932 -11.832 -11.660 1.00 84.69 738 ASP A C 1
ATOM 5904 O O . ASP A 1 738 ? 4.645 -12.488 -10.913 1.00 84.69 738 ASP A O 1
ATOM 5908 N N . LYS A 1 739 ? 4.067 -11.875 -12.998 1.00 87.19 739 LYS A N 1
ATOM 5909 C CA . LYS A 1 739 ? 4.897 -12.842 -13.749 1.00 87.19 739 LYS A CA 1
ATOM 5910 C C . LYS A 1 739 ? 6.029 -12.242 -14.603 1.00 87.19 739 LYS A C 1
ATOM 5912 O O . LYS A 1 739 ? 6.513 -12.887 -15.531 1.00 87.19 739 LYS A O 1
ATOM 5917 N N . ILE A 1 740 ? 6.462 -11.009 -14.327 1.00 90.19 740 ILE A N 1
ATOM 5918 C CA . ILE A 1 740 ? 7.619 -10.403 -15.019 1.00 90.19 740 ILE A CA 1
ATOM 5919 C C . ILE A 1 740 ? 8.922 -11.079 -14.581 1.00 90.19 740 ILE A C 1
ATOM 5921 O O . ILE A 1 740 ? 9.289 -11.027 -13.409 1.00 90.19 740 ILE A O 1
ATOM 5925 N N . TRP A 1 741 ? 9.647 -11.659 -15.535 1.00 91.69 741 TRP A N 1
ATOM 5926 C CA . TRP A 1 741 ? 11.013 -12.145 -15.331 1.00 91.69 741 TRP A CA 1
ATOM 5927 C C . TRP A 1 741 ? 11.970 -10.960 -15.126 1.00 91.69 741 TRP A C 1
ATOM 5929 O O . TRP A 1 741 ? 11.993 -10.034 -15.939 1.00 91.69 741 TRP A O 1
ATOM 5939 N N . HIS A 1 742 ? 12.721 -10.969 -14.019 1.00 93.62 742 HIS A N 1
ATOM 5940 C CA . HIS A 1 742 ? 13.545 -9.831 -13.591 1.00 93.62 742 HIS A CA 1
ATOM 5941 C C . HIS A 1 742 ? 14.758 -9.603 -14.495 1.00 93.62 742 HIS A C 1
ATOM 5943 O O . HIS A 1 742 ? 14.929 -8.483 -14.975 1.00 93.62 742 HIS A O 1
ATOM 5949 N N . ASP A 1 743 ? 15.533 -10.638 -14.822 1.00 93.69 743 ASP A N 1
ATOM 5950 C CA . ASP A 1 743 ? 16.711 -10.489 -15.694 1.00 93.69 743 ASP A CA 1
ATOM 5951 C C . ASP A 1 743 ? 16.294 -10.071 -17.111 1.00 93.69 743 ASP A C 1
ATOM 5953 O O . ASP A 1 743 ? 16.872 -9.154 -17.690 1.00 93.69 743 ASP A O 1
ATOM 5957 N N . GLY A 1 744 ? 15.180 -10.621 -17.609 1.00 93.00 744 GLY A N 1
ATOM 5958 C CA . GLY A 1 744 ? 14.532 -10.202 -18.857 1.00 93.00 744 GLY A CA 1
ATOM 5959 C C . GLY A 1 744 ? 14.002 -8.759 -18.871 1.00 93.00 744 GLY A C 1
ATOM 5960 O O . GLY A 1 744 ? 13.746 -8.221 -19.948 1.00 93.00 744 GLY A O 1
ATOM 5961 N N . LEU A 1 745 ? 13.828 -8.116 -17.711 1.00 94.94 745 LEU A N 1
ATOM 5962 C CA . LEU A 1 745 ? 13.576 -6.675 -17.596 1.00 94.94 745 LEU A CA 1
ATOM 5963 C C . LEU A 1 745 ? 14.896 -5.897 -17.532 1.00 94.94 745 LEU A C 1
ATOM 5965 O O . LEU A 1 745 ? 15.049 -4.912 -18.251 1.00 94.94 745 LEU A O 1
ATOM 5969 N N . LEU A 1 746 ? 15.853 -6.341 -16.713 1.00 96.56 746 LEU A N 1
ATOM 5970 C CA . LEU A 1 746 ? 17.157 -5.690 -16.563 1.00 96.56 746 LEU A CA 1
ATOM 5971 C C . LEU A 1 746 ? 17.906 -5.623 -17.898 1.00 96.56 746 LEU A C 1
ATOM 5973 O O . LEU A 1 746 ? 18.375 -4.550 -18.274 1.00 96.56 746 LEU A O 1
ATOM 5977 N N . ILE A 1 747 ? 17.916 -6.706 -18.678 1.00 95.12 747 ILE A N 1
ATOM 5978 C CA . ILE A 1 747 ? 18.579 -6.719 -19.983 1.00 95.12 747 ILE A CA 1
ATOM 5979 C C . ILE A 1 747 ? 17.917 -5.790 -21.009 1.00 95.12 747 ILE A C 1
ATOM 5981 O O . ILE A 1 747 ? 18.605 -5.186 -21.832 1.00 95.12 747 ILE A O 1
ATOM 5985 N N . LYS A 1 748 ? 16.592 -5.596 -20.939 1.00 93.44 748 LYS A N 1
ATOM 5986 C CA . LYS A 1 748 ? 15.901 -4.601 -21.775 1.00 93.44 748 LYS A CA 1
ATOM 5987 C C . LYS A 1 748 ? 16.279 -3.175 -21.378 1.00 93.44 748 LYS A C 1
ATOM 5989 O O . LYS A 1 748 ? 16.393 -2.332 -22.255 1.00 93.44 748 LYS A O 1
ATOM 5994 N N . LEU A 1 749 ? 16.517 -2.901 -20.093 1.00 94.44 749 LEU A N 1
ATOM 5995 C CA . LEU A 1 749 ? 17.003 -1.590 -19.644 1.00 94.44 749 LEU A CA 1
ATOM 5996 C C . LEU A 1 749 ? 18.446 -1.329 -20.103 1.00 94.44 749 LEU A C 1
ATOM 5998 O O . LEU A 1 749 ? 18.727 -0.230 -20.572 1.00 94.44 749 LEU A O 1
ATOM 6002 N N . ILE A 1 750 ? 19.322 -2.341 -20.042 1.00 94.06 750 ILE A N 1
ATOM 6003 C CA . ILE A 1 750 ? 20.701 -2.270 -20.562 1.00 94.06 750 ILE A CA 1
ATOM 6004 C C . ILE A 1 750 ? 20.681 -1.983 -22.073 1.00 94.06 750 ILE A C 1
ATOM 6006 O O . ILE A 1 750 ? 21.322 -1.046 -22.537 1.00 94.06 750 ILE A O 1
ATOM 6010 N N . ARG A 1 751 ? 19.875 -2.723 -22.847 1.00 91.69 751 ARG A N 1
ATOM 6011 C CA . ARG A 1 751 ? 19.749 -2.550 -24.311 1.00 91.69 751 ARG A CA 1
ATOM 6012 C C . ARG A 1 751 ? 18.995 -1.280 -24.743 1.00 91.69 751 ARG A C 1
ATOM 6014 O O . ARG A 1 751 ? 19.005 -0.952 -25.924 1.00 91.69 751 ARG A O 1
ATOM 6021 N N . LEU A 1 752 ? 18.361 -0.567 -23.809 1.00 90.38 752 LEU A N 1
ATOM 6022 C CA . LEU A 1 752 ? 17.763 0.765 -24.001 1.00 90.38 752 LEU A CA 1
ATOM 6023 C C . LEU A 1 752 ? 18.667 1.903 -23.473 1.00 90.38 752 LEU A C 1
ATOM 6025 O O . LEU A 1 752 ? 18.194 3.033 -23.312 1.00 90.38 752 LEU A O 1
ATOM 6029 N N . ASP A 1 753 ? 19.937 1.598 -23.180 1.00 90.69 753 ASP A N 1
ATOM 6030 C CA . ASP A 1 753 ? 20.972 2.527 -22.700 1.00 90.69 753 ASP A CA 1
ATOM 6031 C C . ASP A 1 753 ? 20.532 3.360 -21.479 1.00 90.69 753 ASP A C 1
ATOM 6033 O O . ASP A 1 753 ? 20.784 4.559 -21.373 1.00 90.69 753 ASP A O 1
ATOM 6037 N N . PHE A 1 754 ? 19.790 2.744 -20.549 1.00 92.62 754 PHE A N 1
ATOM 6038 C CA . PHE A 1 754 ? 19.456 3.410 -19.289 1.00 92.62 754 PHE A CA 1
ATOM 6039 C C . PHE A 1 754 ? 20.720 3.612 -18.438 1.00 92.62 754 PHE A C 1
ATOM 6041 O O . PHE A 1 754 ? 21.505 2.672 -18.299 1.00 92.62 754 PHE A O 1
ATOM 6048 N N . PRO A 1 755 ? 20.882 4.774 -17.770 1.00 93.00 755 PRO A N 1
ATOM 6049 C CA . PRO A 1 755 ? 22.027 5.022 -16.906 1.00 93.00 755 PRO A CA 1
ATOM 6050 C C . PRO A 1 755 ? 22.233 3.908 -15.878 1.00 93.00 755 PRO A C 1
ATOM 6052 O O . PRO A 1 755 ? 21.313 3.559 -15.128 1.00 93.00 755 PRO A O 1
ATOM 6055 N N . ALA A 1 756 ? 23.452 3.372 -15.820 1.00 93.88 756 ALA A N 1
ATOM 6056 C CA . ALA A 1 756 ? 23.797 2.197 -15.030 1.00 93.88 756 ALA A CA 1
ATOM 6057 C C . ALA A 1 756 ? 23.383 2.293 -13.547 1.00 93.88 756 ALA A C 1
ATOM 6059 O O . ALA A 1 756 ? 22.890 1.285 -13.030 1.00 93.88 756 ALA A O 1
ATOM 6060 N N . PRO A 1 757 ? 23.460 3.459 -12.861 1.00 93.56 757 PRO A N 1
ATOM 6061 C CA . PRO A 1 757 ? 22.952 3.572 -11.498 1.00 93.56 757 PRO A CA 1
ATOM 6062 C C . PRO A 1 757 ? 21.456 3.275 -11.370 1.00 93.56 757 PRO A C 1
ATOM 6064 O O . PRO A 1 757 ? 21.031 2.591 -10.444 1.00 93.56 757 PRO A O 1
ATOM 6067 N N . LEU A 1 758 ? 20.643 3.714 -12.338 1.00 94.69 758 LEU A N 1
ATOM 6068 C CA . LEU A 1 758 ? 19.203 3.448 -12.336 1.00 94.69 758 LEU A CA 1
ATOM 6069 C C . LEU A 1 758 ? 18.918 1.955 -12.54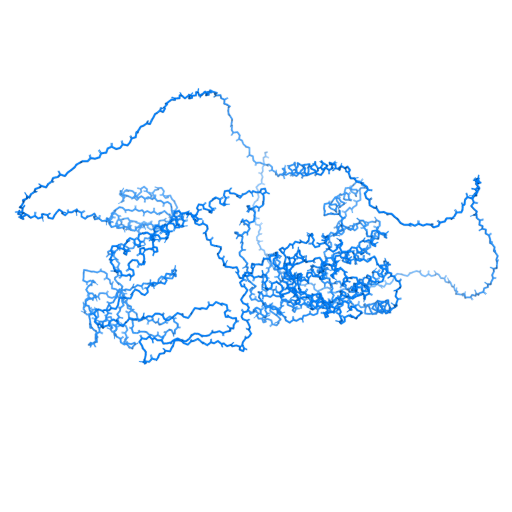4 1.00 94.69 758 LEU A C 1
ATOM 6071 O O . LEU A 1 758 ? 18.029 1.414 -11.888 1.00 94.69 758 LEU A O 1
ATOM 6075 N N . ILE A 1 759 ? 19.693 1.275 -13.398 1.00 96.00 759 ILE A N 1
ATOM 6076 C CA . ILE A 1 759 ? 19.588 -0.178 -13.607 1.00 96.00 759 ILE A CA 1
ATOM 6077 C C . ILE A 1 759 ? 19.980 -0.933 -12.330 1.00 96.00 759 ILE A C 1
ATOM 6079 O O . ILE A 1 759 ? 19.227 -1.799 -11.881 1.00 96.00 759 ILE A O 1
ATOM 6083 N N . LYS A 1 760 ? 21.104 -0.576 -11.691 1.00 95.69 760 LYS A N 1
ATOM 6084 C CA . LYS A 1 760 ? 21.555 -1.206 -10.437 1.00 95.69 760 LYS A CA 1
ATOM 6085 C C . LYS A 1 760 ? 20.571 -0.959 -9.282 1.00 95.69 760 LYS A C 1
ATOM 6087 O O . LYS A 1 760 ? 20.239 -1.902 -8.565 1.00 95.69 760 LYS A O 1
ATOM 6092 N N . SER A 1 761 ? 20.001 0.244 -9.172 1.00 95.38 761 SER A N 1
ATOM 6093 C CA . SER A 1 761 ? 18.905 0.544 -8.238 1.00 95.38 761 SER A CA 1
ATOM 6094 C C . SER A 1 761 ? 17.623 -0.249 -8.528 1.00 95.38 761 SER A C 1
ATOM 6096 O O . SER A 1 761 ? 16.949 -0.662 -7.585 1.00 95.38 761 SER A O 1
ATOM 6098 N N . ILE A 1 762 ? 17.275 -0.503 -9.797 1.00 96.44 762 ILE A N 1
ATOM 6099 C CA . ILE A 1 762 ? 16.132 -1.362 -10.161 1.00 96.44 762 ILE A CA 1
ATOM 6100 C C . ILE A 1 762 ? 16.409 -2.823 -9.797 1.00 96.44 762 ILE A C 1
ATOM 6102 O O . ILE A 1 762 ? 15.538 -3.458 -9.209 1.00 96.44 762 ILE A O 1
ATOM 6106 N N . HIS A 1 763 ? 17.610 -3.342 -10.066 1.00 96.50 763 HIS A N 1
ATOM 6107 C CA . HIS A 1 763 ? 18.019 -4.673 -9.611 1.00 96.50 763 HIS A CA 1
ATOM 6108 C C . HIS A 1 763 ? 17.899 -4.787 -8.081 1.00 96.50 763 HIS A C 1
ATOM 6110 O O . HIS A 1 763 ? 17.177 -5.647 -7.585 1.00 96.50 763 HIS A O 1
ATOM 6116 N N . SER A 1 764 ? 18.488 -3.852 -7.325 1.00 96.31 764 SER A N 1
ATOM 6117 C CA . SER A 1 764 ? 18.395 -3.835 -5.856 1.00 96.31 764 SER A CA 1
ATOM 6118 C C . SER A 1 764 ? 16.946 -3.736 -5.343 1.00 96.31 764 SER A C 1
ATOM 6120 O O . SER A 1 764 ? 16.606 -4.317 -4.312 1.00 96.31 764 S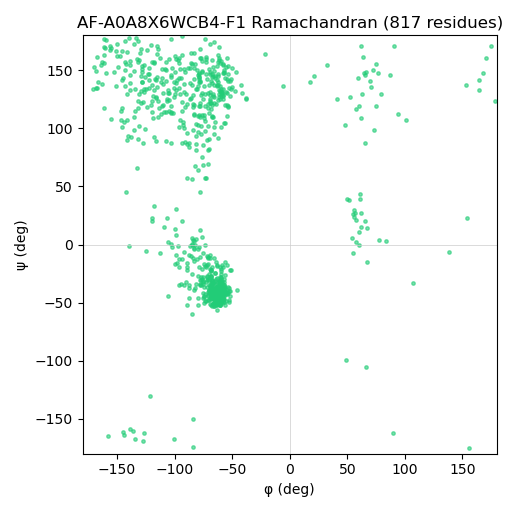ER A O 1
ATOM 6122 N N . PHE A 1 765 ? 16.066 -3.047 -6.078 1.00 95.31 765 PHE A N 1
ATOM 6123 C CA . PHE A 1 765 ? 14.630 -2.953 -5.794 1.00 95.31 765 PHE A CA 1
ATOM 6124 C C . PHE A 1 765 ? 13.853 -4.256 -6.065 1.00 95.31 765 PHE A C 1
ATOM 6126 O O . PHE A 1 765 ? 12.819 -4.463 -5.422 1.00 95.31 765 PHE A O 1
ATOM 6133 N N . LEU A 1 766 ? 14.298 -5.114 -6.989 1.00 94.25 766 LEU A N 1
ATOM 6134 C CA . LEU A 1 766 ? 13.619 -6.361 -7.378 1.00 94.25 766 LEU A CA 1
ATOM 6135 C C . LEU A 1 766 ? 14.156 -7.606 -6.655 1.00 94.25 766 LEU A C 1
ATOM 6137 O O . LEU A 1 766 ? 13.367 -8.489 -6.313 1.00 94.25 766 LEU A O 1
ATOM 6141 N N . SER A 1 767 ? 15.457 -7.660 -6.378 1.00 93.56 767 SER A N 1
ATOM 6142 C CA . SER A 1 767 ? 16.119 -8.811 -5.755 1.00 93.56 767 SER A CA 1
ATOM 6143 C C . SER A 1 767 ? 15.775 -8.956 -4.268 1.00 93.56 767 SER A C 1
ATOM 6145 O O . SER A 1 767 ? 15.570 -7.971 -3.561 1.00 93.56 767 SER A O 1
ATOM 6147 N N . HIS A 1 768 ? 15.709 -10.200 -3.781 1.00 93.00 768 HIS A N 1
ATOM 6148 C CA . HIS A 1 768 ? 15.410 -10.572 -2.383 1.00 93.00 768 HIS A CA 1
ATOM 6149 C C . HIS A 1 768 ? 14.100 -9.999 -1.799 1.00 93.00 768 HIS A C 1
ATOM 6151 O O . HIS A 1 768 ? 13.950 -9.850 -0.583 1.00 93.00 768 HIS A O 1
AT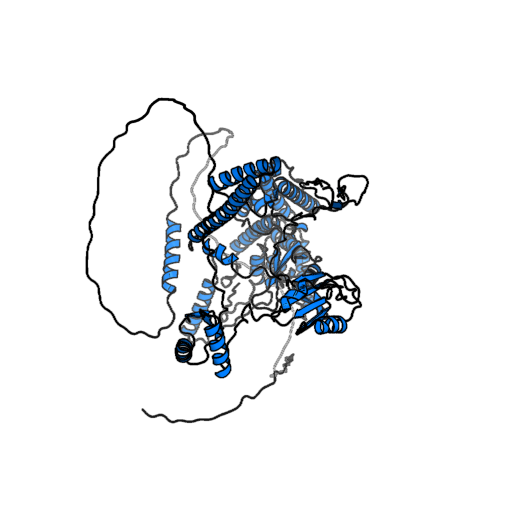OM 6157 N N . ARG A 1 769 ? 13.106 -9.696 -2.644 1.00 93.50 769 ARG A N 1
ATOM 6158 C CA . ARG A 1 769 ? 11.790 -9.250 -2.171 1.00 93.50 769 ARG A CA 1
ATOM 6159 C C . ARG A 1 769 ? 11.006 -10.363 -1.476 1.00 93.50 769 ARG A C 1
ATOM 6161 O O . ARG A 1 769 ? 11.073 -11.533 -1.844 1.00 93.50 769 ARG A O 1
ATOM 6168 N N . SER A 1 770 ? 10.186 -9.968 -0.504 1.00 95.06 770 SER A N 1
ATOM 6169 C CA . SER A 1 770 ? 9.277 -10.862 0.216 1.00 95.06 770 SER A CA 1
ATOM 6170 C C . SER A 1 770 ? 7.927 -10.200 0.498 1.00 95.06 770 SER A C 1
ATOM 6172 O O . SER A 1 770 ? 7.764 -8.978 0.390 1.00 95.06 770 SER A O 1
ATOM 6174 N N . PHE A 1 771 ? 6.941 -11.006 0.881 1.00 94.94 771 PHE A N 1
ATOM 6175 C CA . PHE A 1 771 ? 5.647 -10.531 1.350 1.00 94.94 771 PHE A CA 1
ATOM 6176 C C . PHE A 1 771 ? 5.129 -11.331 2.546 1.00 94.94 771 PHE A C 1
ATOM 6178 O O . PHE A 1 771 ? 5.511 -12.476 2.774 1.00 94.94 771 PHE A O 1
ATOM 6185 N N . ARG A 1 772 ? 4.222 -10.710 3.304 1.00 95.62 772 ARG A N 1
ATOM 6186 C CA . ARG A 1 772 ? 3.388 -11.357 4.325 1.00 95.62 772 ARG A CA 1
ATOM 6187 C C . ARG A 1 772 ? 1.934 -10.984 4.088 1.00 95.62 772 ARG A C 1
ATOM 6189 O O . ARG A 1 772 ? 1.621 -9.804 3.916 1.00 95.62 772 ARG A O 1
ATOM 6196 N N . VAL A 1 773 ? 1.036 -11.958 4.096 1.00 95.25 773 VAL A N 1
ATOM 6197 C CA . VAL A 1 773 ? -0.407 -11.720 3.982 1.00 95.25 773 VAL A CA 1
ATOM 6198 C C . VAL A 1 773 ? -0.952 -11.296 5.340 1.00 95.25 773 VAL A C 1
ATOM 6200 O O . VAL A 1 773 ? -0.603 -11.894 6.355 1.00 95.25 773 VAL A O 1
ATOM 6203 N N . ARG A 1 774 ? -1.821 -10.277 5.384 1.00 92.56 774 ARG A N 1
ATOM 6204 C CA . ARG A 1 774 ? -2.527 -9.883 6.613 1.00 92.56 774 ARG A CA 1
ATOM 6205 C C . ARG A 1 774 ? -4.013 -10.217 6.548 1.00 92.56 774 ARG A C 1
ATOM 6207 O O . ARG A 1 774 ? -4.759 -9.571 5.809 1.00 92.56 774 ARG A O 1
ATOM 6214 N N . VAL A 1 775 ? -4.449 -11.138 7.404 1.00 88.44 775 VAL A N 1
ATOM 6215 C CA . VAL A 1 775 ? -5.868 -11.426 7.661 1.00 88.44 775 VAL A CA 1
ATOM 6216 C C . VAL A 1 775 ? -6.235 -10.856 9.030 1.00 88.44 775 VAL A C 1
ATOM 6218 O O . VAL A 1 775 ? -5.590 -11.132 10.039 1.00 88.44 775 VAL A O 1
ATOM 6221 N N . ASP A 1 776 ? -7.250 -9.991 9.054 1.00 82.62 776 ASP A N 1
ATOM 6222 C CA . ASP A 1 776 ? -7.641 -9.177 10.209 1.00 82.62 776 ASP A CA 1
ATOM 6223 C C . ASP A 1 776 ? -6.448 -8.445 10.864 1.00 82.62 776 ASP A C 1
ATOM 6225 O O . ASP A 1 776 ? -6.023 -7.394 10.369 1.00 82.62 776 ASP A O 1
ATOM 6229 N N . ARG A 1 777 ? -5.894 -8.981 11.961 1.00 82.25 777 ARG A N 1
ATOM 6230 C CA . ARG A 1 777 ? -4.719 -8.433 12.672 1.00 82.25 777 ARG A CA 1
ATOM 6231 C C . ARG A 1 777 ? -3.465 -9.313 12.593 1.00 82.25 777 ARG A C 1
ATOM 6233 O O . ARG A 1 777 ? -2.420 -8.866 13.052 1.00 82.25 777 ARG A O 1
ATOM 6240 N N . ILE A 1 778 ? -3.559 -10.523 12.044 1.00 87.25 778 ILE A N 1
ATOM 6241 C CA . ILE A 1 778 ? -2.468 -11.507 12.024 1.00 87.25 778 ILE A CA 1
ATOM 6242 C C . ILE A 1 778 ? -1.747 -11.452 10.673 1.00 87.25 778 ILE A C 1
ATOM 6244 O O . ILE A 1 778 ? -2.380 -11.246 9.637 1.00 87.25 778 ILE A O 1
ATOM 6248 N N . LEU A 1 779 ? -0.421 -11.595 10.703 1.00 92.31 779 LEU A N 1
ATOM 6249 C CA . LEU A 1 779 ? 0.447 -11.705 9.529 1.00 92.31 779 LEU A CA 1
ATOM 6250 C C . LEU A 1 779 ? 0.868 -13.160 9.327 1.00 92.31 779 LEU A C 1
ATOM 6252 O O . LEU A 1 779 ? 1.134 -13.845 10.312 1.00 92.31 779 LEU A O 1
ATOM 6256 N N . SER A 1 780 ? 0.995 -13.580 8.071 1.00 96.12 780 SER A N 1
ATOM 6257 C CA . SER A 1 780 ? 1.603 -14.861 7.718 1.00 96.12 780 SER A CA 1
ATOM 6258 C C . SER A 1 780 ? 3.115 -14.899 7.991 1.00 96.12 780 SER A C 1
ATOM 6260 O O . SER A 1 780 ? 3.777 -13.871 8.232 1.00 96.12 780 SER A O 1
ATOM 6262 N N . SER A 1 781 ? 3.680 -16.093 7.838 1.00 95.12 781 SER A N 1
ATOM 6263 C CA . SER A 1 781 ? 5.084 -16.303 7.499 1.00 95.12 781 SER A CA 1
ATOM 6264 C C . SER A 1 781 ? 5.504 -15.464 6.270 1.00 95.12 781 SER A C 1
ATOM 6266 O O . SER A 1 781 ? 4.661 -15.106 5.434 1.00 95.12 781 SER A O 1
ATOM 6268 N N . PRO A 1 782 ? 6.787 -15.069 6.157 1.00 95.44 782 PRO A N 1
ATOM 6269 C CA . PRO A 1 782 ? 7.289 -14.394 4.966 1.00 95.44 782 PRO A CA 1
ATOM 6270 C C . PRO A 1 782 ? 7.439 -15.390 3.809 1.00 95.44 782 PRO A C 1
ATOM 6272 O O . PRO A 1 782 ? 8.089 -16.423 3.960 1.00 95.44 782 PRO A O 1
ATOM 6275 N N . ARG A 1 783 ? 6.885 -15.054 2.641 1.00 95.44 783 ARG A N 1
ATOM 6276 C CA . ARG A 1 783 ? 7.103 -15.780 1.380 1.00 95.44 783 ARG A CA 1
ATOM 6277 C C . ARG A 1 783 ? 7.933 -14.919 0.408 1.00 95.44 783 ARG A C 1
ATOM 6279 O O . ARG A 1 783 ? 7.768 -13.694 0.416 1.00 95.44 783 ARG A O 1
ATOM 6286 N N . PRO A 1 784 ? 8.844 -15.501 -0.394 1.00 94.44 784 PRO A N 1
ATOM 6287 C CA . PRO A 1 784 ? 9.654 -14.757 -1.361 1.00 94.44 784 PRO A CA 1
ATOM 6288 C C . PRO A 1 784 ? 8.831 -14.297 -2.577 1.00 94.44 784 PRO A C 1
ATOM 6290 O O . PRO A 1 784 ? 7.765 -14.837 -2.863 1.00 94.44 784 PRO A O 1
ATOM 6293 N N . ILE A 1 785 ? 9.353 -13.316 -3.315 1.00 91.81 785 ILE A N 1
ATOM 6294 C CA . ILE A 1 785 ? 8.870 -12.906 -4.642 1.00 91.81 785 ILE A CA 1
ATOM 6295 C C . ILE A 1 785 ? 10.025 -13.126 -5.627 1.00 91.81 785 ILE A C 1
ATOM 6297 O O . ILE A 1 785 ? 11.016 -12.402 -5.564 1.00 91.81 785 ILE A O 1
ATOM 6301 N N . ARG A 1 786 ? 9.913 -14.131 -6.505 1.00 90.44 786 ARG A N 1
ATOM 6302 C CA . ARG A 1 786 ? 10.960 -14.510 -7.482 1.00 90.44 786 ARG A CA 1
ATOM 6303 C C . ARG A 1 786 ? 10.734 -13.943 -8.887 1.00 90.44 786 ARG A C 1
ATOM 6305 O O . ARG A 1 786 ? 11.644 -13.932 -9.705 1.00 90.44 786 ARG A O 1
ATOM 6312 N N . SER A 1 787 ? 9.526 -13.473 -9.169 1.00 91.00 787 SER A N 1
ATOM 6313 C CA . SER A 1 787 ? 9.147 -12.786 -10.399 1.00 91.00 787 SER A CA 1
ATOM 6314 C C . SER A 1 787 ? 8.011 -11.800 -10.114 1.00 91.00 787 SER A C 1
ATOM 6316 O O . SER A 1 787 ? 7.408 -11.807 -9.039 1.00 91.00 787 SER A O 1
ATOM 6318 N N . GLY A 1 788 ? 7.750 -10.910 -11.066 1.00 90.75 788 GLY A N 1
ATOM 6319 C CA . GLY A 1 788 ? 6.716 -9.888 -10.965 1.00 90.75 788 GLY A CA 1
ATOM 6320 C C . GLY A 1 788 ? 7.181 -8.565 -10.362 1.00 90.75 788 GLY A C 1
ATOM 6321 O O . GLY A 1 788 ? 8.291 -8.418 -9.851 1.00 90.75 788 GLY A O 1
ATOM 6322 N N . LEU A 1 789 ? 6.298 -7.572 -10.452 1.00 90.31 789 LEU A N 1
ATOM 6323 C CA . LEU A 1 789 ? 6.486 -6.208 -9.972 1.00 90.31 789 LEU A CA 1
ATOM 6324 C C . LEU A 1 789 ? 5.488 -5.904 -8.837 1.00 90.31 789 LEU A C 1
ATOM 6326 O O . LEU A 1 789 ? 4.300 -6.211 -8.961 1.00 90.31 789 LEU A O 1
ATOM 6330 N N . PRO A 1 790 ? 5.913 -5.273 -7.726 1.00 83.06 790 PRO A N 1
ATOM 6331 C CA . PRO A 1 790 ? 5.092 -5.162 -6.521 1.00 83.06 790 PRO A CA 1
ATOM 6332 C C . PRO A 1 790 ? 3.835 -4.289 -6.712 1.00 83.06 790 PRO A C 1
ATOM 6334 O O . PRO A 1 790 ? 3.907 -3.058 -6.772 1.00 83.06 790 PRO A O 1
ATOM 6337 N N . GLN A 1 791 ? 2.653 -4.920 -6.723 1.00 79.06 791 GLN A N 1
ATOM 6338 C CA . GLN A 1 791 ? 1.358 -4.270 -6.974 1.00 79.06 791 GLN A CA 1
ATOM 6339 C C . GLN A 1 791 ? 0.992 -3.197 -5.922 1.00 79.06 791 GLN A C 1
ATOM 6341 O O . GLN A 1 791 ? 0.354 -3.466 -4.902 1.00 79.06 791 GLN A O 1
ATOM 6346 N N . GLY A 1 792 ? 1.377 -1.946 -6.196 1.00 80.75 792 GLY A N 1
ATOM 6347 C CA . GLY A 1 792 ? 1.239 -0.801 -5.284 1.00 80.75 792 GLY A CA 1
ATOM 6348 C C . GLY A 1 792 ? 2.453 0.141 -5.243 1.00 80.75 792 GLY A C 1
ATOM 6349 O O . GLY A 1 792 ? 2.376 1.188 -4.594 1.00 80.75 792 GLY A O 1
ATOM 6350 N N . SER A 1 793 ? 3.540 -0.229 -5.925 1.00 88.25 793 SER A N 1
ATOM 6351 C CA . SER A 1 793 ? 4.707 0.603 -6.250 1.00 88.25 793 SER A CA 1
ATOM 6352 C C . SER A 1 793 ? 4.378 1.729 -7.248 1.00 88.25 793 SER A C 1
ATOM 6354 O O . SER A 1 793 ? 3.377 1.666 -7.967 1.00 88.25 793 SER A O 1
ATOM 6356 N N . LEU A 1 794 ? 5.217 2.773 -7.280 1.00 90.56 794 LEU A N 1
ATOM 6357 C CA . LEU A 1 794 ? 5.140 3.884 -8.237 1.00 90.56 794 LEU A CA 1
ATOM 6358 C C . LEU A 1 794 ? 5.903 3.620 -9.542 1.00 90.56 794 LEU A C 1
ATOM 6360 O O . LEU A 1 794 ? 5.432 4.028 -10.600 1.00 90.56 794 LEU A O 1
ATOM 6364 N N . SER A 1 795 ? 7.056 2.951 -9.478 1.00 91.50 795 SER A N 1
ATOM 6365 C CA . SER A 1 795 ? 7.889 2.634 -10.649 1.00 91.50 795 SER A CA 1
ATOM 6366 C C . SER A 1 795 ? 7.313 1.485 -11.482 1.00 91.50 795 SER A C 1
ATOM 6368 O O . SER A 1 795 ? 7.430 1.488 -12.706 1.00 91.50 795 SER A O 1
ATOM 6370 N N . SER A 1 796 ? 6.639 0.529 -10.837 1.00 92.00 796 SER A N 1
ATOM 6371 C CA . SER A 1 796 ? 6.163 -0.713 -11.467 1.00 92.00 796 SER A CA 1
ATOM 6372 C C . SER A 1 796 ? 5.331 -0.536 -12.756 1.00 92.00 796 SER A C 1
ATOM 6374 O O . SER A 1 796 ? 5.563 -1.292 -13.694 1.00 92.00 796 SER A O 1
ATOM 6376 N N . PRO A 1 797 ? 4.413 0.445 -12.896 1.00 90.69 797 PRO A N 1
ATOM 6377 C CA . PRO A 1 797 ? 3.686 0.653 -14.154 1.00 90.69 797 PRO A CA 1
ATOM 6378 C C . PRO A 1 797 ? 4.569 1.144 -15.315 1.00 90.69 797 PRO A C 1
ATOM 6380 O O . PRO A 1 797 ? 4.296 0.820 -16.471 1.00 90.69 797 PRO A O 1
ATOM 6383 N N . LEU A 1 798 ? 5.640 1.895 -15.025 1.00 90.56 798 LEU A N 1
ATOM 6384 C CA . LEU A 1 798 ? 6.631 2.296 -16.029 1.00 90.56 798 LEU A CA 1
ATOM 6385 C C . LEU A 1 798 ? 7.528 1.111 -16.403 1.00 90.56 798 LEU A C 1
ATOM 6387 O O . LEU A 1 798 ? 7.731 0.862 -17.584 1.00 90.56 798 LEU A O 1
ATOM 6391 N N . LEU A 1 799 ? 7.997 0.340 -15.419 1.00 92.94 799 LEU A N 1
ATOM 6392 C CA . LEU A 1 799 ? 8.788 -0.872 -15.663 1.00 92.94 799 LEU A CA 1
ATOM 6393 C C . LEU A 1 799 ? 8.007 -1.903 -16.496 1.00 92.94 799 LEU A C 1
ATOM 6395 O O . LEU A 1 799 ? 8.558 -2.457 -17.440 1.00 92.94 799 LEU A O 1
ATOM 6399 N N . PHE A 1 800 ? 6.707 -2.083 -16.230 1.00 91.44 800 PHE A N 1
ATOM 6400 C CA . PHE A 1 800 ? 5.815 -2.881 -17.079 1.00 91.44 800 PHE A CA 1
ATOM 6401 C C . PHE A 1 800 ? 5.747 -2.330 -18.511 1.00 91.44 800 PHE A C 1
ATOM 6403 O O . PHE A 1 800 ? 5.890 -3.078 -19.471 1.00 91.44 800 PHE A O 1
ATOM 6410 N N . THR A 1 801 ? 5.571 -1.012 -18.656 1.00 89.56 801 THR A N 1
ATOM 6411 C CA . THR A 1 801 ? 5.512 -0.328 -19.960 1.00 89.56 801 THR A CA 1
ATOM 6412 C C . THR A 1 801 ? 6.790 -0.535 -20.780 1.00 89.56 801 THR A C 1
ATOM 6414 O O . THR A 1 801 ? 6.697 -0.765 -21.982 1.00 89.56 801 THR A O 1
ATOM 6417 N N . LEU A 1 802 ? 7.961 -0.497 -20.135 1.00 90.19 802 LEU A N 1
ATOM 6418 C CA . LEU A 1 802 ? 9.265 -0.761 -20.753 1.00 90.19 802 LEU A CA 1
ATOM 6419 C C . LEU A 1 802 ? 9.432 -2.246 -21.114 1.00 90.19 802 LEU A C 1
ATOM 6421 O O . LEU A 1 802 ? 9.890 -2.560 -22.209 1.00 90.19 802 LEU A O 1
ATOM 6425 N N . TYR A 1 803 ? 8.995 -3.157 -20.237 1.00 91.00 803 TYR A N 1
ATOM 6426 C CA . TYR A 1 803 ? 9.067 -4.607 -20.452 1.00 91.00 803 TYR A CA 1
ATOM 6427 C C . TYR A 1 803 ? 8.285 -5.095 -21.681 1.00 91.00 803 TYR A C 1
ATOM 6429 O O . TYR A 1 803 ? 8.647 -6.120 -22.255 1.00 91.00 803 TYR A O 1
ATOM 6437 N N . VAL A 1 804 ? 7.226 -4.378 -22.077 1.00 88.25 804 VAL A N 1
ATOM 6438 C CA . VAL A 1 804 ? 6.353 -4.712 -23.222 1.00 88.25 804 VAL A CA 1
ATOM 6439 C C . VAL A 1 804 ? 6.524 -3.764 -24.419 1.00 88.25 804 VAL A C 1
ATOM 6441 O O . VAL A 1 804 ? 5.656 -3.699 -25.290 1.00 88.25 804 VAL A O 1
ATOM 6444 N N . ASN A 1 805 ? 7.601 -2.975 -24.452 1.00 86.56 805 ASN A N 1
ATOM 6445 C CA . ASN A 1 805 ? 7.820 -1.967 -25.494 1.00 86.56 805 ASN A CA 1
ATOM 6446 C C . ASN A 1 805 ? 8.335 -2.558 -26.823 1.00 86.56 805 ASN A C 1
ATOM 6448 O O . ASN A 1 805 ? 8.202 -1.929 -27.867 1.00 86.56 805 ASN A O 1
ATOM 6452 N N . ASP A 1 806 ? 8.885 -3.770 -26.779 1.00 82.25 806 ASP A N 1
ATOM 6453 C CA . ASP A 1 806 ? 9.433 -4.556 -27.891 1.00 82.25 806 ASP A CA 1
ATOM 6454 C C . ASP A 1 806 ? 8.416 -5.534 -28.514 1.00 82.25 806 ASP A C 1
ATOM 6456 O O . ASP A 1 806 ? 8.794 -6.490 -29.189 1.00 82.25 806 ASP A O 1
ATOM 6460 N N . ILE A 1 807 ? 7.113 -5.308 -28.306 1.00 79.00 807 ILE A N 1
ATOM 6461 C CA . ILE A 1 807 ? 6.065 -6.078 -28.990 1.00 79.00 807 ILE A CA 1
ATOM 6462 C C . ILE A 1 807 ? 6.183 -5.864 -30.514 1.00 79.00 807 ILE A C 1
ATOM 6464 O O . ILE A 1 807 ? 6.210 -4.706 -30.948 1.00 79.00 807 ILE A O 1
ATOM 6468 N N . PRO A 1 808 ? 6.209 -6.942 -31.329 1.00 72.12 808 PRO A N 1
ATOM 6469 C CA . PRO A 1 808 ? 6.350 -6.840 -32.777 1.00 72.12 808 PRO A CA 1
ATOM 6470 C C . PRO A 1 808 ? 5.324 -5.913 -33.431 1.00 72.12 808 PRO A C 1
ATOM 6472 O O . PRO A 1 808 ? 4.137 -5.916 -33.095 1.00 72.12 808 PRO A O 1
ATOM 6475 N N . GLN A 1 809 ? 5.791 -5.151 -34.416 1.00 68.25 809 GLN A N 1
ATOM 6476 C CA . GLN A 1 809 ? 4.959 -4.354 -35.310 1.00 68.25 809 GLN A CA 1
ATOM 6477 C C . GLN A 1 809 ? 5.201 -4.848 -36.737 1.00 68.25 809 GLN A C 1
ATOM 6479 O O . GLN A 1 809 ? 6.340 -5.103 -37.116 1.00 68.25 809 GLN A O 1
ATOM 6484 N N . THR A 1 810 ? 4.129 -4.988 -37.512 1.00 66.56 810 THR A N 1
ATOM 6485 C CA . THR A 1 810 ? 4.185 -5.220 -38.962 1.00 66.56 810 THR A CA 1
ATOM 6486 C C . THR A 1 810 ? 3.293 -4.183 -39.626 1.00 66.56 810 THR A C 1
ATOM 6488 O O . THR A 1 810 ? 2.330 -3.720 -39.003 1.00 66.56 810 THR A O 1
ATOM 6491 N N . ASP A 1 811 ? 3.572 -3.832 -40.878 1.00 64.06 811 ASP A N 1
ATOM 6492 C CA . ASP A 1 811 ? 2.805 -2.809 -41.600 1.00 64.06 811 ASP A CA 1
ATOM 6493 C C . ASP A 1 811 ? 1.318 -3.189 -41.729 1.00 64.06 811 ASP A C 1
ATOM 6495 O O . ASP A 1 811 ? 0.439 -2.331 -41.652 1.00 64.06 811 ASP A O 1
ATOM 6499 N N . SER A 1 812 ? 1.037 -4.495 -41.796 1.00 59.50 812 SER A N 1
ATOM 6500 C CA . SER A 1 812 ? -0.300 -5.098 -41.791 1.00 59.50 812 SER A CA 1
ATOM 6501 C C . SER A 1 812 ? -0.964 -5.248 -40.412 1.00 59.50 812 SER A C 1
ATOM 6503 O O . SER A 1 812 ? -2.153 -5.557 -40.352 1.00 59.50 812 SER A O 1
ATOM 6505 N N . SER A 1 813 ? -0.247 -5.084 -39.289 1.00 62.81 813 SER A N 1
ATOM 6506 C CA . SER A 1 813 ? -0.776 -5.395 -37.946 1.00 62.81 813 SER A CA 1
ATOM 6507 C C . SER A 1 813 ? -0.557 -4.270 -36.930 1.00 62.81 813 SER A C 1
ATOM 6509 O O . SER A 1 813 ? 0.511 -4.116 -36.330 1.00 62.81 813 SER A O 1
ATOM 6511 N N . HIS A 1 814 ? -1.611 -3.506 -36.655 1.00 68.94 814 HIS A N 1
ATOM 6512 C CA . HIS A 1 814 ? -1.553 -2.373 -35.734 1.00 68.94 814 HIS A CA 1
ATOM 6513 C C . HIS A 1 814 ? -1.801 -2.776 -34.273 1.00 68.94 814 HIS A C 1
ATOM 6515 O O . HIS A 1 814 ? -2.923 -2.692 -33.767 1.00 68.94 814 HIS A O 1
ATOM 6521 N N . PHE A 1 815 ? -0.738 -3.166 -33.563 1.00 67.88 815 PHE A N 1
ATOM 6522 C CA . PHE A 1 815 ? -0.833 -3.471 -32.133 1.00 67.88 815 PHE A CA 1
ATOM 6523 C C . PHE A 1 815 ? -1.364 -2.279 -31.312 1.00 67.88 815 PHE A C 1
ATOM 6525 O O . PHE A 1 815 ? -1.132 -1.112 -31.636 1.00 67.88 815 PHE A O 1
ATOM 6532 N N . SER A 1 816 ? -2.096 -2.566 -30.233 1.00 62.31 816 SER A N 1
ATOM 6533 C CA . SER A 1 816 ? -2.725 -1.562 -29.369 1.00 62.31 816 SER A CA 1
ATOM 6534 C C . SER A 1 816 ? -2.756 -2.036 -27.921 1.00 62.31 816 SER A C 1
ATOM 6536 O O . SER A 1 816 ? -3.553 -2.902 -27.573 1.00 62.31 816 SER A O 1
ATOM 6538 N N . ASN A 1 817 ? -1.912 -1.453 -27.067 1.00 62.50 817 ASN A N 1
ATOM 6539 C CA . ASN A 1 817 ? -1.832 -1.845 -25.661 1.00 62.50 817 ASN A CA 1
ATOM 6540 C C . ASN A 1 817 ? -2.779 -0.996 -24.789 1.00 62.50 817 ASN A C 1
ATOM 6542 O O . ASN A 1 817 ? -2.797 0.237 -24.886 1.00 62.50 817 ASN A O 1
ATOM 6546 N N . VAL A 1 818 ? -3.571 -1.663 -23.944 1.00 57.81 818 VAL A N 1
ATOM 6547 C CA . VAL A 1 818 ? -4.550 -1.061 -23.029 1.00 57.81 818 VAL A CA 1
ATOM 6548 C C . VAL A 1 818 ? -4.367 -1.662 -21.634 1.00 57.81 818 VAL A C 1
ATOM 6550 O O . VAL A 1 818 ? -4.469 -2.872 -21.463 1.00 57.81 818 VAL A O 1
ATOM 6553 N N . CYS A 1 819 ? -4.139 -0.799 -20.642 1.00 49.81 819 CYS A N 1
ATOM 6554 C CA . CYS A 1 819 ? -4.060 -1.112 -19.210 1.00 49.81 819 CYS A CA 1
ATOM 6555 C C . CYS A 1 819 ? -4.883 -0.093 -18.403 1.00 49.81 819 CYS A C 1
ATOM 6557 O O . CYS A 1 819 ? -4.910 1.090 -18.825 1.00 49.81 819 CYS A O 1
#